Protein AF-A0A5C6ADZ3-F1 (afdb_monomer)

pLDDT: mean 74.42, std 18.69, range [21.95, 97.19]

Structure (mmCIF, N/CA/C/O backbone):
data_AF-A0A5C6ADZ3-F1
#
_entry.id   AF-A0A5C6ADZ3-F1
#
loop_
_atom_site.group_PDB
_atom_site.id
_atom_site.type_symbol
_atom_site.label_atom_id
_atom_site.label_alt_id
_atom_site.label_comp_id
_atom_site.label_asym_id
_atom_site.label_entity_id
_atom_site.label_seq_id
_atom_site.pdbx_PDB_ins_code
_atom_site.Cartn_x
_atom_site.Cartn_y
_atom_site.Cartn_z
_atom_site.occupancy
_atom_site.B_iso_or_equiv
_atom_site.auth_seq_id
_atom_site.auth_comp_id
_atom_site.auth_asym_id
_atom_site.auth_atom_id
_atom_site.pdbx_PDB_model_num
ATOM 1 N N . MET A 1 1 ? -27.143 19.304 -13.115 1.00 26.02 1 MET A N 1
ATOM 2 C CA . MET A 1 1 ? -28.494 19.595 -12.568 1.00 26.02 1 MET A CA 1
ATOM 3 C C . MET A 1 1 ? -28.491 19.378 -11.046 1.00 26.02 1 MET A C 1
ATOM 5 O O . MET A 1 1 ? -28.014 18.338 -10.620 1.00 26.02 1 MET A O 1
ATOM 9 N N . ARG A 1 2 ? -28.936 20.328 -10.199 1.00 23.25 2 ARG A N 1
ATOM 10 C CA . ARG A 1 2 ? -29.073 20.112 -8.733 1.00 23.25 2 ARG A CA 1
ATOM 11 C C . ARG A 1 2 ? -30.531 19.764 -8.409 1.00 23.25 2 ARG A C 1
ATOM 13 O O . ARG A 1 2 ? -31.392 20.617 -8.583 1.00 23.25 2 ARG A O 1
ATOM 20 N N . LEU A 1 3 ? -30.802 18.544 -7.944 1.00 26.84 3 LEU A N 1
ATOM 21 C CA . LEU A 1 3 ? -32.130 18.131 -7.469 1.00 26.84 3 LEU A CA 1
ATOM 22 C C . LEU A 1 3 ? -32.284 18.456 -5.973 1.00 26.84 3 LEU A C 1
ATOM 24 O O . LEU A 1 3 ? -31.449 18.069 -5.156 1.00 26.84 3 LEU A O 1
ATOM 28 N N . PHE A 1 4 ? -33.339 19.206 -5.647 1.00 29.59 4 PHE A N 1
ATOM 29 C CA . PHE A 1 4 ? -33.741 19.623 -4.300 1.00 29.59 4 PHE A CA 1
ATOM 30 C C . PHE A 1 4 ? -34.669 18.593 -3.624 1.00 29.59 4 PHE A C 1
ATOM 32 O O . PHE A 1 4 ? -35.437 17.903 -4.290 1.00 29.59 4 PHE A O 1
ATOM 39 N N . ASP A 1 5 ? -34.609 18.545 -2.287 1.00 25.39 5 ASP A N 1
ATOM 40 C CA . ASP A 1 5 ? -35.474 17.786 -1.369 1.00 25.39 5 ASP A CA 1
ATOM 41 C C . ASP A 1 5 ? -36.800 18.531 -1.107 1.00 25.39 5 ASP A C 1
ATOM 43 O O . ASP A 1 5 ? -36.834 19.743 -0.868 1.00 25.39 5 ASP A O 1
ATOM 47 N N . ALA A 1 6 ? -37.906 17.790 -1.127 1.00 35.28 6 ALA A N 1
ATOM 48 C CA . ALA A 1 6 ? -39.244 18.265 -0.827 1.00 35.28 6 ALA A CA 1
ATOM 49 C C . ALA A 1 6 ? -39.452 18.397 0.694 1.00 35.28 6 ALA A C 1
ATOM 51 O O . ALA A 1 6 ? -39.881 17.448 1.354 1.00 35.28 6 ALA A O 1
ATOM 52 N N . ARG A 1 7 ? -39.190 19.597 1.241 1.00 28.53 7 ARG A N 1
ATOM 53 C CA . ARG A 1 7 ? -39.991 20.263 2.300 1.00 28.53 7 ARG A CA 1
ATOM 54 C C . ARG A 1 7 ? -39.393 21.622 2.711 1.00 28.53 7 ARG A C 1
ATOM 56 O O . ARG A 1 7 ? -38.723 21.744 3.728 1.00 28.53 7 ARG A O 1
ATOM 63 N N . GLY A 1 8 ? -39.716 22.647 1.920 1.00 34.00 8 GLY A N 1
ATOM 64 C CA . GLY A 1 8 ? -39.997 24.018 2.370 1.00 34.00 8 GLY A CA 1
ATOM 65 C C . GLY A 1 8 ? -38.946 24.763 3.200 1.00 34.00 8 GLY A C 1
ATOM 66 O O . GLY A 1 8 ? -39.133 24.932 4.400 1.00 34.00 8 GLY A O 1
ATOM 67 N N . ALA A 1 9 ? -37.936 25.325 2.532 1.00 26.39 9 ALA A N 1
ATOM 68 C CA . ALA A 1 9 ? -37.365 26.641 2.840 1.00 26.39 9 ALA A CA 1
ATOM 69 C C . ALA A 1 9 ? -36.580 27.141 1.609 1.00 26.39 9 ALA A C 1
ATOM 71 O O . ALA A 1 9 ? -35.648 26.471 1.168 1.00 26.39 9 ALA A O 1
ATOM 72 N N . GLU A 1 10 ? -36.970 28.283 1.031 1.00 32.53 10 GLU A N 1
ATOM 73 C CA . GLU A 1 10 ? -36.223 28.948 -0.054 1.00 32.53 10 GLU A CA 1
ATOM 74 C C . GLU A 1 10 ? -34.815 29.372 0.416 1.00 32.53 10 GLU A C 1
ATOM 76 O O . GLU A 1 10 ? -34.637 29.724 1.588 1.00 32.53 10 GLU A O 1
ATOM 81 N N . PRO A 1 11 ? -33.808 29.376 -0.484 1.00 29.00 11 PRO A N 1
ATOM 82 C CA . PRO A 1 11 ? -33.513 30.636 -1.174 1.00 29.00 11 PRO A CA 1
ATOM 83 C C . PRO A 1 11 ? -33.114 30.514 -2.663 1.00 29.00 11 PRO A C 1
ATOM 85 O O . PRO A 1 11 ? -32.256 29.722 -3.043 1.00 29.00 11 PRO A O 1
ATOM 88 N N . ALA A 1 12 ? -33.677 31.445 -3.442 1.00 26.83 12 ALA A N 1
ATOM 89 C CA . ALA A 1 12 ? -33.140 32.095 -4.644 1.00 26.83 12 ALA A CA 1
ATOM 90 C C . ALA A 1 12 ? -32.882 31.256 -5.916 1.00 26.83 12 ALA A C 1
ATOM 92 O O . ALA A 1 12 ? -31.742 30.973 -6.278 1.00 26.83 12 ALA A O 1
ATOM 93 N N . LEU A 1 13 ? -33.940 31.065 -6.710 1.00 24.34 13 LEU A N 1
ATOM 94 C CA . LEU A 1 13 ? -33.872 31.360 -8.144 1.00 24.34 13 LEU A CA 1
ATOM 95 C C . LEU A 1 13 ? -35.008 32.346 -8.444 1.00 24.34 13 LEU A C 1
ATOM 97 O O . LEU A 1 13 ? -36.178 31.974 -8.462 1.00 24.34 13 LEU A O 1
ATOM 101 N N . VAL A 1 14 ? -34.677 33.633 -8.549 1.00 22.42 14 VAL A N 1
ATOM 102 C CA . VAL A 1 14 ? -35.656 34.659 -8.917 1.00 22.42 14 VAL A CA 1
ATOM 103 C C . VAL A 1 14 ? -36.000 34.467 -10.390 1.00 22.42 14 VAL A C 1
ATOM 105 O O . VAL A 1 14 ? -35.127 34.568 -11.248 1.00 22.42 14 VAL A O 1
ATOM 108 N N . LEU A 1 15 ? -37.279 34.184 -10.635 1.00 27.58 15 LEU A N 1
ATOM 109 C CA . LEU A 1 15 ? -37.967 34.365 -11.908 1.00 27.58 15 LEU A CA 1
ATOM 110 C C . LEU A 1 15 ? -37.879 35.843 -12.301 1.00 27.58 15 LEU A C 1
ATOM 112 O O . LEU A 1 15 ? -38.411 36.689 -11.579 1.00 27.58 15 LEU A O 1
ATOM 116 N N . ASP A 1 16 ? -37.262 36.151 -13.439 1.00 26.19 16 ASP A N 1
ATOM 117 C CA . ASP A 1 16 ? -37.560 37.404 -14.128 1.00 26.19 16 ASP A CA 1
ATOM 118 C C . ASP A 1 16 ? -38.703 37.144 -15.113 1.00 26.19 16 ASP A C 1
ATOM 120 O O . ASP A 1 16 ? -38.514 36.685 -16.237 1.00 26.19 16 ASP A O 1
ATOM 124 N N . HIS A 1 17 ? -39.927 37.389 -14.648 1.00 34.12 17 HIS A N 1
ATOM 125 C CA . HIS A 1 17 ? -41.064 37.593 -15.533 1.00 34.12 17 HIS A CA 1
ATOM 126 C C . HIS A 1 17 ? -40.953 38.998 -16.132 1.00 34.12 17 HIS A C 1
ATOM 128 O O . HIS A 1 17 ? -41.407 39.976 -15.535 1.00 34.12 17 HIS A O 1
ATOM 134 N N . GLY A 1 18 ? -40.375 39.072 -17.331 1.00 26.36 18 GLY A N 1
ATOM 135 C CA . GLY A 1 18 ? -40.082 40.328 -18.013 1.00 26.36 18 GLY A CA 1
ATOM 136 C C . GLY A 1 18 ? -40.242 40.288 -19.535 1.00 26.36 18 GLY A C 1
ATOM 137 O O . GLY A 1 18 ? -39.331 40.689 -20.243 1.00 26.36 18 GLY A O 1
ATOM 138 N N . GLY A 1 19 ? -41.415 39.884 -20.036 1.00 28.98 19 GLY A N 1
ATOM 139 C CA . GLY A 1 19 ? -41.914 40.284 -21.363 1.00 28.98 19 GLY A CA 1
ATOM 140 C C . GLY A 1 19 ? -41.803 39.251 -22.491 1.00 28.98 19 GLY A C 1
ATOM 141 O O . GLY A 1 19 ? -40.718 38.802 -22.839 1.00 28.98 19 GLY A O 1
ATOM 142 N N . ASP A 1 20 ? -42.950 38.953 -23.112 1.00 39.91 20 ASP A N 1
ATOM 143 C CA . ASP A 1 20 ? -43.076 38.253 -24.397 1.00 39.91 20 ASP A CA 1
ATOM 144 C C . ASP A 1 20 ? -42.101 38.820 -25.442 1.00 39.91 20 ASP A C 1
ATOM 146 O O . ASP A 1 20 ? -42.323 39.907 -25.984 1.00 39.91 20 ASP A O 1
ATOM 150 N N . GLN A 1 21 ? -41.048 38.072 -25.772 1.00 37.59 21 GLN A N 1
ATOM 151 C CA . GLN A 1 21 ? -40.268 38.277 -26.993 1.00 37.59 21 GLN A CA 1
ATOM 152 C C . GLN A 1 21 ? -39.931 36.929 -27.634 1.00 37.59 21 GLN A C 1
ATOM 154 O O . GLN A 1 21 ? -38.792 36.472 -27.648 1.00 37.59 21 GLN A O 1
ATOM 159 N N . THR A 1 22 ? -40.946 36.291 -28.215 1.00 37.03 22 THR A N 1
ATOM 160 C CA . THR A 1 22 ? -40.732 35.307 -29.282 1.00 37.03 22 THR A CA 1
ATOM 161 C C . THR A 1 22 ? -40.037 35.975 -30.472 1.00 37.03 22 THR A C 1
ATOM 163 O O . THR A 1 22 ? -40.295 37.143 -30.761 1.00 37.03 22 THR A O 1
ATOM 166 N N . PHE A 1 23 ? -39.209 35.217 -31.195 1.00 36.47 23 PHE A N 1
ATOM 167 C CA . PHE A 1 23 ? -38.318 35.618 -32.302 1.00 36.47 23 PHE A CA 1
ATOM 168 C C . PHE A 1 23 ? -38.968 36.295 -33.543 1.00 36.47 23 PHE A C 1
ATOM 170 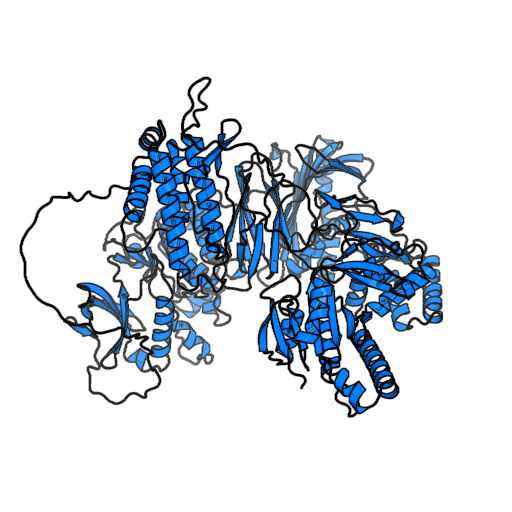O O . PHE A 1 23 ? -38.345 36.347 -34.604 1.00 36.47 23 PHE A O 1
ATOM 177 N N . ALA A 1 24 ? -40.198 36.810 -33.460 1.00 34.12 24 ALA A N 1
ATOM 178 C CA . ALA A 1 24 ? -40.924 37.420 -34.571 1.00 34.12 24 ALA A CA 1
ATOM 179 C C . ALA A 1 24 ? -40.971 38.960 -34.470 1.00 34.12 24 ALA A C 1
ATOM 181 O O . ALA A 1 24 ? -41.747 39.534 -33.712 1.00 34.12 24 ALA A O 1
ATOM 182 N N . ASP A 1 25 ? -40.133 39.594 -35.293 1.00 35.59 25 ASP A N 1
ATOM 183 C CA . ASP A 1 25 ? -40.226 40.944 -35.864 1.00 35.59 25 ASP A CA 1
ATOM 184 C C . ASP A 1 25 ? -40.767 42.108 -35.005 1.00 35.59 25 ASP A C 1
ATOM 186 O O . ASP A 1 25 ? -41.970 42.365 -34.937 1.00 35.59 25 ASP A O 1
ATOM 190 N N . ARG A 1 26 ? -39.854 43.014 -34.610 1.00 27.89 26 ARG A N 1
ATOM 191 C CA . ARG A 1 26 ? -40.042 44.447 -34.902 1.00 27.89 26 ARG A CA 1
ATOM 192 C C . ARG A 1 26 ? -38.730 45.194 -35.141 1.00 27.89 26 ARG A C 1
ATOM 194 O O . ARG A 1 26 ? -37.900 45.386 -34.264 1.00 27.89 26 ARG A O 1
ATOM 201 N N . ALA A 1 27 ? -38.627 45.636 -36.388 1.00 39.19 27 ALA A N 1
ATOM 202 C CA . ALA A 1 27 ? -37.851 46.741 -36.923 1.00 39.19 27 ALA A CA 1
ATOM 203 C C . ALA A 1 27 ? -37.462 47.846 -35.917 1.00 39.19 27 ALA A C 1
ATOM 205 O O . ALA A 1 27 ? -38.328 48.542 -35.389 1.00 39.19 27 ALA A O 1
ATOM 206 N N . GLY A 1 28 ? -36.153 48.095 -35.805 1.00 36.81 28 GLY A N 1
ATOM 207 C CA . GLY A 1 28 ? -35.601 49.393 -35.405 1.00 36.81 28 GLY A CA 1
ATOM 208 C C . GLY A 1 28 ? -34.592 49.352 -34.258 1.00 36.81 28 GLY A C 1
ATOM 209 O O . GLY A 1 28 ? -34.955 49.662 -33.133 1.00 36.81 28 GLY A O 1
ATOM 210 N N . GLY A 1 29 ? -33.319 49.088 -34.576 1.00 39.72 29 GLY A N 1
ATOM 211 C CA . GLY A 1 29 ? -32.173 49.381 -33.700 1.00 39.72 29 GLY A CA 1
ATOM 212 C C . GLY A 1 29 ? -31.452 48.140 -33.170 1.00 39.72 29 GLY A C 1
ATOM 213 O O . GLY A 1 29 ? -31.966 47.472 -32.291 1.00 39.72 29 GLY A O 1
ATOM 214 N N . GLU A 1 30 ? -30.269 47.871 -33.736 1.00 36.50 30 GLU A N 1
ATOM 215 C CA . GLU A 1 30 ? -29.252 46.868 -33.347 1.00 36.50 30 GLU A CA 1
ATOM 216 C C . GLU A 1 30 ? -29.712 45.397 -33.232 1.00 36.50 30 GLU A C 1
ATOM 218 O O . GLU A 1 30 ? -30.116 44.899 -32.188 1.00 36.50 30 GLU A O 1
ATOM 223 N N . LYS A 1 31 ? -29.571 44.654 -34.345 1.00 37.41 31 LYS A N 1
ATOM 224 C CA . LYS A 1 31 ? -29.685 43.187 -34.375 1.00 37.41 31 LYS A CA 1
ATOM 225 C C . LYS A 1 31 ? -28.542 42.565 -33.567 1.00 37.41 31 LYS A C 1
ATOM 227 O O . LYS A 1 31 ? -27.396 42.620 -34.007 1.00 37.41 31 LYS A O 1
ATOM 232 N N . CYS A 1 32 ? -28.856 41.914 -32.452 1.00 39.78 32 CYS A N 1
ATOM 233 C CA . CYS A 1 32 ? -27.933 40.974 -31.827 1.00 39.78 32 CYS A CA 1
ATOM 234 C C . CYS A 1 32 ? -27.940 39.674 -32.649 1.00 39.78 32 CYS A C 1
ATOM 236 O O . CYS A 1 32 ? -28.960 38.987 -32.717 1.00 39.78 32 CYS A O 1
ATOM 238 N N . VAL A 1 33 ? -26.848 39.383 -33.359 1.00 51.00 33 VAL A N 1
ATOM 239 C CA . VAL A 1 33 ? -26.702 38.163 -34.167 1.00 51.00 33 VAL A CA 1
ATOM 240 C C . VAL A 1 33 ? -25.850 37.189 -33.360 1.00 51.00 33 VAL A C 1
ATOM 242 O O . VAL A 1 33 ? -24.634 37.348 -33.315 1.00 51.00 33 VAL A O 1
ATOM 245 N N . ALA A 1 34 ? -26.488 36.219 -32.700 1.00 57.50 34 ALA A N 1
ATOM 246 C CA . ALA A 1 34 ? -25.785 35.122 -32.034 1.00 57.50 34 ALA A CA 1
ATOM 247 C C . ALA A 1 34 ? -24.895 34.380 -33.044 1.00 57.50 34 ALA A C 1
ATOM 249 O O . ALA A 1 34 ? -25.326 34.108 -34.170 1.00 57.50 34 ALA A O 1
ATOM 250 N N . THR A 1 35 ? -23.658 34.070 -32.661 1.00 65.12 35 THR A N 1
ATOM 251 C CA . THR A 1 35 ? -22.718 33.366 -33.539 1.00 65.12 35 THR A CA 1
ATOM 252 C C . THR A 1 35 ? -23.129 31.898 -33.722 1.00 65.12 35 THR A C 1
ATOM 254 O O . THR A 1 35 ? -23.755 31.311 -32.834 1.00 65.12 35 THR A O 1
ATOM 257 N N . PRO A 1 36 ? -22.767 31.255 -34.848 1.00 67.19 36 PRO A N 1
ATOM 258 C CA . PRO A 1 36 ? -23.050 29.837 -35.068 1.00 67.19 36 PRO A CA 1
ATOM 259 C C . PRO A 1 36 ? -22.585 28.917 -33.938 1.00 67.19 36 PRO A C 1
ATOM 261 O O . PRO A 1 36 ? -23.305 28.001 -33.546 1.00 67.19 36 PRO A O 1
ATOM 264 N N . THR A 1 37 ? -21.412 29.201 -33.374 1.00 66.38 37 THR A N 1
ATOM 265 C CA . THR A 1 37 ? -20.821 28.442 -32.269 1.00 66.38 37 THR A CA 1
ATOM 266 C C . THR A 1 37 ? -21.646 28.552 -30.988 1.00 66.38 37 THR A C 1
ATOM 268 O O . THR A 1 37 ? -21.808 27.557 -30.290 1.00 66.38 37 THR A O 1
ATOM 271 N N . GLU A 1 38 ? -22.219 29.722 -30.691 1.00 64.75 38 GLU A N 1
ATOM 272 C CA . GLU A 1 38 ? -23.081 29.921 -29.516 1.00 64.75 38 GLU A CA 1
ATOM 273 C C . GLU A 1 38 ? -24.413 29.176 -29.657 1.00 64.75 38 GLU A C 1
ATOM 275 O O . GLU A 1 38 ? -24.877 28.552 -28.705 1.00 64.75 38 GLU A O 1
ATOM 280 N N . ILE A 1 39 ? -25.005 29.177 -30.857 1.00 69.12 39 ILE A N 1
ATOM 281 C CA . ILE A 1 39 ? -26.244 28.432 -31.132 1.00 69.12 39 ILE A CA 1
ATOM 282 C C . ILE A 1 39 ? -25.999 26.919 -31.018 1.00 69.12 39 ILE A C 1
ATOM 284 O O . ILE A 1 39 ? -26.786 26.211 -30.392 1.00 69.12 39 ILE A O 1
ATOM 288 N N . LEU A 1 40 ? -24.900 26.412 -31.586 1.00 73.69 40 LEU A N 1
ATOM 289 C CA . LEU A 1 40 ? -24.555 24.987 -31.526 1.00 73.69 40 LEU A CA 1
ATOM 290 C C . LEU A 1 40 ? -24.113 24.542 -30.122 1.00 73.69 40 LEU A C 1
ATOM 292 O O . LEU A 1 40 ? -24.428 23.425 -29.716 1.00 73.69 40 LEU A O 1
ATOM 296 N N . GLY A 1 41 ? -23.432 25.412 -29.371 1.00 70.75 41 GLY A N 1
ATOM 297 C CA . GLY A 1 41 ? -23.075 25.180 -27.971 1.00 70.75 41 GLY A CA 1
ATOM 298 C C . GLY A 1 41 ? -24.306 25.056 -27.074 1.00 70.75 41 GLY A C 1
ATOM 299 O O . GLY A 1 41 ? -24.387 24.123 -26.281 1.00 70.75 41 GLY A O 1
ATOM 300 N N . LEU A 1 42 ? -25.313 25.914 -27.271 1.00 72.31 42 LEU A N 1
ATOM 301 C CA . LEU A 1 42 ? -26.584 25.810 -26.551 1.00 72.31 42 LEU A CA 1
ATOM 302 C C . LEU A 1 42 ? -27.304 24.488 -26.859 1.00 72.31 42 LEU A C 1
ATOM 304 O O . LEU A 1 42 ? -27.768 23.811 -25.946 1.00 72.31 42 LEU A O 1
ATOM 308 N N . LEU A 1 43 ? -27.377 24.086 -28.134 1.00 77.31 43 LEU A N 1
ATOM 309 C CA . LEU A 1 43 ? -27.978 22.802 -28.513 1.00 77.31 43 LEU A CA 1
ATOM 310 C C . LEU A 1 43 ? -27.252 21.620 -27.864 1.00 77.31 43 LEU A C 1
ATOM 312 O O . LEU A 1 43 ? -27.896 20.673 -27.423 1.00 77.31 43 LEU A O 1
ATOM 316 N N . LEU A 1 44 ? -25.924 21.677 -27.778 1.00 77.31 44 LEU A N 1
ATOM 317 C CA . LEU A 1 44 ? -25.139 20.644 -27.119 1.00 77.31 44 LEU A CA 1
ATOM 318 C C . LEU A 1 44 ? -25.488 20.514 -25.627 1.00 77.31 44 LEU A C 1
ATOM 320 O O . LEU A 1 44 ? -25.736 19.403 -25.162 1.00 77.31 44 LEU A O 1
ATOM 324 N N . GLU A 1 45 ? -25.554 21.626 -24.893 1.00 73.50 45 GLU A N 1
ATOM 325 C CA . GLU A 1 45 ? -25.919 21.611 -23.468 1.00 73.50 45 GLU A CA 1
ATOM 326 C C . GLU A 1 45 ? -27.314 21.011 -23.241 1.00 73.50 45 GLU A C 1
ATOM 328 O O . GLU A 1 45 ? -27.529 20.238 -22.306 1.00 73.50 45 GLU A O 1
ATOM 333 N N . VAL A 1 46 ? -28.254 21.316 -24.138 1.00 75.12 46 VAL A N 1
ATOM 334 C CA . VAL A 1 46 ? -29.618 20.775 -24.110 1.00 75.12 46 VAL A CA 1
ATOM 335 C C . VAL A 1 46 ? -29.623 19.272 -24.389 1.00 75.12 46 VAL A C 1
ATOM 337 O O . VAL A 1 46 ? -30.300 18.521 -23.686 1.00 75.12 46 VAL A O 1
ATOM 340 N N . ALA A 1 47 ? -28.839 18.814 -25.367 1.00 77.69 47 ALA A N 1
ATOM 341 C CA . ALA A 1 47 ? -28.707 17.394 -25.681 1.00 77.69 47 ALA A CA 1
ATOM 342 C C . ALA A 1 47 ? -28.149 16.598 -24.492 1.00 77.69 47 ALA A C 1
ATOM 344 O O . ALA A 1 47 ? -28.665 15.525 -24.175 1.00 77.69 47 ALA A O 1
ATOM 345 N N . ASP A 1 48 ? -27.123 17.133 -23.824 1.00 70.88 48 ASP A N 1
ATOM 346 C CA . ASP A 1 48 ? -26.490 16.502 -22.665 1.00 70.88 48 ASP A CA 1
ATOM 347 C C . ASP A 1 48 ? -27.445 16.450 -21.464 1.00 70.88 48 ASP A C 1
ATOM 349 O O . ASP A 1 48 ? -27.578 15.400 -20.833 1.00 70.88 48 ASP A O 1
ATOM 353 N N . ALA A 1 49 ? -28.189 17.530 -21.200 1.00 70.25 49 ALA A N 1
ATOM 354 C CA . ALA A 1 49 ? -29.178 17.568 -20.124 1.00 70.25 49 ALA A CA 1
ATOM 355 C C . ALA A 1 49 ? -30.316 16.551 -20.330 1.00 70.25 49 ALA A C 1
ATOM 357 O O . ALA A 1 49 ? -30.715 15.862 -19.388 1.00 70.25 49 ALA A O 1
ATOM 358 N N . VAL A 1 50 ? -30.829 16.414 -21.559 1.00 71.38 50 VAL A N 1
ATOM 359 C CA . VAL A 1 50 ? -31.897 15.446 -21.865 1.00 71.38 50 VAL A CA 1
ATOM 360 C C . VAL A 1 50 ? -31.359 14.010 -21.879 1.00 71.38 50 VAL A C 1
ATOM 362 O O . VAL A 1 50 ? -32.037 13.107 -21.390 1.00 71.38 50 VAL A O 1
ATOM 365 N N . ALA A 1 51 ? -30.129 13.782 -22.361 1.00 71.00 51 ALA A N 1
ATOM 366 C CA . ALA A 1 51 ? -29.474 12.471 -22.295 1.00 71.00 51 ALA A CA 1
ATOM 367 C C . ALA A 1 51 ? -29.303 11.997 -20.845 1.00 71.00 51 ALA A C 1
ATOM 369 O O . ALA A 1 51 ? -29.587 10.839 -20.525 1.00 71.00 51 ALA A O 1
ATOM 370 N N . GLU A 1 52 ? -28.867 12.900 -19.966 1.00 65.69 52 GLU A N 1
ATOM 371 C CA . GLU A 1 52 ? -28.704 12.638 -18.539 1.00 65.69 52 GLU A CA 1
ATOM 372 C C . GLU A 1 52 ? -30.064 12.370 -17.873 1.00 65.69 52 GLU A C 1
ATOM 374 O O . GLU A 1 52 ? -30.218 11.383 -17.155 1.00 65.69 52 GLU A O 1
ATOM 379 N N . ALA A 1 53 ? -31.097 13.156 -18.186 1.00 64.25 53 ALA A N 1
ATOM 380 C CA . ALA A 1 53 ? -32.456 12.910 -17.699 1.00 64.25 53 ALA A CA 1
ATOM 381 C C . ALA A 1 53 ? -33.003 11.536 -18.140 1.00 64.25 53 ALA A C 1
ATOM 383 O O . ALA A 1 53 ? -33.534 10.786 -17.314 1.00 64.25 53 ALA A O 1
ATOM 384 N N . HIS A 1 54 ? -32.793 11.146 -19.405 1.00 70.81 54 HIS A N 1
ATOM 385 C CA . HIS A 1 54 ? -33.180 9.828 -19.927 1.00 70.81 54 HIS A CA 1
ATOM 386 C C . HIS A 1 54 ? -32.486 8.674 -19.193 1.00 70.81 54 HIS A C 1
ATOM 388 O O . HIS A 1 54 ? -33.085 7.597 -19.070 1.00 70.81 54 HIS A O 1
ATOM 394 N N . HIS A 1 55 ? -31.253 8.875 -18.713 1.00 59.00 55 HIS A N 1
ATOM 395 C CA . HIS A 1 55 ? -30.511 7.897 -17.909 1.00 59.00 55 HIS A CA 1
ATOM 396 C C . HIS A 1 55 ? -31.174 7.655 -16.546 1.00 59.00 55 HIS A C 1
ATOM 398 O O . HIS A 1 55 ? -31.242 6.517 -16.087 1.00 59.00 55 HIS A O 1
ATOM 404 N N . PHE A 1 56 ? -31.755 8.699 -15.952 1.00 51.19 56 PHE A N 1
ATOM 405 C CA . PHE A 1 56 ? -32.529 8.619 -14.710 1.00 51.19 56 PHE A CA 1
ATOM 406 C C . PHE A 1 56 ? -34.007 8.244 -14.918 1.00 51.19 56 PHE A C 1
ATOM 408 O O . PHE A 1 56 ? -34.788 8.265 -13.969 1.00 51.19 56 PHE A O 1
ATOM 415 N N . GLY A 1 57 ? -34.402 7.880 -16.144 1.00 53.88 57 GLY A N 1
ATOM 416 C CA . GLY A 1 57 ? -35.778 7.493 -16.470 1.00 53.88 57 GLY A CA 1
ATOM 417 C C . GLY A 1 57 ? -36.766 8.662 -16.544 1.00 53.88 57 GLY A C 1
ATOM 418 O O . GLY A 1 57 ? -37.973 8.431 -16.547 1.00 53.88 57 GLY A O 1
ATOM 419 N N . LEU A 1 58 ? -36.267 9.898 -16.609 1.00 56.03 58 LEU A N 1
ATOM 420 C CA . LEU A 1 58 ? -37.062 11.109 -16.791 1.00 56.03 58 LEU A CA 1
ATOM 421 C C . LEU A 1 58 ? -37.179 11.429 -18.286 1.00 56.03 58 LEU A C 1
ATOM 423 O O . LEU A 1 58 ? -36.222 11.239 -19.037 1.00 56.03 58 LEU A O 1
ATOM 427 N N . THR A 1 59 ? -38.331 11.936 -18.716 1.00 65.94 59 THR A N 1
ATOM 428 C CA . THR A 1 59 ? -38.560 12.413 -20.093 1.00 65.94 59 THR A CA 1
ATOM 429 C C . THR A 1 59 ? -39.185 13.802 -20.057 1.00 65.94 59 THR A C 1
ATOM 431 O O . THR A 1 59 ? -39.925 14.122 -19.125 1.00 65.94 59 THR A O 1
ATOM 434 N N . HIS A 1 60 ? -38.865 14.645 -21.036 1.00 69.00 60 HIS A N 1
ATOM 435 C CA . HIS A 1 60 ? -39.352 16.026 -21.085 1.00 69.00 60 HIS A CA 1
ATOM 436 C C . HIS A 1 60 ? -40.707 16.131 -21.810 1.00 69.00 60 HIS A C 1
ATOM 438 O O . HIS A 1 60 ? -41.611 16.819 -21.352 1.00 69.00 60 HIS A O 1
ATOM 444 N N . GLY A 1 61 ? -40.880 15.421 -22.924 1.00 57.94 61 GLY A N 1
ATOM 445 C CA . GLY A 1 61 ? -42.120 15.277 -23.690 1.00 57.94 61 GLY A CA 1
ATOM 446 C C . GLY A 1 61 ? -42.478 16.438 -24.629 1.00 57.94 61 GLY A C 1
ATOM 447 O O . GLY A 1 61 ? -43.335 16.255 -25.491 1.00 57.94 61 GLY A O 1
ATOM 448 N N . ALA A 1 62 ? -41.858 17.622 -24.506 1.00 58.50 62 ALA A N 1
ATOM 449 C CA . ALA A 1 62 ? -42.193 18.786 -25.346 1.00 58.50 62 ALA A CA 1
ATOM 450 C C . ALA A 1 62 ? -41.064 19.837 -25.485 1.00 58.50 62 ALA A C 1
ATOM 452 O O . ALA A 1 62 ? -41.211 20.979 -25.055 1.00 58.50 62 ALA A O 1
ATOM 453 N N . LEU A 1 63 ? -39.926 19.480 -26.091 1.00 64.62 63 LEU A N 1
ATOM 454 C CA . LEU A 1 63 ? -38.935 20.474 -26.544 1.00 64.62 63 LEU A CA 1
ATOM 455 C C . LEU A 1 63 ? -39.519 21.278 -27.724 1.00 64.62 63 LEU A C 1
ATOM 457 O O . LEU A 1 63 ? -40.008 20.686 -28.679 1.00 64.62 63 LEU A O 1
ATOM 461 N N . ARG A 1 64 ? -39.507 22.614 -27.691 1.00 58.53 64 ARG A N 1
ATOM 462 C CA . ARG A 1 64 ? -40.013 23.439 -28.804 1.00 58.53 64 ARG A CA 1
ATOM 463 C C . ARG A 1 64 ? -39.054 24.574 -29.137 1.00 58.53 64 ARG A C 1
ATOM 465 O O . ARG A 1 64 ? -38.320 25.046 -28.281 1.00 58.53 64 ARG A O 1
ATOM 472 N N . SER A 1 65 ? -39.047 25.021 -30.391 1.00 53.91 65 SER A N 1
ATOM 473 C CA . SER A 1 65 ? -38.162 26.103 -30.850 1.00 53.91 65 SER A CA 1
ATOM 474 C C . SER A 1 65 ? -38.571 27.494 -30.359 1.00 53.91 65 SER A C 1
ATOM 476 O O . SER A 1 65 ? -37.765 28.421 -30.402 1.00 53.91 65 SER A O 1
ATOM 478 N N . ASP A 1 66 ? -39.821 27.665 -29.923 1.00 53.31 66 ASP A N 1
ATOM 479 C CA . ASP A 1 66 ? -40.361 28.925 -29.402 1.00 53.31 66 ASP A CA 1
ATOM 480 C C . ASP A 1 66 ? -39.905 29.242 -27.965 1.00 53.31 66 ASP A C 1
ATOM 482 O O . ASP A 1 66 ? -40.073 30.378 -27.528 1.00 53.31 66 ASP A O 1
ATOM 486 N N . THR A 1 67 ? -39.247 28.303 -27.269 1.00 53.41 67 THR A N 1
ATOM 487 C CA . THR A 1 67 ? -38.653 28.510 -25.933 1.00 53.41 67 THR A CA 1
ATOM 488 C C . THR A 1 67 ? -37.200 29.009 -25.961 1.00 53.41 67 THR A C 1
ATOM 490 O O . THR A 1 67 ? -36.597 29.220 -24.905 1.00 53.41 67 THR A O 1
ATOM 493 N N . ILE A 1 68 ? -36.619 29.233 -27.150 1.00 55.81 68 ILE A N 1
ATOM 494 C CA . ILE A 1 68 ? -35.302 29.874 -27.301 1.00 55.81 68 ILE A CA 1
ATOM 495 C C . ILE A 1 68 ? -35.482 31.393 -27.407 1.00 55.81 68 ILE A C 1
ATOM 497 O O . ILE A 1 68 ? -35.837 31.920 -28.466 1.00 55.81 68 ILE A O 1
ATOM 501 N N . GLY A 1 69 ? -35.184 32.098 -26.316 1.00 54.81 69 GLY A N 1
ATOM 502 C CA . GLY A 1 69 ? -35.113 33.559 -26.253 1.00 54.81 69 GLY A CA 1
ATOM 503 C C . GLY A 1 69 ? -33.687 34.089 -26.431 1.00 54.81 69 GLY A C 1
ATOM 504 O O . GLY A 1 69 ? -32.714 33.335 -26.440 1.00 54.81 69 GLY A O 1
ATOM 505 N N . VAL A 1 70 ? -33.539 35.408 -26.559 1.00 51.94 70 VAL A N 1
ATOM 506 C CA . VAL A 1 70 ? -32.233 36.084 -26.474 1.00 51.94 70 VAL A CA 1
ATOM 507 C C . VAL A 1 70 ? -32.250 36.965 -25.237 1.00 51.94 70 VAL A C 1
ATOM 509 O O . VAL A 1 70 ? -33.053 37.890 -25.152 1.00 51.94 70 VAL A O 1
ATOM 512 N N . VAL A 1 71 ? -31.362 36.683 -24.287 1.00 53.22 71 VAL A N 1
ATOM 513 C CA . VAL A 1 71 ? -31.204 37.474 -23.060 1.00 53.22 71 VAL A CA 1
ATOM 514 C C . VAL A 1 71 ? -29.769 37.980 -23.028 1.00 53.22 71 VAL A C 1
ATOM 516 O O . VAL A 1 71 ? -28.834 37.193 -23.165 1.00 53.22 71 VAL A O 1
ATOM 519 N N . ASP A 1 72 ? -29.594 39.296 -22.909 1.00 51.81 72 ASP A N 1
ATOM 520 C CA . ASP A 1 72 ? -28.286 39.972 -22.924 1.00 51.81 72 ASP A CA 1
ATOM 521 C C . ASP A 1 72 ? -27.416 39.656 -24.158 1.00 51.81 72 ASP A C 1
ATOM 523 O O . ASP A 1 72 ? -26.190 39.617 -24.091 1.00 51.81 72 ASP A O 1
ATOM 527 N N . GLY A 1 73 ? -28.054 39.420 -25.308 1.00 49.56 73 GLY A N 1
ATOM 528 C CA . GLY A 1 73 ? -27.373 39.160 -26.579 1.00 49.56 73 GLY A CA 1
ATOM 529 C C . GLY A 1 73 ? -26.887 37.725 -26.794 1.00 49.56 73 GLY A C 1
ATOM 530 O O . GLY A 1 73 ? -26.392 37.420 -27.876 1.00 49.56 73 GLY A O 1
ATOM 531 N N . ALA A 1 74 ? -27.092 36.831 -25.823 1.00 47.34 74 ALA A N 1
ATOM 532 C CA . ALA A 1 74 ? -26.826 35.403 -25.958 1.00 47.34 74 ALA A CA 1
ATOM 533 C C . ALA A 1 74 ? -28.141 34.616 -26.119 1.00 47.34 74 ALA A C 1
ATOM 535 O O . ALA A 1 74 ? -29.126 34.916 -25.431 1.00 47.34 74 ALA A O 1
ATOM 536 N N . PRO A 1 75 ? -28.190 33.603 -27.003 1.00 54.38 75 PRO A N 1
ATOM 537 C CA . PRO A 1 75 ? -29.342 32.721 -27.089 1.00 54.38 75 PRO A CA 1
ATOM 538 C C . PRO A 1 75 ? -29.442 31.912 -25.788 1.00 54.38 75 PRO A C 1
ATOM 540 O O . PRO A 1 75 ? -28.466 31.307 -25.348 1.00 54.38 75 PRO A O 1
ATOM 543 N N . ARG A 1 76 ? -30.617 31.911 -25.158 1.00 58.09 76 ARG A N 1
ATOM 544 C CA . ARG A 1 76 ? -30.913 31.111 -23.966 1.00 58.09 76 ARG A CA 1
ATOM 545 C C . ARG A 1 76 ? -32.173 30.297 -24.200 1.00 58.09 76 ARG A C 1
ATOM 547 O O . ARG A 1 76 ? -33.161 30.812 -24.713 1.00 58.09 76 ARG A O 1
ATOM 554 N N . LEU A 1 77 ? -32.130 29.033 -23.800 1.00 56.62 77 LEU A N 1
ATOM 555 C CA . LEU A 1 77 ? -33.297 28.163 -23.774 1.00 56.62 77 LEU A CA 1
ATOM 556 C C . LEU A 1 77 ? -33.845 28.130 -22.344 1.00 56.62 77 LEU A C 1
ATOM 558 O O . LEU A 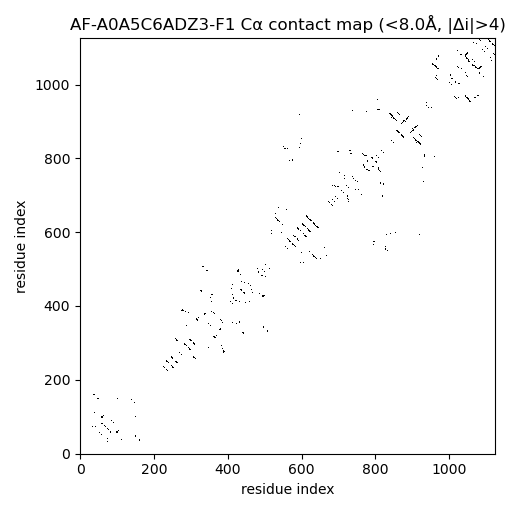1 77 ? -33.115 27.783 -21.414 1.00 56.62 77 LEU A O 1
ATOM 562 N N . GLU A 1 78 ? -35.121 28.467 -22.164 1.00 55.03 78 GLU A N 1
ATOM 563 C CA . GLU A 1 78 ? -35.806 28.212 -20.895 1.00 55.03 78 GLU A CA 1
ATOM 564 C C . GLU A 1 78 ? -36.232 26.741 -20.836 1.00 55.03 78 GLU A C 1
ATOM 566 O O . GLU A 1 78 ? -37.160 26.307 -21.516 1.00 55.03 78 GLU A O 1
ATOM 571 N N . PHE A 1 79 ? -35.519 25.956 -20.029 1.00 55.91 79 PHE A N 1
ATOM 572 C CA . PHE A 1 79 ? -35.757 24.526 -19.869 1.00 55.91 79 PHE A CA 1
ATOM 573 C C . PHE A 1 79 ? -36.577 24.285 -18.591 1.00 55.91 79 PHE A C 1
ATOM 575 O O . PHE A 1 79 ? -36.017 24.217 -17.494 1.00 55.91 79 PHE A O 1
ATOM 582 N N . THR A 1 80 ? -37.909 24.208 -18.700 1.00 52.38 80 THR A N 1
ATOM 583 C CA . THR A 1 80 ? -38.800 24.010 -17.541 1.00 52.38 80 THR A CA 1
ATOM 584 C C . THR A 1 80 ? -39.585 22.699 -17.644 1.00 52.38 80 THR A C 1
ATOM 586 O O . THR A 1 80 ? -40.386 22.516 -18.549 1.00 52.38 80 THR A O 1
ATOM 589 N N . GLY A 1 81 ? -39.381 21.806 -16.665 1.00 54.72 81 GLY A N 1
ATOM 590 C CA . GLY A 1 81 ? -40.228 20.628 -16.420 1.00 54.72 81 GLY A CA 1
ATOM 591 C C . GLY A 1 81 ? -39.738 19.311 -17.036 1.00 54.72 81 GLY A C 1
ATOM 592 O O . GLY A 1 81 ? -39.924 19.058 -18.214 1.00 54.72 81 GLY A O 1
ATOM 593 N N . PHE A 1 82 ? -39.195 18.413 -16.207 1.00 51.88 82 PHE A N 1
ATOM 594 C CA . PHE A 1 82 ? -39.072 16.985 -16.532 1.00 51.88 82 PHE A CA 1
ATOM 595 C C . PHE A 1 82 ? -40.141 16.206 -15.758 1.00 51.88 82 PHE A C 1
ATOM 597 O O . PHE A 1 82 ? -40.325 16.460 -14.565 1.00 51.88 82 PHE A O 1
ATOM 604 N N . ALA A 1 83 ? -40.813 15.252 -16.404 1.00 51.72 83 ALA A N 1
ATOM 605 C CA . ALA A 1 83 ? -41.806 14.393 -15.761 1.00 51.72 83 ALA A CA 1
ATOM 606 C C . ALA A 1 83 ? -41.246 12.983 -15.496 1.00 51.72 83 ALA A C 1
ATOM 608 O O . ALA A 1 83 ? -40.374 12.488 -16.218 1.00 51.72 83 ALA A O 1
ATOM 609 N N . VAL A 1 84 ? -41.757 12.331 -14.445 1.00 45.81 84 VAL A N 1
ATOM 610 C CA . VAL A 1 84 ? -41.497 10.912 -14.156 1.00 45.81 84 VAL A CA 1
ATOM 611 C C . VAL A 1 84 ? -42.559 10.086 -14.877 1.00 45.81 84 VAL A C 1
ATOM 613 O O . VAL A 1 84 ? -43.749 10.319 -14.683 1.00 45.81 84 VAL A O 1
ATOM 616 N N . ALA A 1 85 ? -42.147 9.095 -15.667 1.00 47.88 85 ALA A N 1
ATOM 617 C CA . ALA A 1 85 ? -43.037 8.230 -16.449 1.00 47.88 85 ALA A CA 1
ATOM 618 C C . ALA A 1 85 ? -43.838 7.206 -15.600 1.00 47.88 85 ALA A C 1
ATOM 620 O O . ALA A 1 85 ? -43.929 6.032 -15.956 1.00 47.88 85 ALA A O 1
ATOM 621 N N . THR A 1 86 ? -44.379 7.611 -14.447 1.00 43.12 86 THR A N 1
ATOM 622 C CA . THR A 1 86 ? -45.135 6.741 -13.524 1.00 43.12 86 THR A CA 1
ATOM 623 C C . THR A 1 86 ? -46.489 7.304 -13.089 1.00 43.12 86 THR A C 1
ATOM 625 O O . THR A 1 86 ? -47.215 6.619 -12.363 1.00 43.12 86 THR A O 1
ATOM 628 N N . GLU A 1 87 ? -46.884 8.502 -13.532 1.00 38.81 87 GLU A N 1
ATOM 629 C CA . GLU A 1 87 ? -48.245 8.987 -13.293 1.00 38.81 87 GLU A CA 1
ATOM 630 C C . GLU A 1 87 ? -49.235 8.257 -14.210 1.00 38.81 87 GLU A C 1
ATOM 632 O O . GLU A 1 87 ? -49.119 8.262 -15.433 1.00 38.81 87 GLU A O 1
ATOM 637 N N . ALA A 1 88 ? -50.228 7.607 -13.600 1.00 38.88 88 ALA A N 1
ATOM 638 C CA . ALA A 1 88 ? -51.185 6.694 -14.231 1.00 38.88 88 ALA A CA 1
ATOM 639 C C . ALA A 1 88 ? -52.078 7.303 -15.340 1.00 38.88 88 ALA A C 1
ATOM 641 O O . ALA A 1 88 ? -52.961 6.613 -15.844 1.00 38.88 88 ALA A O 1
ATOM 642 N N . ALA A 1 89 ? -51.875 8.569 -15.714 1.00 38.81 89 ALA A N 1
ATOM 643 C CA . ALA A 1 89 ? -52.588 9.237 -16.800 1.00 38.81 89 ALA A CA 1
ATOM 644 C C . ALA A 1 89 ? -51.889 9.104 -18.170 1.00 38.81 89 ALA A C 1
ATOM 646 O O . ALA A 1 89 ? -52.584 9.140 -19.178 1.00 38.81 89 ALA A O 1
ATOM 647 N N . ASP A 1 90 ? -50.573 8.850 -18.212 1.00 39.62 90 ASP A N 1
ATOM 648 C CA . ASP A 1 90 ? -49.795 8.660 -19.456 1.00 39.62 90 ASP A CA 1
ATOM 649 C C . ASP A 1 90 ? -49.464 7.183 -19.738 1.00 39.62 90 ASP A C 1
ATOM 651 O O . ASP A 1 90 ? -48.589 6.853 -20.535 1.00 39.62 90 ASP A O 1
ATOM 655 N N . ALA A 1 91 ? -50.184 6.256 -19.102 1.00 37.97 91 ALA A N 1
ATOM 656 C CA . ALA A 1 91 ? -49.966 4.814 -19.238 1.00 37.97 91 ALA A CA 1
ATOM 657 C C . ALA A 1 91 ? -50.268 4.246 -20.646 1.00 37.97 91 ALA A C 1
ATOM 659 O O . ALA A 1 91 ? -50.091 3.047 -20.862 1.00 37.97 91 ALA A O 1
ATOM 660 N N . GLU A 1 92 ? -50.721 5.075 -21.592 1.00 40.16 92 GLU A N 1
ATOM 661 C CA . GLU A 1 92 ? -50.908 4.679 -22.994 1.00 40.16 92 GLU A CA 1
ATOM 662 C C . GLU A 1 92 ? -49.659 4.887 -23.869 1.00 40.16 92 GLU A C 1
ATOM 664 O O . GLU A 1 92 ? -49.589 4.265 -24.925 1.00 40.16 92 GLU A O 1
ATOM 669 N N . LEU A 1 93 ? -48.658 5.670 -23.436 1.00 44.66 93 LEU A N 1
ATOM 670 C CA . LEU A 1 93 ? -47.395 5.853 -24.165 1.00 44.66 93 LEU A CA 1
ATOM 671 C C . LEU A 1 93 ? -46.245 5.186 -23.402 1.00 44.66 93 LEU A C 1
ATOM 673 O O . LEU A 1 93 ? -45.933 5.533 -22.262 1.00 44.66 93 LEU A O 1
ATOM 677 N N . GLY A 1 94 ? -45.599 4.193 -24.011 1.00 51.56 94 GLY A N 1
ATOM 678 C CA . GLY A 1 94 ? -44.481 3.488 -23.380 1.00 51.56 94 GLY A CA 1
ATOM 679 C C . GLY A 1 94 ? -43.278 4.411 -23.125 1.00 51.56 94 GLY A C 1
ATOM 680 O O . GLY A 1 94 ? -43.055 5.379 -23.845 1.00 51.56 94 GLY A O 1
ATOM 681 N N . THR A 1 95 ? -42.410 4.072 -22.164 1.00 56.16 95 THR A N 1
ATOM 682 C CA . THR A 1 95 ? -41.138 4.790 -21.894 1.00 56.16 95 THR A CA 1
ATOM 683 C C . THR A 1 95 ? -40.249 4.962 -23.134 1.00 56.16 95 THR A C 1
ATOM 685 O O . THR A 1 95 ? -39.462 5.905 -23.212 1.00 56.16 95 THR A O 1
ATOM 688 N N . HIS A 1 96 ? -40.376 4.067 -24.116 1.00 57.47 96 HIS A N 1
ATOM 689 C CA . HIS A 1 96 ? -39.723 4.182 -25.419 1.00 57.47 96 HIS A CA 1
ATOM 690 C C . HIS A 1 96 ? -40.345 5.259 -26.325 1.00 57.47 96 HIS A C 1
ATOM 692 O O . HIS A 1 96 ? -39.606 5.925 -27.046 1.00 57.47 96 HIS A O 1
ATOM 698 N N . GLU A 1 97 ? -41.661 5.474 -26.272 1.00 58.16 97 GLU A N 1
ATOM 699 C CA . GLU A 1 97 ? -42.361 6.487 -27.075 1.00 58.16 97 GLU A CA 1
ATOM 700 C C . GLU A 1 97 ? -42.098 7.904 -26.550 1.00 58.16 97 GLU A C 1
ATOM 702 O O . GLU A 1 97 ? -41.840 8.801 -27.348 1.00 58.16 97 GLU A O 1
ATOM 707 N N . SER A 1 98 ? -42.023 8.104 -25.229 1.00 65.81 98 SER A N 1
ATOM 708 C CA . SER A 1 98 ? -41.693 9.416 -24.639 1.00 65.81 98 SER A CA 1
ATOM 709 C C . SER A 1 98 ? -40.239 9.838 -24.891 1.00 65.81 98 SER A C 1
ATOM 711 O O . SER A 1 98 ? -39.963 11.007 -25.160 1.00 65.81 98 SER A O 1
ATOM 713 N N . LYS A 1 99 ? -39.291 8.888 -24.886 1.00 68.31 99 LYS A N 1
ATOM 714 C CA . LYS A 1 99 ? -37.894 9.158 -25.279 1.00 68.31 99 LYS A CA 1
ATOM 715 C C . LYS A 1 99 ? -37.758 9.437 -26.775 1.00 68.31 99 LYS A C 1
ATOM 717 O O . LYS A 1 99 ? -36.942 10.271 -27.163 1.00 68.31 99 LYS A O 1
ATOM 722 N N . ALA A 1 100 ? -38.553 8.761 -27.604 1.00 69.38 100 ALA A N 1
ATOM 723 C CA . ALA A 1 100 ? -38.627 9.047 -29.032 1.00 69.38 100 ALA A CA 1
ATOM 724 C C . ALA A 1 100 ? -39.232 10.436 -29.301 1.00 69.38 100 ALA A C 1
ATOM 726 O O . ALA A 1 100 ? -38.729 11.147 -30.164 1.00 69.38 100 ALA A O 1
ATOM 727 N N . ALA A 1 101 ? -40.238 10.863 -28.530 1.00 69.12 101 ALA A N 1
ATOM 728 C CA . ALA A 1 101 ? -40.807 12.207 -28.626 1.00 69.12 101 ALA A CA 1
ATOM 729 C C . ALA A 1 101 ? -39.773 13.301 -28.302 1.00 69.12 101 ALA A C 1
ATOM 731 O O . ALA A 1 101 ? -39.648 14.260 -29.061 1.00 69.12 101 ALA A O 1
ATOM 732 N N . ASP A 1 102 ? -38.972 13.123 -27.243 1.00 73.06 102 ASP A N 1
ATOM 733 C CA . ASP A 1 102 ? -37.865 14.034 -26.907 1.00 73.06 102 ASP A CA 1
ATOM 734 C C . ASP A 1 102 ? -36.810 14.105 -28.009 1.00 73.06 102 ASP A C 1
ATOM 736 O O . ASP A 1 102 ? -36.326 15.184 -28.350 1.00 73.06 102 ASP A O 1
ATOM 740 N N . ALA A 1 103 ? -36.452 12.952 -28.575 1.00 74.81 103 ALA A N 1
ATOM 741 C CA . ALA A 1 103 ? -35.467 12.889 -29.637 1.00 74.81 103 ALA A CA 1
ATOM 742 C C . ALA A 1 103 ? -35.982 13.605 -30.902 1.00 74.81 103 ALA A C 1
ATOM 744 O O . ALA A 1 103 ? -35.253 14.433 -31.445 1.00 74.81 103 ALA A O 1
ATOM 745 N N . CYS A 1 104 ? -37.241 13.365 -31.295 1.00 71.88 104 CYS A N 1
ATOM 746 C CA . CYS A 1 104 ? -37.910 14.008 -32.433 1.00 71.88 104 CYS A CA 1
ATOM 747 C C . CYS A 1 104 ? -37.977 15.530 -32.274 1.00 71.88 104 CYS A C 1
ATOM 749 O O . CYS A 1 104 ? -37.581 16.280 -33.166 1.00 71.88 104 CYS A O 1
ATOM 751 N N . ALA A 1 105 ? -38.406 15.987 -31.100 1.00 73.88 105 ALA A N 1
ATOM 752 C CA . ALA A 1 105 ? -38.494 17.399 -30.770 1.00 73.88 105 ALA A CA 1
ATOM 753 C C . ALA A 1 105 ? -37.113 18.087 -30.764 1.00 73.88 105 ALA A C 1
ATOM 755 O O . ALA A 1 105 ? -36.964 19.230 -31.199 1.00 73.88 105 ALA A O 1
ATOM 756 N N . PHE A 1 106 ? -36.064 17.375 -30.339 1.00 79.88 106 PHE A N 1
ATOM 757 C CA . PHE A 1 106 ? -34.695 17.876 -30.412 1.00 79.88 106 PHE A CA 1
ATOM 758 C C . PHE A 1 106 ? -34.155 17.933 -31.851 1.00 79.88 106 PHE A C 1
ATOM 760 O O . PHE A 1 106 ? -33.468 18.889 -32.211 1.00 79.88 106 PHE A O 1
ATOM 767 N N . ALA A 1 107 ? -34.486 16.966 -32.710 1.00 73.69 107 ALA A N 1
ATOM 768 C CA . ALA A 1 107 ? -34.104 17.020 -34.121 1.00 73.69 107 ALA A CA 1
ATOM 769 C C . ALA A 1 107 ? -34.769 18.189 -34.865 1.00 73.69 107 ALA A C 1
ATOM 771 O O . ALA A 1 107 ? -34.105 18.840 -35.675 1.00 73.69 107 ALA A O 1
ATOM 772 N N . GLU A 1 108 ? -36.030 18.509 -34.556 1.00 73.12 108 GLU A N 1
ATOM 773 C CA . GLU A 1 108 ? -36.705 19.715 -35.059 1.00 73.12 108 GLU A CA 1
ATOM 774 C C . GLU A 1 108 ? -35.986 20.999 -34.610 1.00 73.12 108 GLU A C 1
ATOM 776 O O . GLU A 1 108 ? -35.789 21.915 -35.411 1.00 73.12 108 GLU A O 1
ATOM 781 N N . LEU A 1 109 ? -35.509 21.039 -33.361 1.00 75.56 109 LEU A N 1
ATOM 782 C CA . LEU A 1 109 ? -34.724 22.151 -32.817 1.00 75.56 109 LEU A CA 1
ATOM 783 C C . LEU A 1 109 ? -33.397 22.351 -33.572 1.00 75.56 109 LEU A C 1
ATOM 785 O O . LEU A 1 109 ? -33.016 23.482 -33.884 1.00 75.56 109 LEU A O 1
ATOM 789 N N . ILE A 1 110 ? -32.699 21.257 -33.902 1.00 75.56 110 ILE A N 1
ATOM 790 C CA . ILE A 1 110 ? -31.463 21.311 -34.696 1.00 75.56 110 ILE A CA 1
ATOM 791 C C . ILE A 1 110 ? -31.768 21.743 -36.135 1.00 75.56 110 ILE A C 1
ATOM 793 O O . ILE A 1 110 ? -31.040 22.569 -36.685 1.00 75.56 110 ILE A O 1
ATOM 797 N N . ALA A 1 111 ? -32.835 21.222 -36.749 1.00 72.62 111 ALA A N 1
ATOM 798 C CA . ALA A 1 111 ? -33.239 21.609 -38.101 1.00 72.62 111 ALA A CA 1
ATOM 799 C C . ALA A 1 111 ? -33.526 23.116 -38.186 1.00 72.62 111 ALA A C 1
ATOM 801 O O . ALA A 1 111 ? -32.972 23.803 -39.043 1.00 72.62 111 ALA A O 1
ATOM 802 N N . TRP A 1 112 ? -34.281 23.651 -37.225 1.00 76.62 112 TRP A N 1
ATOM 803 C CA . TRP A 1 112 ? -34.517 25.087 -37.089 1.00 76.62 112 TRP A CA 1
ATOM 804 C C . TRP A 1 112 ? -33.220 25.896 -36.931 1.00 76.62 112 TRP A C 1
ATOM 806 O O . TRP A 1 112 ? -33.079 26.972 -37.514 1.00 76.62 112 TRP A O 1
ATOM 816 N N . ALA A 1 113 ? -32.246 25.394 -36.165 1.00 71.44 113 ALA A N 1
ATOM 817 C CA . ALA A 1 113 ? -30.974 26.085 -35.970 1.00 71.44 113 ALA A CA 1
ATOM 818 C C . ALA A 1 113 ? -30.119 26.107 -37.245 1.00 71.44 113 ALA A C 1
ATOM 820 O O . ALA A 1 113 ? -29.440 27.100 -37.506 1.00 71.44 113 ALA A O 1
ATOM 821 N N . LEU A 1 114 ? -30.175 25.043 -38.052 1.00 68.69 114 LEU A N 1
ATOM 822 C CA . LEU A 1 114 ? -29.459 24.945 -39.325 1.00 68.69 114 LEU A CA 1
ATOM 823 C C . LEU A 1 114 ? -30.002 25.909 -40.389 1.00 68.69 114 LEU A C 1
ATOM 825 O O . LEU A 1 114 ? -29.231 26.357 -41.231 1.00 68.69 114 LEU A O 1
ATOM 829 N N . GLU A 1 115 ? -31.284 26.279 -40.335 1.00 64.25 115 GLU A N 1
ATOM 830 C CA . GLU A 1 115 ? -31.902 27.238 -41.266 1.00 64.25 115 GLU A CA 1
ATOM 831 C C . GLU A 1 115 ? -31.522 28.710 -40.984 1.00 64.25 115 GLU A C 1
ATOM 833 O O . GLU A 1 115 ? -31.909 29.618 -41.727 1.00 64.25 115 GLU A O 1
ATOM 838 N N . ARG A 1 116 ? -30.740 28.985 -39.929 1.00 66.94 116 ARG A N 1
ATOM 839 C CA . ARG A 1 116 ? -30.313 30.343 -39.561 1.00 66.94 116 ARG A CA 1
ATOM 840 C C . ARG A 1 116 ? -29.026 30.766 -40.264 1.00 66.94 116 ARG A C 1
ATOM 842 O O . ARG A 1 116 ? -28.067 30.004 -40.392 1.00 66.94 116 ARG A O 1
ATOM 849 N N . ALA A 1 117 ? -28.996 32.034 -40.680 1.00 50.44 117 ALA A N 1
ATOM 850 C CA . ALA A 1 117 ? -27.880 32.627 -41.412 1.00 50.44 117 ALA A CA 1
ATOM 851 C C . ALA A 1 117 ? -26.541 32.434 -40.670 1.00 50.44 117 ALA A C 1
ATOM 853 O O . ALA A 1 117 ? -26.378 32.908 -39.548 1.00 50.44 117 ALA A O 1
ATOM 854 N N . GLY A 1 118 ? -25.593 31.741 -41.309 1.00 62.28 118 GLY A N 1
ATOM 855 C CA . GLY A 1 118 ? -24.242 31.484 -40.797 1.00 62.28 118 GLY A CA 1
ATOM 856 C C . GLY A 1 118 ? -24.029 30.105 -40.159 1.00 62.28 118 GLY A C 1
ATOM 857 O O . GLY A 1 118 ? -22.902 29.621 -40.179 1.00 62.28 118 GLY A O 1
ATOM 858 N N . VAL A 1 119 ? -25.071 29.428 -39.654 1.00 64.31 119 VAL A N 1
ATOM 859 C CA . VAL A 1 119 ? -24.924 28.095 -39.024 1.00 64.31 119 VAL A CA 1
ATOM 860 C C . VAL A 1 119 ? -24.682 27.014 -40.072 1.00 64.31 119 VAL A C 1
ATOM 862 O O . VAL A 1 119 ? -23.779 26.193 -39.931 1.00 64.31 119 VAL A O 1
ATOM 865 N N . GLU A 1 120 ? -25.440 27.042 -41.168 1.00 62.31 120 GLU A N 1
ATOM 866 C CA . GLU A 1 120 ? -25.289 26.064 -42.248 1.00 62.31 120 GLU A CA 1
ATOM 867 C C . GLU A 1 120 ? -23.923 26.152 -42.952 1.00 62.31 120 GLU A C 1
ATOM 869 O O . GLU A 1 120 ? -23.382 25.137 -43.396 1.00 62.31 120 GLU A O 1
ATOM 874 N N . GLU A 1 121 ? -23.379 27.368 -43.053 1.00 62.59 121 GLU A N 1
ATOM 875 C CA . GLU A 1 121 ? -22.071 27.659 -43.646 1.00 62.59 121 GLU A CA 1
ATOM 876 C C . GLU A 1 121 ? -20.940 27.257 -42.687 1.00 62.59 121 GLU A C 1
ATOM 878 O O . GLU A 1 121 ? -20.039 26.528 -43.091 1.00 62.59 121 GLU A O 1
ATOM 883 N N . PHE A 1 122 ? -21.071 27.562 -41.389 1.00 64.75 122 PHE A N 1
ATOM 884 C CA . PHE A 1 122 ? -20.152 27.084 -40.349 1.00 64.75 122 PHE A CA 1
ATOM 885 C C . PHE A 1 122 ? -20.076 25.549 -40.298 1.00 64.75 122 PHE A C 1
ATOM 887 O O . PHE A 1 122 ? -18.992 24.972 -40.250 1.00 64.75 122 PHE A O 1
ATOM 894 N N . CYS A 1 123 ? -21.215 24.855 -40.390 1.00 60.66 123 CYS A N 1
ATOM 895 C CA . CYS A 1 123 ? -21.236 23.395 -40.469 1.00 60.66 123 CYS A CA 1
ATOM 896 C C . CYS A 1 123 ? -20.689 22.840 -41.798 1.00 60.66 123 CYS A C 1
ATOM 898 O O . CYS A 1 123 ? -20.380 21.654 -41.854 1.00 60.66 123 CYS A O 1
ATOM 900 N N . ARG A 1 124 ? -20.608 23.628 -42.881 1.00 58.91 124 ARG A N 1
ATOM 901 C CA . ARG A 1 124 ? -19.925 23.205 -44.120 1.00 58.91 124 ARG A CA 1
ATOM 902 C C . ARG A 1 124 ? -18.406 23.312 -43.996 1.00 58.91 124 ARG A C 1
ATOM 904 O O . ARG A 1 124 ? -17.720 22.442 -44.527 1.00 58.91 124 ARG A O 1
ATOM 911 N N . ASP A 1 125 ? -17.915 24.336 -43.302 1.00 56.91 125 ASP A N 1
ATOM 912 C CA . ASP A 1 125 ? -16.480 24.557 -43.082 1.00 56.91 125 ASP A CA 1
ATOM 913 C C . ASP A 1 125 ? -15.909 23.647 -41.976 1.00 56.91 125 ASP A C 1
ATOM 915 O O . ASP A 1 125 ? -14.756 23.215 -42.052 1.00 56.91 125 ASP A O 1
ATOM 919 N N . ALA A 1 126 ? -16.722 23.264 -40.986 1.00 56.91 126 ALA A N 1
ATOM 920 C CA . ALA A 1 126 ? -16.396 22.202 -40.036 1.00 56.91 126 ALA A CA 1
ATOM 921 C C . ALA A 1 126 ? -16.450 20.814 -40.714 1.00 56.91 126 ALA A C 1
ATOM 923 O O . ALA A 1 126 ? -17.387 20.518 -41.446 1.00 56.91 126 ALA A O 1
ATOM 924 N N . SER A 1 127 ? -15.453 19.950 -40.456 1.00 55.66 127 SER A N 1
ATOM 925 C CA . SER A 1 127 ? -15.376 18.510 -40.808 1.00 55.66 127 SER A CA 1
ATOM 926 C C . SER A 1 127 ? -16.553 17.962 -41.648 1.00 55.66 127 SER A C 1
ATOM 928 O O . SER A 1 127 ? -17.601 17.553 -41.136 1.00 55.66 127 SER A O 1
ATOM 930 N N . HIS A 1 128 ? -16.349 17.901 -42.971 1.00 55.66 128 HIS A N 1
ATOM 931 C CA . HIS A 1 128 ? -17.357 17.551 -43.988 1.00 55.66 128 HIS A CA 1
ATOM 932 C C . HIS A 1 128 ? -18.115 16.227 -43.720 1.00 55.66 128 HIS A C 1
ATOM 934 O O . HIS A 1 128 ? -19.203 16.007 -44.258 1.00 55.66 128 HIS A O 1
ATOM 940 N N . ARG A 1 129 ? -17.543 15.325 -42.906 1.00 55.41 129 ARG A N 1
ATOM 941 C CA . ARG A 1 129 ? -18.072 13.990 -42.577 1.00 55.41 129 ARG A CA 1
ATOM 942 C C . ARG A 1 129 ? -19.027 14.001 -41.378 1.00 55.41 129 ARG A C 1
ATOM 944 O O . ARG A 1 129 ? -20.017 13.273 -41.393 1.00 55.41 129 ARG A O 1
ATOM 951 N N . GLU A 1 130 ? -18.766 14.821 -40.362 1.00 58.12 130 GLU A N 1
ATOM 952 C CA . GLU A 1 130 ? -19.584 14.904 -39.138 1.00 58.12 130 GLU A CA 1
ATOM 953 C C . GLU A 1 130 ? -20.826 15.768 -39.353 1.00 58.12 130 GLU A C 1
ATOM 955 O O . GLU A 1 130 ? -21.918 15.379 -38.945 1.00 58.12 130 GLU A O 1
ATOM 960 N N . ALA A 1 131 ? -20.702 16.855 -40.119 1.00 60.75 131 ALA A N 1
ATOM 961 C CA . ALA A 1 131 ? -21.851 17.634 -40.570 1.00 60.75 131 ALA A CA 1
ATOM 962 C C . ALA A 1 131 ? -22.788 16.812 -41.479 1.00 60.75 131 ALA A C 1
ATOM 964 O O . ALA A 1 131 ? -24.012 16.900 -41.368 1.00 60.75 131 ALA A O 1
ATOM 965 N N . ALA A 1 132 ? -22.232 15.949 -42.340 1.00 62.81 132 ALA A N 1
ATOM 966 C CA . ALA A 1 132 ? -23.020 15.008 -43.138 1.00 62.81 132 ALA A CA 1
ATOM 967 C C . ALA A 1 132 ? -23.722 13.947 -42.268 1.00 62.81 132 ALA A C 1
ATOM 969 O O . ALA A 1 132 ? -24.871 13.598 -42.539 1.00 62.81 132 ALA A O 1
ATOM 970 N N . ARG A 1 133 ? -23.064 13.470 -41.202 1.00 65.75 133 ARG A N 1
ATOM 971 C CA . ARG A 1 133 ? -23.633 12.517 -40.237 1.00 65.75 133 ARG A CA 1
ATOM 972 C C . ARG A 1 133 ? -24.762 13.141 -39.413 1.00 65.75 133 ARG A C 1
ATOM 974 O O . ARG A 1 133 ? -25.804 12.510 -39.268 1.00 65.75 133 ARG A O 1
ATOM 981 N N . LEU A 1 134 ? -24.600 14.385 -38.955 1.00 67.75 134 LEU A N 1
ATOM 982 C CA . LEU A 1 134 ? -25.648 15.137 -38.260 1.00 67.75 134 LEU A CA 1
ATOM 983 C C . LEU A 1 134 ? -26.878 15.335 -39.164 1.00 67.75 134 LEU A C 1
ATOM 985 O O . LEU A 1 134 ? -27.995 15.040 -38.750 1.00 67.75 134 LEU A O 1
ATOM 989 N N . ARG A 1 135 ? -26.679 15.716 -40.436 1.00 66.25 135 ARG A N 1
ATOM 990 C CA . ARG A 1 135 ? -27.771 15.813 -41.426 1.00 66.25 135 ARG A CA 1
ATOM 991 C C . ARG A 1 135 ? -28.463 14.472 -41.679 1.00 66.25 135 ARG A C 1
ATOM 993 O O . ARG A 1 135 ? -29.683 14.434 -41.797 1.00 66.25 135 ARG A O 1
ATOM 1000 N N . GLN A 1 136 ? -27.711 13.370 -41.741 1.00 66.75 136 GLN A N 1
ATOM 1001 C CA . GLN A 1 136 ? -28.286 12.026 -41.880 1.00 66.75 136 GLN A CA 1
ATOM 1002 C C . GLN A 1 136 ? -29.116 11.609 -40.660 1.00 66.75 136 GLN A C 1
ATOM 1004 O O . GLN A 1 136 ? -30.137 10.951 -40.836 1.00 66.75 136 GLN A O 1
ATOM 1009 N N . LEU A 1 137 ? -28.701 11.976 -39.444 1.00 63.56 137 LEU A N 1
ATOM 1010 C CA . LEU A 1 137 ? -29.458 11.694 -38.220 1.00 63.56 137 LEU A CA 1
ATOM 1011 C C . LEU A 1 137 ? -30.777 12.478 -38.186 1.00 63.56 137 LEU A C 1
ATOM 1013 O O . LEU A 1 137 ? -31.823 11.872 -37.972 1.00 63.56 137 LEU A O 1
ATOM 1017 N N . ILE A 1 138 ? -30.744 13.774 -38.522 1.00 65.19 138 ILE A N 1
ATOM 1018 C CA . ILE A 1 138 ? -31.947 14.619 -38.636 1.00 65.19 138 ILE A CA 1
ATOM 1019 C C . ILE A 1 138 ? -32.907 14.060 -39.701 1.00 65.19 138 ILE A C 1
ATOM 1021 O O . ILE A 1 138 ? -34.097 13.892 -39.446 1.00 65.19 138 ILE A O 1
ATOM 1025 N N . ALA A 1 139 ? -32.390 13.692 -40.880 1.00 63.19 139 ALA A N 1
ATOM 1026 C CA . ALA A 1 139 ? -33.200 13.136 -41.966 1.00 63.19 139 ALA A CA 1
ATOM 1027 C C . ALA A 1 139 ? -33.828 11.771 -41.625 1.00 63.19 139 ALA A C 1
ATOM 1029 O O . ALA A 1 139 ? -34.903 11.450 -42.128 1.00 63.19 139 ALA A O 1
ATOM 1030 N N . ARG A 1 140 ? -33.176 10.963 -40.775 1.00 61.31 140 ARG A N 1
ATOM 1031 C CA . ARG A 1 140 ? -33.717 9.681 -40.295 1.00 61.31 140 ARG A CA 1
ATOM 1032 C C . ARG A 1 140 ? -34.845 9.851 -39.280 1.00 61.31 140 ARG A C 1
ATOM 1034 O O . ARG A 1 140 ? -35.682 8.963 -39.195 1.00 61.31 140 ARG A O 1
ATOM 1041 N N . GLN A 1 141 ? -34.882 10.953 -38.533 1.00 57.25 141 GLN A N 1
ATOM 1042 C CA . GLN A 1 141 ? -35.898 11.165 -37.500 1.00 57.25 141 GLN A CA 1
ATOM 1043 C C . GLN A 1 141 ? -37.203 11.789 -37.982 1.00 57.25 141 GLN A C 1
ATOM 1045 O O . GLN A 1 141 ? -38.243 11.532 -37.386 1.00 57.25 141 GLN A O 1
ATOM 1050 N N . LEU A 1 142 ? -37.177 12.531 -39.088 1.00 52.41 142 LEU A N 1
ATOM 1051 C CA . LEU A 1 142 ? -38.395 13.028 -39.738 1.00 52.41 142 LEU A CA 1
ATOM 1052 C C . LEU A 1 142 ? -39.136 11.925 -40.530 1.00 52.41 142 LEU A C 1
ATOM 1054 O O . LEU A 1 142 ? -40.133 12.202 -41.197 1.00 52.41 142 LEU A O 1
ATOM 1058 N N . ALA A 1 143 ? -38.654 10.673 -40.482 1.00 49.09 143 ALA A N 1
ATOM 1059 C CA . ALA A 1 143 ? -39.278 9.517 -41.120 1.00 49.09 143 ALA A CA 1
ATOM 1060 C C . ALA A 1 143 ? -40.258 8.806 -40.154 1.00 49.09 143 ALA A C 1
ATOM 1062 O O . ALA A 1 143 ? -39.911 8.597 -38.992 1.00 49.09 143 ALA A O 1
ATOM 1063 N N . PRO A 1 144 ? -41.463 8.375 -40.587 1.00 43.03 144 PRO A N 1
ATOM 1064 C CA . PRO A 1 144 ? -42.566 8.124 -39.649 1.00 43.03 144 PRO A CA 1
ATOM 1065 C C . PRO A 1 144 ? -42.511 6.828 -38.821 1.00 43.03 144 PRO A C 1
ATOM 1067 O O . PRO A 1 144 ? -43.390 6.635 -37.988 1.00 43.03 144 PRO A O 1
ATOM 1070 N N . THR A 1 145 ? -41.557 5.910 -39.021 1.00 46.44 145 THR A N 1
ATOM 1071 C CA . THR A 1 145 ? -41.580 4.595 -38.340 1.00 46.44 145 THR A CA 1
ATOM 1072 C C . THR A 1 145 ? -40.193 3.941 -38.225 1.00 46.44 145 THR A C 1
ATOM 1074 O O . THR A 1 145 ? -39.651 3.501 -39.239 1.00 46.44 145 THR A O 1
ATOM 1077 N N . GLY A 1 146 ? -39.684 3.781 -36.992 1.00 49.81 146 GLY A N 1
ATOM 1078 C CA . GLY A 1 146 ? -38.650 2.794 -36.617 1.00 49.81 146 GLY A CA 1
ATOM 1079 C C . GLY A 1 146 ? -37.303 3.341 -36.103 1.00 49.81 146 GLY A C 1
ATOM 1080 O O . GLY A 1 146 ? -36.598 4.020 -36.837 1.00 49.81 146 GLY A O 1
ATOM 1081 N N . ASP A 1 147 ? -36.967 2.968 -34.858 1.00 54.16 147 ASP A N 1
ATOM 1082 C CA . ASP A 1 147 ? -35.709 3.134 -34.092 1.00 54.16 147 ASP A CA 1
ATOM 1083 C C . ASP A 1 147 ? -35.039 4.523 -34.148 1.00 54.16 147 ASP A C 1
ATOM 1085 O O . ASP A 1 147 ? -34.136 4.805 -34.942 1.00 54.16 147 ASP A O 1
ATOM 1089 N N . GLN A 1 148 ? -35.495 5.420 -33.268 1.00 58.75 148 GLN A N 1
ATOM 1090 C CA . GLN A 1 148 ? -34.948 6.769 -33.172 1.00 58.75 148 GLN A CA 1
ATOM 1091 C C . GLN A 1 148 ? -33.554 6.750 -32.518 1.00 58.75 148 GLN A C 1
ATOM 1093 O O . GLN A 1 148 ? -33.385 6.149 -31.455 1.00 58.75 148 GLN A O 1
ATOM 1098 N N . PRO A 1 149 ? -32.543 7.422 -33.101 1.00 65.44 149 PRO A N 1
ATOM 1099 C CA . PRO A 1 149 ? -31.229 7.519 -32.480 1.00 65.44 149 PRO A CA 1
ATOM 1100 C C . PRO A 1 149 ? -31.333 8.232 -31.120 1.00 65.44 149 PRO A C 1
ATOM 1102 O O . PRO A 1 149 ? -32.051 9.231 -31.014 1.00 65.44 149 PRO A O 1
ATOM 1105 N N . PRO A 1 150 ? -30.619 7.752 -30.085 1.00 72.75 150 PRO A N 1
ATOM 1106 C CA . PRO A 1 150 ? -30.670 8.356 -28.761 1.00 72.75 150 PRO A CA 1
ATOM 1107 C C . PRO A 1 150 ? -30.094 9.773 -28.797 1.00 72.75 150 PRO A C 1
ATOM 1109 O O . PRO A 1 150 ? -29.146 10.049 -29.535 1.00 72.75 150 PRO A O 1
ATOM 1112 N N . ILE A 1 151 ? -30.620 10.663 -27.952 1.00 74.94 151 ILE A N 1
ATOM 1113 C CA . ILE A 1 151 ? -30.219 12.079 -27.917 1.00 74.94 151 ILE A CA 1
ATOM 1114 C C . ILE A 1 151 ? -28.711 12.277 -27.651 1.00 74.94 151 ILE A C 1
ATOM 1116 O O . ILE A 1 151 ? -28.095 13.196 -28.189 1.00 74.94 151 ILE A O 1
ATOM 1120 N N . ALA A 1 152 ? -28.080 11.324 -26.954 1.00 71.81 152 ALA A N 1
ATOM 1121 C CA . ALA A 1 152 ? -26.632 11.263 -26.741 1.00 71.81 152 ALA A CA 1
ATOM 1122 C C . ALA A 1 152 ? -25.811 11.241 -28.049 1.00 71.81 152 ALA A C 1
ATOM 1124 O O . ALA A 1 152 ? -24.710 11.784 -28.104 1.00 71.81 152 ALA A O 1
ATOM 1125 N N . LEU A 1 153 ? -26.351 10.655 -29.121 1.00 72.25 153 LEU A N 1
ATOM 1126 C CA . LEU A 1 153 ? -25.676 10.559 -30.419 1.00 72.25 153 LEU A CA 1
ATOM 1127 C C . LEU A 1 153 ? -25.685 11.905 -31.169 1.00 72.25 153 LEU A C 1
ATOM 1129 O O . LEU A 1 153 ? -24.757 12.204 -31.924 1.00 72.25 153 LEU A O 1
ATOM 1133 N N . TYR A 1 154 ? -26.698 12.745 -30.926 1.00 73.62 154 TYR A N 1
ATOM 1134 C CA . TYR A 1 154 ? -26.722 14.131 -31.402 1.00 73.62 154 TYR A CA 1
ATOM 1135 C C . TYR A 1 154 ? -25.728 15.002 -30.631 1.00 73.62 154 TYR A C 1
ATOM 1137 O O . TYR A 1 154 ? -25.011 15.785 -31.253 1.00 73.62 154 TYR A O 1
ATOM 1145 N N . ALA A 1 155 ? -25.628 14.820 -29.309 1.00 75.12 155 ALA A N 1
ATOM 1146 C CA . ALA A 1 155 ? -24.657 15.524 -28.472 1.00 75.12 155 ALA A CA 1
ATOM 1147 C C . ALA A 1 155 ? -23.208 15.252 -28.910 1.00 75.12 155 ALA A C 1
ATOM 1149 O O . ALA A 1 155 ? -22.400 16.174 -29.007 1.00 75.12 155 ALA A O 1
ATOM 1150 N N . GLU A 1 156 ? -22.882 13.999 -29.237 1.00 73.31 156 GLU A N 1
ATOM 1151 C CA . GLU A 1 156 ? -21.561 13.621 -29.750 1.00 73.31 156 GLU A CA 1
ATOM 1152 C C . GLU A 1 156 ? -21.242 14.329 -31.078 1.00 73.31 156 GLU A C 1
ATOM 1154 O O . GLU A 1 156 ? -20.165 14.903 -31.242 1.00 73.31 156 GLU A O 1
ATOM 1159 N N . CYS A 1 157 ? -22.200 14.361 -32.012 1.00 71.12 157 CYS A N 1
ATOM 1160 C CA . CYS A 1 157 ? -22.013 15.039 -33.295 1.00 71.12 157 CYS A CA 1
ATOM 1161 C C . CYS A 1 157 ? -21.860 16.561 -33.132 1.00 71.12 157 CYS A C 1
ATOM 1163 O O . CYS A 1 157 ? -20.992 17.154 -33.771 1.00 71.12 157 CYS A O 1
ATOM 1165 N N . LEU A 1 158 ? -22.669 17.194 -32.272 1.00 74.12 158 LEU A N 1
ATOM 1166 C CA . LEU A 1 158 ? -22.581 18.631 -31.991 1.00 74.12 158 LEU A CA 1
ATOM 1167 C C . LEU A 1 158 ? -21.244 18.992 -31.324 1.00 74.12 158 LEU A C 1
ATOM 1169 O O . LEU A 1 158 ? -20.609 19.962 -31.733 1.00 74.12 158 LEU A O 1
ATOM 1173 N N . ARG A 1 159 ? -20.753 18.171 -30.382 1.00 76.25 159 ARG A N 1
ATOM 1174 C CA . ARG A 1 159 ? -19.426 18.334 -29.755 1.00 76.25 159 ARG A CA 1
ATOM 1175 C C . ARG A 1 159 ? -18.296 18.367 -30.772 1.00 76.25 159 ARG A C 1
ATOM 1177 O O . ARG A 1 159 ? -17.440 19.247 -30.701 1.00 76.25 159 ARG A O 1
ATOM 1184 N N . SER A 1 160 ? -18.303 17.440 -31.725 1.00 66.44 160 SER A N 1
ATOM 1185 C CA . SER A 1 160 ? -17.265 17.387 -32.757 1.00 66.44 160 SER A CA 1
ATOM 1186 C C . SER A 1 160 ? -17.297 18.578 -33.721 1.00 66.44 160 SER A C 1
ATOM 1188 O O . SER A 1 160 ? -16.261 18.925 -34.285 1.00 66.44 160 SER A O 1
ATOM 1190 N N . ILE A 1 161 ? -18.458 19.221 -33.899 1.00 69.44 161 ILE A N 1
ATOM 1191 C CA . ILE A 1 161 ? -18.618 20.415 -34.746 1.00 69.44 161 ILE A CA 1
ATOM 1192 C C . ILE A 1 161 ? -18.192 21.697 -34.005 1.00 69.44 161 ILE A C 1
ATOM 1194 O O . ILE A 1 161 ? -17.653 22.603 -34.632 1.00 69.44 161 ILE A O 1
ATOM 1198 N N . VAL A 1 162 ? -18.402 21.780 -32.685 1.00 67.75 162 VAL A N 1
ATOM 1199 C CA . VAL A 1 162 ? -18.126 22.981 -31.862 1.00 67.75 162 VAL A CA 1
ATOM 1200 C C . VAL A 1 162 ? -16.674 23.047 -31.348 1.00 67.75 162 VAL A C 1
ATOM 1202 O O . VAL A 1 162 ? -16.238 24.085 -30.849 1.00 67.75 162 VAL A O 1
ATOM 1205 N N . ALA A 1 163 ? -15.891 21.970 -31.474 1.00 58.50 163 ALA A N 1
ATOM 1206 C CA . ALA A 1 163 ? -14.514 21.916 -30.976 1.00 58.50 163 ALA A CA 1
ATOM 1207 C C . ALA A 1 163 ? -13.601 23.003 -31.612 1.00 58.50 163 ALA A C 1
ATOM 1209 O O . ALA A 1 163 ? -13.560 23.121 -32.837 1.00 58.50 163 ALA A O 1
ATOM 1210 N N . PRO A 1 164 ? -12.838 23.781 -30.814 1.00 47.22 164 PRO A N 1
ATOM 1211 C CA . PRO A 1 164 ? -12.037 24.902 -31.314 1.00 47.22 164 PRO A CA 1
ATOM 1212 C C . PRO A 1 164 ? -10.860 24.453 -32.201 1.00 47.22 164 PRO A C 1
ATOM 1214 O O . PRO A 1 164 ? -10.270 23.395 -31.981 1.00 47.22 164 PRO A O 1
ATOM 1217 N N . GLU A 1 165 ? -10.498 25.299 -33.175 1.00 42.22 165 GLU A N 1
ATOM 1218 C CA . GLU A 1 165 ? -9.571 25.104 -34.317 1.00 42.22 165 GLU A CA 1
ATOM 1219 C C . GLU A 1 165 ? -8.103 24.700 -34.002 1.00 42.22 165 GLU A C 1
ATOM 1221 O O . GLU A 1 165 ? -7.225 24.810 -34.852 1.00 42.22 165 GLU A O 1
ATOM 1226 N N . GLY A 1 166 ? -7.793 24.183 -32.814 1.00 37.31 166 GLY A N 1
ATOM 1227 C CA . GLY A 1 166 ? -6.453 23.703 -32.444 1.00 37.31 166 GLY A CA 1
ATOM 1228 C C . GLY A 1 166 ? -6.151 22.240 -32.802 1.00 37.31 166 GLY A C 1
ATOM 1229 O O . GLY A 1 166 ? -5.090 21.739 -32.442 1.00 37.31 166 GLY A O 1
ATOM 1230 N N . VAL A 1 167 ? -7.067 21.526 -33.469 1.00 36.44 167 VAL A N 1
ATOM 1231 C CA . VAL A 1 167 ? -6.987 20.061 -33.697 1.00 36.44 167 VAL A CA 1
ATOM 1232 C C . VAL A 1 167 ? -6.731 19.707 -35.173 1.00 36.44 167 VAL A C 1
ATOM 1234 O O . VAL A 1 167 ? -7.069 18.625 -35.652 1.00 36.44 167 VAL A O 1
ATOM 1237 N N . THR A 1 168 ? -6.122 20.609 -35.940 1.00 33.34 168 THR A N 1
ATOM 1238 C CA . THR A 1 168 ? -5.839 20.383 -37.368 1.00 33.34 168 THR A CA 1
ATOM 1239 C C . THR A 1 168 ? -4.617 19.485 -37.600 1.00 33.34 168 THR A C 1
ATOM 1241 O O . THR A 1 168 ? -4.620 18.704 -38.548 1.00 33.34 168 THR A O 1
ATOM 1244 N N . GLU A 1 169 ? -3.624 19.467 -36.701 1.00 31.36 169 GLU A N 1
ATOM 1245 C CA . GLU A 1 169 ? -2.438 18.598 -36.858 1.00 31.36 169 GLU A CA 1
ATOM 1246 C C . GLU A 1 169 ? -2.702 17.130 -36.466 1.00 31.36 169 GLU A C 1
ATOM 1248 O O . GLU A 1 169 ? -2.157 16.214 -37.081 1.00 31.36 169 GLU A O 1
ATOM 1253 N N . ALA A 1 170 ? -3.609 16.876 -35.514 1.00 31.14 170 ALA A N 1
ATOM 1254 C CA . ALA A 1 170 ? -4.003 15.513 -35.136 1.00 31.14 170 ALA A CA 1
ATOM 1255 C C . ALA A 1 170 ? -4.951 14.860 -36.162 1.00 31.14 170 ALA A C 1
ATOM 1257 O O . ALA A 1 170 ? -4.942 13.639 -36.327 1.00 31.14 170 ALA A O 1
ATOM 1258 N N . ARG A 1 171 ? -5.742 15.661 -36.893 1.00 33.28 171 ARG A N 1
ATOM 1259 C CA . ARG A 1 171 ? -6.646 15.166 -37.947 1.00 33.28 171 ARG A CA 1
ATOM 1260 C C . ARG A 1 171 ? -5.896 14.695 -39.193 1.00 33.28 171 ARG A C 1
ATOM 1262 O O . ARG A 1 171 ? -6.242 13.653 -39.746 1.00 33.28 171 ARG A O 1
ATOM 1269 N N . GLN A 1 172 ? -4.813 15.373 -39.568 1.00 31.53 172 GLN A N 1
ATOM 1270 C CA . GLN A 1 172 ? -4.033 15.022 -40.760 1.00 31.53 172 GLN A CA 1
ATOM 1271 C C . GLN A 1 172 ? -3.229 13.717 -40.597 1.00 31.53 172 GLN A C 1
ATOM 1273 O O . GLN A 1 172 ? -2.938 13.033 -41.578 1.00 31.53 172 GLN A O 1
ATOM 1278 N N . ALA A 1 173 ? -2.937 13.318 -39.354 1.00 29.95 173 ALA A N 1
ATOM 1279 C CA . ALA A 1 173 ? -2.341 12.019 -39.044 1.00 29.95 173 ALA A CA 1
ATOM 1280 C C . ALA A 1 173 ? -3.350 10.853 -39.115 1.00 29.95 173 ALA A C 1
ATOM 1282 O O . ALA A 1 173 ? -2.946 9.722 -39.378 1.00 29.95 173 ALA A O 1
ATOM 1283 N N . ALA A 1 174 ? -4.649 11.114 -38.921 1.00 31.61 174 ALA A N 1
ATOM 1284 C CA . ALA A 1 174 ? -5.707 10.100 -38.983 1.00 31.61 174 ALA A CA 1
ATOM 1285 C C . ALA A 1 174 ? -6.286 9.905 -40.400 1.00 31.61 174 ALA A C 1
ATOM 1287 O O . ALA A 1 174 ? -6.824 8.841 -40.707 1.00 31.61 174 ALA A O 1
ATOM 1288 N N . GLU A 1 175 ? -6.158 10.902 -41.282 1.00 34.94 175 GLU A N 1
ATOM 1289 C CA . GLU A 1 175 ? -6.646 10.832 -42.670 1.00 34.94 175 GLU A CA 1
ATOM 1290 C C . GLU A 1 175 ? -5.764 9.981 -43.601 1.00 34.94 175 GLU A C 1
ATOM 1292 O O . GLU A 1 175 ? -6.251 9.491 -44.617 1.00 34.94 175 GLU A O 1
ATOM 1297 N N . ASN A 1 176 ? -4.509 9.699 -43.232 1.00 30.72 176 ASN A N 1
ATOM 1298 C CA . ASN A 1 176 ? -3.609 8.855 -44.032 1.00 30.72 176 ASN A CA 1
ATOM 1299 C C . ASN A 1 176 ? -3.788 7.338 -43.819 1.00 30.72 176 ASN A C 1
ATOM 1301 O O . ASN A 1 176 ? -3.032 6.554 -44.394 1.00 30.72 176 ASN A O 1
ATOM 1305 N N . THR A 1 177 ? -4.775 6.899 -43.030 1.00 30.70 177 THR A N 1
ATOM 1306 C CA . THR A 1 177 ? -4.919 5.478 -42.652 1.00 30.70 177 THR A CA 1
ATOM 1307 C C . THR A 1 177 ? -6.282 4.848 -42.944 1.00 30.70 177 THR A C 1
ATOM 1309 O O . THR A 1 177 ? -6.512 3.714 -42.528 1.00 30.70 177 THR A O 1
ATOM 1312 N N . ALA A 1 178 ? -7.184 5.501 -43.687 1.00 28.42 178 ALA A N 1
ATOM 1313 C CA . ALA A 1 178 ? -8.486 4.904 -44.007 1.00 28.42 178 ALA A CA 1
ATOM 1314 C C . ALA A 1 178 ? -9.024 5.270 -45.404 1.00 28.42 178 ALA A C 1
ATOM 1316 O O . ALA A 1 178 ? -9.944 6.077 -45.540 1.00 28.42 178 ALA A O 1
ATOM 1317 N N . GLU A 1 179 ? -8.520 4.603 -46.444 1.00 24.97 179 GLU A N 1
ATOM 1318 C CA . GLU A 1 179 ? -9.286 4.411 -47.681 1.00 24.97 179 GLU A CA 1
ATOM 1319 C C . GLU A 1 179 ? -10.311 3.282 -47.478 1.00 24.97 179 GLU A C 1
ATOM 1321 O O . GLU A 1 179 ? -9.955 2.131 -47.234 1.00 24.97 179 GLU A O 1
ATOM 1326 N N . ILE A 1 180 ? -11.600 3.610 -47.601 1.00 26.53 180 ILE A N 1
ATOM 1327 C CA . ILE A 1 180 ? -12.697 2.647 -47.781 1.00 26.53 180 ILE A CA 1
ATOM 1328 C C . ILE A 1 180 ? -13.277 2.897 -49.186 1.00 26.53 180 ILE A C 1
ATOM 1330 O O . ILE A 1 180 ? -13.519 4.062 -49.522 1.00 26.53 180 ILE A O 1
ATOM 1334 N N . PRO A 1 181 ? -13.517 1.868 -50.026 1.00 26.22 181 PRO A N 1
ATOM 1335 C CA . PRO A 1 181 ? -13.971 2.071 -51.399 1.00 26.22 181 PRO A CA 1
ATOM 1336 C C . PRO A 1 181 ? -15.412 2.598 -51.454 1.00 26.22 181 PRO A C 1
ATOM 1338 O O . PRO A 1 181 ? -16.288 2.137 -50.723 1.00 26.22 181 PRO A O 1
ATOM 1341 N N . ARG A 1 182 ? -15.671 3.538 -52.372 1.00 25.42 182 ARG A N 1
ATOM 1342 C CA . ARG A 1 182 ? -17.018 4.015 -52.726 1.00 25.42 182 ARG A CA 1
ATOM 1343 C C . ARG A 1 182 ? -17.690 3.027 -53.685 1.00 25.42 182 ARG A C 1
ATOM 1345 O O . ARG A 1 182 ? -17.133 2.739 -54.740 1.00 25.42 182 ARG A O 1
ATOM 1352 N N . VAL A 1 183 ? -18.902 2.577 -53.361 1.00 23.05 183 VAL A N 1
ATOM 1353 C CA . VAL A 1 183 ? -19.810 1.906 -54.311 1.00 23.05 183 VAL A CA 1
ATOM 1354 C C . VAL A 1 183 ? -20.758 2.964 -54.896 1.00 23.05 183 VAL A C 1
ATOM 1356 O O . VAL A 1 183 ? -21.283 3.771 -54.125 1.00 23.05 183 VAL A O 1
ATOM 1359 N N . PRO A 1 184 ? -20.964 3.023 -56.225 1.00 24.91 184 PRO A N 1
ATOM 1360 C CA . PRO A 1 184 ? -21.849 4.002 -56.843 1.00 24.91 184 PRO A CA 1
ATOM 1361 C C . PRO A 1 184 ? -23.322 3.587 -56.722 1.00 24.91 184 PRO A C 1
ATOM 1363 O O . PRO A 1 184 ? -23.662 2.409 -56.808 1.00 24.91 184 PRO A O 1
ATOM 1366 N N . VAL A 1 185 ? -24.183 4.586 -56.530 1.00 28.25 185 VAL A N 1
ATOM 1367 C CA . VAL A 1 185 ? -25.644 4.472 -56.572 1.00 28.25 185 VAL A CA 1
ATOM 1368 C C . VAL A 1 185 ? -26.091 4.791 -57.994 1.00 28.25 185 VAL A C 1
ATOM 1370 O O . VAL A 1 185 ? -25.831 5.897 -58.459 1.00 28.25 185 VAL A O 1
ATOM 1373 N N . ASP A 1 186 ? -26.785 3.856 -58.642 1.00 24.97 186 ASP A N 1
ATOM 1374 C CA . ASP A 1 186 ? -27.622 4.128 -59.813 1.00 24.97 186 ASP A CA 1
ATOM 1375 C C . ASP A 1 186 ? -29.023 3.532 -59.615 1.00 24.97 186 ASP A C 1
ATOM 1377 O O . ASP A 1 186 ? -29.215 2.514 -58.947 1.00 24.97 186 ASP A O 1
ATOM 1381 N N . VAL A 1 187 ? -29.994 4.257 -60.165 1.00 27.36 187 VAL A N 1
ATOM 1382 C CA . VAL A 1 187 ? -31.441 4.201 -59.932 1.00 27.36 187 VAL A CA 1
ATOM 1383 C C . VAL A 1 187 ? -32.144 3.445 -61.074 1.00 27.36 187 VAL A C 1
ATOM 1385 O O . VAL A 1 187 ? -31.701 3.540 -62.215 1.00 27.36 187 VAL A O 1
ATOM 1388 N N . LEU A 1 188 ? -33.291 2.825 -60.751 1.00 24.42 188 LEU A N 1
ATOM 1389 C CA . LEU A 1 188 ? -34.535 2.648 -61.542 1.00 24.42 188 LEU A CA 1
ATOM 1390 C C . LEU A 1 188 ? -35.026 1.199 -61.735 1.00 24.42 188 LEU A C 1
ATOM 1392 O O . LEU A 1 188 ? -34.471 0.423 -62.502 1.00 24.42 188 LEU A O 1
ATOM 1396 N N . ASP A 1 189 ? -36.143 0.942 -61.046 1.00 22.97 189 ASP A N 1
ATOM 1397 C CA . ASP A 1 189 ? -37.425 0.391 -61.510 1.00 22.97 189 ASP A CA 1
ATOM 1398 C C . ASP A 1 189 ? -37.539 -0.930 -62.295 1.00 22.97 189 ASP A C 1
ATOM 1400 O O . ASP A 1 189 ? -37.008 -1.114 -63.387 1.00 22.97 189 ASP A O 1
ATOM 1404 N N . SER A 1 190 ? -38.487 -1.728 -61.780 1.00 24.67 190 SER A N 1
ATOM 1405 C CA . SER A 1 190 ? -39.647 -2.352 -62.451 1.00 24.67 190 SER A CA 1
ATOM 1406 C C . SER A 1 190 ? -39.795 -3.881 -62.347 1.00 24.67 190 SER A C 1
ATOM 1408 O O . SER A 1 190 ? -38.906 -4.660 -62.669 1.00 24.67 190 SER A O 1
ATOM 1410 N N . ASP A 1 191 ? -41.020 -4.233 -61.933 1.00 23.23 191 ASP A N 1
ATOM 1411 C CA . ASP A 1 191 ? -41.806 -5.446 -62.196 1.00 23.23 191 ASP A CA 1
ATOM 1412 C C . ASP A 1 191 ? -41.744 -6.676 -61.257 1.00 23.23 191 ASP A C 1
ATOM 1414 O O . ASP A 1 191 ? -40.955 -7.599 -61.406 1.00 23.23 191 ASP A O 1
ATOM 1418 N N . THR A 1 192 ? -42.702 -6.663 -60.310 1.00 24.58 192 THR A N 1
ATOM 1419 C CA . THR A 1 192 ? -43.810 -7.632 -60.062 1.00 24.58 192 THR A CA 1
ATOM 1420 C C . THR A 1 192 ? -43.539 -9.144 -60.279 1.00 24.58 192 THR A C 1
ATOM 1422 O O . THR A 1 192 ? -43.124 -9.572 -61.345 1.00 24.58 192 THR A O 1
ATOM 1425 N N . THR A 1 193 ? -43.818 -10.079 -59.356 1.00 22.69 193 THR A N 1
ATOM 1426 C CA . THR A 1 193 ? -45.126 -10.477 -58.775 1.00 22.69 193 THR A CA 1
ATOM 1427 C C . THR A 1 193 ? -44.943 -11.637 -57.760 1.00 22.69 193 THR A C 1
ATOM 1429 O O . THR A 1 193 ? -44.064 -12.459 -57.980 1.00 22.69 193 THR A O 1
ATOM 1432 N N . SER A 1 194 ? -45.835 -11.715 -56.745 1.00 24.00 194 SER A N 1
ATOM 1433 C CA . SER A 1 194 ? -46.328 -12.890 -55.956 1.00 24.00 194 SER A CA 1
ATOM 1434 C C . SER A 1 194 ? -45.317 -13.865 -55.304 1.00 24.00 194 SER A C 1
ATOM 1436 O O . SER A 1 194 ? -44.367 -14.292 -55.932 1.00 24.00 194 SER A O 1
ATOM 1438 N N . GLU A 1 195 ? -45.452 -14.396 -54.081 1.00 21.95 195 GLU A N 1
ATOM 1439 C CA . GLU A 1 195 ? -46.570 -14.583 -53.140 1.00 21.95 195 GLU A CA 1
ATOM 1440 C C . GLU A 1 195 ? -45.962 -15.152 -51.816 1.00 21.95 195 GLU A C 1
ATOM 1442 O O . GLU A 1 195 ? -45.043 -15.968 -51.867 1.00 21.95 195 GLU A O 1
ATOM 1447 N N . MET A 1 196 ? -46.432 -14.733 -50.631 1.00 23.20 196 MET A N 1
ATOM 1448 C CA . MET A 1 196 ? -46.134 -15.339 -49.299 1.00 23.20 196 MET A CA 1
ATOM 1449 C C . MET A 1 196 ? -47.105 -16.518 -48.997 1.00 23.20 196 MET A C 1
ATOM 1451 O O . MET A 1 196 ? -48.071 -16.605 -49.756 1.00 23.20 196 MET A O 1
ATOM 1455 N N . PRO A 1 197 ? -47.020 -17.367 -47.917 1.00 33.31 197 PRO A N 1
ATOM 1456 C CA . PRO A 1 197 ? -46.308 -17.281 -46.602 1.00 33.31 197 PRO A CA 1
ATOM 1457 C C . PRO A 1 197 ? -45.777 -18.684 -46.093 1.00 33.31 197 PRO A C 1
ATOM 1459 O O . PRO A 1 197 ? -45.609 -19.557 -46.943 1.00 33.31 197 PRO A O 1
ATOM 1462 N N . PRO A 1 198 ? -45.600 -19.041 -44.781 1.00 31.98 198 PRO A N 1
ATOM 1463 C CA . PRO A 1 198 ? -45.424 -18.302 -43.513 1.00 31.98 198 PRO A CA 1
ATOM 1464 C C . PRO A 1 198 ? -44.190 -18.722 -42.650 1.00 31.98 198 PRO A C 1
ATOM 1466 O O . PRO A 1 198 ? -43.478 -19.687 -42.908 1.00 31.98 198 PRO A O 1
ATOM 1469 N N . SER A 1 199 ? -44.020 -17.966 -41.563 1.00 26.39 199 SER A N 1
ATOM 1470 C CA . SER A 1 199 ? -43.142 -18.079 -40.385 1.00 26.39 199 SER A CA 1
ATOM 1471 C C . SER A 1 199 ? -42.989 -19.439 -39.674 1.00 26.39 199 SER A C 1
ATOM 1473 O O . SER A 1 199 ? -43.979 -20.137 -39.470 1.00 26.39 199 SER A O 1
ATOM 1475 N N . LEU A 1 200 ? -41.808 -19.652 -39.074 1.00 26.36 200 LEU A N 1
ATOM 1476 C CA . LEU A 1 200 ? -41.574 -20.301 -37.765 1.00 26.36 200 LEU A CA 1
ATOM 1477 C C . LEU A 1 200 ? -40.422 -19.518 -37.096 1.00 26.36 200 LEU A C 1
ATOM 1479 O O . LEU A 1 200 ? -39.320 -19.479 -37.626 1.00 26.36 200 LEU A O 1
ATOM 1483 N N . ALA A 1 201 ? -40.705 -18.613 -36.159 1.00 24.38 201 ALA A N 1
ATOM 1484 C CA . ALA A 1 201 ? -40.833 -18.875 -34.724 1.00 24.38 201 ALA A CA 1
ATOM 1485 C C . ALA A 1 201 ? -39.517 -19.354 -34.080 1.00 24.38 201 ALA A C 1
ATOM 1487 O O . ALA A 1 201 ? -39.008 -20.434 -34.363 1.00 24.38 201 ALA A O 1
ATOM 1488 N N . SER A 1 202 ? -39.016 -18.493 -33.198 1.00 29.89 202 SER A N 1
ATOM 1489 C CA . SER A 1 202 ? -37.938 -18.667 -32.227 1.00 29.89 202 SER A CA 1
ATOM 1490 C C . SER A 1 202 ? -37.889 -20.046 -31.563 1.00 29.89 202 SER A C 1
ATOM 1492 O O . SER A 1 202 ? -38.880 -20.491 -30.982 1.00 29.89 202 SER A O 1
ATOM 1494 N N . SER A 1 203 ? -36.698 -20.639 -31.516 1.00 25.89 203 SER A N 1
ATOM 1495 C CA . SER A 1 203 ? -36.331 -21.595 -30.473 1.00 25.89 203 SER A CA 1
ATOM 1496 C C . SER A 1 203 ? -34.970 -21.217 -29.899 1.00 25.89 203 SER A C 1
ATOM 1498 O O . SER A 1 203 ? -33.944 -21.385 -30.561 1.00 25.89 203 SER A O 1
ATOM 1500 N N . ASP A 1 204 ? -34.990 -20.717 -28.665 1.00 29.98 204 ASP A N 1
ATOM 1501 C CA . ASP A 1 204 ? -33.863 -20.784 -27.743 1.00 29.98 204 ASP A CA 1
ATOM 1502 C C . ASP A 1 204 ? -33.324 -22.218 -27.714 1.00 29.98 204 ASP A C 1
ATOM 1504 O O . ASP A 1 204 ? -34.056 -23.173 -27.446 1.00 29.98 204 ASP A O 1
ATOM 1508 N N . GLY A 1 205 ? -32.039 -22.364 -28.022 1.00 24.72 205 GLY A N 1
ATOM 1509 C CA . GLY A 1 205 ? -31.339 -23.640 -28.068 1.00 24.72 205 GLY A CA 1
ATOM 1510 C C . GLY A 1 205 ? -29.986 -23.535 -27.383 1.00 24.72 205 GLY A C 1
ATOM 1511 O O . GLY A 1 205 ? -28.949 -23.633 -28.032 1.00 24.72 205 GLY A O 1
ATOM 1512 N N . THR A 1 206 ? -29.974 -23.345 -26.064 1.00 26.23 206 THR A N 1
ATOM 1513 C CA . THR A 1 206 ? -28.816 -23.725 -25.249 1.00 26.23 206 THR A CA 1
ATOM 1514 C C . THR A 1 206 ? -28.698 -25.246 -25.293 1.00 26.23 206 THR A C 1
ATOM 1516 O O . THR A 1 206 ? -29.433 -25.956 -24.608 1.00 26.23 206 THR A O 1
ATOM 1519 N N . HIS A 1 207 ? -27.804 -25.764 -26.132 1.00 29.28 207 HIS A N 1
ATOM 1520 C CA . HIS A 1 207 ? -27.467 -27.184 -26.135 1.00 29.28 207 HIS A CA 1
ATOM 1521 C C . HIS A 1 207 ? -26.595 -27.510 -24.916 1.00 29.28 207 HIS A C 1
ATOM 1523 O O . HIS A 1 207 ? -25.379 -27.328 -24.918 1.00 29.28 207 HIS A O 1
ATOM 1529 N N . GLU A 1 208 ? -27.240 -27.984 -23.854 1.00 26.16 208 GLU A N 1
ATOM 1530 C CA . GLU A 1 208 ? -26.585 -28.584 -22.695 1.00 26.16 208 GLU A CA 1
ATOM 1531 C C . GLU A 1 208 ? -26.081 -29.990 -23.078 1.00 26.16 208 GLU A C 1
ATOM 1533 O O . GLU A 1 208 ? -26.860 -30.869 -23.449 1.00 26.16 208 GLU A O 1
ATOM 1538 N N . VAL A 1 209 ? -24.761 -30.205 -23.042 1.00 31.95 209 VAL A N 1
ATOM 1539 C CA . VAL A 1 209 ? -24.144 -31.515 -23.316 1.00 31.95 209 VAL A CA 1
ATOM 1540 C C . VAL A 1 209 ? -24.189 -32.369 -22.045 1.00 31.95 209 VAL A C 1
ATOM 1542 O O . VAL A 1 209 ? -23.453 -32.111 -21.089 1.00 31.95 209 VAL A O 1
ATOM 1545 N N . ASP A 1 210 ? -25.034 -33.401 -22.044 1.00 32.75 210 ASP A N 1
ATOM 1546 C CA . ASP A 1 210 ? -25.126 -34.412 -20.984 1.00 32.75 210 ASP A CA 1
ATOM 1547 C C . ASP A 1 210 ? -23.958 -35.418 -21.068 1.00 32.75 210 ASP A C 1
ATOM 1549 O O . ASP A 1 210 ? -23.912 -36.288 -21.936 1.00 32.75 210 ASP A O 1
ATOM 1553 N N . LEU A 1 211 ? -23.003 -35.299 -20.137 1.00 36.16 211 LEU A N 1
ATOM 1554 C CA . LEU A 1 211 ? -21.793 -36.132 -20.031 1.00 36.16 211 LEU A CA 1
ATOM 1555 C C . LEU A 1 211 ? -21.981 -37.393 -19.156 1.00 36.16 211 LEU A C 1
ATOM 1557 O O . LEU A 1 211 ? -20.992 -38.006 -18.747 1.00 36.16 211 LEU A O 1
ATOM 1561 N N . SER A 1 212 ? -23.216 -37.767 -18.798 1.00 30.33 212 SER A N 1
ATOM 1562 C CA . SER A 1 212 ? -23.480 -38.804 -17.783 1.00 30.33 212 SER A CA 1
ATOM 1563 C C . SER A 1 212 ? -23.836 -40.201 -18.319 1.00 30.33 212 SER A C 1
ATOM 1565 O O . SER A 1 212 ? -24.035 -41.128 -17.528 1.00 30.33 212 SER A O 1
ATOM 1567 N N . ARG A 1 213 ? -23.873 -40.421 -19.641 1.00 30.14 213 ARG A N 1
ATOM 1568 C CA . ARG A 1 213 ? -24.234 -41.733 -20.213 1.00 30.14 213 ARG A CA 1
ATOM 1569 C C . ARG A 1 213 ? -23.053 -42.719 -20.278 1.00 30.14 213 ARG A C 1
ATOM 1571 O O . ARG A 1 213 ? -22.014 -42.386 -20.842 1.00 30.14 213 ARG A O 1
ATOM 1578 N N . PRO A 1 214 ? -23.203 -43.967 -19.788 1.00 29.69 214 PRO A N 1
ATOM 1579 C CA . PRO A 1 214 ? -22.229 -45.025 -20.040 1.00 29.69 214 PRO A CA 1
ATOM 1580 C C . PRO A 1 214 ? -22.259 -45.444 -21.519 1.00 29.69 214 PRO A C 1
ATOM 1582 O O . PRO A 1 214 ? -23.330 -45.631 -22.100 1.00 29.69 214 PRO A O 1
ATOM 1585 N N . ALA A 1 215 ? -21.069 -45.591 -22.111 1.00 32.69 215 ALA A N 1
ATOM 1586 C CA . ALA A 1 215 ? -20.855 -45.944 -23.513 1.00 32.69 215 ALA A CA 1
ATOM 1587 C C . ALA A 1 215 ? -21.639 -47.208 -23.906 1.00 32.69 215 ALA A C 1
ATOM 1589 O O . ALA A 1 215 ? -21.351 -48.312 -23.439 1.00 32.69 215 ALA A O 1
ATOM 1590 N N . SER A 1 216 ? -22.632 -47.046 -24.779 1.00 30.86 216 SER A N 1
ATOM 1591 C CA . SER A 1 216 ? -23.281 -48.170 -25.449 1.00 30.86 216 SER A CA 1
ATOM 1592 C C . SER A 1 216 ? -22.458 -48.543 -26.682 1.00 30.86 216 SER A C 1
ATOM 1594 O O . SER A 1 216 ? -22.054 -47.683 -27.460 1.00 30.86 216 SER A O 1
ATOM 1596 N N . LEU A 1 217 ? -22.157 -49.837 -26.814 1.00 35.50 217 LEU A N 1
ATOM 1597 C CA . LEU A 1 217 ? -21.421 -50.434 -27.927 1.00 35.50 217 LEU A CA 1
ATOM 1598 C C . LEU A 1 217 ? -22.106 -50.108 -29.265 1.00 35.50 217 LEU A C 1
ATOM 1600 O O . LEU A 1 217 ? -23.081 -50.758 -29.637 1.00 35.50 217 LEU A O 1
ATOM 1604 N N . ILE A 1 218 ? -21.566 -49.134 -29.998 1.00 36.47 218 ILE A N 1
ATOM 1605 C CA . ILE A 1 218 ? -21.880 -48.884 -31.406 1.00 36.47 218 ILE A CA 1
ATOM 1606 C C . ILE A 1 218 ? -20.627 -49.204 -32.220 1.00 36.47 218 ILE A C 1
ATOM 1608 O O . ILE A 1 218 ? -19.548 -48.665 -31.986 1.00 36.47 218 ILE A O 1
ATOM 1612 N N . VAL A 1 219 ? -20.776 -50.119 -33.176 1.00 40.00 219 VAL A N 1
ATOM 1613 C CA . VAL A 1 219 ? -19.760 -50.469 -34.174 1.00 40.00 219 VAL A CA 1
ATOM 1614 C C . VAL A 1 219 ? -19.711 -49.335 -35.211 1.00 40.00 219 VAL A C 1
ATOM 1616 O O . VAL A 1 219 ? -20.375 -49.402 -36.239 1.00 40.00 219 VAL A O 1
ATOM 1619 N N . GLY A 1 220 ? -18.970 -48.269 -34.898 1.00 38.28 220 GLY A N 1
ATOM 1620 C CA . GLY A 1 220 ? -18.605 -47.145 -35.778 1.00 38.28 220 GLY A CA 1
ATOM 1621 C C . GLY A 1 220 ? -17.078 -46.996 -35.827 1.00 38.28 220 GLY A C 1
ATOM 1622 O O . GLY A 1 220 ? -16.389 -47.622 -35.023 1.00 38.28 220 GLY A O 1
ATOM 1623 N N . ARG A 1 221 ? -16.509 -46.290 -36.811 1.00 47.84 221 ARG A N 1
ATOM 1624 C CA . ARG A 1 221 ? -15.084 -46.400 -37.188 1.00 47.84 221 ARG A CA 1
ATOM 1625 C C . ARG A 1 221 ? -14.118 -46.067 -36.041 1.00 47.84 221 ARG A C 1
ATOM 1627 O O . ARG A 1 221 ? -13.728 -44.930 -35.830 1.00 47.84 221 ARG A O 1
ATOM 1634 N N . ASN A 1 222 ? -13.587 -47.106 -35.404 1.00 53.75 222 ASN A N 1
ATOM 1635 C CA . ASN A 1 222 ? -12.546 -46.999 -34.384 1.00 53.75 222 ASN A CA 1
ATOM 1636 C C . ASN A 1 222 ? -11.149 -46.823 -35.027 1.00 53.75 222 ASN A C 1
ATOM 1638 O O . ASN A 1 222 ? -10.227 -47.594 -34.752 1.00 53.75 222 ASN A O 1
ATOM 1642 N N . ARG A 1 223 ? -10.988 -45.858 -35.938 1.00 67.56 223 ARG A N 1
ATOM 1643 C CA . ARG A 1 223 ? -9.706 -45.551 -36.592 1.00 67.56 223 ARG A CA 1
ATOM 1644 C C . ARG A 1 223 ? -9.487 -44.045 -36.659 1.00 67.56 223 ARG A C 1
ATOM 1646 O O . ARG A 1 223 ? -10.447 -43.291 -36.759 1.00 67.56 223 ARG A O 1
ATOM 1653 N N . GLU A 1 224 ? -8.224 -43.633 -36.625 1.00 71.44 224 GLU A N 1
ATOM 1654 C CA . GLU A 1 224 ? -7.830 -42.241 -36.849 1.00 71.44 224 GLU A CA 1
ATOM 1655 C C . GLU A 1 224 ? -8.413 -41.725 -38.188 1.00 71.44 224 GLU A C 1
ATOM 1657 O O . GLU A 1 224 ? -8.414 -42.483 -39.168 1.00 71.44 224 GLU A O 1
ATOM 1662 N N . PRO A 1 225 ? -8.919 -40.478 -38.251 1.00 79.88 225 PRO A N 1
ATOM 1663 C CA . PRO A 1 225 ? -9.478 -39.916 -39.479 1.00 79.88 225 PRO A CA 1
ATOM 1664 C C . PRO A 1 225 ? -8.448 -39.879 -40.611 1.00 79.88 225 PRO A C 1
ATOM 1666 O O . PRO A 1 225 ? -7.298 -39.486 -40.403 1.00 79.88 225 PRO A O 1
ATOM 1669 N N . VAL A 1 226 ? -8.860 -40.247 -41.827 1.00 83.62 226 VAL A N 1
ATOM 1670 C CA . VAL A 1 226 ? -8.022 -40.114 -43.031 1.00 83.62 226 VAL A CA 1
ATOM 1671 C C . VAL A 1 226 ? -8.512 -38.988 -43.936 1.00 83.62 226 VAL A C 1
ATOM 1673 O O . VAL A 1 226 ? -9.640 -38.519 -43.824 1.00 83.62 226 VAL A O 1
ATOM 1676 N N . VAL A 1 227 ? -7.654 -38.544 -44.856 1.00 85.38 227 VAL A N 1
ATOM 1677 C CA . VAL A 1 227 ? -8.015 -37.535 -45.863 1.00 85.38 227 VAL A CA 1
ATOM 1678 C C . VAL A 1 227 ? -9.275 -37.960 -46.618 1.00 85.38 227 VAL A C 1
ATOM 1680 O O . VAL A 1 227 ? -9.352 -39.079 -47.125 1.00 85.38 227 VAL A O 1
ATOM 1683 N N . GLY A 1 228 ? -10.251 -37.057 -46.688 1.00 81.69 228 GLY A N 1
ATOM 1684 C CA . GLY A 1 228 ? -11.563 -37.286 -47.285 1.00 81.69 228 GLY A CA 1
ATOM 1685 C C . GLY A 1 228 ? -12.626 -37.816 -46.319 1.00 81.69 228 GLY A C 1
ATOM 1686 O O . GLY A 1 228 ? -13.803 -37.777 -46.678 1.00 81.69 228 GLY A O 1
ATOM 1687 N N . ASP A 1 229 ? -12.259 -38.266 -45.112 1.00 86.50 229 ASP A N 1
ATOM 1688 C CA . ASP A 1 229 ? -13.240 -38.579 -44.069 1.00 86.50 229 ASP A CA 1
ATOM 1689 C C . ASP A 1 229 ? -13.946 -37.296 -43.592 1.00 86.50 229 ASP A C 1
ATOM 1691 O O . ASP A 1 229 ? -13.413 -36.184 -43.669 1.00 86.50 229 ASP A O 1
ATOM 1695 N N . ARG A 1 230 ? -15.170 -37.466 -43.091 1.00 88.00 230 ARG A N 1
ATOM 1696 C CA . ARG A 1 230 ? -16.000 -36.395 -42.544 1.00 88.00 230 ARG A CA 1
ATOM 1697 C C . ARG A 1 230 ? -16.180 -36.621 -41.045 1.00 88.00 230 ARG A C 1
ATOM 1699 O O . ARG A 1 230 ? -16.576 -37.711 -40.648 1.00 88.00 230 ARG A O 1
ATOM 1706 N N . LEU A 1 231 ? -15.886 -35.596 -40.251 1.00 86.50 231 LEU A N 1
ATOM 1707 C CA . LEU A 1 231 ? -16.200 -35.512 -38.825 1.00 86.50 231 LEU A CA 1
ATOM 1708 C C . LEU A 1 231 ? -17.190 -34.362 -38.645 1.00 86.50 231 LEU A C 1
ATOM 1710 O O . LEU A 1 231 ? -16.825 -33.193 -38.761 1.00 86.50 231 LEU A O 1
ATOM 1714 N N . GLY A 1 232 ? -18.461 -34.672 -38.448 1.00 86.44 232 GLY A N 1
ATOM 1715 C CA . GLY A 1 232 ? -19.537 -33.699 -38.314 1.00 86.44 232 GLY A CA 1
ATOM 1716 C C . GLY A 1 232 ? -19.728 -32.927 -39.600 1.00 86.44 232 GLY A C 1
ATOM 1717 O O . GLY A 1 232 ? -20.022 -33.482 -40.660 1.00 86.44 232 GLY A O 1
ATOM 1718 N N . ARG A 1 233 ? -19.541 -31.613 -39.532 1.00 90.38 233 ARG A N 1
ATOM 1719 C CA . ARG A 1 233 ? -19.527 -30.738 -40.710 1.00 90.38 233 ARG A CA 1
ATOM 1720 C C . ARG A 1 233 ? -18.132 -30.515 -41.294 1.00 90.38 233 ARG A C 1
ATOM 1722 O O . ARG A 1 233 ? -18.015 -29.805 -42.283 1.00 90.38 233 ARG A O 1
ATOM 1729 N N . PHE A 1 234 ? -17.095 -31.126 -40.728 1.00 93.31 234 PHE A N 1
ATOM 1730 C CA . PHE A 1 234 ? -15.707 -30.888 -41.109 1.00 93.31 234 PHE A CA 1
ATOM 1731 C C . PHE A 1 234 ? -15.186 -32.000 -42.021 1.00 93.31 234 PHE A C 1
ATOM 1733 O O . PHE A 1 234 ? -15.167 -33.175 -41.651 1.00 93.31 234 PHE A O 1
ATOM 1740 N N . GLN A 1 235 ? -14.747 -31.635 -43.224 1.00 94.06 235 GLN A N 1
ATOM 1741 C CA . GLN A 1 235 ? -14.140 -32.564 -44.176 1.00 94.06 235 GLN A CA 1
ATOM 1742 C C . GLN A 1 235 ? 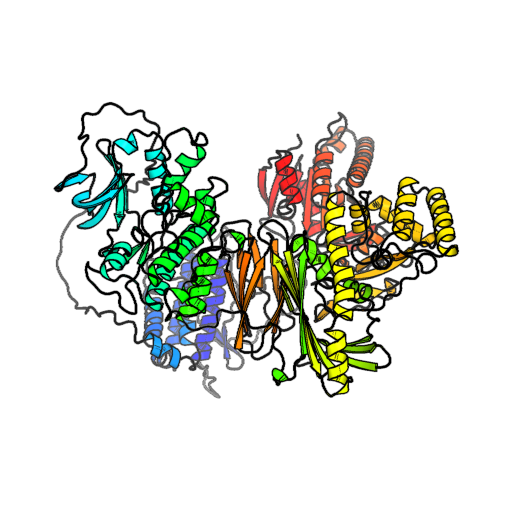-12.615 -32.530 -44.057 1.00 94.06 235 GLN A C 1
ATOM 1744 O O . GLN A 1 235 ? -12.002 -31.500 -44.323 1.00 94.06 235 GLN A O 1
ATOM 1749 N N . ILE A 1 236 ? -11.993 -33.650 -43.679 1.00 93.88 236 ILE A N 1
ATOM 1750 C CA . ILE A 1 236 ? -10.546 -33.739 -43.441 1.00 93.88 236 ILE A CA 1
ATOM 1751 C C . ILE A 1 236 ? -9.765 -33.608 -44.757 1.00 93.88 236 ILE A C 1
ATOM 1753 O O . ILE A 1 236 ? -9.936 -34.415 -45.670 1.00 93.88 236 ILE A O 1
ATOM 1757 N N . GLU A 1 237 ? -8.846 -32.643 -44.838 1.00 93.06 237 GLU A N 1
ATOM 1758 C CA . GLU A 1 237 ? -7.973 -32.436 -46.003 1.00 93.06 237 GLU A CA 1
ATOM 1759 C C . GLU A 1 237 ? -6.589 -33.059 -45.825 1.00 93.06 237 GLU A C 1
ATOM 1761 O O . GLU A 1 237 ? -6.076 -33.720 -46.725 1.00 93.06 237 GLU A O 1
ATOM 1766 N N . ARG A 1 238 ? -5.933 -32.808 -44.686 1.00 92.00 238 ARG A N 1
ATOM 1767 C CA . ARG A 1 238 ? -4.580 -33.313 -44.400 1.00 92.00 238 ARG A CA 1
ATOM 1768 C C . ARG A 1 238 ? -4.267 -33.265 -42.914 1.00 92.00 238 ARG A C 1
ATOM 1770 O O . ARG A 1 238 ? -4.764 -32.404 -42.196 1.00 92.00 238 ARG A O 1
ATOM 1777 N N . LYS A 1 239 ? -3.368 -34.134 -42.460 1.00 90.56 239 LYS A N 1
ATOM 1778 C CA . LYS A 1 239 ? -2.820 -34.086 -41.100 1.00 90.56 239 LYS A CA 1
ATOM 1779 C C . LYS A 1 239 ? -1.809 -32.938 -40.978 1.00 90.56 239 LYS A C 1
ATOM 1781 O O . LYS A 1 239 ? -0.961 -32.766 -41.854 1.00 90.56 239 LYS A O 1
ATOM 1786 N N . LEU A 1 240 ? -1.934 -32.140 -39.920 1.00 84.12 240 LEU A N 1
ATOM 1787 C CA . LEU A 1 240 ? -1.035 -31.030 -39.578 1.00 84.12 240 LEU A CA 1
ATOM 1788 C C . LEU A 1 240 ? 0.042 -31.468 -38.583 1.00 84.12 240 LEU A C 1
ATOM 1790 O O . LEU A 1 240 ? 1.188 -31.050 -38.712 1.00 84.12 240 LEU A O 1
ATOM 1794 N N . GLY A 1 241 ? -0.309 -32.337 -37.631 1.00 79.19 241 GLY A N 1
ATOM 1795 C CA . GLY A 1 241 ? 0.618 -32.844 -36.624 1.00 79.19 241 GLY A CA 1
ATOM 1796 C C . GLY A 1 241 ? -0.001 -33.922 -35.734 1.00 79.19 241 GLY A C 1
ATOM 1797 O O . GLY A 1 241 ? -1.199 -34.194 -35.802 1.00 79.19 241 GLY A O 1
ATOM 1798 N N . GLU A 1 242 ? 0.827 -34.547 -34.901 1.00 78.31 242 GLU A N 1
ATOM 1799 C CA . GLU A 1 242 ? 0.431 -35.569 -33.926 1.00 78.31 242 GLU A CA 1
ATOM 1800 C C . GLU A 1 242 ? 1.188 -35.358 -32.614 1.00 78.31 242 GLU A C 1
ATOM 1802 O O . GLU A 1 242 ? 2.382 -35.061 -32.626 1.00 78.31 242 GLU A O 1
ATOM 1807 N N . GLY A 1 243 ? 0.500 -35.513 -31.482 1.00 67.62 243 GLY A N 1
ATOM 1808 C CA . GLY A 1 243 ? 1.082 -35.393 -30.150 1.00 67.62 243 GLY A CA 1
ATOM 1809 C C . GLY A 1 243 ? 0.439 -36.345 -29.140 1.00 67.62 243 GLY A C 1
ATOM 1810 O O . GLY A 1 243 ? -0.467 -37.111 -29.453 1.00 67.62 243 GLY A O 1
ATOM 1811 N N . GLY A 1 244 ? 0.887 -36.281 -27.881 1.00 61.62 244 GLY A N 1
ATOM 1812 C CA . GLY A 1 244 ? 0.502 -37.249 -26.841 1.00 61.62 244 GLY A CA 1
ATOM 1813 C C . GLY A 1 244 ? -0.992 -37.304 -26.482 1.00 61.62 244 GLY A C 1
ATOM 1814 O O . GLY A 1 244 ? -1.432 -38.288 -25.892 1.00 61.62 244 GLY A O 1
ATOM 1815 N N . MET A 1 245 ? -1.776 -36.277 -26.829 1.00 64.50 245 MET A N 1
ATOM 1816 C CA . MET A 1 245 ? -3.226 -36.227 -26.583 1.00 64.50 245 MET A CA 1
ATOM 1817 C C . MET A 1 245 ? -4.066 -36.535 -27.833 1.00 64.50 245 MET A C 1
ATOM 1819 O O . MET A 1 245 ? -5.253 -36.814 -27.694 1.00 64.50 245 MET A O 1
ATOM 1823 N N . GLY A 1 246 ? -3.484 -36.529 -29.037 1.00 74.81 246 GLY A N 1
ATOM 1824 C CA . GLY A 1 246 ? -4.252 -36.663 -30.274 1.00 74.81 246 GLY A CA 1
ATOM 1825 C C . GLY A 1 246 ? -3.542 -36.150 -31.526 1.00 74.81 246 GLY A C 1
ATOM 1826 O O . GLY A 1 246 ? -2.398 -35.696 -31.468 1.00 74.81 246 GLY A O 1
ATOM 1827 N N . ALA A 1 247 ? -4.247 -36.203 -32.655 1.00 83.56 247 ALA A N 1
ATOM 1828 C CA . ALA A 1 247 ? -3.789 -35.702 -33.949 1.00 83.56 247 ALA A CA 1
ATOM 1829 C C . ALA A 1 247 ? -4.567 -34.444 -34.357 1.00 83.56 247 ALA A C 1
ATOM 1831 O O . ALA A 1 247 ? -5.755 -34.320 -34.063 1.00 83.56 247 ALA A O 1
ATOM 1832 N N . VAL A 1 248 ? -3.894 -33.510 -35.030 1.00 88.19 248 VAL A N 1
ATOM 1833 C CA . VAL A 1 248 ? -4.493 -32.269 -35.540 1.00 88.19 248 VAL A CA 1
ATOM 1834 C C . VAL A 1 248 ? -4.545 -32.336 -37.058 1.00 88.19 248 VAL A C 1
ATOM 1836 O O . VAL A 1 248 ? -3.540 -32.630 -37.710 1.00 88.19 248 VAL A O 1
ATOM 1839 N N . PHE A 1 249 ? -5.704 -32.035 -37.628 1.00 90.06 249 PHE A N 1
ATOM 1840 C CA . PHE A 1 249 ? -5.972 -32.067 -39.059 1.00 90.06 249 PHE A CA 1
ATOM 1841 C C . PHE A 1 249 ? -6.402 -30.693 -39.558 1.00 90.06 249 PHE A C 1
ATOM 1843 O O . PHE A 1 249 ? -7.097 -29.966 -38.860 1.00 90.06 249 PHE A O 1
ATOM 1850 N N . LYS A 1 250 ? -6.036 -30.353 -40.793 1.00 93.06 250 LYS A N 1
ATOM 1851 C CA . LYS A 1 250 ? -6.706 -29.297 -41.547 1.00 93.06 250 LYS A CA 1
ATOM 1852 C C . LYS A 1 250 ? -7.966 -29.901 -42.150 1.00 93.06 250 LYS A C 1
ATOM 1854 O O . LYS A 1 250 ? -7.888 -30.966 -42.769 1.00 93.06 250 LYS A O 1
ATOM 1859 N N . ALA A 1 251 ? -9.087 -29.223 -41.986 1.00 94.00 251 ALA A N 1
ATOM 1860 C CA . ALA A 1 251 ? -10.364 -29.598 -42.565 1.00 94.00 251 ALA A CA 1
ATOM 1861 C C . ALA A 1 251 ? -11.041 -28.380 -43.203 1.00 94.00 251 ALA A C 1
ATOM 1863 O O . ALA A 1 251 ? -10.652 -27.248 -42.928 1.00 94.00 251 ALA A O 1
ATOM 1864 N N . ILE A 1 252 ? -12.048 -28.612 -44.037 1.00 94.94 252 ILE A N 1
ATOM 1865 C CA . ILE A 1 252 ? -12.968 -27.572 -44.510 1.00 94.94 252 ILE A CA 1
ATOM 1866 C C . ILE A 1 252 ? -14.258 -27.678 -43.704 1.00 94.94 252 ILE A C 1
ATOM 1868 O O . ILE A 1 252 ? -14.840 -28.763 -43.622 1.00 94.94 252 ILE A O 1
ATOM 1872 N N . ASP A 1 253 ? -14.703 -26.574 -43.106 1.00 94.06 253 ASP A N 1
ATOM 1873 C CA . ASP A 1 253 ? -16.047 -26.482 -42.540 1.00 94.06 253 ASP A CA 1
ATOM 1874 C C . ASP A 1 253 ? -17.050 -26.368 -43.691 1.00 94.06 253 ASP A C 1
ATOM 1876 O O . ASP A 1 253 ? -17.110 -25.358 -44.385 1.00 94.06 253 ASP A O 1
ATOM 1880 N N . LEU A 1 254 ? -17.842 -27.415 -43.915 1.00 90.69 254 LEU A N 1
ATOM 1881 C CA . LEU A 1 254 ? -18.813 -27.459 -45.009 1.00 90.69 254 LEU A CA 1
ATOM 1882 C C . LEU A 1 254 ? -19.961 -26.453 -44.832 1.00 90.69 254 LEU A C 1
ATOM 1884 O O . LEU A 1 254 ? -20.687 -26.205 -45.792 1.00 90.69 254 LEU A O 1
ATOM 1888 N N . GLY A 1 255 ? -20.149 -25.897 -43.630 1.00 88.75 255 GLY A N 1
ATOM 1889 C CA . GLY A 1 255 ? -21.142 -24.856 -43.376 1.00 88.75 255 GLY A CA 1
ATOM 1890 C C . GLY A 1 255 ? -20.698 -23.473 -43.853 1.00 88.75 255 GLY A C 1
ATOM 1891 O O . GLY A 1 255 ? -21.501 -22.745 -44.431 1.00 88.75 255 GLY A O 1
ATOM 1892 N N . SER A 1 256 ? -19.431 -23.113 -43.628 1.00 88.69 256 SER A N 1
ATOM 1893 C CA . SER A 1 256 ? -18.882 -21.788 -43.967 1.00 88.69 256 SER A CA 1
ATOM 1894 C C . SER A 1 256 ? -18.024 -21.777 -45.236 1.00 88.69 256 SER A C 1
ATOM 1896 O O . SER A 1 256 ? -17.846 -20.724 -45.839 1.00 88.69 256 SER A O 1
ATOM 1898 N N . GLY A 1 257 ? -17.494 -22.929 -45.651 1.00 88.94 257 GLY A N 1
ATOM 1899 C CA . GLY A 1 257 ? -16.502 -23.058 -46.721 1.00 88.94 257 GLY A CA 1
ATOM 1900 C C . GLY A 1 257 ? -15.067 -22.725 -46.293 1.00 88.94 257 GLY A C 1
ATOM 1901 O O . GLY A 1 257 ? -14.153 -22.836 -47.109 1.00 88.94 257 GLY A O 1
ATOM 1902 N N . GLU A 1 258 ? -14.851 -22.344 -45.034 1.00 92.19 258 GLU A N 1
ATOM 1903 C CA . GLU A 1 258 ? -13.556 -21.888 -44.524 1.00 92.19 258 GLU A CA 1
ATOM 1904 C C . GLU A 1 258 ? -12.690 -23.051 -43.997 1.00 92.19 258 GLU A C 1
ATOM 1906 O O . GLU A 1 258 ? -13.214 -24.066 -43.517 1.00 92.19 258 GLU A O 1
ATOM 1911 N N . PRO A 1 259 ? -11.348 -22.931 -44.051 1.00 92.88 259 PRO A N 1
ATOM 1912 C CA . PRO A 1 259 ? -10.457 -23.913 -43.455 1.00 92.88 259 PRO A CA 1
ATOM 1913 C C . PRO A 1 259 ? -10.472 -23.831 -41.922 1.00 92.88 259 PRO A C 1
ATOM 1915 O O . PRO A 1 259 ? -10.436 -22.754 -41.328 1.00 92.88 259 PRO A O 1
ATOM 1918 N N . VAL A 1 260 ? -10.437 -24.993 -41.275 1.00 93.38 260 VAL A N 1
ATOM 1919 C CA . VAL A 1 260 ? -10.413 -25.147 -39.814 1.00 93.38 260 VAL A CA 1
ATOM 1920 C C . VAL A 1 260 ? -9.349 -26.158 -39.380 1.00 93.38 260 VAL A C 1
ATOM 1922 O O . VAL A 1 260 ? -8.936 -27.026 -40.156 1.00 93.38 260 VAL A O 1
ATOM 1925 N N . ALA A 1 261 ? -8.887 -26.051 -38.136 1.00 91.56 261 ALA A N 1
ATOM 1926 C CA . ALA A 1 261 ? -7.992 -27.019 -37.512 1.00 91.56 261 ALA A CA 1
ATOM 1927 C C . ALA A 1 261 ? -8.790 -27.927 -36.564 1.00 91.56 261 ALA A C 1
ATOM 1929 O O . ALA A 1 261 ? -9.336 -27.466 -35.569 1.00 91.56 261 ALA A O 1
ATOM 1930 N N . VAL A 1 262 ? -8.860 -29.226 -36.855 1.00 89.38 262 VAL A N 1
ATOM 1931 C CA . VAL A 1 262 ? -9.610 -30.213 -36.066 1.00 89.38 262 VAL A CA 1
ATOM 1932 C C . VAL A 1 262 ? -8.639 -31.079 -35.274 1.00 89.38 262 VAL A C 1
ATOM 1934 O O . VAL A 1 262 ? -7.894 -31.877 -35.846 1.00 89.38 262 VAL A O 1
ATOM 1937 N N . LYS A 1 263 ? -8.642 -30.929 -33.950 1.00 87.75 263 LYS A N 1
ATOM 1938 C CA . LYS A 1 263 ? -7.861 -31.744 -33.013 1.00 87.75 263 LYS A CA 1
ATOM 1939 C C . LYS A 1 263 ? -8.713 -32.909 -32.533 1.00 87.75 263 LYS A C 1
ATOM 1941 O O . LYS A 1 263 ? -9.744 -32.693 -31.906 1.00 87.75 263 LYS A O 1
ATOM 1946 N N . VAL A 1 264 ? -8.280 -34.133 -32.814 1.00 86.88 264 VAL A N 1
ATOM 1947 C CA . VAL A 1 264 ? -9.001 -35.375 -32.505 1.00 86.88 264 VAL A CA 1
ATOM 1948 C C . VAL A 1 264 ? -8.242 -36.141 -31.430 1.00 86.88 264 VAL A C 1
ATOM 1950 O O . VAL A 1 264 ? -7.045 -36.397 -31.584 1.00 86.88 264 VAL A O 1
ATOM 1953 N N . LEU A 1 265 ? -8.920 -36.509 -30.339 1.00 79.38 265 LEU A N 1
ATOM 1954 C CA . LEU A 1 265 ? -8.309 -37.280 -29.254 1.00 79.38 265 LEU A CA 1
ATOM 1955 C C . LEU A 1 265 ? -7.915 -38.689 -29.718 1.00 79.38 265 LEU A C 1
ATOM 1957 O O . LEU A 1 265 ? -8.674 -39.370 -30.405 1.00 79.38 265 LEU A O 1
ATOM 1961 N N . SER A 1 266 ? -6.736 -39.160 -29.300 1.00 70.69 266 SER A N 1
ATOM 1962 C CA . SER A 1 266 ? -6.302 -40.530 -29.604 1.00 70.69 266 SER A CA 1
ATOM 1963 C C . SER A 1 266 ? -7.047 -41.565 -28.753 1.00 70.69 266 SER A C 1
ATOM 1965 O O . SER A 1 266 ? -7.361 -41.328 -27.585 1.00 70.69 266 SER A O 1
ATOM 1967 N N . GLN A 1 267 ? -7.261 -42.769 -29.292 1.00 65.75 267 GLN A N 1
ATOM 1968 C CA . GLN A 1 267 ? -7.902 -43.875 -28.560 1.00 65.75 267 GLN A CA 1
ATOM 1969 C C . GLN A 1 267 ? -7.174 -44.232 -27.257 1.00 65.75 267 GLN A C 1
ATOM 1971 O O . GLN A 1 267 ? -7.801 -44.485 -26.230 1.00 65.75 267 GLN A O 1
ATOM 1976 N N . SER A 1 268 ? -5.838 -44.197 -27.268 1.00 60.66 268 SER A N 1
ATOM 1977 C CA . SER A 1 268 ? -5.011 -44.412 -26.077 1.00 60.66 268 SER A CA 1
ATOM 1978 C C . SER A 1 268 ? -5.221 -43.350 -24.994 1.00 60.66 268 SER A C 1
ATOM 1980 O O . SER A 1 268 ? -5.052 -43.650 -23.812 1.00 60.66 268 SER A O 1
ATOM 1982 N N . ALA A 1 269 ? -5.580 -42.121 -25.380 1.00 59.81 269 ALA A N 1
ATOM 1983 C CA . ALA A 1 269 ? -5.935 -41.061 -24.446 1.00 59.81 269 ALA A CA 1
ATOM 1984 C C . ALA A 1 269 ? -7.368 -41.247 -23.925 1.00 59.81 269 ALA A C 1
ATOM 1986 O O . ALA A 1 269 ? -7.577 -41.145 -22.721 1.00 59.81 269 ALA A O 1
ATOM 1987 N N . MET A 1 270 ? -8.326 -41.608 -24.787 1.00 59.41 270 MET A N 1
ATOM 1988 C CA . MET A 1 270 ? -9.729 -41.837 -24.405 1.00 59.41 270 MET A CA 1
ATOM 1989 C C . MET A 1 270 ? -9.915 -42.962 -23.373 1.00 59.41 270 MET A C 1
ATOM 1991 O O . MET A 1 270 ? -10.768 -42.854 -22.497 1.00 59.41 270 MET A O 1
ATOM 1995 N N . LEU A 1 271 ? -9.084 -44.010 -23.424 1.00 55.50 271 LEU A N 1
ATOM 1996 C CA . LEU A 1 271 ? -9.094 -45.110 -22.448 1.00 55.50 271 LEU A CA 1
ATOM 1997 C C . LEU A 1 271 ? -8.645 -44.686 -21.034 1.00 55.50 271 LEU A C 1
ATOM 1999 O O . LEU A 1 271 ? -8.894 -45.404 -20.066 1.00 55.50 271 LEU A O 1
ATOM 2003 N N . ARG A 1 272 ? -8.001 -43.521 -20.886 1.00 59.03 272 ARG A N 1
ATOM 2004 C CA . ARG A 1 272 ? -7.689 -42.917 -19.585 1.00 59.03 272 ARG A CA 1
ATOM 2005 C C . ARG A 1 272 ? -8.870 -42.023 -19.203 1.00 59.03 272 ARG A C 1
ATOM 2007 O O . ARG A 1 272 ? -8.972 -40.911 -19.708 1.00 59.03 272 ARG A O 1
ATOM 2014 N N . GLY A 1 273 ? -9.753 -42.487 -18.312 1.00 52.31 273 GLY A N 1
ATOM 2015 C CA . GLY A 1 273 ? -11.068 -41.877 -18.011 1.00 52.31 273 GLY A CA 1
ATOM 2016 C C . GLY A 1 273 ? -11.109 -40.372 -17.671 1.00 52.31 273 GLY A C 1
ATOM 2017 O O . GLY A 1 273 ? -12.178 -39.767 -17.696 1.00 52.31 273 GLY A O 1
ATOM 2018 N N . ASN A 1 274 ? -9.964 -39.732 -17.424 1.00 58.38 274 ASN A N 1
ATOM 2019 C CA . ASN A 1 274 ? -9.850 -38.291 -17.194 1.00 58.38 274 ASN A CA 1
ATOM 2020 C C . ASN A 1 274 ? -9.570 -37.452 -18.459 1.00 58.38 274 ASN A C 1
ATOM 2022 O O . ASN A 1 274 ? -9.709 -36.230 -18.402 1.00 58.38 274 ASN A O 1
ATOM 2026 N N . ALA A 1 275 ? -9.184 -38.050 -19.594 1.00 60.72 275 ALA A N 1
ATOM 2027 C CA . ALA A 1 275 ? -8.796 -37.328 -20.815 1.00 60.72 275 ALA A CA 1
ATOM 2028 C C . ALA A 1 275 ? -9.956 -36.553 -21.460 1.00 60.72 275 ALA A C 1
ATOM 2030 O O . ALA A 1 275 ? -9.794 -35.389 -21.818 1.00 60.72 275 ALA A O 1
ATOM 2031 N N . VAL A 1 276 ? -11.144 -37.157 -21.526 1.00 65.56 276 VAL A N 1
ATOM 2032 C CA . VAL A 1 276 ? -12.353 -36.522 -22.079 1.00 65.56 276 VAL A CA 1
ATOM 2033 C C . VAL A 1 276 ? -12.789 -35.321 -21.232 1.00 65.56 276 VAL A C 1
ATOM 2035 O O . VAL A 1 276 ? -13.047 -34.241 -21.760 1.00 65.56 276 VAL A O 1
ATOM 2038 N N . ARG A 1 277 ? -12.781 -35.457 -19.896 1.00 64.62 277 ARG A N 1
ATOM 2039 C CA . ARG A 1 277 ? -13.102 -34.352 -18.972 1.00 64.62 277 ARG A CA 1
ATOM 2040 C C . ARG A 1 277 ? -12.127 -33.178 -19.108 1.00 64.62 277 ARG A C 1
ATOM 2042 O O . ARG A 1 277 ? -12.543 -32.025 -19.021 1.00 64.62 277 ARG A O 1
ATOM 2049 N N . ARG A 1 278 ? -10.838 -33.460 -19.329 1.00 65.81 278 ARG A N 1
ATOM 2050 C CA . ARG A 1 278 ? -9.797 -32.442 -19.566 1.00 65.81 278 ARG A CA 1
ATOM 2051 C C . ARG A 1 278 ? -10.030 -31.687 -20.864 1.00 65.81 278 ARG A C 1
ATOM 2053 O O . ARG A 1 278 ? -10.008 -30.464 -20.857 1.00 65.81 278 ARG A O 1
ATOM 2060 N N . PHE A 1 279 ? -10.297 -32.426 -21.932 1.00 68.56 279 PHE A N 1
ATOM 2061 C CA . PHE A 1 279 ? -10.546 -31.890 -23.262 1.00 68.56 279 PHE A CA 1
ATOM 2062 C C . PHE A 1 279 ? -11.788 -30.989 -23.290 1.00 68.56 279 PHE A C 1
ATOM 2064 O O . PHE A 1 279 ? -11.734 -29.866 -23.782 1.00 68.56 279 PHE A O 1
ATOM 2071 N N . ALA A 1 280 ? -12.873 -31.411 -22.631 1.00 67.69 280 ALA A N 1
ATOM 2072 C CA . ALA A 1 280 ? -14.067 -30.584 -22.458 1.00 67.69 280 ALA A CA 1
ATOM 2073 C C . ALA A 1 280 ? -13.800 -29.316 -21.621 1.00 67.69 280 ALA A C 1
ATOM 2075 O O . ALA A 1 280 ? -14.357 -28.255 -21.900 1.00 67.69 280 ALA A O 1
ATOM 2076 N N . LYS A 1 281 ? -12.944 -29.399 -20.591 1.00 68.06 281 LYS A N 1
ATOM 2077 C CA . LYS A 1 281 ? -12.569 -28.238 -19.767 1.00 68.06 281 LYS A CA 1
ATOM 2078 C C . LYS A 1 281 ? -11.711 -27.233 -20.541 1.00 68.06 281 LYS A C 1
ATOM 2080 O O . LYS A 1 281 ? -11.944 -26.035 -20.417 1.00 68.06 281 LYS A O 1
ATOM 2085 N N . GLU A 1 282 ? -10.751 -27.711 -21.328 1.00 70.31 282 GLU A N 1
ATOM 2086 C CA . GLU A 1 282 ? -9.905 -26.890 -22.206 1.00 70.31 282 GLU A CA 1
ATOM 2087 C C . GLU A 1 282 ? -10.752 -26.117 -23.216 1.00 70.31 282 GLU A C 1
ATOM 2089 O O . GLU A 1 282 ? -10.637 -24.897 -23.318 1.00 70.31 282 GLU A O 1
ATOM 2094 N N . ALA A 1 283 ? -11.701 -26.800 -23.851 1.00 72.50 283 ALA A N 1
ATOM 2095 C CA . ALA A 1 283 ? -12.631 -26.161 -24.759 1.00 72.50 283 ALA A CA 1
ATOM 2096 C C . ALA A 1 283 ? -13.519 -25.097 -24.094 1.00 72.50 283 ALA A C 1
ATOM 2098 O O . ALA A 1 283 ? -13.664 -24.007 -24.634 1.00 72.50 283 ALA A O 1
ATOM 2099 N N . ARG A 1 284 ? -14.089 -25.363 -22.909 1.00 73.38 284 ARG A N 1
ATOM 2100 C CA . ARG A 1 284 ? -14.908 -24.365 -22.188 1.00 73.38 284 ARG A CA 1
ATOM 2101 C C . ARG A 1 284 ? -14.119 -23.103 -21.838 1.00 73.38 284 ARG A C 1
ATOM 2103 O O . ARG A 1 284 ? -14.672 -22.009 -21.871 1.00 73.38 284 ARG A O 1
ATOM 2110 N N . LEU A 1 285 ? -12.840 -23.254 -21.497 1.00 71.69 285 LEU A N 1
ATOM 2111 C CA . LEU A 1 285 ? -11.971 -22.126 -21.170 1.00 71.69 285 LEU A CA 1
ATOM 2112 C C . LEU A 1 285 ? -11.624 -21.320 -22.425 1.00 71.69 285 LEU A C 1
ATOM 2114 O O . LEU A 1 285 ? -11.773 -20.100 -22.399 1.00 71.69 285 LEU A O 1
ATOM 2118 N N . LEU A 1 286 ? -11.294 -21.989 -23.535 1.00 76.56 286 LEU A N 1
ATOM 2119 C CA . LEU A 1 286 ? -11.119 -21.343 -24.842 1.00 76.56 286 LEU A CA 1
ATOM 2120 C C . LEU A 1 286 ? -12.385 -20.612 -25.304 1.00 76.56 286 LEU A C 1
ATOM 2122 O O . LEU A 1 286 ? -12.289 -19.479 -25.754 1.00 76.56 286 LEU A O 1
ATOM 2126 N N . ALA A 1 287 ? -13.567 -21.209 -25.123 1.00 78.12 287 ALA A N 1
ATOM 2127 C CA . ALA A 1 287 ? -14.853 -20.600 -25.479 1.00 78.12 287 ALA A CA 1
ATOM 2128 C C . ALA A 1 287 ? -15.123 -19.282 -24.737 1.00 78.12 287 ALA A C 1
ATOM 2130 O O . ALA A 1 287 ? -15.852 -18.426 -25.229 1.00 78.12 287 ALA A O 1
ATOM 2131 N N . SER A 1 288 ? -14.569 -19.132 -23.532 1.00 76.12 288 SER A N 1
ATOM 2132 C CA . SER A 1 288 ? -14.737 -17.915 -22.742 1.00 76.12 288 SER A CA 1
ATOM 2133 C C . SER A 1 288 ? -13.828 -16.772 -23.206 1.00 76.12 288 SER A C 1
ATOM 2135 O O . SER A 1 288 ? -14.119 -15.619 -22.889 1.00 76.12 288 SER A O 1
ATOM 2137 N N . LEU A 1 289 ? -12.750 -17.066 -23.940 1.00 79.31 289 LEU A N 1
ATOM 2138 C CA . LEU A 1 289 ? -11.731 -16.102 -24.353 1.00 79.31 289 LEU A CA 1
ATOM 2139 C C . LEU A 1 289 ? -12.064 -15.542 -25.740 1.00 79.31 289 LEU A C 1
ATOM 2141 O O . LEU A 1 289 ? -12.356 -16.292 -26.665 1.00 79.31 289 LEU A O 1
ATOM 2145 N N . ASN A 1 290 ? -12.003 -14.220 -25.891 1.00 78.19 290 ASN A N 1
ATOM 2146 C CA . ASN A 1 290 ? -12.213 -13.548 -27.174 1.00 78.19 290 ASN A CA 1
ATOM 2147 C C . ASN A 1 290 ? -11.063 -12.566 -27.400 1.00 78.19 290 ASN A C 1
ATOM 2149 O O . ASN A 1 290 ? -11.134 -11.403 -27.001 1.00 78.19 290 ASN A O 1
ATOM 2153 N N . ASN A 1 291 ? -9.971 -13.067 -27.979 1.00 85.12 291 ASN A N 1
ATOM 2154 C CA . ASN A 1 291 ? -8.717 -12.335 -28.114 1.00 85.12 291 ASN A CA 1
ATOM 2155 C C . ASN A 1 291 ? -8.079 -12.617 -29.486 1.00 85.12 291 ASN A C 1
ATOM 2157 O O . ASN A 1 291 ? -7.886 -13.784 -29.830 1.00 85.12 291 ASN A O 1
ATOM 2161 N N . PRO A 1 292 ? -7.688 -11.588 -30.263 1.00 88.50 292 PRO A N 1
ATOM 2162 C CA . PRO A 1 292 ? -7.090 -11.772 -31.587 1.00 88.50 292 PRO A CA 1
ATOM 2163 C C . PRO A 1 292 ? -5.734 -12.497 -31.576 1.00 88.50 292 PRO A C 1
ATOM 2165 O O . PRO A 1 292 ? -5.288 -12.941 -32.635 1.00 88.50 292 PRO A O 1
ATOM 2168 N N . HIS A 1 293 ? -5.088 -12.623 -30.416 1.00 91.75 293 HIS A N 1
ATOM 2169 C CA . HIS A 1 293 ? -3.828 -13.338 -30.215 1.00 91.75 293 HIS A CA 1
ATOM 2170 C C . HIS A 1 293 ? -4.024 -14.763 -29.673 1.00 91.75 293 HIS A C 1
ATOM 2172 O O . HIS A 1 293 ? -3.038 -15.430 -29.374 1.00 91.75 293 HIS A O 1
ATOM 2178 N N . ILE A 1 294 ? -5.261 -15.257 -29.558 1.00 90.81 294 ILE A N 1
ATOM 2179 C CA . ILE A 1 294 ? -5.583 -16.646 -29.195 1.00 90.81 294 ILE A CA 1
ATOM 2180 C C . ILE A 1 294 ? -6.270 -17.323 -30.382 1.00 90.81 294 ILE A C 1
ATOM 2182 O O . ILE A 1 294 ? -7.003 -16.677 -31.128 1.00 90.81 294 ILE A O 1
ATOM 2186 N N . THR A 1 295 ? -6.036 -18.623 -30.574 1.00 88.75 295 THR A N 1
ATOM 2187 C CA . THR A 1 295 ? -6.797 -19.405 -31.556 1.00 88.75 295 THR A CA 1
ATOM 2188 C C . THR A 1 295 ? -8.258 -19.573 -31.133 1.00 88.75 295 THR A C 1
ATOM 2190 O O . THR A 1 295 ? -8.533 -20.185 -30.098 1.00 88.75 295 THR A O 1
ATOM 2193 N N . ASN A 1 296 ? -9.187 -19.086 -31.951 1.00 85.94 296 ASN A N 1
ATOM 2194 C CA . ASN A 1 296 ? -10.624 -19.147 -31.688 1.00 85.94 296 ASN A CA 1
ATOM 2195 C C . ASN A 1 296 ? -11.177 -20.578 -31.726 1.00 85.94 296 ASN A C 1
ATOM 2197 O O . ASN A 1 296 ? -10.868 -21.359 -32.631 1.00 85.94 296 ASN A O 1
ATOM 2201 N N . LEU A 1 297 ? -12.060 -20.884 -30.773 1.00 86.94 297 LEU A N 1
ATOM 2202 C CA . LEU A 1 297 ? -12.859 -22.104 -30.770 1.00 86.94 297 LEU A CA 1
ATOM 2203 C C . LEU A 1 297 ? -14.042 -21.968 -31.733 1.00 86.94 297 LEU A C 1
ATOM 2205 O O . LEU A 1 297 ? -14.808 -21.013 -31.639 1.00 86.94 297 LEU A O 1
ATOM 2209 N N . ILE A 1 298 ? -14.213 -22.950 -32.617 1.00 86.50 298 ILE A N 1
ATOM 2210 C CA . ILE A 1 298 ? -15.357 -23.038 -33.532 1.00 86.50 298 ILE A CA 1
ATOM 2211 C C . ILE A 1 298 ? -16.404 -23.998 -32.971 1.00 86.50 298 ILE A C 1
ATOM 2213 O O . ILE A 1 298 ? -17.576 -23.647 -32.869 1.00 86.50 298 ILE A O 1
ATOM 2217 N N . GLU A 1 299 ? -15.993 -25.218 -32.618 1.00 85.00 299 GLU A N 1
ATOM 2218 C CA . GLU A 1 299 ? -16.907 -26.266 -32.158 1.00 85.00 299 GLU A CA 1
ATOM 2219 C C . GLU A 1 299 ? -16.183 -27.299 -31.286 1.00 85.00 299 GLU A C 1
ATOM 2221 O O . GLU A 1 299 ? -14.984 -27.544 -31.432 1.00 85.00 299 GLU A O 1
ATOM 2226 N N . VAL A 1 300 ? -16.937 -27.940 -30.398 1.00 84.44 300 VAL A N 1
ATOM 2227 C CA . VAL A 1 300 ? -16.531 -29.127 -29.642 1.00 84.44 300 VAL A CA 1
ATOM 2228 C C . VAL A 1 300 ? -17.614 -30.162 -29.845 1.00 84.44 300 VAL A C 1
ATOM 2230 O O . VAL A 1 300 ? -18.783 -29.858 -29.609 1.00 84.44 300 VAL A O 1
ATOM 2233 N N . SER A 1 301 ? -17.249 -31.369 -30.259 1.00 84.25 301 SER A N 1
ATOM 2234 C CA . SER A 1 301 ? -18.245 -32.401 -30.528 1.00 84.25 301 SER A CA 1
ATOM 2235 C C . SER A 1 301 ? -17.674 -33.808 -30.359 1.00 84.25 301 SER A C 1
ATOM 2237 O O . SER A 1 301 ? -16.467 -34.011 -30.179 1.00 84.25 301 SER A O 1
ATOM 2239 N N . GLU A 1 302 ? -18.576 -34.780 -30.379 1.00 84.25 302 GLU A N 1
ATOM 2240 C CA . GLU A 1 302 ? -18.284 -36.205 -30.369 1.00 84.25 302 GLU A CA 1
ATOM 2241 C C . GLU A 1 302 ? -19.066 -36.866 -31.502 1.00 84.25 302 GLU A C 1
ATOM 2243 O O . GLU A 1 302 ? -20.288 -36.740 -31.580 1.00 84.25 302 GLU A O 1
ATOM 2248 N N . GLU A 1 303 ? -18.371 -37.612 -32.360 1.00 79.75 303 GLU A N 1
ATOM 2249 C CA . GLU A 1 303 ? -19.014 -38.378 -33.424 1.00 79.75 303 GLU A CA 1
ATOM 2250 C C . GLU A 1 303 ? -18.331 -39.724 -33.631 1.00 79.75 303 GLU A C 1
ATOM 2252 O O . GLU A 1 303 ? -17.107 -39.824 -33.610 1.00 79.75 303 GLU A O 1
ATOM 2257 N N . GLU A 1 304 ? -19.135 -40.778 -33.790 1.00 74.88 304 GLU A N 1
ATOM 2258 C CA . GLU A 1 304 ? -18.665 -42.167 -33.914 1.00 74.88 304 GLU A CA 1
ATOM 2259 C C . GLU A 1 304 ? -17.679 -42.596 -32.802 1.00 74.88 304 GLU A C 1
ATOM 2261 O O . GLU A 1 304 ? -16.825 -43.457 -33.006 1.00 74.88 304 GLU A O 1
ATOM 2266 N N . GLY A 1 305 ? -17.800 -42.008 -31.605 1.00 73.31 305 GLY A N 1
ATOM 2267 C CA . GLY A 1 305 ? -16.908 -42.268 -30.474 1.00 73.31 305 GLY A CA 1
ATOM 2268 C C . GLY A 1 305 ? -15.554 -41.555 -30.557 1.00 73.31 305 GLY A C 1
ATOM 2269 O O . GLY A 1 305 ? -14.666 -41.860 -29.766 1.00 73.31 305 GLY A O 1
ATOM 2270 N N . LEU A 1 306 ? -15.372 -40.606 -31.479 1.00 79.19 306 LEU A N 1
ATOM 2271 C CA . LEU A 1 306 ? -14.209 -39.722 -31.553 1.00 79.19 306 LEU A CA 1
ATOM 2272 C C . LEU A 1 306 ? -14.577 -38.340 -31.015 1.00 79.19 306 LEU A C 1
ATOM 2274 O O . LEU A 1 306 ? -15.459 -37.666 -31.538 1.00 79.19 306 LEU A O 1
ATOM 2278 N N . HIS A 1 307 ? -13.864 -37.900 -29.981 1.00 83.06 307 HIS A N 1
ATOM 2279 C CA . HIS A 1 307 ? -13.995 -36.547 -29.447 1.00 83.06 307 HIS A CA 1
ATOM 2280 C C . HIS A 1 307 ? -13.054 -35.605 -30.194 1.00 83.06 307 HIS A C 1
ATOM 2282 O O . HIS A 1 307 ? -11.857 -35.898 -30.323 1.00 83.06 307 HIS A O 1
ATOM 2288 N N . PHE A 1 308 ? -13.571 -34.462 -30.641 1.00 86.50 308 PHE A N 1
ATOM 2289 C CA . PHE A 1 308 ? -12.776 -33.476 -31.362 1.00 86.50 308 PHE A CA 1
ATOM 2290 C C . PHE A 1 308 ? -13.113 -32.028 -30.988 1.00 86.50 308 PHE A C 1
ATOM 2292 O O . PHE A 1 308 ? -14.212 -31.708 -30.536 1.00 86.50 308 PHE A O 1
ATOM 2299 N N . ILE A 1 309 ? -12.125 -31.152 -31.174 1.00 86.50 309 ILE A N 1
ATOM 2300 C CA . ILE A 1 309 ? -12.242 -29.697 -31.060 1.00 86.50 309 ILE A CA 1
ATOM 2301 C C . ILE A 1 309 ? -11.878 -29.109 -32.420 1.00 86.50 309 ILE A C 1
ATOM 2303 O O . ILE A 1 309 ? -10.789 -29.373 -32.935 1.00 86.50 309 ILE A O 1
ATOM 2307 N N . ALA A 1 310 ? -12.779 -28.315 -32.990 1.00 88.31 310 ALA A N 1
ATOM 2308 C CA . ALA A 1 310 ? -12.527 -27.508 -34.172 1.00 88.31 310 ALA A CA 1
ATOM 2309 C C . ALA A 1 310 ? -12.123 -26.090 -33.744 1.00 88.31 310 ALA A C 1
ATOM 2311 O O . ALA A 1 310 ? -12.855 -25.412 -33.021 1.00 88.31 310 ALA A O 1
ATOM 2312 N N . LEU A 1 311 ? -10.954 -25.652 -34.196 1.00 90.06 311 LEU A N 1
ATOM 2313 C CA . LEU A 1 311 ? -10.377 -24.327 -33.984 1.00 90.06 311 LEU A CA 1
ATOM 2314 C C . LEU A 1 311 ? -10.237 -23.603 -35.324 1.00 90.06 311 LEU A C 1
ATOM 2316 O O . LEU A 1 311 ? -10.229 -24.233 -36.387 1.00 90.06 311 LEU A O 1
ATOM 2320 N N . GLU A 1 312 ? -10.056 -22.285 -35.282 1.00 90.12 312 GLU A N 1
ATOM 2321 C CA . GLU A 1 312 ? -9.634 -21.543 -36.471 1.00 90.12 312 GLU A CA 1
ATOM 2322 C C . GLU A 1 312 ? -8.329 -22.118 -37.049 1.00 90.12 312 GLU A C 1
ATOM 2324 O O . GLU A 1 312 ? -7.395 -22.468 -36.320 1.00 90.12 312 GLU A O 1
ATOM 2329 N N . TYR A 1 313 ? -8.250 -22.215 -38.376 1.00 91.81 313 TYR A N 1
ATOM 2330 C CA . TYR A 1 313 ? -6.997 -22.541 -39.044 1.00 91.81 313 TYR A CA 1
ATOM 2331 C C . TYR A 1 313 ? -6.169 -21.267 -39.223 1.00 91.81 313 TYR A C 1
ATOM 2333 O O . TYR A 1 313 ? -6.539 -20.373 -39.983 1.00 91.81 313 TYR A O 1
ATOM 2341 N N . VAL A 1 314 ? -5.021 -21.195 -38.552 1.00 91.25 314 VAL A N 1
ATOM 2342 C CA . VAL A 1 314 ? -4.054 -20.115 -38.772 1.00 91.25 314 VAL A CA 1
ATOM 2343 C C . VAL A 1 314 ? -3.183 -20.475 -39.971 1.00 91.25 314 VAL A C 1
ATOM 2345 O O . VAL A 1 314 ? -2.372 -21.398 -39.898 1.00 91.25 314 VAL A O 1
ATOM 2348 N N . ASP A 1 315 ? -3.340 -19.745 -41.076 1.00 88.19 315 ASP A N 1
ATOM 2349 C CA . ASP A 1 315 ? -2.467 -19.901 -42.241 1.00 88.19 315 ASP A CA 1
ATOM 2350 C C . ASP A 1 315 ? -1.081 -19.318 -41.930 1.00 88.19 315 ASP A C 1
ATOM 2352 O O . ASP A 1 315 ? -0.883 -18.104 -41.968 1.00 88.19 315 ASP A O 1
ATOM 2356 N N . GLY A 1 316 ? -0.146 -20.177 -41.521 1.00 88.00 316 GLY A N 1
ATOM 2357 C CA . GLY A 1 316 ? 1.132 -19.766 -40.950 1.00 88.00 316 GLY A CA 1
ATOM 2358 C C . GLY A 1 316 ? 2.061 -20.929 -40.593 1.00 88.00 316 GLY A C 1
ATOM 2359 O O . GLY A 1 316 ? 1.750 -22.097 -40.841 1.00 88.00 316 GLY A O 1
ATOM 2360 N N . ILE A 1 317 ? 3.194 -20.606 -39.966 1.00 88.81 317 ILE A N 1
ATOM 2361 C CA . ILE A 1 317 ? 4.138 -21.570 -39.371 1.00 88.81 317 ILE A CA 1
ATOM 2362 C C . ILE A 1 317 ? 4.302 -21.314 -37.870 1.00 88.81 317 ILE A C 1
ATOM 2364 O O . ILE A 1 317 ? 4.108 -20.188 -37.410 1.00 88.81 317 ILE A O 1
ATOM 2368 N N . ASP A 1 318 ? 4.685 -22.342 -37.109 1.00 91.69 318 ASP A N 1
ATOM 2369 C CA . ASP A 1 318 ? 5.054 -22.171 -35.702 1.00 91.69 318 ASP A CA 1
ATOM 2370 C C . ASP A 1 318 ? 6.459 -21.569 -35.542 1.00 91.69 318 ASP A C 1
ATOM 2372 O O . ASP A 1 318 ? 7.349 -21.753 -36.382 1.00 91.69 318 ASP A O 1
ATOM 2376 N N . VAL A 1 319 ? 6.681 -20.854 -34.440 1.00 90.94 319 VAL A N 1
ATOM 2377 C CA . VAL A 1 319 ? 7.971 -20.212 -34.150 1.00 90.94 319 VAL A CA 1
ATOM 2378 C C . VAL A 1 319 ? 9.091 -21.248 -33.959 1.00 90.94 319 VAL A C 1
ATOM 2380 O O . VAL A 1 319 ? 10.249 -20.970 -34.273 1.00 90.94 319 VAL A O 1
ATOM 2383 N N . GLY A 1 320 ? 8.775 -22.478 -33.547 1.00 89.75 320 GLY A N 1
ATOM 2384 C CA . GLY A 1 320 ? 9.743 -23.577 -33.498 1.00 89.75 320 GLY A CA 1
ATOM 2385 C C . GLY A 1 320 ? 10.327 -23.924 -34.876 1.00 89.75 320 GLY A C 1
ATOM 2386 O O . GLY A 1 320 ? 11.536 -24.137 -35.008 1.00 89.75 320 GLY A O 1
ATOM 2387 N N . GLN A 1 321 ? 9.506 -23.937 -35.932 1.00 88.50 321 GLN A N 1
ATOM 2388 C CA . GLN A 1 321 ? 9.971 -24.093 -37.318 1.00 88.50 321 GLN A CA 1
ATOM 2389 C C . GLN A 1 321 ? 10.862 -22.932 -37.757 1.00 88.50 321 GLN A C 1
ATOM 2391 O O . GLN A 1 321 ? 11.872 -23.154 -38.428 1.00 88.50 321 GLN A O 1
ATOM 2396 N N . VAL A 1 322 ? 10.520 -21.705 -37.359 1.00 88.69 322 VAL A N 1
ATOM 2397 C CA . VAL A 1 322 ? 11.335 -20.517 -37.644 1.00 88.69 322 VAL A CA 1
ATOM 2398 C C . VAL A 1 322 ? 12.732 -20.663 -37.045 1.00 88.69 322 VAL A C 1
ATOM 2400 O O . VAL A 1 322 ? 13.718 -20.483 -37.763 1.00 88.69 322 VAL A O 1
ATOM 2403 N N . LEU A 1 323 ? 12.829 -21.053 -35.771 1.00 89.25 323 LEU A N 1
ATOM 2404 C CA . LEU A 1 323 ? 14.111 -21.255 -35.092 1.00 89.25 323 LEU A CA 1
ATOM 2405 C C . LEU A 1 323 ? 14.946 -22.359 -35.743 1.00 89.25 323 LEU A C 1
ATOM 2407 O O . LEU A 1 323 ? 16.138 -22.168 -35.966 1.00 89.25 323 LEU A O 1
ATOM 2411 N N . ARG A 1 324 ? 14.333 -23.481 -36.147 1.00 88.94 324 ARG A N 1
ATOM 2412 C CA . ARG A 1 324 ? 15.052 -24.547 -36.873 1.00 88.94 324 ARG A CA 1
ATOM 2413 C C . ARG A 1 324 ? 15.661 -24.064 -38.192 1.00 88.94 324 ARG A C 1
ATOM 2415 O O . ARG A 1 324 ? 16.720 -24.547 -38.581 1.00 88.94 324 ARG A O 1
ATOM 2422 N N . ASN A 1 325 ? 15.009 -23.118 -38.867 1.00 85.50 325 ASN A N 1
ATOM 2423 C CA . ASN A 1 325 ? 15.448 -22.612 -40.168 1.00 85.50 325 ASN A CA 1
ATOM 2424 C C . ASN A 1 325 ? 16.438 -21.437 -40.069 1.00 85.50 325 ASN A C 1
ATOM 2426 O O . ASN A 1 325 ? 17.308 -21.302 -40.928 1.00 85.50 325 ASN A O 1
ATOM 2430 N N . GLN A 1 326 ? 16.297 -20.563 -39.066 1.00 85.44 326 GLN A N 1
ATOM 2431 C CA . GLN A 1 326 ? 17.056 -19.303 -38.949 1.00 85.44 326 GLN A CA 1
ATOM 2432 C C . GLN A 1 326 ? 18.008 -19.246 -37.746 1.00 85.44 326 GLN A C 1
ATOM 2434 O O . GLN A 1 326 ? 18.835 -18.338 -37.667 1.00 85.44 326 GLN A O 1
ATOM 2439 N N . GLY A 1 327 ? 17.924 -20.199 -36.819 1.00 88.62 327 GLY A N 1
ATOM 2440 C CA . GLY A 1 327 ? 18.670 -20.206 -35.564 1.00 88.62 327 GLY A CA 1
ATOM 2441 C C . GLY A 1 327 ? 18.030 -19.290 -34.526 1.00 88.62 327 GLY A C 1
ATOM 2442 O O . GLY A 1 327 ? 17.281 -19.757 -33.678 1.00 88.62 327 GLY A O 1
ATOM 2443 N N . ARG A 1 328 ? 18.310 -17.983 -34.606 1.00 91.31 328 ARG A N 1
ATOM 2444 C CA . ARG A 1 328 ? 17.834 -16.964 -33.652 1.00 91.31 328 ARG A CA 1
ATOM 2445 C C . ARG A 1 328 ? 17.134 -15.802 -34.351 1.00 91.31 328 ARG A C 1
ATOM 2447 O O . ARG A 1 328 ? 17.400 -15.520 -35.520 1.00 91.31 328 ARG A O 1
ATOM 2454 N N . LEU A 1 329 ? 16.294 -15.085 -33.616 1.00 92.12 329 LEU A N 1
ATOM 2455 C CA . LEU A 1 329 ? 15.625 -13.868 -34.066 1.00 92.12 329 LEU A CA 1
ATOM 2456 C C . LEU A 1 329 ? 16.383 -12.612 -33.627 1.00 92.12 329 LEU A C 1
ATOM 2458 O O . LEU A 1 329 ? 17.134 -12.611 -32.653 1.00 92.12 329 LEU A O 1
ATOM 2462 N N . LYS A 1 330 ? 16.169 -11.511 -34.355 1.00 92.44 330 LYS A N 1
ATOM 2463 C CA . LYS A 1 330 ? 16.624 -10.187 -33.914 1.00 92.44 330 LYS A CA 1
ATOM 2464 C C . LYS A 1 330 ? 15.836 -9.753 -32.682 1.00 92.44 330 LYS A C 1
ATOM 2466 O O . LYS A 1 330 ? 14.645 -10.040 -32.589 1.00 92.44 330 LYS A O 1
ATOM 2471 N N . GLU A 1 331 ? 16.485 -8.983 -31.811 1.00 92.75 331 GLU A N 1
ATOM 2472 C CA . GLU A 1 331 ? 15.923 -8.491 -30.548 1.00 92.75 331 GLU A CA 1
ATOM 2473 C C . GLU A 1 331 ? 14.506 -7.925 -30.701 1.00 92.75 331 GLU A C 1
ATOM 2475 O O . GLU A 1 331 ? 13.572 -8.413 -30.070 1.00 92.75 331 GLU A O 1
ATOM 2480 N N . ARG A 1 332 ? 14.324 -6.963 -31.610 1.00 91.81 332 ARG A N 1
ATOM 2481 C CA . ARG A 1 332 ? 13.027 -6.320 -31.851 1.00 91.81 332 ARG A CA 1
ATOM 2482 C C . ARG A 1 332 ? 11.940 -7.303 -32.300 1.00 91.81 332 ARG A C 1
ATOM 2484 O O . ARG A 1 332 ? 10.828 -7.238 -31.794 1.00 91.81 332 ARG A O 1
ATOM 2491 N N . ALA A 1 333 ? 12.266 -8.245 -33.188 1.00 92.38 333 ALA A N 1
ATOM 2492 C CA . ALA A 1 333 ? 11.310 -9.246 -33.662 1.00 92.38 333 ALA A CA 1
ATOM 2493 C C . ALA A 1 333 ? 10.919 -10.242 -32.556 1.00 92.38 333 ALA A C 1
ATOM 2495 O O . ALA A 1 333 ? 9.744 -10.577 -32.417 1.00 92.38 333 ALA A O 1
ATOM 2496 N N . ALA A 1 334 ? 11.886 -10.684 -31.744 1.00 94.62 334 ALA A N 1
ATOM 2497 C CA . ALA A 1 334 ? 11.632 -11.564 -30.604 1.00 94.62 334 ALA A CA 1
ATOM 2498 C C . ALA A 1 334 ? 10.749 -10.885 -29.544 1.00 94.62 334 ALA A C 1
ATOM 2500 O O . ALA A 1 334 ? 9.805 -11.498 -29.049 1.00 94.62 334 ALA A O 1
ATOM 2501 N N . LEU A 1 335 ? 11.019 -9.608 -29.245 1.00 94.88 335 LEU A N 1
ATOM 2502 C CA . LEU A 1 335 ? 10.208 -8.794 -28.340 1.00 94.88 335 LEU A CA 1
ATOM 2503 C C . LEU A 1 335 ? 8.778 -8.615 -28.863 1.00 94.88 335 LEU A C 1
ATOM 2505 O O . LEU A 1 335 ? 7.840 -8.839 -28.110 1.00 94.88 335 LEU A O 1
ATOM 2509 N N . SER A 1 336 ? 8.583 -8.294 -30.145 1.00 94.44 336 SER A N 1
ATOM 2510 C CA . SER A 1 336 ? 7.238 -8.159 -30.725 1.00 94.44 336 SER A CA 1
ATOM 2511 C C . SER A 1 336 ? 6.431 -9.463 -30.687 1.00 94.44 336 SER A C 1
ATOM 2513 O O . SER A 1 336 ? 5.257 -9.435 -30.336 1.00 94.44 336 SER A O 1
ATOM 2515 N N . ILE A 1 337 ? 7.050 -10.618 -30.967 1.00 94.88 337 ILE A N 1
ATOM 2516 C CA . ILE A 1 337 ? 6.371 -11.921 -30.832 1.00 94.88 337 ILE A CA 1
ATOM 2517 C C . ILE A 1 337 ? 6.007 -12.191 -29.365 1.00 94.88 337 ILE A C 1
ATOM 2519 O O . ILE A 1 337 ? 4.901 -12.642 -29.074 1.00 94.88 337 ILE A O 1
ATOM 2523 N N . ALA A 1 338 ? 6.913 -11.903 -28.428 1.00 95.94 338 ALA A N 1
ATOM 2524 C CA . ALA A 1 338 ? 6.637 -12.061 -27.003 1.00 95.94 338 ALA A CA 1
ATOM 2525 C C . ALA A 1 338 ? 5.546 -11.096 -26.500 1.00 95.94 338 ALA A C 1
ATOM 2527 O O . ALA A 1 338 ? 4.778 -11.484 -25.622 1.00 95.94 338 ALA A O 1
ATOM 2528 N N . ALA A 1 339 ? 5.434 -9.890 -27.070 1.00 95.50 339 ALA A N 1
ATOM 2529 C CA . ALA A 1 339 ? 4.349 -8.949 -26.787 1.00 95.50 339 ALA A CA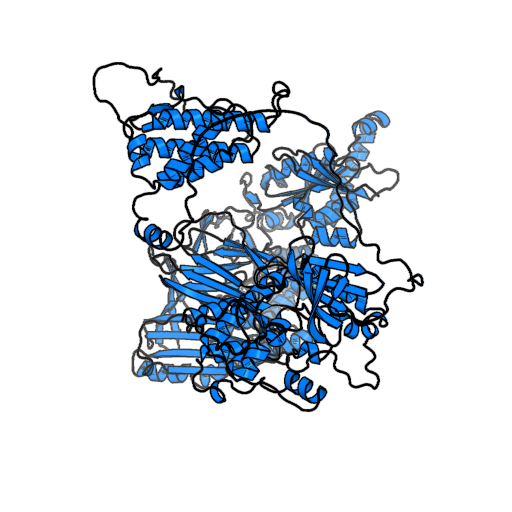 1
ATOM 2530 C C . ALA A 1 339 ? 2.987 -9.514 -27.217 1.00 95.50 339 ALA A C 1
ATOM 2532 O O . ALA A 1 339 ? 2.058 -9.531 -26.416 1.00 95.50 339 ALA A O 1
ATOM 2533 N N . ASP A 1 340 ? 2.883 -10.064 -28.431 1.00 95.06 340 ASP A N 1
ATOM 2534 C CA . ASP A 1 340 ? 1.656 -10.713 -28.916 1.00 95.06 340 ASP A CA 1
ATOM 2535 C C . ASP A 1 340 ? 1.247 -11.908 -28.033 1.00 95.06 340 ASP A C 1
ATOM 2537 O O . ASP A 1 340 ? 0.073 -12.087 -27.704 1.00 95.06 340 ASP A O 1
ATOM 2541 N N . VAL A 1 341 ? 2.217 -12.712 -27.583 1.00 95.62 341 VAL A N 1
ATOM 2542 C CA . VAL A 1 341 ? 1.956 -13.813 -26.639 1.00 95.62 341 VAL A CA 1
ATOM 2543 C C . VAL A 1 341 ? 1.524 -13.278 -25.272 1.00 95.62 341 VAL A C 1
ATOM 2545 O O . VAL A 1 341 ? 0.599 -13.816 -24.665 1.00 95.62 341 VAL A O 1
ATOM 2548 N N . ALA A 1 342 ? 2.142 -12.205 -24.779 1.00 95.38 342 ALA A N 1
ATOM 2549 C CA . ALA A 1 342 ? 1.733 -11.576 -23.530 1.00 95.38 342 ALA A CA 1
ATOM 2550 C C . ALA A 1 342 ? 0.306 -11.002 -23.628 1.00 95.38 342 ALA A C 1
ATOM 2552 O O . ALA A 1 342 ? -0.483 -11.214 -22.711 1.00 95.38 342 ALA A O 1
ATOM 2553 N N . LEU A 1 343 ? -0.074 -10.387 -24.756 1.00 93.19 343 LEU A N 1
ATOM 2554 C CA . LEU A 1 343 ? -1.441 -9.922 -25.036 1.00 93.19 343 LEU A CA 1
ATOM 2555 C C . LEU A 1 343 ? -2.476 -11.055 -24.971 1.00 93.19 343 LEU A C 1
ATOM 2557 O O . LEU A 1 343 ? -3.565 -10.856 -24.428 1.00 93.19 343 LEU A O 1
ATOM 2561 N N . ALA A 1 344 ? -2.140 -12.248 -25.470 1.00 91.31 344 ALA A N 1
ATOM 2562 C CA . ALA A 1 344 ? -2.978 -13.438 -25.316 1.00 91.31 344 ALA A CA 1
ATOM 2563 C C . ALA A 1 344 ? -3.149 -13.821 -23.832 1.00 91.31 344 ALA A C 1
ATOM 2565 O O . ALA A 1 344 ? -4.259 -14.043 -23.347 1.00 91.31 344 ALA A O 1
ATOM 2566 N N . LEU A 1 345 ? -2.043 -13.853 -23.087 1.00 91.75 345 LEU A N 1
ATOM 2567 C CA . LEU A 1 345 ? -2.025 -14.267 -21.683 1.00 91.75 345 LEU A CA 1
ATOM 2568 C C . LEU A 1 345 ? -2.682 -13.251 -20.739 1.00 91.75 345 LEU A C 1
ATOM 2570 O O . LEU A 1 345 ? -3.187 -13.650 -19.696 1.00 91.75 345 LEU A O 1
ATOM 2574 N N . VAL A 1 346 ? -2.714 -11.957 -21.076 1.00 90.06 346 VAL A N 1
ATOM 2575 C CA . VAL A 1 346 ? -3.393 -10.930 -20.264 1.00 90.06 346 VAL A CA 1
ATOM 2576 C C . VAL A 1 346 ? -4.886 -11.234 -20.109 1.00 90.06 346 VAL A C 1
ATOM 2578 O O . VAL A 1 346 ? -5.391 -11.201 -18.986 1.00 90.06 346 VAL A O 1
ATOM 2581 N N . ASP A 1 347 ? -5.591 -11.560 -21.199 1.00 84.19 347 ASP A N 1
ATOM 2582 C CA . ASP A 1 347 ? -7.025 -11.905 -21.141 1.00 84.19 347 ASP A CA 1
ATOM 2583 C C . ASP A 1 347 ? -7.251 -13.195 -20.335 1.00 84.19 347 ASP A C 1
ATOM 2585 O O . ASP A 1 347 ? -8.119 -13.249 -19.461 1.00 84.19 347 ASP A O 1
ATOM 2589 N N . ALA A 1 348 ? -6.392 -14.201 -20.534 1.00 85.50 348 ALA A N 1
ATOM 2590 C CA . ALA A 1 348 ? -6.434 -15.443 -19.766 1.00 85.50 348 ALA A CA 1
ATOM 2591 C C . ALA A 1 348 ? -6.225 -15.206 -18.258 1.00 85.50 348 ALA A C 1
ATOM 2593 O O . ALA A 1 348 ? -7.050 -15.617 -17.439 1.00 85.50 348 ALA A O 1
ATOM 2594 N N . HIS A 1 349 ? -5.169 -14.484 -17.876 1.00 87.62 349 HIS A N 1
ATOM 2595 C CA . HIS A 1 349 ? -4.820 -14.233 -16.478 1.00 87.62 349 HIS A CA 1
ATOM 2596 C C . HIS A 1 349 ? -5.867 -13.400 -15.732 1.00 87.62 349 HIS A C 1
ATOM 2598 O O . HIS A 1 349 ? -6.101 -13.656 -14.548 1.00 87.62 349 HIS A O 1
ATOM 2604 N N . ARG A 1 350 ? -6.530 -12.442 -16.400 1.00 81.25 350 ARG A N 1
ATOM 2605 C CA . ARG A 1 350 ? -7.639 -11.661 -15.813 1.00 81.25 350 ARG A CA 1
ATOM 2606 C C . ARG A 1 350 ? -8.835 -12.532 -15.433 1.00 81.25 350 ARG A C 1
ATOM 2608 O O . ARG A 1 350 ? -9.552 -12.201 -14.497 1.00 81.25 350 ARG A O 1
ATOM 2615 N N . ARG A 1 351 ? -9.011 -13.664 -16.114 1.00 78.12 351 ARG A N 1
ATOM 2616 C CA . ARG A 1 351 ? -10.041 -14.678 -15.835 1.00 78.12 351 ARG A CA 1
ATOM 2617 C C . ARG A 1 351 ? -9.518 -15.836 -14.982 1.00 78.12 351 ARG A C 1
ATOM 2619 O O . ARG A 1 351 ? -10.170 -16.870 -14.899 1.00 78.12 351 ARG A O 1
ATOM 2626 N N . GLU A 1 352 ? -8.334 -15.677 -14.383 1.00 78.56 352 GLU A N 1
ATOM 2627 C CA . GLU A 1 352 ? -7.663 -16.689 -13.554 1.00 78.56 352 GLU A CA 1
ATOM 2628 C C . GLU A 1 352 ? -7.304 -17.980 -14.311 1.00 78.56 352 GLU A C 1
ATOM 2630 O O . GLU A 1 352 ? -7.130 -19.051 -13.726 1.00 78.56 352 GLU A O 1
ATOM 2635 N N . ILE A 1 353 ? -7.149 -17.881 -15.631 1.00 81.56 353 ILE A N 1
ATOM 2636 C CA . ILE A 1 353 ? -6.744 -18.984 -16.499 1.00 81.56 353 ILE A CA 1
ATOM 2637 C C . ILE A 1 353 ? -5.233 -18.899 -16.714 1.00 81.56 353 ILE A C 1
ATOM 2639 O O . ILE A 1 353 ? -4.725 -17.881 -17.171 1.00 81.56 353 ILE A O 1
ATOM 2643 N N . VAL A 1 354 ? -4.519 -19.986 -16.412 1.00 84.56 354 VAL A N 1
ATOM 2644 C CA . VAL A 1 354 ? -3.073 -20.134 -16.662 1.00 84.56 354 VAL A CA 1
ATOM 2645 C C . VAL A 1 354 ? -2.871 -21.156 -17.786 1.00 84.56 354 VAL A C 1
ATOM 2647 O O . VAL A 1 354 ? -3.445 -22.248 -17.736 1.00 84.56 354 VAL A O 1
ATOM 2650 N N . HIS A 1 355 ? -2.060 -20.816 -18.785 1.00 86.94 355 HIS A N 1
ATOM 2651 C CA . HIS A 1 355 ? -1.810 -21.583 -20.006 1.00 86.94 355 HIS A CA 1
ATOM 2652 C C . HIS A 1 355 ? -0.974 -22.850 -19.768 1.00 86.94 355 HIS A C 1
ATOM 2654 O O . HIS A 1 355 ? -1.337 -23.932 -20.231 1.00 86.94 355 HIS A O 1
ATOM 2660 N N . ARG A 1 356 ? 0.130 -22.741 -19.015 1.00 81.56 356 ARG A N 1
ATOM 2661 C CA . ARG A 1 356 ? 0.989 -23.835 -18.504 1.00 81.56 356 ARG A CA 1
ATOM 2662 C C . ARG A 1 356 ? 1.847 -24.606 -19.517 1.00 81.56 356 ARG A C 1
ATOM 2664 O O . ARG A 1 356 ? 2.632 -25.453 -19.088 1.00 81.56 356 ARG A O 1
ATOM 2671 N N . ASP A 1 357 ? 1.710 -24.354 -20.819 1.00 84.75 357 ASP A N 1
ATOM 2672 C CA . ASP A 1 357 ? 2.536 -24.965 -21.885 1.00 84.75 357 ASP A CA 1
ATOM 2673 C C . ASP A 1 357 ? 2.984 -23.946 -22.950 1.00 84.75 357 ASP A C 1
ATOM 2675 O O . ASP A 1 357 ? 2.772 -24.145 -24.144 1.00 84.75 357 ASP A O 1
ATOM 2679 N N . ILE A 1 358 ? 3.546 -22.810 -22.530 1.00 91.94 358 ILE A N 1
ATOM 2680 C CA . ILE A 1 358 ? 4.081 -21.809 -23.471 1.00 91.94 358 ILE A CA 1
ATOM 2681 C C . ILE A 1 358 ? 5.429 -22.295 -24.008 1.00 91.94 358 ILE A C 1
ATOM 2683 O O . ILE A 1 358 ? 6.343 -22.574 -23.233 1.00 91.94 358 ILE A O 1
ATOM 2687 N N . LYS A 1 359 ? 5.536 -22.392 -25.336 1.00 91.38 359 LYS A N 1
ATOM 2688 C CA . LYS A 1 359 ? 6.730 -22.835 -26.068 1.00 91.38 359 LYS A CA 1
ATOM 2689 C C . LYS A 1 359 ? 6.659 -22.392 -27.537 1.00 91.38 359 LYS A C 1
ATOM 2691 O O . LYS A 1 359 ? 5.549 -22.138 -28.018 1.00 91.38 359 LYS A O 1
ATOM 2696 N N . PRO A 1 360 ? 7.784 -22.358 -28.276 1.00 92.56 360 PRO A N 1
ATOM 2697 C CA . PRO A 1 360 ? 7.805 -21.952 -29.683 1.00 92.56 360 PRO A CA 1
ATOM 2698 C C . PRO A 1 360 ? 6.822 -22.705 -30.594 1.00 92.56 360 PRO A C 1
ATOM 2700 O O . PRO A 1 360 ? 6.281 -22.108 -31.519 1.00 92.56 360 PRO A O 1
ATOM 2703 N N . GLU A 1 361 ? 6.555 -23.991 -30.345 1.00 89.62 361 GLU A N 1
ATOM 2704 C CA . GLU A 1 361 ? 5.646 -24.801 -31.173 1.00 89.62 361 GLU A CA 1
ATOM 2705 C C . GLU A 1 361 ? 4.163 -24.428 -31.017 1.00 89.62 361 GLU A C 1
ATOM 2707 O O . GLU A 1 361 ? 3.362 -24.747 -31.889 1.00 89.62 361 GLU A O 1
ATOM 2712 N N . ASN A 1 362 ? 3.798 -23.747 -29.926 1.00 91.31 362 ASN A N 1
ATOM 2713 C CA . ASN A 1 362 ? 2.424 -23.308 -29.661 1.00 91.31 362 ASN A CA 1
ATOM 2714 C C . ASN A 1 362 ? 2.179 -21.852 -30.098 1.00 91.31 362 ASN A C 1
ATOM 2716 O O . ASN A 1 362 ? 1.091 -21.321 -29.887 1.00 91.31 362 ASN A O 1
ATOM 2720 N N . ILE A 1 363 ? 3.177 -21.191 -30.691 1.00 94.25 363 ILE A N 1
ATOM 2721 C CA . ILE A 1 363 ? 3.090 -19.802 -31.153 1.00 94.25 363 ILE A CA 1
ATOM 2722 C C . ILE A 1 363 ? 3.085 -19.814 -32.682 1.00 94.25 363 ILE A C 1
ATOM 2724 O O . ILE A 1 363 ? 4.084 -20.169 -33.304 1.00 94.25 363 ILE A O 1
ATOM 2728 N N . LEU A 1 364 ? 1.962 -19.430 -33.286 1.00 93.62 364 LEU A N 1
ATOM 2729 C CA . LEU A 1 364 ? 1.727 -19.450 -34.730 1.00 93.62 364 LEU A CA 1
ATOM 2730 C C . LEU A 1 364 ? 1.883 -18.046 -35.320 1.00 93.62 364 LEU A C 1
ATOM 2732 O O . LEU A 1 364 ? 1.276 -17.099 -34.825 1.00 93.62 364 LEU A O 1
ATOM 2736 N N . LEU A 1 365 ? 2.656 -17.906 -36.396 1.00 92.25 365 LEU A N 1
ATOM 2737 C CA . LEU A 1 365 ? 2.859 -16.634 -37.095 1.00 92.25 365 LEU A CA 1
ATOM 2738 C C . LEU A 1 365 ? 1.928 -16.520 -38.304 1.00 92.25 365 LEU A C 1
ATOM 2740 O O . LEU A 1 365 ? 2.062 -17.272 -39.270 1.00 92.25 365 LEU A O 1
ATOM 2744 N N . VAL A 1 366 ? 1.001 -15.562 -38.260 1.00 90.50 366 VAL A N 1
ATOM 2745 C CA . VAL A 1 366 ? -0.038 -15.377 -39.283 1.00 90.50 366 VAL A CA 1
ATOM 2746 C C . VAL A 1 366 ? 0.579 -14.903 -40.603 1.00 90.50 366 VAL A C 1
ATOM 2748 O O . VAL A 1 366 ? 1.265 -13.884 -40.644 1.00 90.50 366 VAL A O 1
ATOM 2751 N N . GLY A 1 367 ? 0.295 -15.610 -41.696 1.00 84.56 367 GLY A N 1
ATOM 2752 C CA . GLY A 1 367 ? 0.702 -15.251 -43.056 1.00 84.56 367 GLY A CA 1
ATOM 2753 C C . GLY A 1 367 ? 2.144 -15.612 -43.429 1.00 84.56 367 GLY A C 1
ATOM 2754 O O . GLY A 1 367 ? 2.558 -15.316 -44.550 1.00 84.56 367 GLY A O 1
ATOM 2755 N N . CYS A 1 368 ? 2.908 -16.255 -42.539 1.00 81.69 368 CYS A N 1
ATOM 2756 C CA . CYS A 1 368 ? 4.281 -16.688 -42.820 1.00 81.69 368 CYS A CA 1
ATOM 2757 C C . CYS A 1 368 ? 4.353 -18.116 -43.366 1.00 81.69 368 CYS A C 1
ATOM 2759 O O . CYS A 1 368 ? 3.719 -19.029 -42.841 1.00 81.69 368 CYS A O 1
ATOM 2761 N N . LYS A 1 369 ? 5.184 -18.334 -44.389 1.00 79.25 369 LYS A N 1
ATOM 2762 C CA . LYS A 1 369 ? 5.397 -19.640 -45.024 1.00 79.25 369 LYS A CA 1
ATOM 2763 C C . LYS A 1 369 ? 6.730 -20.259 -44.611 1.00 79.25 369 LYS A C 1
ATOM 2765 O O . LYS A 1 369 ? 7.680 -19.585 -44.214 1.00 79.25 369 LYS A O 1
ATOM 2770 N N . GLY A 1 370 ? 6.811 -21.585 -44.724 1.00 69.44 370 GLY A N 1
ATOM 2771 C CA . GLY A 1 370 ? 8.028 -22.341 -44.429 1.00 69.44 370 GLY A CA 1
ATOM 2772 C C . GLY A 1 370 ? 9.205 -21.876 -45.292 1.00 69.44 370 GLY A C 1
ATOM 2773 O O . GLY A 1 370 ? 9.173 -22.025 -46.510 1.00 69.44 370 GLY A O 1
ATOM 2774 N N . GLY A 1 371 ? 10.239 -21.330 -44.646 1.00 65.00 371 GLY A N 1
ATOM 2775 C CA . GLY A 1 371 ? 11.437 -20.783 -45.296 1.00 65.00 371 GLY A CA 1
ATOM 2776 C C . GLY A 1 371 ? 11.519 -19.251 -45.308 1.00 65.00 371 GLY A C 1
ATOM 2777 O O . GLY A 1 371 ? 12.597 -18.719 -45.582 1.00 65.00 371 GLY A O 1
ATOM 2778 N N . ASP A 1 372 ? 10.440 -18.544 -44.960 1.00 72.75 372 ASP A N 1
ATOM 2779 C CA . ASP A 1 372 ? 10.445 -17.082 -44.861 1.00 72.75 372 ASP A CA 1
ATOM 2780 C C . ASP A 1 372 ? 11.347 -16.615 -43.717 1.00 72.75 372 ASP A C 1
ATOM 2782 O O . ASP A 1 372 ? 11.271 -17.130 -42.599 1.00 72.75 372 ASP A O 1
ATOM 2786 N N . LYS A 1 373 ? 12.191 -15.610 -43.980 1.00 73.62 373 LYS A N 1
ATOM 2787 C CA . LYS A 1 373 ? 12.942 -14.917 -42.926 1.00 73.62 373 LYS A CA 1
ATOM 2788 C C . LYS A 1 373 ? 12.024 -13.963 -42.177 1.00 73.62 373 LYS A C 1
ATOM 2790 O O . LYS A 1 373 ? 11.314 -13.189 -42.812 1.00 73.62 373 LYS A O 1
ATOM 2795 N N . ILE A 1 374 ? 12.073 -13.979 -40.845 1.00 80.25 374 ILE A N 1
ATOM 2796 C CA . ILE A 1 374 ? 11.276 -13.040 -40.051 1.00 80.25 374 ILE A CA 1
ATOM 2797 C C . ILE A 1 374 ? 11.912 -11.652 -40.150 1.00 80.25 374 ILE A C 1
ATOM 2799 O O . ILE A 1 374 ? 13.065 -11.447 -39.760 1.00 80.25 374 ILE A O 1
ATOM 2803 N N . GLY A 1 375 ? 11.164 -10.727 -40.753 1.00 67.81 375 GLY A N 1
ATOM 2804 C CA . GLY A 1 375 ? 11.539 -9.327 -40.925 1.00 67.81 375 GLY A CA 1
ATOM 2805 C C . GLY A 1 375 ? 11.255 -8.466 -39.692 1.00 67.81 375 GLY A C 1
ATOM 2806 O O . GLY A 1 375 ? 10.931 -8.966 -38.617 1.00 67.81 375 GLY A O 1
ATOM 2807 N N . ASP A 1 376 ? 11.394 -7.155 -39.871 1.00 66.69 376 ASP A N 1
ATOM 2808 C CA . ASP A 1 376 ? 11.036 -6.128 -38.891 1.00 66.69 376 ASP A CA 1
ATOM 2809 C C . ASP A 1 376 ? 10.130 -5.100 -39.600 1.00 66.69 376 ASP A C 1
ATOM 2811 O O . ASP A 1 376 ? 10.608 -4.448 -40.536 1.00 66.69 376 ASP A O 1
ATOM 2815 N N . PRO A 1 377 ? 8.834 -4.996 -39.242 1.00 70.81 377 PRO A N 1
ATOM 2816 C CA . PRO A 1 377 ? 8.165 -5.710 -38.147 1.00 70.81 377 PRO A CA 1
ATOM 2817 C C . PRO A 1 377 ? 7.888 -7.198 -38.464 1.00 70.81 377 PRO A C 1
ATOM 2819 O O . PRO A 1 377 ? 7.730 -7.557 -39.636 1.00 70.81 377 PRO A O 1
ATOM 2822 N N . PRO A 1 378 ? 7.827 -8.081 -37.446 1.00 81.50 378 PRO A N 1
ATOM 2823 C CA . PRO A 1 378 ? 7.442 -9.477 -37.639 1.00 81.50 378 PRO A CA 1
ATOM 2824 C C . PRO A 1 378 ? 5.934 -9.617 -37.929 1.00 81.50 378 PRO A C 1
ATOM 2826 O O . PRO A 1 378 ? 5.156 -8.709 -37.625 1.00 81.50 378 PRO A O 1
ATOM 2829 N N . PRO A 1 379 ? 5.495 -10.756 -38.496 1.00 85.94 379 PRO A N 1
ATOM 2830 C CA . PRO A 1 379 ? 4.074 -11.096 -38.583 1.00 85.94 379 PRO A CA 1
ATOM 2831 C C . PRO A 1 379 ? 3.445 -11.210 -37.187 1.00 85.94 379 PRO A C 1
ATOM 2833 O O . PRO A 1 379 ? 4.120 -11.559 -36.217 1.00 85.94 379 PRO A O 1
ATOM 2836 N N . ARG A 1 380 ? 2.129 -10.992 -37.110 1.00 91.31 380 ARG A N 1
ATOM 2837 C CA . ARG A 1 380 ? 1.357 -11.163 -35.872 1.00 91.31 380 ARG A CA 1
ATOM 2838 C C . ARG A 1 380 ? 1.425 -12.611 -35.383 1.00 91.31 380 ARG A C 1
ATOM 2840 O O . ARG A 1 380 ? 1.206 -13.535 -36.173 1.00 91.31 380 ARG A O 1
ATOM 2847 N N . ALA A 1 381 ? 1.648 -12.802 -34.088 1.00 94.06 381 ALA A N 1
ATOM 2848 C CA . ALA A 1 381 ? 1.626 -14.104 -33.440 1.00 94.06 381 ALA A CA 1
ATOM 2849 C C . ALA A 1 381 ? 0.260 -14.411 -32.797 1.00 94.06 381 ALA A C 1
ATOM 2851 O O . ALA A 1 381 ? -0.414 -13.528 -32.260 1.00 94.06 381 ALA A O 1
ATOM 2852 N N . LYS A 1 382 ? -0.135 -15.687 -32.845 1.00 94.00 382 LYS A N 1
ATOM 2853 C CA . LYS A 1 382 ? -1.275 -16.260 -32.122 1.00 94.00 382 LYS A CA 1
ATOM 2854 C C . LYS A 1 382 ? -0.813 -17.425 -31.248 1.00 94.00 382 LYS A C 1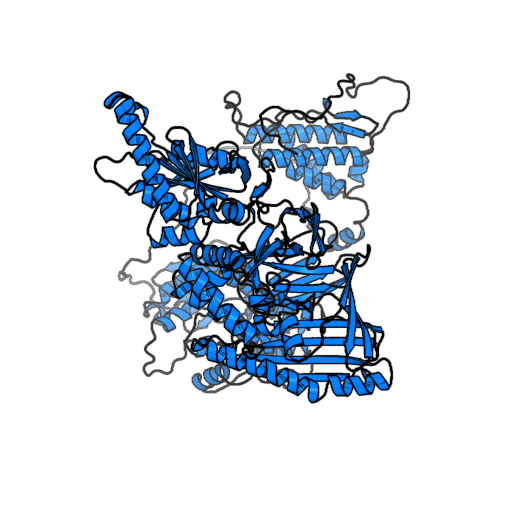
ATOM 2856 O O . LYS A 1 382 ? -0.059 -18.279 -31.708 1.00 94.00 382 LYS A O 1
ATOM 2861 N N . LEU A 1 383 ? -1.288 -17.475 -30.011 1.00 92.69 383 LEU A N 1
ATOM 2862 C CA . LEU A 1 383 ? -1.063 -18.564 -29.070 1.00 92.69 383 LEU A CA 1
ATOM 2863 C C . LEU A 1 383 ? -2.143 -19.643 -29.243 1.00 92.69 383 LEU A C 1
ATOM 2865 O O . LEU A 1 383 ? -3.340 -19.345 -29.230 1.00 92.69 383 LEU A O 1
ATOM 2869 N N . ALA A 1 384 ? -1.707 -20.889 -29.398 1.00 87.62 384 ALA A N 1
ATOM 2870 C CA . ALA A 1 384 ? -2.548 -22.074 -29.534 1.00 87.62 384 ALA A CA 1
ATOM 2871 C C . ALA A 1 384 ? -2.349 -23.044 -28.352 1.00 87.62 384 ALA A C 1
ATOM 2873 O O . ALA A 1 384 ? -1.355 -22.958 -27.634 1.00 87.62 384 ALA A O 1
ATOM 2874 N N . ASP A 1 385 ? -3.262 -24.013 -28.205 1.00 76.75 385 ASP A N 1
ATOM 2875 C CA . ASP A 1 385 ? -3.158 -25.152 -27.273 1.00 76.75 385 ASP A CA 1
ATOM 2876 C C . ASP A 1 385 ? -3.018 -24.783 -25.775 1.00 76.75 385 ASP A C 1
ATOM 2878 O O . ASP A 1 385 ? -1.981 -25.012 -25.143 1.00 76.75 385 ASP A O 1
ATOM 2882 N N . PHE A 1 386 ? -4.111 -24.307 -25.160 1.00 71.44 386 PHE A N 1
ATOM 2883 C CA . PHE A 1 386 ? -4.176 -24.059 -23.713 1.00 71.44 386 PHE A CA 1
ATOM 2884 C C . PHE A 1 386 ? -4.016 -25.365 -22.913 1.00 71.44 386 PHE A C 1
ATOM 2886 O O . PHE A 1 386 ? -4.952 -26.142 -22.756 1.00 71.44 386 PHE A O 1
ATOM 2893 N N . GLY A 1 387 ? -2.835 -25.589 -22.331 1.00 58.06 387 GLY A N 1
ATOM 2894 C CA . GLY A 1 387 ? -2.386 -26.842 -21.698 1.00 58.06 387 GLY A CA 1
ATOM 2895 C C . GLY A 1 387 ? -3.094 -27.297 -20.404 1.00 58.06 387 GLY A C 1
ATOM 2896 O O . GLY A 1 387 ? -2.490 -27.986 -19.574 1.00 58.06 387 GLY A O 1
ATOM 2897 N N . ILE A 1 388 ? -4.372 -26.961 -20.207 1.00 51.88 388 ILE A N 1
ATOM 2898 C CA . ILE A 1 388 ? -5.185 -27.229 -19.005 1.00 51.88 388 ILE A CA 1
ATOM 2899 C C . ILE A 1 388 ? -5.308 -28.733 -18.705 1.00 51.88 388 ILE A C 1
ATOM 2901 O O . ILE A 1 388 ? -5.419 -29.136 -17.541 1.00 51.88 388 ILE A O 1
ATOM 2905 N N . ALA A 1 389 ? -5.207 -29.583 -19.729 1.00 46.38 389 ALA A N 1
ATOM 2906 C CA . ALA A 1 389 ? -5.263 -31.033 -19.602 1.00 46.38 389 ALA A CA 1
ATOM 2907 C C . ALA A 1 389 ? -4.138 -31.660 -18.744 1.00 46.38 389 ALA A C 1
ATOM 2909 O O . ALA A 1 389 ? -4.244 -32.825 -18.357 1.00 46.38 389 ALA A O 1
ATOM 2910 N N . ARG A 1 390 ? -3.080 -30.917 -18.384 1.00 49.19 390 ARG A N 1
ATOM 2911 C CA . ARG A 1 390 ? -1.937 -31.458 -17.619 1.00 49.19 390 ARG A CA 1
ATOM 2912 C C . ARG A 1 390 ? -2.119 -31.513 -16.092 1.00 49.19 390 ARG A C 1
ATOM 2914 O O . ARG A 1 390 ? -1.425 -32.281 -15.438 1.00 49.19 390 ARG A O 1
ATOM 2921 N N . HIS A 1 391 ? -3.057 -30.766 -15.501 1.00 40.94 391 HIS A N 1
ATOM 2922 C CA . HIS A 1 391 ? -3.142 -30.633 -14.030 1.00 40.94 391 HIS A CA 1
ATOM 2923 C C . HIS A 1 391 ? -3.855 -31.793 -13.313 1.00 40.94 391 HIS A C 1
ATOM 2925 O O . HIS A 1 391 ? -3.582 -32.062 -12.145 1.00 40.94 391 HIS A O 1
ATOM 2931 N N . ILE A 1 392 ? -4.767 -32.498 -13.989 1.00 40.62 392 ILE A N 1
ATOM 2932 C CA . ILE A 1 392 ? -5.536 -33.581 -13.350 1.00 40.62 392 ILE A CA 1
ATOM 2933 C C . ILE A 1 392 ? -4.662 -34.834 -13.152 1.00 40.62 392 ILE A C 1
ATOM 2935 O O . ILE A 1 392 ? -4.869 -35.561 -12.189 1.00 40.62 392 ILE A O 1
ATOM 2939 N N . ASP A 1 393 ? -3.627 -35.051 -13.977 1.00 39.09 393 ASP A N 1
ATOM 2940 C CA . ASP A 1 393 ? -2.651 -36.122 -13.707 1.00 39.09 393 ASP A CA 1
ATOM 2941 C C . ASP A 1 393 ? -1.834 -35.829 -12.445 1.00 39.09 393 ASP A C 1
ATOM 2943 O O . ASP A 1 393 ? -1.506 -36.757 -11.724 1.00 39.09 393 ASP A O 1
ATOM 2947 N N . GLN A 1 394 ? -1.544 -34.566 -12.121 1.00 39.25 394 GLN A N 1
ATOM 2948 C CA . GLN A 1 394 ? -0.717 -34.224 -10.956 1.00 39.25 394 GLN A CA 1
ATOM 2949 C C . GLN A 1 394 ? -1.477 -34.291 -9.624 1.00 39.25 394 GLN A C 1
ATOM 2951 O O . GLN A 1 394 ? -0.878 -34.616 -8.604 1.00 39.25 394 GLN A O 1
ATOM 2956 N N . SER A 1 395 ? -2.788 -34.025 -9.624 1.00 37.19 395 SER A N 1
ATOM 2957 C CA . SER A 1 395 ? -3.606 -34.073 -8.398 1.00 37.19 395 SER A CA 1
ATOM 2958 C C . SER A 1 395 ? -4.043 -35.499 -8.035 1.00 37.19 395 SER A C 1
ATOM 2960 O O . SER A 1 395 ? -4.162 -35.806 -6.853 1.00 37.19 395 SER A O 1
ATOM 2962 N N . GLU A 1 396 ? -4.202 -36.393 -9.020 1.00 37.03 396 GLU A N 1
ATOM 2963 C CA . GLU A 1 396 ? -4.458 -37.823 -8.776 1.00 37.03 396 GLU A CA 1
ATOM 2964 C C . GLU A 1 396 ? -3.174 -38.682 -8.720 1.00 37.03 396 GLU A C 1
ATOM 2966 O O . GLU A 1 396 ? -3.201 -39.774 -8.157 1.00 37.03 396 GLU A O 1
ATOM 2971 N N . SER A 1 397 ? -2.022 -38.187 -9.200 1.00 33.09 397 SER A N 1
ATOM 2972 C CA . SER A 1 397 ? -0.723 -38.892 -9.134 1.00 33.09 397 SER A CA 1
ATOM 2973 C C . SER A 1 397 ? 0.175 -38.420 -7.984 1.00 33.09 397 SER A C 1
ATOM 2975 O O . SER A 1 397 ? 1.387 -38.282 -8.143 1.00 33.09 397 SER A O 1
ATOM 2977 N N . LEU A 1 398 ? -0.388 -38.278 -6.778 1.00 33.41 398 LEU A N 1
ATOM 2978 C CA . LEU A 1 398 ? 0.400 -38.291 -5.531 1.00 33.41 398 LEU A CA 1
ATOM 2979 C C . LEU A 1 398 ? 1.087 -39.654 -5.275 1.00 33.41 398 LEU A C 1
ATOM 2981 O O . LEU A 1 398 ? 1.860 -39.792 -4.329 1.00 33.41 398 LEU A O 1
ATOM 2985 N N . ALA A 1 399 ? 0.872 -40.645 -6.146 1.00 29.75 399 ALA A N 1
ATOM 2986 C CA . ALA A 1 399 ? 1.663 -41.864 -6.235 1.00 29.75 399 ALA A CA 1
ATOM 2987 C C . ALA A 1 399 ? 2.657 -41.791 -7.409 1.00 29.75 399 ALA A C 1
ATOM 2989 O O . ALA A 1 399 ? 2.453 -42.397 -8.461 1.00 29.75 399 ALA A O 1
ATOM 2990 N N . VAL A 1 400 ? 3.787 -41.103 -7.213 1.00 37.47 400 VAL A N 1
ATOM 2991 C CA . VAL A 1 400 ? 5.000 -41.385 -7.995 1.00 37.47 400 VAL A CA 1
ATOM 2992 C C . VAL A 1 400 ? 5.407 -42.825 -7.680 1.00 37.47 400 VAL A C 1
ATOM 2994 O O . VAL A 1 400 ? 6.044 -43.098 -6.666 1.00 37.47 400 VAL A O 1
ATOM 2997 N N . THR A 1 401 ? 5.011 -43.766 -8.536 1.00 33.56 401 THR A N 1
ATOM 2998 C CA . THR A 1 401 ? 5.513 -45.141 -8.503 1.00 33.56 401 THR A CA 1
ATOM 2999 C C . THR A 1 401 ? 6.036 -45.548 -9.885 1.00 33.56 401 THR A C 1
ATOM 3001 O O . THR A 1 401 ? 5.317 -45.638 -10.871 1.00 33.56 401 THR A O 1
ATOM 3004 N N . GLN A 1 402 ? 7.356 -45.752 -9.923 1.00 32.16 402 GLN A N 1
ATOM 3005 C CA . GLN A 1 402 ? 8.123 -46.644 -10.804 1.00 32.16 402 GLN A CA 1
ATOM 3006 C C . GLN A 1 402 ? 8.249 -46.413 -12.325 1.00 32.16 402 GLN A C 1
ATOM 3008 O O . GLN A 1 402 ? 8.969 -47.194 -12.940 1.00 32.16 402 GLN A O 1
ATOM 3013 N N . ALA A 1 403 ? 7.707 -45.354 -12.943 1.00 35.94 403 ALA A N 1
ATOM 3014 C CA . ALA A 1 403 ? 7.845 -45.184 -14.408 1.00 35.94 403 ALA A CA 1
ATOM 3015 C C . ALA A 1 403 ? 8.583 -43.927 -14.925 1.00 35.94 403 ALA A C 1
ATOM 3017 O O . ALA A 1 403 ? 8.753 -43.806 -16.133 1.00 35.94 403 ALA A O 1
ATOM 3018 N N . GLY A 1 404 ? 9.038 -42.996 -14.075 1.00 37.25 404 GLY A N 1
ATOM 3019 C CA . GLY A 1 404 ? 9.922 -41.889 -14.501 1.00 37.25 404 GLY A CA 1
ATOM 3020 C C . GLY A 1 404 ? 9.378 -40.930 -15.579 1.00 37.25 404 GLY A C 1
ATOM 3021 O O . GLY A 1 404 ? 10.137 -40.129 -16.116 1.00 37.25 404 GLY A O 1
ATOM 3022 N N . ALA A 1 405 ? 8.086 -40.977 -15.913 1.00 39.97 405 ALA A N 1
ATOM 3023 C CA . ALA A 1 405 ? 7.511 -40.151 -16.970 1.00 39.97 405 ALA A CA 1
ATOM 3024 C C . ALA A 1 405 ? 7.102 -38.768 -16.433 1.00 39.97 405 ALA A C 1
ATOM 3026 O O . ALA A 1 405 ? 6.018 -38.604 -15.873 1.00 39.97 405 ALA A O 1
ATOM 3027 N N . LEU A 1 406 ? 7.963 -37.762 -16.621 1.00 43.72 406 LEU A N 1
ATOM 3028 C CA . LEU A 1 406 ? 7.574 -36.352 -16.520 1.00 43.72 406 LEU A CA 1
ATOM 3029 C C . LEU A 1 406 ? 6.519 -36.061 -17.608 1.00 43.72 406 LEU A C 1
ATOM 3031 O O . LEU A 1 406 ? 6.794 -36.200 -18.799 1.00 43.72 406 LEU A O 1
ATOM 3035 N N . LEU A 1 407 ? 5.304 -35.669 -17.222 1.00 44.09 407 LEU A N 1
ATOM 3036 C CA . LEU A 1 407 ? 4.230 -35.324 -18.161 1.00 44.09 407 LEU A CA 1
ATOM 3037 C C . LEU A 1 407 ? 4.326 -33.843 -18.582 1.00 44.09 407 LEU A C 1
ATOM 3039 O O . LEU A 1 407 ? 3.854 -32.951 -17.883 1.00 44.09 407 LEU A O 1
ATOM 3043 N N . GLY A 1 408 ? 4.934 -33.597 -19.748 1.00 52.78 408 GLY A N 1
ATOM 3044 C CA . GLY A 1 408 ? 5.011 -32.315 -20.471 1.00 52.78 408 GLY A CA 1
ATOM 3045 C C . GLY A 1 408 ? 6.332 -32.174 -21.240 1.00 52.78 408 GLY A C 1
ATOM 3046 O O . GLY A 1 408 ? 7.120 -33.111 -21.232 1.00 52.78 408 GLY A O 1
ATOM 3047 N N . THR A 1 409 ? 6.590 -31.039 -21.906 1.00 63.41 409 THR A N 1
ATOM 3048 C CA . THR A 1 409 ? 7.923 -30.746 -22.475 1.00 63.41 409 THR A CA 1
ATOM 3049 C C . THR A 1 409 ? 8.786 -30.138 -21.361 1.00 63.41 409 THR A C 1
ATOM 3051 O O . THR A 1 409 ? 8.630 -28.949 -21.083 1.00 63.41 409 THR A O 1
ATOM 3054 N N . PRO A 1 410 ? 9.688 -30.890 -20.695 1.00 75.25 410 PRO A N 1
ATOM 3055 C CA . PRO A 1 410 ? 10.352 -30.422 -19.469 1.00 75.25 410 PRO A CA 1
ATOM 3056 C C . PRO A 1 410 ? 11.205 -29.165 -19.682 1.00 75.25 410 PRO A C 1
ATOM 3058 O O . PRO A 1 410 ? 11.463 -28.430 -18.740 1.00 75.25 410 PRO A O 1
ATOM 3061 N N . LYS A 1 411 ? 11.584 -28.905 -20.938 1.00 85.94 411 LYS A N 1
ATOM 3062 C CA . LYS A 1 411 ? 12.405 -27.784 -21.412 1.00 85.94 411 LYS A CA 1
ATOM 3063 C C . LYS A 1 411 ? 11.844 -26.387 -21.114 1.00 85.94 411 LYS A C 1
ATOM 3065 O O . LYS A 1 411 ? 12.627 -25.447 -21.065 1.00 85.94 411 LYS A O 1
ATOM 3070 N N . TYR A 1 412 ? 10.528 -26.240 -20.931 1.00 90.44 412 TYR A N 1
ATOM 3071 C CA . TYR A 1 412 ? 9.882 -24.936 -20.689 1.00 90.44 412 TYR A CA 1
ATOM 3072 C C . TYR A 1 412 ? 9.154 -24.853 -19.345 1.00 90.44 412 TYR A C 1
ATOM 3074 O O . TYR A 1 412 ? 8.567 -23.821 -19.038 1.00 90.44 412 TYR A O 1
ATOM 3082 N N . MET A 1 413 ? 9.181 -25.920 -18.541 1.00 88.56 413 MET A N 1
ATOM 3083 C CA . MET A 1 413 ? 8.442 -25.964 -17.280 1.00 88.56 413 MET A CA 1
ATOM 3084 C C . MET A 1 413 ? 9.001 -24.979 -16.259 1.00 88.56 413 MET A C 1
ATOM 3086 O O . MET A 1 413 ? 10.216 -24.819 -16.111 1.00 88.56 413 MET A O 1
ATOM 3090 N N . SER A 1 414 ? 8.102 -24.366 -15.493 1.00 90.44 414 SER A N 1
ATOM 3091 C CA . SER A 1 414 ? 8.500 -23.528 -14.374 1.00 90.44 414 SER A CA 1
ATOM 3092 C C . SER A 1 414 ? 9.027 -24.352 -13.186 1.00 90.44 414 SER A C 1
ATOM 3094 O O . SER A 1 414 ? 8.662 -25.520 -13.011 1.00 90.44 414 SER A O 1
ATOM 3096 N N . PRO A 1 415 ? 9.878 -23.766 -12.322 1.00 89.69 415 PRO A N 1
ATOM 3097 C CA . PRO A 1 415 ? 10.406 -24.424 -11.127 1.00 89.69 415 PRO A CA 1
ATOM 3098 C C . PRO A 1 415 ? 9.325 -25.045 -10.232 1.00 89.69 415 PRO A C 1
ATOM 3100 O O . PRO A 1 415 ? 9.523 -26.122 -9.676 1.00 89.69 415 PRO A O 1
ATOM 3103 N N . GLU A 1 416 ? 8.189 -24.371 -10.075 1.00 85.69 416 GLU A N 1
ATOM 3104 C CA . GLU A 1 416 ? 7.039 -24.841 -9.303 1.00 85.69 416 GLU A CA 1
ATOM 3105 C C . GLU A 1 416 ? 6.295 -26.002 -9.984 1.00 85.69 416 GLU A C 1
ATOM 3107 O O . GLU A 1 416 ? 5.923 -26.958 -9.301 1.00 85.69 416 GLU A O 1
ATOM 3112 N N . GLN A 1 417 ? 6.186 -26.007 -11.320 1.00 81.94 417 GLN A N 1
ATOM 3113 C CA . GLN A 1 417 ? 5.656 -27.153 -12.070 1.00 81.94 417 GLN A CA 1
ATOM 3114 C C . GLN A 1 417 ? 6.564 -28.386 -11.933 1.00 81.94 417 GLN A C 1
ATOM 3116 O O . GLN A 1 417 ? 6.066 -29.495 -11.744 1.00 81.94 417 GLN A O 1
ATOM 3121 N N . CYS A 1 418 ? 7.887 -28.199 -11.960 1.00 82.44 418 CYS A N 1
ATOM 3122 C CA . CYS A 1 418 ? 8.868 -29.275 -11.781 1.00 82.44 418 CYS A CA 1
ATOM 3123 C C . CYS A 1 418 ? 8.834 -29.901 -10.376 1.00 82.44 418 CYS A C 1
ATOM 3125 O O . CYS A 1 418 ? 9.099 -31.092 -10.226 1.00 82.44 418 CYS A O 1
ATOM 3127 N N . ARG A 1 419 ? 8.511 -29.119 -9.335 1.00 77.75 419 ARG A N 1
ATOM 3128 C CA . ARG A 1 419 ? 8.468 -29.592 -7.936 1.00 77.75 419 ARG A CA 1
ATOM 3129 C C . ARG A 1 419 ? 7.175 -30.325 -7.571 1.00 77.75 419 ARG A C 1
ATOM 3131 O O . ARG A 1 419 ? 7.132 -30.953 -6.514 1.00 77.75 419 ARG A O 1
ATOM 3138 N N . GLY A 1 420 ? 6.123 -30.222 -8.388 1.00 63.47 420 GLY A N 1
ATOM 3139 C CA . GLY A 1 420 ? 4.819 -30.842 -8.118 1.00 63.47 420 GLY A CA 1
ATOM 3140 C C . GLY A 1 420 ? 4.136 -30.345 -6.834 1.00 63.47 420 GLY A C 1
ATOM 3141 O O . GLY A 1 420 ? 3.273 -31.033 -6.293 1.00 63.47 420 GLY A O 1
ATOM 3142 N N . ARG A 1 421 ? 4.543 -29.180 -6.310 1.00 48.44 421 ARG A N 1
ATOM 3143 C CA . ARG A 1 421 ? 4.000 -28.551 -5.097 1.00 48.44 421 ARG A CA 1
ATOM 3144 C C . ARG A 1 421 ? 3.709 -27.077 -5.373 1.00 48.44 421 ARG A C 1
ATOM 3146 O O . ARG A 1 421 ? 4.635 -26.336 -5.694 1.00 48.44 421 ARG A O 1
ATOM 3153 N N . GLY A 1 422 ? 2.456 -26.671 -5.172 1.00 51.41 422 GLY A N 1
ATOM 3154 C CA . GLY A 1 422 ? 2.003 -25.278 -5.234 1.00 51.41 422 GLY A CA 1
ATOM 3155 C C . GLY A 1 422 ? 0.895 -25.045 -6.261 1.00 51.41 422 GLY A C 1
ATOM 3156 O O . GLY A 1 422 ? 0.807 -25.752 -7.265 1.00 51.41 422 GLY A O 1
ATOM 3157 N N . ASP A 1 423 ? 0.056 -24.045 -6.000 1.00 60.66 423 ASP A N 1
ATOM 3158 C CA . ASP A 1 423 ? -0.946 -23.575 -6.951 1.00 60.66 423 ASP A CA 1
ATOM 3159 C C . ASP A 1 423 ? -0.240 -22.885 -8.127 1.00 60.66 423 ASP A C 1
ATOM 3161 O O . ASP A 1 423 ? 0.440 -21.872 -7.965 1.00 60.66 423 ASP A O 1
ATOM 3165 N N . VAL A 1 424 ? -0.362 -23.461 -9.326 1.00 70.44 424 VAL A N 1
ATOM 3166 C CA . VAL A 1 424 ? 0.212 -22.896 -10.555 1.00 70.44 424 VAL A CA 1
ATOM 3167 C C . VAL A 1 424 ? -0.518 -21.595 -10.892 1.00 70.44 424 VAL A C 1
ATOM 3169 O O . VAL A 1 424 ? -1.697 -21.629 -11.256 1.00 70.44 424 VAL A O 1
ATOM 3172 N N . ALA A 1 425 ? 0.203 -20.481 -10.787 1.00 83.06 425 ALA A N 1
ATOM 3173 C CA . ALA A 1 425 ? -0.283 -19.109 -10.914 1.00 83.06 425 ALA A CA 1
ATOM 3174 C C . ALA A 1 425 ? 0.255 -18.435 -12.203 1.00 83.06 425 ALA A C 1
ATOM 3176 O O . ALA A 1 425 ? 1.111 -19.015 -12.877 1.00 83.06 425 ALA A O 1
ATOM 3177 N N . PRO A 1 426 ? -0.202 -17.220 -12.574 1.00 88.62 426 PRO A N 1
ATOM 3178 C CA . PRO A 1 426 ? 0.266 -16.500 -13.772 1.00 88.62 426 PRO A CA 1
ATOM 3179 C C . PRO A 1 426 ? 1.793 -16.376 -13.914 1.00 88.62 426 PRO A C 1
ATOM 3181 O O . PRO A 1 426 ? 2.325 -16.350 -15.022 1.00 88.62 426 PRO A O 1
ATOM 3184 N N . GLN A 1 427 ? 2.528 -16.372 -12.802 1.00 90.56 427 GLN A N 1
ATOM 3185 C CA . GLN A 1 427 ? 3.992 -16.330 -12.781 1.00 90.56 427 GLN A CA 1
ATOM 3186 C C . GLN A 1 427 ? 4.656 -17.573 -13.406 1.00 90.56 427 GLN A C 1
ATOM 3188 O O . GLN A 1 427 ? 5.828 -17.517 -13.794 1.00 90.56 427 GLN A O 1
ATOM 3193 N N . SER A 1 428 ? 3.944 -18.700 -13.515 1.00 91.06 428 SER A N 1
ATOM 3194 C CA . SER A 1 428 ? 4.423 -19.893 -14.228 1.00 91.06 428 SER A CA 1
ATOM 3195 C C . SER A 1 428 ? 4.439 -19.681 -15.742 1.00 91.06 428 SER A C 1
ATOM 3197 O O . SER A 1 428 ? 5.381 -20.100 -16.421 1.00 91.06 428 SER A O 1
ATOM 3199 N N . ASP A 1 429 ? 3.441 -18.968 -16.263 1.00 92.69 429 ASP A N 1
ATOM 3200 C CA . ASP A 1 429 ? 3.391 -18.578 -17.669 1.00 92.69 429 ASP A CA 1
ATOM 3201 C C . ASP A 1 429 ? 4.447 -17.518 -17.987 1.00 92.69 429 ASP A C 1
ATOM 3203 O O . ASP A 1 429 ? 5.136 -17.628 -18.998 1.00 92.69 429 ASP A O 1
ATOM 3207 N N . VAL A 1 430 ? 4.667 -16.560 -17.076 1.00 95.38 430 VAL A N 1
ATOM 3208 C CA . VAL A 1 430 ? 5.774 -15.587 -17.163 1.00 95.38 430 VAL A CA 1
ATOM 3209 C C . VAL A 1 430 ? 7.126 -16.295 -17.289 1.00 95.38 430 VAL A C 1
ATOM 3211 O O . VAL A 1 430 ? 7.939 -15.928 -18.137 1.00 95.38 430 VAL A O 1
ATOM 3214 N N . TYR A 1 431 ? 7.367 -17.336 -16.488 1.00 95.69 431 TYR A N 1
ATOM 3215 C CA . TYR A 1 431 ? 8.606 -18.109 -16.575 1.00 95.69 431 TYR A CA 1
ATOM 3216 C C . TYR A 1 431 ? 8.744 -18.819 -17.923 1.00 95.69 431 TYR A C 1
ATOM 3218 O O . TYR A 1 431 ? 9.783 -18.716 -18.573 1.00 95.69 431 TYR A O 1
ATOM 3226 N N . SER A 1 432 ? 7.689 -19.506 -18.364 1.00 95.00 432 SER A N 1
ATOM 3227 C CA . SER A 1 432 ? 7.676 -20.255 -19.628 1.00 95.00 432 SER A CA 1
ATOM 3228 C C . SER A 1 432 ? 7.861 -19.328 -20.842 1.00 95.00 432 SER A C 1
ATOM 3230 O O . SER A 1 432 ? 8.600 -19.648 -21.778 1.00 95.00 432 SER A O 1
ATOM 3232 N N . LEU A 1 433 ? 7.265 -18.130 -20.796 1.00 96.88 433 LEU A N 1
ATOM 3233 C CA . LEU A 1 433 ? 7.495 -17.058 -21.764 1.00 96.88 433 LEU A CA 1
ATOM 3234 C C . LEU A 1 433 ? 8.943 -16.552 -21.712 1.00 96.88 433 LEU A C 1
ATOM 3236 O O . LEU A 1 433 ? 9.542 -16.342 -22.761 1.00 96.88 433 LEU A O 1
ATOM 3240 N N . GLY A 1 434 ? 9.540 -16.428 -20.523 1.00 97.19 434 GLY A N 1
ATOM 3241 C CA . GLY A 1 434 ? 10.957 -16.095 -20.352 1.00 97.19 434 GLY A CA 1
ATOM 3242 C C . GLY A 1 434 ? 11.903 -17.127 -20.972 1.00 97.19 434 GLY A C 1
ATOM 3243 O O . GLY A 1 434 ? 12.861 -16.750 -21.645 1.00 97.19 434 GLY A O 1
ATOM 3244 N N . VAL A 1 435 ? 11.619 -18.425 -20.804 1.00 97.06 435 VAL A N 1
ATOM 3245 C CA . VAL A 1 435 ? 12.378 -19.514 -21.452 1.00 97.06 435 VAL A CA 1
ATOM 3246 C C . VAL A 1 435 ? 12.228 -19.431 -22.970 1.00 97.06 435 VAL A C 1
ATOM 3248 O O . VAL A 1 435 ? 13.220 -19.524 -23.692 1.00 97.06 435 VAL A O 1
ATOM 3251 N N . THR A 1 436 ? 11.001 -19.212 -23.447 1.00 96.44 436 THR A N 1
ATOM 3252 C CA . THR A 1 436 ? 10.704 -19.050 -24.874 1.00 96.44 436 THR A CA 1
ATOM 3253 C C . THR A 1 436 ? 11.468 -17.861 -25.452 1.00 96.44 436 THR A C 1
ATOM 3255 O O . THR A 1 436 ? 12.197 -18.028 -26.422 1.00 96.44 436 THR A O 1
ATOM 3258 N N . LEU A 1 437 ? 11.388 -16.682 -24.829 1.00 96.81 437 LEU A N 1
ATOM 3259 C CA . LEU A 1 437 ? 12.081 -15.470 -25.270 1.00 96.81 437 LEU A CA 1
ATOM 3260 C C . LEU A 1 437 ? 13.608 -15.631 -25.241 1.00 96.81 437 LEU A C 1
ATOM 3262 O O . LEU A 1 437 ? 14.280 -15.185 -26.168 1.00 96.81 437 LEU A O 1
ATOM 3266 N N . PHE A 1 438 ? 14.158 -16.309 -24.227 1.00 97.00 438 PHE A N 1
ATOM 3267 C CA . PHE A 1 438 ? 15.579 -16.662 -24.198 1.00 97.00 438 PHE A CA 1
ATOM 3268 C C . PHE A 1 438 ? 15.963 -17.468 -25.442 1.00 97.00 438 PHE A C 1
ATOM 3270 O O . PHE A 1 438 ? 16.936 -17.131 -26.110 1.00 97.00 438 PHE A O 1
ATOM 3277 N N . GLU A 1 439 ? 15.184 -18.494 -25.784 1.00 95.88 439 GLU A N 1
ATOM 3278 C CA . GLU A 1 439 ? 15.442 -19.322 -26.960 1.00 95.88 439 GLU A CA 1
ATOM 3279 C C . GLU A 1 439 ? 15.262 -18.555 -28.274 1.00 95.88 439 GLU A C 1
ATOM 3281 O O . GLU A 1 439 ? 16.064 -18.737 -29.186 1.00 95.88 439 GLU A O 1
ATOM 3286 N N . LEU A 1 440 ? 14.295 -17.635 -28.367 1.00 95.25 440 LEU A N 1
ATOM 3287 C CA . LEU A 1 440 ? 14.164 -16.761 -29.539 1.00 95.25 440 LEU A CA 1
ATOM 3288 C C . LEU A 1 440 ? 15.423 -15.924 -29.777 1.00 95.25 440 LEU A C 1
ATOM 3290 O O . LEU A 1 440 ? 15.809 -15.708 -30.925 1.00 95.25 440 LEU A O 1
ATOM 3294 N N . LEU A 1 441 ? 16.058 -15.455 -28.702 1.00 95.69 441 LEU A N 1
ATOM 3295 C CA . LEU A 1 441 ? 17.224 -14.574 -28.758 1.00 95.69 441 LEU A CA 1
ATOM 3296 C C . LEU A 1 441 ? 18.542 -15.344 -28.908 1.00 95.69 441 LEU A C 1
ATOM 3298 O O . LEU A 1 441 ? 19.415 -14.919 -29.663 1.00 95.69 441 LEU A O 1
ATOM 3302 N N . ALA A 1 442 ? 18.705 -16.462 -28.201 1.00 94.81 442 ALA A N 1
ATOM 3303 C CA . ALA A 1 442 ? 19.932 -17.260 -28.202 1.00 94.81 442 ALA A CA 1
ATOM 3304 C C . ALA A 1 442 ? 19.956 -18.338 -29.299 1.00 94.81 442 ALA A C 1
ATOM 3306 O O . ALA A 1 442 ? 21.035 -18.759 -29.710 1.00 94.81 442 ALA A O 1
ATOM 3307 N N . GLY A 1 443 ? 18.789 -18.772 -29.782 1.00 92.75 443 GLY A N 1
ATOM 3308 C CA . GLY A 1 443 ? 18.613 -19.923 -30.675 1.00 92.75 443 GLY A CA 1
ATOM 3309 C C . GLY A 1 443 ? 18.564 -21.278 -29.957 1.00 92.75 443 GLY A C 1
ATOM 3310 O O . GLY A 1 443 ? 18.267 -22.293 -30.580 1.00 92.75 443 GLY A O 1
ATOM 3311 N N . GLU A 1 444 ? 18.829 -21.305 -28.650 1.00 91.50 444 GLU A N 1
ATOM 3312 C CA . GLU A 1 444 ? 18.732 -22.483 -27.787 1.00 91.50 444 GLU A CA 1
ATOM 3313 C C . GLU A 1 444 ? 18.139 -22.108 -26.421 1.00 91.50 444 GLU A C 1
ATOM 3315 O O . GLU A 1 444 ? 18.259 -20.969 -25.967 1.00 91.50 444 GLU A O 1
ATOM 3320 N N . ALA A 1 445 ? 17.478 -23.056 -25.755 1.00 92.25 445 ALA A N 1
ATOM 3321 C CA . ALA A 1 445 ? 16.905 -22.832 -24.428 1.00 92.25 445 ALA A CA 1
ATOM 3322 C C . ALA A 1 445 ? 17.984 -22.686 -23.336 1.00 92.25 445 ALA A C 1
ATOM 3324 O O . ALA A 1 445 ? 19.062 -23.269 -23.453 1.00 92.25 445 ALA A O 1
ATOM 3325 N N . PRO A 1 446 ? 17.685 -21.984 -22.224 1.00 93.62 446 PRO A N 1
ATOM 3326 C CA . PRO A 1 446 ? 18.649 -21.717 -21.152 1.00 93.62 446 PRO A CA 1
ATOM 3327 C C . PRO A 1 446 ? 19.180 -22.981 -20.464 1.00 93.62 446 PRO A C 1
ATOM 3329 O O . PRO A 1 446 ? 20.273 -22.956 -19.897 1.00 93.62 446 PRO A O 1
ATOM 3332 N N . PHE A 1 447 ? 18.421 -24.081 -20.497 1.00 94.12 447 PHE A N 1
ATOM 3333 C CA . PHE A 1 447 ? 18.812 -25.353 -19.903 1.00 94.12 447 PHE A CA 1
ATOM 3334 C C . PHE A 1 447 ? 18.612 -26.497 -20.895 1.00 94.12 447 PHE A C 1
ATOM 3336 O O . PHE A 1 447 ? 17.564 -26.630 -21.524 1.00 94.12 447 PHE A O 1
ATOM 3343 N N . VAL A 1 448 ? 19.626 -27.357 -20.985 1.00 87.88 448 VAL A N 1
ATOM 3344 C CA . VAL A 1 448 ? 19.619 -28.584 -21.787 1.00 87.88 448 VAL A CA 1
ATOM 3345 C C . VAL A 1 448 ? 20.161 -29.723 -20.924 1.00 87.88 448 VAL A C 1
ATOM 3347 O O . VAL A 1 448 ? 21.152 -29.545 -20.205 1.00 87.88 448 VAL A O 1
ATOM 3350 N N . ALA A 1 449 ? 19.500 -30.878 -20.949 1.00 86.56 449 ALA A N 1
ATOM 3351 C CA . ALA A 1 449 ? 19.969 -32.121 -20.341 1.00 86.56 449 ALA A CA 1
ATOM 3352 C C . ALA A 1 449 ? 19.336 -33.324 -21.059 1.00 86.56 449 ALA A C 1
ATOM 3354 O O . ALA A 1 449 ? 18.208 -33.218 -21.539 1.00 86.56 449 ALA A O 1
ATOM 3355 N N . ASP A 1 450 ? 20.051 -34.450 -21.098 1.00 78.12 450 ASP A N 1
ATOM 3356 C CA . ASP A 1 450 ? 19.587 -35.683 -21.757 1.00 78.12 450 ASP A CA 1
ATOM 3357 C C . ASP A 1 450 ? 18.500 -36.412 -20.950 1.00 78.12 450 ASP A C 1
ATOM 3359 O O . ASP A 1 450 ? 17.687 -37.147 -21.506 1.00 78.12 450 ASP A O 1
ATOM 3363 N N . ASP A 1 451 ? 18.479 -36.194 -19.633 1.00 82.81 451 ASP A N 1
ATOM 3364 C CA . ASP A 1 451 ? 17.510 -36.778 -18.712 1.00 82.81 451 ASP A CA 1
ATOM 3365 C C . ASP A 1 451 ? 16.454 -35.733 -18.276 1.00 82.81 451 ASP A C 1
ATOM 3367 O O . ASP A 1 451 ? 16.821 -34.651 -17.796 1.00 82.81 451 ASP A O 1
ATOM 3371 N N . PRO A 1 452 ? 15.142 -36.030 -18.395 1.00 77.00 452 PRO A N 1
ATOM 3372 C CA . PRO A 1 452 ? 14.062 -35.132 -17.979 1.00 77.00 452 PRO A CA 1
ATOM 3373 C C . PRO A 1 452 ? 14.120 -34.696 -16.512 1.00 77.00 452 PRO A C 1
ATOM 3375 O O . PRO A 1 452 ? 13.768 -33.557 -16.203 1.00 77.00 452 PRO A O 1
ATOM 3378 N N . MET A 1 453 ? 14.566 -35.575 -15.606 1.00 78.75 453 MET A N 1
ATOM 3379 C CA . MET A 1 453 ? 14.684 -35.254 -14.182 1.00 78.75 453 MET A CA 1
ATOM 3380 C C . MET A 1 453 ? 15.853 -34.294 -13.942 1.00 78.75 453 MET A C 1
ATOM 3382 O O . MET A 1 453 ? 15.722 -33.331 -13.186 1.00 78.75 453 MET A O 1
ATOM 3386 N N . ALA A 1 454 ? 16.979 -34.507 -14.627 1.00 82.44 454 ALA A N 1
ATOM 3387 C CA . ALA A 1 454 ? 18.113 -33.592 -14.609 1.00 82.44 454 ALA A CA 1
ATOM 3388 C C . ALA A 1 454 ? 17.730 -32.208 -15.156 1.00 82.44 454 ALA A C 1
ATOM 3390 O O . ALA A 1 454 ? 18.097 -31.195 -14.561 1.00 82.44 454 ALA A O 1
ATOM 3391 N N . LEU A 1 455 ? 16.947 -32.148 -16.239 1.00 87.06 455 LEU A N 1
ATOM 3392 C CA . LEU A 1 455 ? 16.445 -30.887 -16.794 1.00 87.06 455 LEU A CA 1
ATOM 3393 C C . LEU A 1 455 ? 15.515 -30.160 -15.812 1.00 87.06 455 LEU A C 1
ATOM 3395 O O . LEU A 1 455 ? 15.689 -28.965 -15.571 1.00 87.06 455 LEU A O 1
ATOM 3399 N N . ALA A 1 456 ? 14.588 -30.887 -15.181 1.00 84.69 456 ALA A N 1
ATOM 3400 C CA . ALA A 1 456 ? 13.736 -30.348 -14.124 1.00 84.69 456 ALA A CA 1
ATOM 3401 C C . ALA A 1 456 ? 14.566 -29.803 -12.945 1.00 84.69 456 ALA A C 1
ATOM 3403 O O . ALA A 1 456 ? 14.300 -28.704 -12.455 1.00 84.69 456 ALA A O 1
ATOM 3404 N N . GLY A 1 457 ? 15.629 -30.515 -12.550 1.00 86.00 457 GLY A N 1
ATOM 3405 C CA . GLY A 1 457 ? 16.597 -30.060 -11.551 1.00 86.00 457 GLY A CA 1
ATOM 3406 C C . GLY A 1 457 ? 17.248 -28.722 -11.917 1.00 86.00 457 GLY A C 1
ATOM 3407 O O . GLY A 1 457 ? 17.276 -27.812 -11.086 1.00 86.00 457 GLY A O 1
ATOM 3408 N N . LYS A 1 458 ? 17.682 -28.546 -13.172 1.00 90.44 458 LYS A N 1
ATOM 3409 C CA . LYS A 1 458 ? 18.242 -27.268 -13.652 1.00 90.44 458 LYS A CA 1
ATOM 3410 C C . LYS A 1 458 ? 17.227 -26.128 -13.586 1.00 90.44 458 LYS A C 1
ATOM 3412 O O . LYS A 1 458 ? 17.545 -25.038 -13.106 1.00 90.44 458 LYS A O 1
ATOM 3417 N N . HIS A 1 459 ? 15.980 -26.377 -13.990 1.00 91.06 459 HIS A N 1
ATOM 3418 C CA . HIS A 1 459 ? 14.915 -25.387 -13.831 1.00 91.06 459 HIS A CA 1
ATOM 3419 C C . HIS A 1 459 ? 14.727 -25.001 -12.360 1.00 91.06 459 HIS A C 1
ATOM 3421 O O . HIS A 1 459 ? 14.637 -23.810 -12.062 1.00 91.06 459 HIS A O 1
ATOM 3427 N N . CYS A 1 460 ? 14.765 -25.956 -11.430 1.00 87.88 460 CYS A N 1
ATOM 3428 C CA . CYS A 1 460 ? 14.595 -25.690 -10.003 1.00 87.88 460 CYS A CA 1
ATOM 3429 C C . CYS A 1 460 ? 15.771 -24.960 -9.335 1.00 87.88 460 CYS A C 1
ATOM 3431 O O . CYS A 1 460 ? 15.513 -24.157 -8.436 1.00 87.88 460 CYS A O 1
ATOM 3433 N N . PHE A 1 461 ? 17.020 -25.235 -9.724 1.00 86.62 461 PHE A N 1
ATOM 3434 C CA . PHE A 1 461 ? 18.191 -24.865 -8.913 1.00 86.62 461 PHE A CA 1
ATOM 3435 C C . PHE A 1 461 ? 19.286 -24.088 -9.662 1.00 86.62 461 PHE A C 1
ATOM 3437 O O . PHE A 1 461 ? 19.917 -23.222 -9.060 1.00 86.62 461 PHE A O 1
ATOM 3444 N N . ASP A 1 462 ? 19.491 -24.320 -10.960 1.00 90.44 462 ASP A N 1
ATOM 3445 C CA . ASP A 1 462 ? 20.614 -23.721 -11.695 1.00 90.44 462 ASP A CA 1
ATOM 3446 C C . ASP A 1 462 ? 20.281 -22.302 -12.167 1.00 90.44 462 ASP A C 1
ATOM 3448 O O . ASP A 1 462 ? 19.220 -22.062 -12.741 1.00 90.44 462 ASP A O 1
ATOM 3452 N N . ALA A 1 463 ? 21.192 -21.343 -11.998 1.00 88.75 463 ALA A N 1
ATOM 3453 C CA . ALA A 1 463 ? 21.019 -20.009 -12.576 1.00 88.75 463 ALA A CA 1
ATOM 3454 C C . ALA A 1 463 ? 21.047 -20.070 -14.120 1.00 88.75 463 ALA A C 1
ATOM 3456 O O . ALA A 1 463 ? 21.889 -20.782 -14.677 1.00 88.75 463 ALA A O 1
ATOM 3457 N N . PRO A 1 464 ? 20.164 -19.338 -14.832 1.00 89.88 464 PRO A N 1
ATOM 3458 C CA . PRO A 1 464 ? 20.202 -19.304 -16.290 1.00 89.88 464 PRO A CA 1
ATOM 3459 C C . PRO A 1 464 ? 21.522 -18.683 -16.785 1.00 89.88 464 PRO A C 1
ATOM 3461 O O . PRO A 1 464 ? 22.060 -17.780 -16.131 1.00 89.88 464 PRO A O 1
ATOM 3464 N N . PRO A 1 465 ? 22.057 -19.121 -17.940 1.00 89.81 465 PRO A N 1
ATOM 3465 C CA . PRO A 1 465 ? 23.226 -18.493 -18.540 1.00 89.81 465 PRO A CA 1
ATOM 3466 C C . PRO A 1 465 ? 22.990 -16.998 -18.783 1.00 89.81 465 PRO A C 1
ATOM 3468 O O . PRO A 1 465 ? 21.905 -16.579 -19.180 1.00 89.81 465 PRO A O 1
ATOM 3471 N N . ALA A 1 466 ? 24.019 -16.174 -18.577 1.00 89.06 466 ALA A N 1
ATOM 3472 C CA . ALA A 1 466 ? 23.914 -14.742 -18.842 1.00 89.06 466 ALA A CA 1
ATOM 3473 C C . ALA A 1 466 ? 23.753 -14.497 -20.352 1.00 89.06 466 ALA A C 1
ATOM 3475 O O . ALA A 1 466 ? 24.706 -14.679 -21.111 1.00 89.06 466 ALA A O 1
ATOM 3476 N N . LEU A 1 467 ? 22.568 -14.055 -20.777 1.00 90.25 467 LEU A N 1
ATOM 3477 C CA . LEU A 1 467 ? 22.182 -13.988 -22.190 1.00 90.25 467 LEU A CA 1
ATOM 3478 C C . LEU A 1 467 ? 23.134 -13.129 -23.043 1.00 90.25 467 LEU A C 1
ATOM 3480 O O . LEU A 1 467 ? 23.516 -13.537 -24.135 1.00 90.25 467 LEU A O 1
ATOM 3484 N N . ARG A 1 468 ? 23.640 -12.008 -22.508 1.00 92.12 468 ARG A N 1
ATOM 3485 C CA . ARG A 1 468 ? 24.635 -11.152 -23.193 1.00 92.12 468 ARG A CA 1
ATOM 3486 C C . ARG A 1 468 ? 25.994 -11.818 -23.428 1.00 92.12 468 ARG A C 1
ATOM 3488 O O . ARG A 1 468 ? 26.762 -11.348 -24.261 1.00 92.12 468 ARG A O 1
ATOM 3495 N N . LYS A 1 469 ? 26.319 -12.898 -22.704 1.00 89.56 469 LYS A N 1
ATOM 3496 C CA . LYS A 1 469 ? 27.522 -13.702 -22.986 1.00 89.56 469 LYS A CA 1
ATOM 3497 C C . LYS A 1 469 ? 27.336 -14.598 -24.213 1.00 89.56 469 LYS A C 1
ATOM 3499 O O . LYS A 1 469 ? 28.330 -14.951 -24.835 1.00 89.56 469 LYS A O 1
ATOM 3504 N N . LEU A 1 470 ? 26.093 -14.957 -24.542 1.00 88.94 470 LEU A N 1
ATOM 3505 C CA . LEU A 1 470 ? 25.735 -15.759 -25.718 1.00 88.94 470 LEU A CA 1
ATOM 3506 C C . LEU A 1 470 ? 25.421 -14.871 -26.934 1.00 88.94 470 LEU A C 1
ATOM 3508 O O . LEU A 1 470 ? 25.744 -15.217 -28.066 1.00 88.94 470 LEU A O 1
ATOM 3512 N N . VAL A 1 471 ? 24.818 -13.706 -26.692 1.00 91.06 471 VAL A N 1
ATOM 3513 C CA . VAL A 1 471 ? 24.351 -12.747 -27.701 1.00 91.06 471 VAL A CA 1
ATOM 3514 C C . VAL A 1 471 ? 24.943 -11.374 -27.371 1.00 91.06 471 VAL A C 1
ATOM 3516 O O . VAL A 1 471 ? 24.361 -10.595 -26.620 1.00 91.06 471 VAL A O 1
ATOM 3519 N N . SER A 1 472 ? 26.135 -11.080 -27.896 1.00 85.88 472 SER A N 1
ATOM 3520 C CA . SER A 1 472 ? 26.873 -9.851 -27.557 1.00 85.88 472 SER A CA 1
ATOM 3521 C C . SER A 1 472 ? 26.216 -8.563 -28.064 1.00 85.88 472 SER A C 1
ATOM 3523 O O . SER A 1 472 ? 26.499 -7.489 -27.542 1.00 85.88 472 SER A O 1
ATOM 3525 N N . ASP A 1 473 ? 25.375 -8.668 -29.094 1.00 87.31 473 ASP A N 1
ATOM 3526 C CA . ASP A 1 473 ? 24.642 -7.568 -29.724 1.00 87.31 473 ASP A CA 1
ATOM 3527 C C . ASP A 1 473 ? 23.295 -7.248 -29.049 1.00 87.31 473 ASP A C 1
ATOM 3529 O O . ASP A 1 473 ? 22.610 -6.331 -29.489 1.00 87.31 473 ASP A O 1
ATOM 3533 N N . LEU A 1 474 ? 22.930 -7.964 -27.976 1.00 91.44 474 LEU A N 1
ATOM 3534 C CA . LEU A 1 474 ? 21.692 -7.735 -27.228 1.00 91.44 474 LEU A CA 1
ATOM 3535 C C . LEU A 1 474 ? 21.797 -6.519 -26.302 1.00 91.44 474 LEU A C 1
ATOM 3537 O O . LEU A 1 474 ? 22.794 -6.360 -25.580 1.00 91.44 474 LEU A O 1
ATOM 3541 N N . SER A 1 475 ? 20.734 -5.713 -26.249 1.00 89.38 475 SER A N 1
ATOM 3542 C CA . SER A 1 475 ? 20.634 -4.641 -25.262 1.00 89.38 475 SER A CA 1
ATOM 3543 C C . SER A 1 475 ? 20.619 -5.182 -23.822 1.00 89.38 475 SER A C 1
ATOM 3545 O O . SER A 1 475 ? 20.138 -6.279 -23.523 1.00 89.38 475 SER A O 1
ATOM 3547 N N . GLU A 1 476 ? 21.184 -4.401 -22.902 1.00 84.62 476 GLU A N 1
ATOM 3548 C CA . GLU A 1 476 ? 21.165 -4.708 -21.469 1.00 84.62 476 GLU A CA 1
ATOM 3549 C C . GLU A 1 476 ? 19.748 -4.782 -20.887 1.00 84.62 476 GLU A C 1
ATOM 3551 O O . GLU A 1 476 ? 19.441 -5.801 -20.263 1.00 84.62 476 GLU A O 1
ATOM 3556 N N . PRO A 1 477 ? 18.849 -3.829 -21.196 1.00 85.94 477 PRO A N 1
ATOM 3557 C CA . PRO A 1 477 ? 17.455 -3.894 -20.769 1.00 85.94 477 PRO A CA 1
ATOM 3558 C C . PRO A 1 477 ? 16.717 -5.185 -21.163 1.00 85.94 477 PRO A C 1
ATOM 3560 O O . PRO A 1 477 ? 15.988 -5.759 -20.353 1.00 85.94 477 PRO A O 1
ATOM 3563 N N . THR A 1 478 ? 16.926 -5.699 -22.380 1.00 92.25 478 THR A N 1
ATOM 3564 C CA . THR A 1 478 ? 16.285 -6.953 -22.813 1.00 92.25 478 THR A CA 1
ATOM 3565 C C . THR A 1 478 ? 16.829 -8.164 -22.059 1.00 92.25 478 THR A C 1
ATOM 3567 O O . THR A 1 478 ? 16.072 -9.062 -21.685 1.00 92.25 478 THR A O 1
ATOM 3570 N N . ALA A 1 479 ? 18.136 -8.195 -21.787 1.00 90.62 479 ALA A N 1
ATOM 3571 C CA . ALA A 1 479 ? 18.736 -9.270 -21.003 1.00 90.62 479 ALA A CA 1
ATOM 3572 C C . ALA A 1 479 ? 18.199 -9.307 -19.562 1.00 90.62 479 ALA A C 1
ATOM 3574 O O . ALA A 1 479 ? 17.974 -10.389 -19.018 1.00 90.62 479 ALA A O 1
ATOM 3575 N N . GLU A 1 480 ? 17.961 -8.142 -18.961 1.00 89.00 480 GLU A N 1
ATOM 3576 C CA . GLU A 1 480 ? 17.371 -8.019 -17.626 1.00 89.00 480 GLU A CA 1
ATOM 3577 C C . GLU A 1 480 ? 15.907 -8.452 -17.586 1.00 89.00 480 GLU A C 1
ATOM 3579 O O . GLU A 1 480 ? 15.514 -9.170 -16.665 1.00 89.00 480 GLU A O 1
ATOM 3584 N N . LEU A 1 481 ? 15.114 -8.089 -18.602 1.00 92.69 481 LEU A N 1
ATOM 3585 C CA . LEU A 1 481 ? 13.730 -8.548 -18.734 1.00 92.69 481 LEU A CA 1
ATOM 3586 C C . LEU A 1 481 ? 13.660 -10.080 -18.736 1.00 92.69 481 LEU A C 1
ATOM 3588 O O . LEU A 1 481 ? 12.882 -10.670 -17.981 1.00 92.69 481 LEU A O 1
ATOM 3592 N N . VAL A 1 482 ? 14.507 -10.732 -19.541 1.00 95.69 482 VAL A N 1
ATOM 3593 C CA . VAL A 1 482 ? 14.582 -12.201 -19.605 1.00 95.69 482 VAL A CA 1
ATOM 3594 C C . VAL A 1 482 ? 15.045 -12.784 -18.269 1.00 95.69 482 VAL A C 1
ATOM 3596 O O . VAL A 1 482 ? 14.447 -13.742 -17.778 1.00 95.69 482 VAL A O 1
ATOM 3599 N N . ALA A 1 483 ? 16.067 -12.197 -17.641 1.00 92.62 483 ALA A N 1
ATOM 3600 C CA . ALA A 1 483 ? 16.562 -12.650 -16.343 1.00 92.62 483 ALA A CA 1
ATOM 3601 C C . ALA A 1 483 ? 15.482 -12.577 -15.251 1.00 92.62 483 ALA A C 1
ATOM 3603 O O . ALA A 1 483 ? 15.337 -13.526 -14.479 1.00 92.62 483 ALA A O 1
ATOM 3604 N N . LYS A 1 484 ? 14.685 -11.500 -15.227 1.00 91.00 484 LYS A N 1
ATOM 3605 C CA . LYS A 1 484 ? 13.569 -11.328 -14.288 1.00 91.00 484 LYS A CA 1
ATOM 3606 C C . LYS A 1 484 ? 12.458 -12.352 -14.521 1.00 91.00 484 LYS A C 1
ATOM 3608 O O . LYS A 1 484 ? 11.960 -12.932 -13.561 1.00 91.00 484 LYS A O 1
ATOM 3613 N N . CYS A 1 485 ? 12.113 -12.660 -15.774 1.00 95.81 485 CYS A N 1
ATOM 3614 C CA . CYS A 1 485 ? 11.158 -13.737 -16.075 1.00 95.81 485 CYS A CA 1
ATOM 3615 C C . CYS A 1 485 ? 11.657 -15.112 -15.590 1.00 95.81 485 CYS A C 1
ATOM 3617 O O . CYS A 1 485 ? 10.866 -15.931 -15.125 1.00 95.81 485 CYS A O 1
ATOM 3619 N N . LEU A 1 486 ? 12.970 -15.360 -15.665 1.00 96.12 486 LEU A N 1
ATOM 3620 C CA . LEU A 1 486 ? 13.611 -16.629 -15.299 1.00 96.12 486 LEU A CA 1
ATOM 3621 C C . LEU A 1 486 ? 14.002 -16.746 -13.813 1.00 96.12 486 LEU A C 1
ATOM 3623 O O . LEU A 1 486 ? 14.662 -17.725 -13.433 1.00 96.12 486 LEU A O 1
ATOM 3627 N N . ALA A 1 487 ? 13.598 -15.794 -12.963 1.00 93.50 487 ALA A N 1
ATOM 3628 C CA . ALA A 1 487 ? 13.829 -15.873 -11.524 1.00 93.50 487 ALA A CA 1
ATOM 3629 C C . ALA A 1 487 ? 13.206 -17.154 -10.938 1.00 93.50 487 ALA A C 1
ATOM 3631 O O . ALA A 1 487 ? 12.155 -17.626 -11.373 1.00 93.50 487 ALA A O 1
ATOM 3632 N N . LYS A 1 488 ? 13.871 -17.785 -9.966 1.00 90.81 488 LYS A N 1
ATOM 3633 C CA . LYS A 1 488 ? 13.451 -19.115 -9.487 1.00 90.81 488 LYS A CA 1
ATOM 3634 C C . LYS A 1 488 ? 12.213 -19.064 -8.608 1.00 90.81 488 LYS A C 1
ATOM 3636 O O . LYS A 1 488 ? 11.380 -19.967 -8.694 1.00 90.81 488 LYS A O 1
ATOM 3641 N N . ARG A 1 489 ? 12.088 -18.011 -7.809 1.00 83.81 489 ARG A N 1
ATOM 3642 C CA . ARG A 1 489 ? 10.927 -17.741 -6.967 1.00 83.81 489 ARG A CA 1
ATOM 3643 C C . ARG A 1 489 ? 9.873 -16.974 -7.768 1.00 83.81 489 ARG A C 1
ATOM 3645 O O . ARG A 1 489 ? 10.243 -16.003 -8.426 1.00 83.81 489 ARG A O 1
ATOM 3652 N N . PRO A 1 490 ? 8.598 -17.396 -7.759 1.00 85.25 490 PRO A N 1
ATOM 3653 C CA . PRO A 1 490 ? 7.523 -16.682 -8.449 1.00 85.25 490 PRO A CA 1
ATOM 3654 C C . PRO A 1 490 ? 7.409 -15.200 -8.063 1.00 85.25 490 PRO A C 1
ATOM 3656 O O . PRO A 1 490 ? 7.156 -14.370 -8.927 1.00 85.25 490 PRO A O 1
ATOM 3659 N N . GLU A 1 491 ? 7.638 -14.860 -6.795 1.00 77.81 491 GLU A N 1
ATOM 3660 C CA . GLU A 1 491 ? 7.578 -13.495 -6.254 1.00 77.81 491 GLU A CA 1
ATOM 3661 C C . GLU A 1 491 ? 8.697 -12.562 -6.750 1.00 77.81 491 GLU A C 1
ATOM 3663 O O . GLU A 1 491 ? 8.528 -11.346 -6.714 1.00 77.81 491 GLU A O 1
ATOM 3668 N N . ASP A 1 492 ? 9.799 -13.122 -7.258 1.00 80.31 492 ASP A N 1
ATOM 3669 C CA . ASP A 1 492 ? 10.909 -12.363 -7.849 1.00 80.31 492 ASP A CA 1
ATOM 3670 C C . ASP A 1 492 ? 10.705 -12.127 -9.366 1.00 80.31 492 ASP A C 1
ATOM 3672 O O . ASP A 1 492 ? 11.505 -11.444 -10.011 1.00 80.31 492 ASP A O 1
ATOM 3676 N N . ARG A 1 493 ? 9.645 -12.704 -9.959 1.00 89.38 493 ARG A N 1
ATOM 3677 C CA . ARG A 1 493 ? 9.267 -12.522 -11.372 1.00 89.38 493 ARG A CA 1
ATOM 3678 C C . ARG A 1 493 ? 8.299 -11.348 -11.533 1.00 89.38 493 ARG A C 1
ATOM 3680 O O . ARG A 1 493 ? 7.820 -10.756 -10.570 1.00 89.38 493 ARG A O 1
ATOM 3687 N N . PHE A 1 494 ? 7.962 -11.033 -12.782 1.00 87.94 494 PHE A N 1
ATOM 3688 C CA . PHE A 1 494 ? 6.784 -10.213 -13.066 1.00 87.94 494 PHE A CA 1
ATOM 3689 C C . PHE A 1 494 ? 5.515 -10.890 -12.525 1.00 87.94 494 PHE A C 1
ATOM 3691 O O . PHE A 1 494 ? 5.379 -12.113 -12.605 1.00 87.94 494 PHE A O 1
ATOM 3698 N N . ALA A 1 495 ? 4.590 -10.090 -11.987 1.00 85.50 495 ALA A N 1
ATOM 3699 C CA . ALA A 1 495 ? 3.379 -10.591 -11.336 1.00 85.50 495 ALA A CA 1
ATOM 3700 C C . ALA A 1 495 ? 2.474 -11.397 -12.288 1.00 85.50 495 ALA A C 1
ATOM 3702 O O . ALA A 1 495 ? 1.872 -12.391 -11.881 1.00 85.50 495 ALA A O 1
ATOM 3703 N N . ASP A 1 496 ? 2.389 -10.978 -13.552 1.00 88.50 496 ASP A N 1
ATOM 3704 C CA . ASP A 1 496 ? 1.607 -11.609 -14.612 1.00 88.50 496 ASP A CA 1
ATOM 3705 C C . ASP A 1 496 ? 2.096 -11.154 -16.006 1.00 88.50 496 ASP A C 1
ATOM 3707 O O . ASP A 1 496 ? 3.092 -10.440 -16.145 1.00 88.50 496 ASP A O 1
ATOM 3711 N N . ALA A 1 497 ? 1.386 -11.583 -17.051 1.00 91.88 497 ALA A N 1
ATOM 3712 C CA . ALA A 1 497 ? 1.673 -11.201 -18.433 1.00 91.88 497 ALA A CA 1
ATOM 3713 C C . ALA A 1 497 ? 1.436 -9.711 -18.750 1.00 91.88 497 ALA A C 1
ATOM 3715 O O . ALA A 1 497 ? 2.065 -9.212 -19.677 1.00 91.88 497 ALA A O 1
ATOM 3716 N N . ASP A 1 498 ? 0.587 -8.996 -18.000 1.00 89.38 498 ASP A N 1
ATOM 3717 C CA . ASP A 1 498 ? 0.342 -7.553 -18.204 1.00 89.38 498 ASP A CA 1
ATOM 3718 C C . ASP A 1 498 ? 1.616 -6.775 -17.846 1.00 89.38 498 ASP A C 1
ATOM 3720 O O . ASP A 1 498 ? 2.101 -5.939 -18.609 1.00 89.38 498 ASP A O 1
ATOM 3724 N N . ALA A 1 499 ? 2.251 -7.156 -16.733 1.00 86.12 499 ALA A N 1
ATOM 3725 C CA . ALA A 1 499 ? 3.535 -6.601 -16.318 1.00 86.12 499 ALA A CA 1
ATOM 3726 C C . ALA A 1 499 ? 4.669 -6.884 -17.329 1.00 86.12 499 ALA A C 1
ATOM 3728 O O . ALA A 1 499 ? 5.474 -5.995 -17.615 1.00 86.12 499 ALA A O 1
ATOM 3729 N N . VAL A 1 500 ? 4.721 -8.093 -17.907 1.00 92.38 500 VAL A N 1
ATOM 3730 C CA . VAL A 1 500 ? 5.704 -8.437 -18.955 1.00 92.38 500 VAL A CA 1
ATOM 3731 C C . VAL A 1 500 ? 5.458 -7.631 -20.232 1.00 92.38 500 VAL A C 1
ATOM 3733 O O . VAL A 1 500 ? 6.402 -7.071 -20.785 1.00 92.38 500 VAL A O 1
ATOM 3736 N N . LEU A 1 501 ? 4.202 -7.537 -20.681 1.00 92.94 501 LEU A N 1
ATOM 3737 C CA . LEU A 1 501 ? 3.818 -6.786 -21.877 1.00 92.94 501 LEU A CA 1
ATOM 3738 C C . LEU A 1 501 ? 4.259 -5.323 -21.781 1.00 92.94 501 LEU A C 1
ATOM 3740 O O . LEU A 1 501 ? 4.936 -4.825 -22.677 1.00 92.94 501 LEU A O 1
ATOM 3744 N N . LYS A 1 502 ? 3.967 -4.658 -20.656 1.00 84.62 502 LYS A N 1
ATOM 3745 C CA . LYS A 1 502 ? 4.379 -3.263 -20.436 1.00 84.62 502 LYS A CA 1
ATOM 3746 C C . LYS A 1 502 ? 5.894 -3.094 -20.474 1.00 84.62 502 LYS A C 1
ATOM 3748 O O . LYS A 1 502 ? 6.379 -2.119 -21.044 1.00 84.62 502 LYS A O 1
ATOM 3753 N N . ALA A 1 503 ? 6.648 -4.033 -19.899 1.00 86.88 503 ALA A N 1
ATOM 3754 C CA . ALA A 1 503 ? 8.106 -4.001 -19.958 1.00 86.88 503 ALA A CA 1
ATOM 3755 C C . ALA A 1 503 ? 8.619 -4.137 -21.405 1.00 86.88 503 ALA A C 1
ATOM 3757 O O . ALA A 1 503 ? 9.515 -3.394 -21.808 1.00 86.88 503 ALA A O 1
ATOM 3758 N N . ILE A 1 504 ? 8.018 -5.021 -22.209 1.00 92.38 504 ILE A N 1
ATOM 3759 C CA . ILE A 1 504 ? 8.353 -5.189 -23.631 1.00 92.38 504 ILE A CA 1
ATOM 3760 C C . ILE A 1 504 ? 8.005 -3.932 -24.443 1.00 92.38 504 ILE A C 1
ATOM 3762 O O . ILE A 1 504 ? 8.841 -3.452 -25.211 1.00 92.38 504 ILE A O 1
ATOM 3766 N N . ASP A 1 505 ? 6.818 -3.354 -24.253 1.00 88.94 505 ASP A N 1
ATOM 3767 C CA . ASP A 1 505 ? 6.377 -2.156 -24.978 1.00 88.94 505 ASP A CA 1
ATOM 3768 C C . ASP A 1 505 ? 7.305 -0.958 -24.752 1.00 88.94 505 ASP A C 1
ATOM 3770 O O . ASP A 1 505 ? 7.475 -0.123 -25.643 1.00 88.94 505 ASP A O 1
ATOM 3774 N N . ARG A 1 506 ? 7.929 -0.862 -23.574 1.00 81.56 506 ARG A N 1
ATOM 3775 C CA . ARG A 1 506 ? 8.942 0.163 -23.285 1.00 81.56 506 ARG A CA 1
ATOM 3776 C C . ARG A 1 506 ? 10.227 -0.058 -24.055 1.00 81.56 506 ARG A C 1
ATOM 3778 O O . ARG A 1 506 ? 10.738 0.882 -24.659 1.00 81.56 506 ARG A O 1
ATOM 3785 N N . LEU A 1 507 ? 10.719 -1.295 -24.072 1.00 87.81 507 LEU A N 1
ATOM 3786 C CA . LEU A 1 507 ? 11.903 -1.668 -24.845 1.00 87.81 507 LEU A CA 1
ATOM 3787 C C . LEU A 1 507 ? 11.701 -1.373 -26.333 1.00 87.81 507 LEU A C 1
ATOM 3789 O O . LEU A 1 507 ? 12.572 -0.789 -26.975 1.00 87.81 507 LEU A O 1
ATOM 3793 N N . LEU A 1 508 ? 10.523 -1.706 -26.868 1.00 87.50 508 LEU A N 1
ATOM 3794 C CA . LEU A 1 508 ? 10.169 -1.448 -28.264 1.00 87.50 508 LEU A CA 1
ATOM 3795 C C . LEU A 1 508 ? 10.058 0.052 -28.597 1.00 87.50 508 LEU A C 1
ATOM 3797 O O . LEU A 1 508 ? 10.293 0.422 -29.754 1.00 87.50 508 LEU A O 1
ATOM 3801 N N . ARG A 1 509 ? 9.735 0.894 -27.603 1.00 82.69 509 ARG A N 1
ATOM 3802 C CA . ARG A 1 509 ? 9.692 2.366 -27.687 1.00 82.69 509 ARG A CA 1
ATOM 3803 C C . ARG A 1 509 ? 11.016 3.062 -27.345 1.00 82.69 509 ARG A C 1
ATOM 3805 O O . ARG A 1 509 ? 11.127 4.265 -27.556 1.00 82.69 509 ARG A O 1
ATOM 3812 N N . GLY A 1 510 ? 12.018 2.333 -26.849 1.00 75.25 510 GLY A N 1
ATOM 3813 C CA . GLY A 1 510 ? 13.297 2.900 -26.405 1.00 75.25 510 GLY A CA 1
ATOM 3814 C C . GLY A 1 510 ? 13.212 3.691 -25.093 1.00 75.25 510 GLY A C 1
ATOM 3815 O O . GLY A 1 510 ? 14.065 4.539 -24.834 1.00 75.25 510 GLY A O 1
ATOM 3816 N N . GLU A 1 511 ? 12.188 3.443 -24.274 1.00 68.75 511 GLU A N 1
ATOM 3817 C CA . GLU A 1 511 ? 12.021 4.087 -22.969 1.00 68.75 511 GLU A CA 1
ATOM 3818 C C . GLU A 1 511 ? 12.980 3.469 -21.923 1.00 68.75 511 GLU A C 1
ATOM 3820 O O . GLU A 1 511 ? 13.264 2.267 -21.982 1.00 68.75 511 GLU A O 1
ATOM 3825 N N . PRO A 1 512 ? 13.485 4.242 -20.939 1.00 55.16 512 PRO A N 1
ATOM 3826 C CA . PRO A 1 512 ? 14.335 3.708 -19.875 1.00 55.16 512 PRO A CA 1
ATOM 3827 C C . PRO A 1 512 ? 13.617 2.624 -19.055 1.00 55.16 512 PRO A C 1
ATOM 3829 O O . PRO A 1 512 ? 12.500 2.828 -18.585 1.00 55.16 512 PRO A O 1
ATOM 3832 N N . THR A 1 513 ? 14.273 1.483 -18.831 1.00 50.50 513 THR A N 1
ATOM 3833 C CA . THR A 1 513 ? 13.733 0.354 -18.044 1.00 50.50 513 THR A CA 1
ATOM 3834 C C . THR A 1 513 ? 14.082 0.394 -16.561 1.00 50.50 513 THR A C 1
ATOM 3836 O O . THR A 1 513 ? 13.471 -0.322 -15.771 1.00 50.50 513 THR A O 1
ATOM 3839 N N . HIS A 1 514 ? 15.038 1.229 -16.156 1.00 49.78 514 HIS A N 1
ATOM 3840 C CA . HIS A 1 514 ? 15.386 1.399 -14.750 1.00 49.78 514 HIS A CA 1
ATOM 3841 C C . HIS A 1 514 ? 14.621 2.569 -14.146 1.00 49.78 514 HIS A C 1
ATOM 3843 O O . HIS A 1 514 ? 14.671 3.687 -14.662 1.00 49.78 514 HIS A O 1
ATOM 3849 N N . ALA A 1 515 ? 13.993 2.333 -12.993 1.00 51.16 515 ALA A N 1
ATOM 3850 C CA . ALA A 1 515 ? 13.608 3.413 -12.101 1.00 51.16 515 ALA A CA 1
ATOM 3851 C C . ALA A 1 515 ? 14.870 4.237 -11.794 1.00 51.16 515 ALA A C 1
ATOM 3853 O O . ALA A 1 515 ? 15.820 3.730 -11.195 1.00 51.16 515 ALA A O 1
ATOM 3854 N N . ALA A 1 516 ? 14.911 5.485 -12.265 1.00 51.09 516 ALA A N 1
ATOM 3855 C CA . ALA A 1 516 ? 16.010 6.402 -11.987 1.00 51.09 516 ALA A CA 1
ATOM 3856 C C . ALA A 1 516 ? 16.308 6.439 -10.476 1.00 51.09 516 ALA A C 1
ATOM 3858 O O . ALA A 1 516 ? 15.399 6.266 -9.659 1.00 51.09 516 ALA A O 1
ATOM 3859 N N . GLN A 1 517 ? 17.570 6.672 -10.090 1.00 56.56 517 GLN A N 1
ATOM 3860 C CA . GLN A 1 517 ? 17.916 6.896 -8.684 1.00 56.56 517 GLN A CA 1
ATOM 3861 C C . GLN A 1 517 ? 17.034 8.017 -8.127 1.00 56.56 517 GLN A C 1
ATOM 3863 O O . GLN A 1 517 ? 17.122 9.168 -8.547 1.00 56.56 517 GLN A O 1
ATOM 3868 N N . ARG A 1 518 ? 16.154 7.639 -7.201 1.00 68.50 518 ARG A N 1
ATOM 3869 C CA . ARG A 1 518 ? 15.228 8.533 -6.512 1.00 68.50 518 ARG A CA 1
ATOM 3870 C C . ARG A 1 518 ? 15.748 8.851 -5.114 1.00 68.50 518 ARG A C 1
ATOM 3872 O O . ARG A 1 518 ? 16.300 7.951 -4.467 1.00 68.50 518 ARG A O 1
ATOM 3879 N N . PRO A 1 519 ? 15.493 10.057 -4.593 1.00 71.44 519 PRO A N 1
ATOM 3880 C CA . PRO A 1 519 ? 15.039 11.249 -5.308 1.00 71.44 519 PRO A CA 1
ATOM 3881 C C . PRO A 1 519 ? 16.033 11.752 -6.361 1.00 71.44 519 PRO A C 1
ATOM 3883 O O . PRO A 1 519 ? 17.236 11.522 -6.232 1.00 71.44 519 PRO A O 1
ATOM 3886 N N . LEU A 1 520 ? 15.534 12.506 -7.348 1.00 74.25 520 LEU A N 1
ATOM 3887 C CA . LEU A 1 520 ? 16.392 13.291 -8.235 1.00 74.25 520 LEU A CA 1
ATOM 3888 C C . LEU A 1 520 ? 17.193 14.309 -7.412 1.00 74.25 520 LEU A C 1
ATOM 3890 O O . LEU A 1 520 ? 16.650 15.018 -6.562 1.00 74.25 520 LEU A O 1
ATOM 3894 N N . LEU A 1 521 ? 18.501 14.358 -7.656 1.00 81.19 521 LEU A N 1
ATOM 3895 C CA . LEU A 1 521 ? 19.417 15.277 -6.987 1.00 81.19 521 LEU A CA 1
ATOM 3896 C C . LEU A 1 521 ? 19.651 16.517 -7.864 1.00 81.19 521 LEU A C 1
ATOM 3898 O O . LEU A 1 521 ? 19.707 16.386 -9.089 1.00 81.19 521 LEU A O 1
ATOM 3902 N N . PRO A 1 522 ? 19.878 17.704 -7.269 1.00 80.00 522 PRO A N 1
ATOM 3903 C CA . PRO A 1 522 ? 20.331 18.876 -8.013 1.00 80.00 522 PRO A CA 1
ATOM 3904 C C . PRO A 1 522 ? 21.599 18.571 -8.818 1.00 80.00 522 PRO A C 1
ATOM 3906 O O . PRO A 1 522 ? 22.418 17.751 -8.394 1.00 80.00 522 PRO A O 1
ATOM 3909 N N . SER A 1 523 ? 21.799 19.253 -9.950 1.00 79.88 523 SER A N 1
ATOM 3910 C CA . SER A 1 523 ? 23.000 19.076 -10.777 1.00 79.88 523 SER A CA 1
ATOM 3911 C C . SER A 1 523 ? 24.277 19.284 -9.957 1.00 79.88 523 SER A C 1
ATOM 3913 O O . SER A 1 523 ? 24.440 20.292 -9.265 1.00 79.88 523 SER A O 1
ATOM 3915 N N . HIS A 1 524 ? 25.181 18.308 -10.007 1.00 81.81 524 HIS A N 1
ATOM 3916 C CA . HIS A 1 524 ? 26.415 18.307 -9.232 1.00 81.81 524 HIS A CA 1
ATOM 3917 C C . HIS A 1 524 ? 27.517 17.505 -9.927 1.00 81.81 524 HIS A C 1
ATOM 3919 O O . HIS A 1 524 ? 27.272 16.659 -10.783 1.00 81.81 524 HIS A O 1
ATOM 3925 N N . ASP A 1 525 ? 28.757 17.749 -9.509 1.00 82.88 525 ASP A N 1
ATOM 3926 C CA . ASP A 1 525 ? 29.906 16.942 -9.909 1.00 82.88 525 ASP A CA 1
ATOM 3927 C C . ASP A 1 525 ? 29.954 15.657 -9.069 1.00 82.88 525 ASP A C 1
ATOM 3929 O O . ASP A 1 525 ? 30.291 15.687 -7.879 1.00 82.88 525 ASP A O 1
ATOM 3933 N N . ALA A 1 526 ? 29.619 14.527 -9.698 1.00 82.81 526 ALA A N 1
ATOM 3934 C CA . ALA A 1 526 ? 29.580 13.210 -9.066 1.00 82.81 526 ALA A CA 1
ATOM 3935 C C . ALA A 1 526 ? 30.920 12.812 -8.416 1.00 82.81 526 ALA A C 1
ATOM 3937 O O . ALA A 1 526 ? 30.927 12.107 -7.409 1.00 82.81 526 ALA A O 1
ATOM 3938 N N . SER A 1 527 ? 32.060 13.312 -8.915 1.00 84.75 527 SER A N 1
ATOM 3939 C CA . SER A 1 527 ? 33.387 12.997 -8.360 1.00 84.75 527 SER A CA 1
ATOM 3940 C C . SER A 1 527 ? 33.632 13.600 -6.971 1.00 84.75 527 SER A C 1
ATOM 3942 O O . SER A 1 527 ? 34.519 13.163 -6.232 1.00 84.75 527 SER A O 1
ATOM 3944 N N . ARG A 1 528 ? 32.842 14.613 -6.593 1.00 88.50 528 ARG A N 1
ATOM 3945 C CA . ARG A 1 528 ? 32.928 15.290 -5.293 1.00 88.50 528 ARG A CA 1
ATOM 3946 C C . ARG A 1 528 ? 32.031 14.670 -4.229 1.00 88.50 528 ARG A C 1
ATOM 3948 O O . ARG A 1 528 ? 32.160 15.044 -3.060 1.00 88.50 528 ARG A O 1
ATOM 3955 N N . VAL A 1 529 ? 31.137 13.765 -4.617 1.00 90.88 529 VAL A N 1
ATOM 3956 C CA . VAL A 1 529 ? 30.220 13.087 -3.703 1.00 90.88 529 VAL A CA 1
ATOM 3957 C C . VAL A 1 529 ? 30.994 12.061 -2.885 1.00 90.88 529 VAL A C 1
ATOM 3959 O O . VAL A 1 529 ? 31.762 11.261 -3.413 1.00 90.88 529 VAL A O 1
ATOM 3962 N N . ILE A 1 530 ? 30.804 12.096 -1.568 1.00 91.06 530 ILE A N 1
ATOM 3963 C CA . ILE A 1 530 ? 31.349 11.095 -0.653 1.00 91.06 530 ILE A CA 1
ATOM 3964 C C . ILE A 1 530 ? 30.189 10.206 -0.227 1.00 91.06 530 ILE A C 1
ATOM 3966 O O . ILE A 1 530 ? 29.261 10.677 0.432 1.00 91.06 530 ILE A O 1
ATOM 3970 N N . GLY A 1 531 ? 30.252 8.941 -0.632 1.00 89.88 531 GLY A N 1
ATOM 3971 C CA . GLY A 1 531 ? 29.198 7.959 -0.426 1.00 89.88 531 GLY A CA 1
ATOM 3972 C C . GLY A 1 531 ? 29.691 6.678 0.231 1.00 89.88 531 GLY A C 1
ATOM 3973 O O . GLY A 1 531 ? 30.854 6.302 0.083 1.00 89.88 531 GLY A O 1
ATOM 3974 N N . SER A 1 532 ? 28.798 6.005 0.949 1.00 89.94 532 SER A N 1
ATOM 3975 C CA . SER A 1 532 ? 29.010 4.651 1.461 1.00 89.94 532 SER A CA 1
ATOM 3976 C C . SER A 1 532 ? 27.682 3.901 1.489 1.00 89.94 532 SER A C 1
ATOM 3978 O O . SER A 1 532 ? 26.669 4.453 1.925 1.00 89.94 532 SER A O 1
ATOM 3980 N N . THR A 1 533 ? 27.697 2.648 1.036 1.00 91.50 533 THR A N 1
ATOM 3981 C CA . THR A 1 533 ? 26.578 1.711 1.166 1.00 91.50 533 THR A CA 1
ATOM 3982 C C . THR A 1 533 ? 26.951 0.651 2.186 1.00 91.50 533 THR A C 1
ATOM 3984 O O . THR A 1 533 ? 27.957 -0.049 2.048 1.00 91.50 533 THR A O 1
ATOM 3987 N N . MET A 1 534 ? 26.136 0.541 3.227 1.00 92.81 534 MET A N 1
ATOM 3988 C CA . MET A 1 534 ? 26.245 -0.496 4.239 1.00 92.81 534 MET A CA 1
ATOM 3989 C C . MET A 1 534 ? 25.149 -1.534 4.022 1.00 92.81 534 MET A C 1
ATOM 3991 O O . MET A 1 534 ? 24.004 -1.172 3.767 1.00 92.81 534 MET A O 1
ATOM 3995 N N . THR A 1 535 ? 25.500 -2.811 4.161 1.00 93.19 535 THR A N 1
ATOM 3996 C CA . THR A 1 535 ? 24.583 -3.931 3.935 1.00 93.19 535 THR A CA 1
ATOM 3997 C C . THR A 1 535 ? 24.563 -4.855 5.146 1.00 93.19 535 THR A C 1
ATOM 3999 O O . THR A 1 535 ? 25.622 -5.181 5.694 1.00 93.19 535 THR A O 1
ATOM 4002 N N . TRP A 1 536 ? 23.367 -5.293 5.530 1.00 94.12 536 TRP A N 1
ATOM 4003 C CA . TRP A 1 536 ? 23.117 -6.279 6.577 1.00 94.12 536 TRP A CA 1
ATOM 4004 C C . TRP A 1 536 ? 22.201 -7.374 6.041 1.00 94.12 536 TRP A C 1
ATOM 4006 O O . TRP A 1 536 ? 21.240 -7.084 5.333 1.00 94.12 536 TRP A O 1
ATOM 4016 N N . ARG A 1 537 ? 22.490 -8.624 6.399 1.00 93.12 537 ARG A N 1
ATOM 4017 C CA . ARG A 1 537 ? 21.565 -9.740 6.195 1.00 93.12 537 ARG A CA 1
ATOM 4018 C C . ARG A 1 537 ? 20.760 -9.927 7.469 1.00 93.12 537 ARG A C 1
ATOM 4020 O O . ARG A 1 537 ? 21.369 -10.074 8.526 1.00 93.12 537 ARG A O 1
ATOM 4027 N N . MET A 1 538 ? 19.444 -9.891 7.333 1.00 92.19 538 MET A N 1
ATOM 4028 C CA . MET A 1 538 ? 18.488 -9.997 8.425 1.00 92.19 538 MET A CA 1
ATOM 4029 C C . MET A 1 538 ? 17.743 -11.326 8.341 1.00 92.19 538 MET A C 1
ATOM 4031 O O . MET A 1 538 ? 17.404 -11.782 7.246 1.00 92.19 538 MET A O 1
ATOM 4035 N N . GLU A 1 539 ? 17.458 -11.925 9.493 1.00 89.88 539 GLU A N 1
ATOM 4036 C CA . GLU A 1 539 ? 16.608 -13.117 9.592 1.00 89.88 539 GLU A CA 1
ATOM 4037 C C . GLU A 1 539 ? 15.125 -12.772 9.398 1.00 89.88 539 GLU A C 1
ATOM 4039 O O . GLU A 1 539 ? 14.332 -13.603 8.947 1.00 89.88 539 GLU A O 1
ATOM 4044 N N . SER A 1 540 ? 14.739 -11.541 9.735 1.00 89.31 540 SER A N 1
ATOM 4045 C CA . SER A 1 540 ? 13.375 -11.041 9.595 1.00 89.31 540 SER A CA 1
ATOM 4046 C C . SER A 1 540 ? 13.036 -10.649 8.154 1.00 89.31 540 SER A C 1
ATOM 4048 O O . SER A 1 540 ? 13.876 -10.161 7.398 1.00 89.31 540 SER A O 1
ATOM 4050 N N . SER A 1 541 ? 11.762 -10.818 7.789 1.00 89.31 541 SER A N 1
ATOM 4051 C CA . SER A 1 541 ? 11.234 -10.400 6.485 1.00 89.31 541 SER A CA 1
ATOM 4052 C C . SER A 1 541 ? 11.195 -8.873 6.342 1.00 89.31 541 SER A C 1
ATOM 4054 O O . SER A 1 541 ? 11.131 -8.145 7.340 1.00 89.31 541 SER A O 1
ATOM 4056 N N . ALA A 1 542 ? 11.169 -8.385 5.098 1.00 88.56 542 ALA A N 1
ATOM 4057 C CA . ALA A 1 542 ? 11.065 -6.958 4.798 1.00 88.56 542 ALA A CA 1
ATOM 4058 C C . ALA A 1 542 ? 9.820 -6.313 5.443 1.00 88.56 542 ALA A C 1
ATOM 4060 O O . ALA A 1 542 ? 9.933 -5.267 6.081 1.00 88.56 542 ALA A O 1
ATOM 4061 N N . ASP A 1 543 ? 8.664 -6.981 5.377 1.00 85.50 543 ASP A N 1
ATOM 4062 C CA . ASP A 1 543 ? 7.401 -6.490 5.945 1.00 85.50 543 ASP A CA 1
ATOM 4063 C C . ASP A 1 543 ? 7.446 -6.383 7.474 1.00 85.50 543 ASP A C 1
ATOM 4065 O O . ASP A 1 543 ? 6.910 -5.442 8.054 1.00 85.50 543 ASP A O 1
ATOM 4069 N N . SER A 1 544 ? 8.121 -7.323 8.146 1.00 87.19 544 SER A N 1
ATOM 4070 C CA . SER A 1 544 ? 8.290 -7.286 9.607 1.00 87.19 544 SER A CA 1
ATOM 4071 C C . SER A 1 544 ? 9.288 -6.213 10.050 1.00 87.19 544 SER A C 1
ATOM 4073 O O . SER A 1 544 ? 9.116 -5.610 11.107 1.00 87.19 544 SER A O 1
ATOM 4075 N N . LEU A 1 545 ? 10.328 -5.961 9.249 1.00 90.56 545 LEU A N 1
ATOM 4076 C CA . LEU A 1 545 ? 11.335 -4.933 9.524 1.00 90.56 545 LEU A CA 1
ATOM 4077 C C . LEU A 1 545 ? 10.819 -3.524 9.244 1.00 90.56 545 LEU A C 1
ATOM 4079 O O . LEU A 1 545 ? 11.195 -2.590 9.959 1.00 90.56 545 LEU A O 1
ATOM 4083 N N . TRP A 1 546 ? 9.979 -3.363 8.218 1.00 90.38 546 TRP A N 1
ATOM 4084 C CA . TRP A 1 546 ? 9.546 -2.064 7.711 1.00 90.38 546 TRP A CA 1
ATOM 4085 C C . TRP A 1 546 ? 9.049 -1.103 8.801 1.00 90.38 546 TRP A C 1
ATOM 4087 O O . TRP A 1 546 ? 9.613 -0.011 8.879 1.00 90.38 546 TRP A O 1
ATOM 4097 N N . PRO A 1 547 ? 8.119 -1.478 9.709 1.00 87.38 547 PRO A N 1
ATOM 4098 C CA . PRO A 1 547 ? 7.621 -0.580 10.757 1.00 87.38 547 PRO A CA 1
ATOM 4099 C C . PRO A 1 547 ? 8.708 -0.011 11.680 1.00 87.38 547 PRO A C 1
ATOM 4101 O O . PRO A 1 547 ? 8.512 1.035 12.302 1.00 87.38 547 PRO A O 1
ATOM 4104 N N . TYR A 1 548 ? 9.845 -0.701 11.786 1.00 89.06 548 TYR A N 1
ATOM 4105 C CA . TYR A 1 548 ? 10.975 -0.298 12.613 1.00 89.06 548 TYR A CA 1
ATOM 4106 C C . TYR A 1 548 ? 11.971 0.538 11.808 1.00 89.06 548 TYR A C 1
ATOM 4108 O O . TYR A 1 548 ? 12.345 1.634 12.224 1.00 89.06 548 TYR A O 1
ATOM 4116 N N . VAL A 1 549 ? 12.375 0.072 10.625 1.00 90.88 549 VAL A N 1
ATOM 4117 C CA . VAL A 1 549 ? 13.362 0.794 9.805 1.00 90.88 549 VAL A CA 1
ATOM 4118 C C . VAL A 1 549 ? 12.798 2.088 9.212 1.00 90.88 549 VAL A C 1
ATOM 4120 O O . VAL A 1 549 ? 13.545 3.043 9.002 1.00 90.88 549 VAL A O 1
ATOM 4123 N N . SER A 1 550 ? 11.480 2.160 8.995 1.00 90.38 550 SER A N 1
ATOM 4124 C CA . SER A 1 550 ? 10.781 3.364 8.536 1.00 90.38 550 SER A CA 1
ATOM 4125 C C . SER A 1 550 ? 10.540 4.384 9.656 1.00 90.38 550 SER A C 1
ATOM 4127 O O . SER A 1 550 ? 10.155 5.527 9.388 1.00 90.38 550 SER A O 1
ATOM 4129 N N . ASN A 1 551 ? 10.768 4.001 10.917 1.00 88.81 551 ASN A N 1
ATOM 4130 C CA . ASN A 1 551 ? 10.638 4.878 12.071 1.00 88.81 551 ASN A CA 1
ATOM 4131 C C . ASN A 1 551 ? 11.936 5.659 12.305 1.00 88.81 551 ASN A C 1
ATOM 4133 O O . ASN A 1 551 ? 12.708 5.409 13.234 1.00 88.81 551 ASN A O 1
ATOM 4137 N N . THR A 1 552 ? 12.166 6.632 11.426 1.00 88.31 552 THR A N 1
ATOM 4138 C CA . THR A 1 552 ? 13.340 7.512 11.443 1.00 88.31 552 THR A CA 1
ATOM 4139 C C . THR A 1 552 ? 13.475 8.298 12.743 1.00 88.31 552 THR A C 1
ATOM 4141 O O . THR A 1 552 ? 14.595 8.536 13.179 1.00 88.31 552 THR A O 1
ATOM 4144 N N . GLU A 1 553 ? 12.365 8.656 13.391 1.00 84.25 553 GLU A N 1
ATOM 4145 C CA . GLU A 1 553 ? 12.349 9.307 14.706 1.00 84.25 553 GLU A CA 1
ATOM 4146 C C . GLU A 1 553 ? 13.085 8.454 15.750 1.00 84.25 553 GLU A C 1
ATOM 4148 O O . GLU A 1 553 ? 14.050 8.893 16.382 1.00 84.25 553 GLU A O 1
ATOM 4153 N N . ARG A 1 554 ? 12.667 7.190 15.889 1.00 83.56 554 ARG A N 1
ATOM 4154 C CA . ARG A 1 554 ? 13.251 6.241 16.845 1.00 83.56 554 ARG A CA 1
ATOM 4155 C C . ARG A 1 554 ? 14.658 5.826 16.464 1.00 83.56 554 ARG A C 1
ATOM 4157 O O . ARG A 1 554 ? 15.524 5.752 17.333 1.00 83.56 554 ARG A O 1
ATOM 4164 N N . LEU A 1 555 ? 14.892 5.585 15.177 1.00 88.88 555 LEU A N 1
ATOM 4165 C CA . LEU A 1 555 ? 16.205 5.212 14.669 1.00 88.88 555 LEU A CA 1
ATOM 4166 C C . LEU A 1 555 ? 17.232 6.314 14.968 1.00 88.88 555 LEU A C 1
ATOM 4168 O O . LEU A 1 555 ? 18.276 6.021 15.547 1.00 88.88 555 LEU A O 1
ATOM 4172 N N . ASN A 1 556 ? 16.910 7.577 14.656 1.00 88.25 556 ASN A N 1
ATOM 4173 C CA . ASN A 1 556 ? 17.783 8.733 14.886 1.00 88.25 556 ASN A CA 1
ATOM 4174 C C . ASN A 1 556 ? 18.105 8.926 16.375 1.00 88.25 556 ASN A C 1
ATOM 4176 O O . ASN A 1 556 ? 19.264 9.162 16.732 1.00 88.25 556 ASN A O 1
ATOM 4180 N N . ARG A 1 557 ? 17.105 8.775 17.250 1.00 85.56 557 ARG A N 1
ATOM 4181 C CA . ARG A 1 557 ? 17.306 8.819 18.702 1.00 85.56 557 ARG A CA 1
ATOM 4182 C C . ARG A 1 557 ? 18.214 7.679 19.179 1.00 85.56 557 ARG A C 1
ATOM 4184 O O . ARG A 1 557 ? 19.193 7.931 19.882 1.00 85.56 557 ARG A O 1
ATOM 4191 N N . ALA A 1 558 ? 17.952 6.446 18.743 1.00 85.44 558 ALA A N 1
ATOM 4192 C CA . ALA A 1 558 ? 18.686 5.254 19.171 1.00 85.44 558 ALA A CA 1
ATOM 4193 C C . ALA A 1 558 ? 20.161 5.249 18.725 1.00 85.44 558 ALA A C 1
ATOM 4195 O O . ALA A 1 558 ? 21.025 4.746 19.449 1.00 85.44 558 ALA A O 1
ATOM 4196 N N . ILE A 1 559 ? 20.479 5.848 17.570 1.00 87.44 559 ILE A N 1
ATOM 4197 C CA . ILE A 1 559 ? 21.871 6.029 17.117 1.00 87.44 559 ILE A CA 1
ATOM 4198 C C . ILE A 1 559 ? 22.584 7.215 17.793 1.00 87.44 559 ILE A C 1
ATOM 4200 O O . ILE A 1 559 ? 23.791 7.389 17.594 1.00 87.44 559 ILE A O 1
ATOM 4204 N N . GLY A 1 560 ? 21.873 7.997 18.616 1.00 84.69 560 GLY A N 1
ATOM 4205 C CA . GLY A 1 560 ? 22.423 9.067 19.450 1.00 84.69 560 GLY A CA 1
ATOM 4206 C C . GLY A 1 560 ? 22.493 10.445 18.787 1.00 84.69 560 GLY A C 1
ATOM 4207 O O . GLY A 1 560 ? 23.344 11.250 19.175 1.00 84.69 560 GLY A O 1
ATOM 4208 N N . LEU A 1 561 ? 21.650 10.728 17.787 1.00 85.38 561 LEU A N 1
ATOM 4209 C CA . LEU A 1 561 ? 21.520 12.086 17.244 1.00 85.38 561 LEU A CA 1
ATOM 4210 C C . LEU A 1 561 ? 20.795 13.001 18.247 1.00 85.38 561 LEU A C 1
ATOM 4212 O O . LEU A 1 561 ? 19.989 12.506 19.029 1.00 85.38 561 LEU A O 1
ATOM 4216 N N . PRO A 1 562 ? 21.072 14.319 18.268 1.00 86.31 562 PRO A N 1
ATOM 4217 C CA . PRO A 1 562 ? 20.301 15.266 19.069 1.00 86.31 562 PRO A CA 1
ATOM 4218 C C . PRO A 1 562 ? 18.955 15.607 18.400 1.00 86.31 562 PRO A C 1
ATOM 4220 O O . PRO A 1 562 ? 18.802 15.381 17.197 1.00 86.31 562 PRO A O 1
ATOM 4223 N N . PRO A 1 563 ? 17.986 16.159 19.153 1.00 86.38 563 PRO A N 1
ATOM 4224 C CA . PRO A 1 563 ? 16.739 16.647 18.576 1.00 86.38 563 PRO A CA 1
ATOM 4225 C C . PRO A 1 563 ? 16.979 17.864 17.669 1.00 86.38 563 PRO A C 1
ATOM 4227 O O . PRO A 1 563 ? 17.958 18.601 17.826 1.00 86.38 563 PRO A O 1
ATOM 4230 N N . VAL A 1 564 ? 16.071 18.058 16.720 1.00 88.00 564 VAL A N 1
ATOM 4231 C CA . VAL A 1 564 ? 16.099 19.058 15.654 1.00 88.00 564 VAL A CA 1
ATOM 4232 C C . VAL A 1 564 ? 15.014 20.103 15.902 1.00 88.00 564 VAL A C 1
ATOM 4234 O O . VAL A 1 564 ? 13.884 19.773 16.257 1.00 88.00 564 VAL A O 1
ATOM 4237 N N . GLU A 1 565 ? 15.345 21.372 15.676 1.00 87.69 565 GLU A N 1
ATOM 4238 C CA . GLU A 1 565 ? 14.370 22.462 15.674 1.00 87.69 565 GLU A CA 1
ATOM 4239 C C . GLU A 1 565 ? 13.833 22.655 14.253 1.00 87.69 565 GLU A C 1
ATOM 4241 O O . GLU A 1 565 ? 14.595 22.992 13.344 1.00 87.69 565 GLU A O 1
ATOM 4246 N N . TYR A 1 566 ? 12.531 22.440 14.057 1.00 84.62 566 TYR A N 1
ATOM 4247 C CA . TYR A 1 566 ? 11.860 22.587 12.764 1.00 84.62 566 TYR A CA 1
ATOM 4248 C C . TYR A 1 566 ? 11.075 23.900 12.671 1.00 84.62 566 TYR A C 1
ATOM 4250 O O . TYR A 1 566 ? 10.511 24.384 13.651 1.00 84.62 566 TYR A O 1
ATOM 4258 N N . ARG A 1 567 ? 11.019 24.461 11.463 1.00 85.88 567 ARG A N 1
ATOM 4259 C CA . ARG A 1 567 ? 10.183 25.601 11.087 1.00 85.88 567 ARG A CA 1
ATOM 4260 C C . ARG A 1 567 ? 9.524 25.328 9.738 1.00 85.88 567 ARG A C 1
ATOM 4262 O O . ARG A 1 567 ? 10.218 25.115 8.746 1.00 85.88 567 ARG A O 1
ATOM 4269 N N . THR A 1 568 ? 8.204 25.425 9.695 1.00 81.75 568 THR A N 1
ATOM 4270 C CA . THR A 1 568 ? 7.401 25.250 8.479 1.00 81.75 568 THR A CA 1
ATOM 4271 C C . THR A 1 568 ? 7.062 26.608 7.855 1.00 81.75 568 THR A C 1
ATOM 4273 O O . THR A 1 568 ? 6.822 27.586 8.568 1.00 81.75 568 THR A O 1
ATOM 4276 N N . VAL A 1 569 ? 7.086 26.696 6.524 1.00 82.12 569 VAL A N 1
ATOM 4277 C CA . VAL A 1 569 ? 6.703 27.881 5.743 1.00 82.12 569 VAL A CA 1
ATOM 4278 C C . VAL A 1 569 ? 5.798 27.440 4.594 1.00 82.12 569 VAL A C 1
ATOM 4280 O O . VAL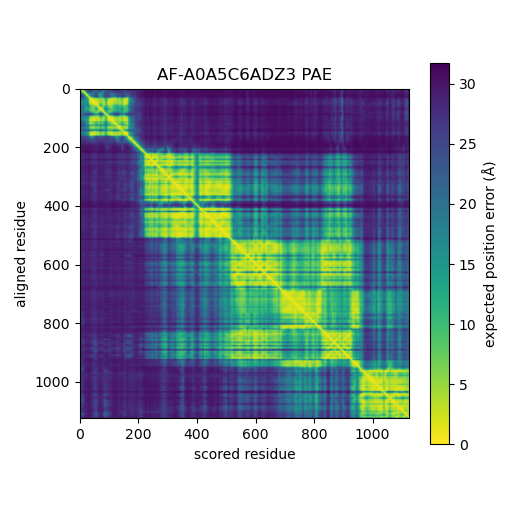 A 1 569 ? 6.184 26.565 3.825 1.00 82.12 569 VAL A O 1
ATOM 4283 N N . ASN A 1 570 ? 4.631 28.072 4.452 1.00 72.19 570 ASN A N 1
ATOM 4284 C CA . ASN A 1 570 ? 3.734 27.844 3.317 1.00 72.19 570 ASN A CA 1
ATOM 4285 C C . ASN A 1 570 ? 4.143 28.756 2.158 1.00 72.19 570 ASN A C 1
ATOM 4287 O O . ASN A 1 570 ? 4.029 29.979 2.247 1.00 72.19 570 ASN A O 1
ATOM 4291 N N . ASP A 1 571 ? 4.656 28.155 1.090 1.00 72.19 571 ASP A N 1
ATOM 4292 C CA . ASP A 1 571 ? 5.060 28.826 -0.140 1.00 72.19 571 ASP A CA 1
ATOM 4293 C C . ASP A 1 571 ? 3.920 28.732 -1.176 1.00 72.19 571 ASP A C 1
ATOM 4295 O O . ASP A 1 571 ? 3.468 27.627 -1.478 1.00 72.19 571 ASP A O 1
ATOM 4299 N N . PRO A 1 572 ? 3.434 29.847 -1.751 1.00 63.38 572 PRO A N 1
ATOM 4300 C CA . PRO A 1 572 ? 2.342 29.816 -2.728 1.00 63.38 572 PRO A CA 1
ATOM 4301 C C . PRO A 1 572 ? 2.642 28.998 -3.993 1.00 63.38 572 PRO A C 1
ATOM 4303 O O . PRO A 1 572 ? 1.715 28.516 -4.638 1.00 63.38 572 PRO A O 1
ATOM 4306 N N . GLN A 1 573 ? 3.919 28.855 -4.368 1.00 61.81 573 GLN A N 1
ATOM 4307 C CA . GLN A 1 573 ? 4.349 28.105 -5.553 1.00 61.81 573 GLN A CA 1
ATOM 4308 C C . GLN A 1 573 ? 4.886 26.719 -5.193 1.00 61.81 573 GLN A C 1
ATOM 4310 O O . GLN A 1 573 ? 4.658 25.762 -5.929 1.00 61.81 573 GLN A O 1
ATOM 4315 N N . LEU A 1 574 ? 5.609 26.609 -4.074 1.00 63.50 574 LEU A N 1
ATOM 4316 C CA . LEU A 1 574 ? 6.317 25.397 -3.651 1.00 63.50 574 LEU A CA 1
ATOM 4317 C C . LEU A 1 574 ? 5.661 24.658 -2.473 1.00 63.50 574 LEU A C 1
ATOM 4319 O O . LEU A 1 574 ? 6.122 23.569 -2.131 1.00 63.50 574 LEU A O 1
ATOM 4323 N N . GLY A 1 575 ? 4.494 25.107 -1.998 1.00 67.81 575 GLY A N 1
ATOM 4324 C CA . GLY A 1 575 ? 3.682 24.433 -0.977 1.00 67.81 575 GLY A CA 1
ATOM 4325 C C . GLY A 1 575 ? 4.341 24.486 0.397 1.00 67.81 575 GLY A C 1
ATOM 4326 O O . GLY A 1 575 ? 5.145 25.379 0.670 1.00 67.81 575 GLY A O 1
ATOM 4327 N N . VAL A 1 576 ? 4.031 23.528 1.271 1.00 75.56 576 VAL A N 1
ATOM 4328 C CA . VAL A 1 576 ? 4.729 23.407 2.558 1.00 75.56 576 VAL A CA 1
ATOM 4329 C C . VAL A 1 576 ? 6.220 23.118 2.361 1.00 75.56 576 VAL A C 1
ATOM 4331 O O . VAL A 1 576 ? 6.625 22.047 1.904 1.00 75.56 576 VAL A O 1
ATOM 4334 N N . ARG A 1 577 ? 7.054 24.063 2.797 1.00 83.56 577 ARG A N 1
ATOM 4335 C CA . ARG A 1 577 ? 8.511 23.931 2.895 1.00 83.56 577 ARG A CA 1
ATOM 4336 C C . ARG A 1 577 ? 8.922 23.837 4.354 1.00 83.56 577 ARG A C 1
ATOM 4338 O O . ARG A 1 577 ? 8.413 24.565 5.208 1.00 83.56 577 ARG A O 1
ATOM 4345 N N . ARG A 1 578 ? 9.865 22.945 4.656 1.00 86.75 578 ARG A N 1
ATOM 4346 C CA . ARG A 1 578 ? 10.328 22.699 6.026 1.00 86.75 578 ARG A CA 1
ATOM 4347 C C . ARG A 1 578 ? 11.799 23.026 6.145 1.00 86.75 578 ARG A C 1
ATOM 4349 O O . ARG A 1 578 ? 12.621 22.508 5.402 1.00 86.75 578 ARG A O 1
ATOM 4356 N N . PHE A 1 579 ? 12.128 23.847 7.126 1.00 90.00 579 PHE A N 1
ATOM 4357 C CA . PHE A 1 579 ? 13.493 24.208 7.465 1.00 90.00 579 PHE A CA 1
ATOM 4358 C C . PHE A 1 579 ? 13.837 23.640 8.828 1.00 90.00 579 PHE A C 1
ATOM 4360 O O . PHE A 1 579 ? 12.997 23.586 9.723 1.00 90.00 579 PHE A O 1
ATOM 4367 N N . ALA A 1 580 ? 15.078 23.221 8.991 1.00 90.62 580 ALA A N 1
ATOM 4368 C CA . ALA A 1 580 ? 15.541 22.564 10.194 1.00 90.62 580 ALA A CA 1
ATOM 4369 C C . ALA A 1 580 ? 16.873 23.148 10.640 1.00 90.62 580 ALA A C 1
ATOM 4371 O O . ALA A 1 580 ? 17.714 23.502 9.812 1.00 90.62 580 ALA A O 1
ATOM 4372 N N . THR A 1 581 ? 17.064 23.247 11.954 1.00 91.00 581 THR A N 1
ATOM 4373 C CA . THR A 1 581 ? 18.323 23.664 12.571 1.00 91.00 581 THR A CA 1
ATOM 4374 C C . THR A 1 581 ? 18.732 22.669 13.647 1.00 91.00 581 THR A C 1
ATOM 4376 O O . THR A 1 581 ? 17.915 22.201 14.437 1.00 91.00 581 THR A O 1
ATOM 4379 N N . ILE A 1 582 ? 20.022 22.340 13.688 1.00 89.88 582 ILE A N 1
ATOM 4380 C CA . ILE A 1 582 ? 20.587 21.441 14.695 1.00 89.88 582 ILE A CA 1
ATOM 4381 C C . ILE A 1 582 ? 21.986 21.896 15.103 1.00 89.88 582 ILE A C 1
ATOM 4383 O O . ILE A 1 582 ? 22.720 22.500 14.314 1.00 89.88 582 ILE A O 1
ATOM 4387 N N . ARG A 1 583 ? 22.391 21.559 16.331 1.00 85.00 583 ARG A N 1
ATOM 4388 C CA . ARG A 1 583 ? 23.784 21.665 16.779 1.00 85.00 583 ARG A CA 1
ATOM 4389 C C . ARG A 1 583 ? 24.363 20.281 17.038 1.00 85.00 583 ARG A C 1
ATOM 4391 O O . ARG A 1 583 ? 23.950 19.603 17.972 1.00 85.00 583 ARG A O 1
ATOM 4398 N N . ILE A 1 584 ? 25.359 19.886 16.247 1.00 79.12 584 ILE A N 1
ATOM 4399 C CA . ILE A 1 584 ? 26.088 18.622 16.426 1.00 79.12 584 ILE A CA 1
ATOM 4400 C C . ILE A 1 584 ? 27.568 18.935 16.611 1.00 79.12 584 ILE A C 1
ATOM 4402 O O . ILE A 1 584 ? 28.164 19.635 15.796 1.00 79.12 584 ILE A O 1
ATOM 4406 N N . ALA A 1 585 ? 28.167 18.416 17.688 1.00 71.31 585 ALA A N 1
ATOM 4407 C CA . ALA A 1 585 ? 29.601 18.547 17.973 1.00 71.31 585 ALA A CA 1
ATOM 4408 C C . ALA A 1 585 ? 30.139 19.997 17.880 1.00 71.31 585 ALA A C 1
ATOM 4410 O O . ALA A 1 585 ? 31.265 20.222 17.445 1.00 71.31 585 ALA A O 1
ATOM 4411 N N . GLY A 1 586 ? 29.324 20.986 18.273 1.00 74.38 586 GLY A N 1
ATOM 4412 C CA . GLY A 1 586 ? 29.675 22.412 18.246 1.00 74.38 586 GLY A CA 1
ATOM 4413 C C . GLY A 1 586 ? 29.389 23.142 16.926 1.00 74.38 586 GLY A C 1
ATOM 4414 O O . GLY A 1 586 ? 29.496 24.365 16.890 1.00 74.38 586 GLY A O 1
ATOM 4415 N N . PHE A 1 587 ? 28.971 22.443 15.867 1.00 79.62 587 PHE A N 1
ATOM 4416 C CA . PHE A 1 587 ? 28.589 23.053 14.592 1.00 79.62 587 PHE A CA 1
ATOM 4417 C C . PHE A 1 587 ? 27.080 23.258 14.516 1.00 79.62 587 PHE A C 1
ATOM 4419 O O . PHE A 1 587 ? 26.312 22.319 14.720 1.00 79.62 587 PHE A O 1
ATOM 4426 N N . ALA A 1 588 ? 26.662 24.481 14.189 1.00 85.56 588 ALA A N 1
ATOM 4427 C CA . ALA A 1 588 ? 25.290 24.756 13.792 1.00 85.56 588 ALA A CA 1
ATOM 4428 C C . ALA A 1 588 ? 25.112 24.386 12.315 1.00 85.56 588 ALA A C 1
ATOM 4430 O O . ALA A 1 588 ? 25.901 24.808 11.466 1.00 85.56 588 ALA A O 1
ATOM 4431 N N . MET A 1 589 ? 24.085 23.600 12.019 1.00 90.38 589 MET A N 1
ATOM 4432 C CA . MET A 1 589 ? 23.692 23.259 10.658 1.00 90.38 589 MET A CA 1
ATOM 4433 C C . MET A 1 589 ? 22.243 23.657 10.452 1.00 90.38 589 MET A C 1
ATOM 4435 O O . MET A 1 589 ? 21.424 23.479 11.354 1.00 90.38 589 MET A O 1
ATOM 4439 N N . SER A 1 590 ? 21.949 24.176 9.266 1.00 93.06 590 SER A N 1
ATOM 4440 C CA . SER A 1 590 ? 20.597 24.505 8.840 1.00 93.06 590 SER A CA 1
ATOM 4441 C C . SER A 1 590 ? 20.353 24.001 7.426 1.00 93.06 590 SER A C 1
ATOM 4443 O O . SER A 1 590 ? 21.234 24.097 6.566 1.00 93.06 590 SER A O 1
ATOM 4445 N N . TRP A 1 591 ? 19.176 23.432 7.196 1.00 94.06 591 TRP A N 1
ATOM 4446 C CA . TRP A 1 591 ? 18.801 22.859 5.908 1.00 94.06 591 TRP A CA 1
ATOM 4447 C C . TRP A 1 591 ? 17.313 23.015 5.626 1.00 94.06 591 TRP A C 1
ATOM 4449 O O . TRP A 1 591 ? 16.515 23.236 6.536 1.00 94.06 591 TRP A O 1
ATOM 4459 N N . GLU A 1 592 ? 16.965 22.884 4.354 1.00 92.38 592 GLU A N 1
ATOM 4460 C CA . GLU A 1 592 ? 15.621 22.582 3.892 1.00 92.38 592 GLU A CA 1
ATOM 4461 C C . GLU A 1 592 ? 15.441 21.059 3.835 1.00 92.38 592 GLU A C 1
ATOM 4463 O O . GLU A 1 592 ? 16.259 20.328 3.266 1.00 92.38 592 GLU A O 1
ATOM 4468 N N . GLU A 1 593 ? 14.396 20.570 4.494 1.00 89.44 593 GLU A N 1
ATOM 4469 C CA . GLU A 1 593 ? 13.989 19.171 4.505 1.00 89.44 593 GLU A CA 1
ATOM 4470 C C . GLU A 1 593 ? 12.955 18.965 3.398 1.00 89.44 593 GLU A C 1
ATOM 4472 O O . GLU A 1 593 ? 11.817 19.434 3.492 1.00 89.44 593 GLU A O 1
ATOM 4477 N N . HIS A 1 594 ? 13.352 18.256 2.344 1.00 88.00 594 HIS A N 1
ATOM 4478 C CA . HIS A 1 594 ? 12.438 17.931 1.260 1.00 88.00 594 HIS A CA 1
ATOM 4479 C C . HIS A 1 594 ? 11.463 16.815 1.669 1.00 88.00 594 HIS A C 1
ATOM 4481 O O . HIS A 1 594 ? 11.786 16.014 2.553 1.00 88.00 594 HIS A O 1
ATOM 4487 N N . PRO A 1 595 ? 10.288 16.702 1.017 1.00 87.00 595 PRO A N 1
ATOM 4488 C CA . PRO A 1 595 ? 9.391 15.571 1.227 1.00 87.00 595 PRO A CA 1
ATOM 4489 C C . PRO A 1 595 ? 10.127 14.243 1.042 1.00 87.00 595 PRO A C 1
ATOM 4491 O O . PRO A 1 595 ? 10.840 14.049 0.057 1.00 87.00 595 PRO A O 1
ATOM 4494 N N . PHE A 1 596 ? 9.960 13.337 2.004 1.00 89.69 596 PHE A N 1
ATOM 4495 C CA . PHE A 1 596 ? 10.590 12.022 1.945 1.00 89.69 596 PHE A CA 1
ATOM 4496 C C . PHE A 1 596 ? 9.954 11.228 0.807 1.00 89.69 596 PHE A C 1
ATOM 4498 O O . PHE A 1 596 ? 8.769 11.386 0.522 1.00 89.69 596 PHE A O 1
ATOM 4505 N N . GLU A 1 597 ? 10.720 10.353 0.175 1.00 90.56 597 GLU A N 1
ATOM 4506 C CA . GLU A 1 597 ? 10.183 9.452 -0.843 1.00 90.56 597 GLU A CA 1
ATOM 4507 C C . GLU A 1 597 ? 10.253 8.031 -0.321 1.00 90.56 597 GLU A C 1
ATOM 4509 O O . GLU A 1 597 ? 11.306 7.599 0.152 1.00 90.56 597 GLU A O 1
ATOM 4514 N N . TRP A 1 598 ? 9.146 7.298 -0.385 1.00 93.00 598 TRP A N 1
ATOM 4515 C CA . TRP A 1 598 ? 9.122 5.913 0.064 1.00 93.00 598 TRP A CA 1
ATOM 4516 C C . TRP A 1 598 ? 8.125 5.057 -0.695 1.00 93.00 598 TRP A C 1
ATOM 4518 O O . TRP A 1 598 ? 7.141 5.541 -1.254 1.00 93.00 598 TRP A O 1
ATOM 4528 N N . VAL A 1 599 ? 8.403 3.761 -0.643 1.00 91.69 599 VAL A N 1
ATOM 4529 C CA . VAL A 1 599 ? 7.520 2.670 -1.026 1.00 91.69 599 VAL A CA 1
ATOM 4530 C C . VAL A 1 599 ? 7.550 1.677 0.126 1.00 91.69 599 VAL A C 1
ATOM 4532 O O . VAL A 1 599 ? 8.623 1.180 0.486 1.00 91.69 599 VAL A O 1
ATOM 4535 N N . GLU A 1 600 ? 6.390 1.436 0.727 1.00 90.69 600 GLU A N 1
ATOM 4536 C CA . GLU A 1 600 ? 6.240 0.564 1.886 1.00 90.69 600 GLU A CA 1
ATOM 4537 C C . GLU A 1 600 ? 6.847 -0.823 1.645 1.00 90.69 600 GLU A C 1
ATOM 4539 O O . GLU A 1 600 ? 6.763 -1.370 0.545 1.00 90.69 600 GLU A O 1
ATOM 4544 N N . GLY A 1 601 ? 7.524 -1.364 2.659 1.00 87.94 601 GLY A N 1
ATOM 4545 C CA . GLY A 1 601 ? 8.189 -2.667 2.592 1.00 87.94 601 GLY A CA 1
ATOM 4546 C C . GLY A 1 601 ? 9.437 -2.715 1.704 1.00 87.94 601 GLY A C 1
ATOM 4547 O O . GLY A 1 601 ? 10.124 -3.732 1.700 1.00 87.94 601 GLY A O 1
ATOM 4548 N N . ARG A 1 602 ? 9.772 -1.643 0.967 1.00 87.56 602 ARG A N 1
ATOM 4549 C CA . ARG A 1 602 ? 10.837 -1.673 -0.051 1.00 87.56 602 ARG A CA 1
ATOM 4550 C C . ARG A 1 602 ? 11.908 -0.619 0.122 1.00 87.56 602 ARG A C 1
ATOM 4552 O O . ARG A 1 602 ? 13.083 -0.965 0.175 1.00 87.56 602 ARG A O 1
ATOM 4559 N N . ARG A 1 603 ? 11.556 0.668 0.166 1.00 91.25 603 ARG A N 1
ATOM 4560 C CA . ARG A 1 603 ? 12.569 1.737 0.192 1.00 91.25 603 ARG A CA 1
ATOM 4561 C C . ARG A 1 603 ? 12.081 3.029 0.808 1.00 91.25 603 ARG A C 1
ATOM 4563 O O . ARG A 1 603 ? 10.918 3.386 0.673 1.00 91.25 603 ARG A O 1
ATOM 4570 N N . MET A 1 604 ? 13.002 3.778 1.397 1.00 93.31 604 MET A N 1
ATOM 4571 C CA . MET A 1 604 ? 12.779 5.136 1.881 1.00 93.31 604 MET A CA 1
ATOM 4572 C C . MET A 1 604 ? 14.033 5.981 1.669 1.00 93.31 604 MET A C 1
ATOM 4574 O O . MET A 1 604 ? 15.140 5.543 1.977 1.00 93.31 604 MET A O 1
ATOM 4578 N N . SER A 1 605 ? 13.851 7.218 1.219 1.00 91.88 605 SER A N 1
ATOM 4579 C CA . SER A 1 605 ? 14.921 8.189 1.023 1.00 91.88 605 SER A CA 1
ATOM 4580 C C . SER A 1 605 ? 14.613 9.511 1.717 1.00 91.88 605 SER A C 1
ATOM 4582 O O . SER A 1 605 ? 13.505 10.040 1.634 1.00 91.88 605 SER A O 1
ATOM 4584 N N . VAL A 1 606 ? 15.639 10.061 2.363 1.00 91.75 606 VAL A N 1
ATOM 4585 C CA . VAL A 1 606 ? 15.628 11.353 3.052 1.00 91.75 606 VAL A CA 1
ATOM 4586 C C . VAL A 1 606 ? 16.633 12.266 2.374 1.00 91.75 606 VAL A C 1
ATOM 4588 O O . VAL A 1 606 ? 17.818 11.930 2.336 1.00 91.75 606 VAL A O 1
ATOM 4591 N N . PHE A 1 607 ? 16.178 13.406 1.854 1.00 91.88 607 PHE A N 1
ATOM 4592 C CA . PHE A 1 607 ? 17.018 14.377 1.154 1.00 91.88 607 PHE A CA 1
ATOM 4593 C C . PHE A 1 607 ? 16.976 15.748 1.829 1.00 91.88 607 PHE A C 1
ATOM 4595 O O . PHE A 1 607 ? 15.908 16.279 2.133 1.00 91.88 607 PHE A O 1
ATOM 4602 N N . ARG A 1 608 ? 18.164 16.315 2.056 1.00 92.75 608 ARG A N 1
ATOM 4603 C CA . ARG A 1 608 ? 18.368 17.580 2.767 1.00 92.75 608 ARG A CA 1
ATOM 4604 C C . ARG A 1 608 ? 19.287 18.490 1.977 1.00 92.75 608 ARG A C 1
ATOM 4606 O O . ARG A 1 608 ? 20.417 18.096 1.676 1.00 92.75 608 ARG A O 1
ATOM 4613 N N . GLU A 1 609 ? 18.846 19.717 1.729 1.00 93.12 609 GLU A N 1
ATOM 4614 C CA . GLU A 1 609 ? 19.655 20.762 1.102 1.00 93.12 609 GLU A CA 1
ATOM 4615 C C . GLU A 1 609 ? 20.073 21.803 2.149 1.00 93.12 609 GLU A C 1
ATOM 4617 O O . GLU A 1 609 ? 19.250 22.476 2.765 1.00 93.12 609 GLU A O 1
ATOM 4622 N N . PHE A 1 610 ? 21.374 21.914 2.414 1.00 92.75 610 PHE A N 1
ATOM 4623 C CA . PHE A 1 610 ? 21.892 22.730 3.510 1.00 92.75 610 PHE A CA 1
ATOM 4624 C C . PHE A 1 610 ? 22.027 24.193 3.092 1.00 92.75 610 PHE A C 1
ATOM 4626 O O . PHE A 1 610 ? 22.857 24.542 2.247 1.00 92.75 610 PHE A O 1
ATOM 4633 N N . SER A 1 611 ? 21.307 25.073 3.784 1.00 91.56 611 SER A N 1
ATOM 4634 C CA . SER A 1 611 ? 21.519 26.520 3.734 1.00 91.56 611 SER A CA 1
ATOM 4635 C C . SER A 1 611 ? 22.751 26.951 4.538 1.00 91.56 611 SER A C 1
ATOM 4637 O O . SER A 1 611 ? 23.395 27.944 4.204 1.00 91.56 611 SER A O 1
ATOM 4639 N N . GLY A 1 612 ? 23.107 26.201 5.588 1.00 87.75 612 GLY A N 1
ATOM 4640 C CA . GLY A 1 612 ? 24.216 26.518 6.487 1.00 87.75 612 GLY A CA 1
ATOM 4641 C C . GLY A 1 612 ? 24.893 25.272 7.056 1.00 87.75 612 GLY A C 1
ATOM 4642 O O . GLY A 1 612 ? 24.244 24.279 7.378 1.00 87.75 612 GLY A O 1
ATOM 4643 N N . GLY A 1 613 ? 26.220 25.326 7.193 1.00 89.00 613 GLY A N 1
ATOM 4644 C CA . GLY A 1 613 ? 27.033 24.222 7.705 1.00 89.00 613 GLY A CA 1
ATOM 4645 C C . GLY A 1 613 ? 28.017 23.641 6.676 1.00 89.00 613 GLY A C 1
ATOM 4646 O O . GLY A 1 613 ? 28.286 24.256 5.639 1.00 89.00 613 GLY A O 1
ATOM 4647 N N . PRO A 1 614 ? 28.605 22.466 6.968 1.00 90.12 614 PRO A N 1
ATOM 4648 C CA . PRO A 1 614 ? 29.717 21.903 6.197 1.00 90.12 614 PRO A CA 1
ATOM 4649 C C . PRO A 1 614 ? 29.310 21.228 4.873 1.00 90.12 614 PRO A C 1
ATOM 4651 O O . PRO A 1 614 ? 30.178 20.893 4.059 1.00 90.12 614 PRO A O 1
ATOM 4654 N N . PHE A 1 615 ? 28.015 21.009 4.645 1.00 92.38 615 PHE A N 1
ATOM 4655 C CA . PHE A 1 615 ? 27.485 20.277 3.492 1.00 92.38 615 PHE A CA 1
ATOM 4656 C C . PHE A 1 615 ? 26.733 21.207 2.531 1.00 92.38 615 PHE A C 1
ATOM 4658 O O . PHE A 1 615 ? 26.342 22.319 2.898 1.00 92.38 615 PHE A O 1
ATOM 4665 N N . GLN A 1 616 ? 26.598 20.773 1.279 1.00 92.88 616 GLN A N 1
ATOM 4666 C CA . GLN A 1 616 ? 25.673 21.352 0.301 1.00 92.88 616 GLN A CA 1
ATOM 4667 C C . GLN A 1 616 ? 24.371 20.561 0.306 1.00 92.88 616 GLN A C 1
ATOM 4669 O O . GLN A 1 616 ? 23.317 21.137 0.529 1.00 92.88 616 GLN A O 1
ATOM 4674 N N . TRP A 1 617 ? 24.458 19.237 0.186 1.00 94.12 617 TRP A N 1
ATOM 4675 C CA . TRP A 1 617 ? 23.320 18.349 0.370 1.00 94.12 617 TRP A CA 1
ATOM 4676 C C . TRP A 1 617 ? 23.731 17.018 1.001 1.00 94.12 617 TRP A C 1
ATOM 4678 O O . TRP A 1 617 ? 24.907 16.637 1.000 1.00 94.12 617 TRP A O 1
ATOM 4688 N N . PHE A 1 618 ? 22.737 16.325 1.547 1.00 92.56 618 PHE A N 1
ATOM 4689 C CA . PHE A 1 618 ? 22.826 14.991 2.134 1.00 92.56 618 PHE A CA 1
ATOM 4690 C C . PHE A 1 618 ? 21.639 14.159 1.657 1.00 92.56 618 PHE A C 1
ATOM 4692 O O . PHE A 1 618 ? 20.507 14.642 1.656 1.00 92.56 618 PHE A O 1
ATOM 4699 N N . ILE A 1 619 ? 21.890 12.898 1.322 1.00 92.56 619 ILE A N 1
ATOM 4700 C CA . ILE A 1 619 ? 20.846 11.910 1.072 1.00 92.56 619 ILE A CA 1
ATOM 4701 C C . ILE A 1 619 ? 21.151 10.619 1.827 1.00 92.56 619 ILE A C 1
ATOM 4703 O O . ILE A 1 619 ? 22.270 10.107 1.794 1.00 92.56 619 ILE A O 1
ATOM 4707 N N . SER A 1 620 ? 20.128 10.088 2.487 1.00 92.19 620 SER A N 1
ATOM 4708 C CA . SER A 1 620 ? 20.141 8.777 3.128 1.00 92.19 620 SER A CA 1
ATOM 4709 C C . SER A 1 620 ? 19.031 7.930 2.525 1.00 92.19 620 SER A C 1
ATOM 4711 O O . SER A 1 620 ? 17.870 8.320 2.604 1.00 92.19 620 SER A O 1
ATOM 4713 N N . THR A 1 621 ? 19.376 6.776 1.965 1.00 93.19 621 THR A N 1
ATOM 4714 C CA . THR A 1 621 ? 18.430 5.825 1.372 1.00 93.19 621 THR A CA 1
ATOM 4715 C C . THR A 1 621 ? 18.541 4.479 2.071 1.00 93.19 621 THR A C 1
ATOM 4717 O O . THR A 1 621 ? 19.640 3.947 2.209 1.00 93.19 621 THR A O 1
ATOM 4720 N N . VAL A 1 622 ? 17.408 3.945 2.515 1.00 93.44 622 VAL A N 1
ATOM 4721 C CA . VAL A 1 622 ? 17.269 2.597 3.073 1.00 93.44 622 VAL A CA 1
ATOM 4722 C C . VAL A 1 622 ? 16.460 1.763 2.088 1.00 93.44 622 VAL A C 1
ATOM 4724 O O . VAL A 1 622 ? 15.397 2.202 1.655 1.00 93.44 622 VAL A O 1
ATOM 4727 N N . GLU A 1 623 ? 16.953 0.578 1.748 1.00 92.12 623 GLU A N 1
ATOM 4728 C CA . GLU A 1 623 ? 16.297 -0.390 0.869 1.00 92.12 623 GLU A CA 1
ATOM 4729 C C . GLU A 1 623 ? 16.233 -1.749 1.569 1.00 92.12 623 GLU A C 1
ATOM 4731 O O . GLU A 1 623 ? 17.201 -2.180 2.200 1.00 92.12 623 GLU A O 1
ATOM 4736 N N . LEU A 1 624 ? 15.088 -2.410 1.456 1.00 91.31 624 LEU A N 1
ATOM 4737 C CA . LEU A 1 624 ? 14.838 -3.767 1.915 1.00 91.31 624 LEU A CA 1
ATOM 4738 C C . LEU A 1 624 ? 14.652 -4.648 0.683 1.00 91.31 624 LEU A C 1
ATOM 4740 O O . LEU A 1 624 ? 13.729 -4.446 -0.105 1.00 91.31 624 LEU A O 1
ATOM 4744 N N . VAL A 1 625 ? 15.551 -5.610 0.510 1.00 86.19 625 VAL A N 1
ATOM 4745 C CA . VAL A 1 625 ? 15.514 -6.580 -0.584 1.00 86.19 625 VAL A CA 1
ATOM 4746 C C . VAL A 1 625 ? 15.190 -7.948 0.021 1.00 86.19 625 VAL A C 1
ATOM 4748 O O . VAL A 1 625 ? 16.030 -8.485 0.744 1.00 86.19 625 VAL A O 1
ATOM 4751 N N . PRO A 1 626 ? 13.996 -8.517 -0.218 1.00 80.06 626 PRO A N 1
ATOM 4752 C CA . PRO A 1 626 ? 13.640 -9.843 0.289 1.00 80.06 626 PRO A CA 1
ATOM 4753 C C . PRO A 1 626 ? 14.653 -10.911 -0.152 1.00 80.06 626 PRO A C 1
ATOM 4755 O O . PRO A 1 626 ? 15.052 -10.938 -1.314 1.00 80.06 626 PRO A O 1
ATOM 4758 N N . ASP A 1 627 ? 15.060 -11.796 0.760 1.00 75.38 627 ASP A N 1
ATOM 4759 C CA . ASP A 1 627 ? 15.972 -12.910 0.466 1.00 75.38 627 ASP A CA 1
ATOM 4760 C C . ASP A 1 627 ? 15.191 -14.174 0.056 1.00 75.38 627 ASP A C 1
ATOM 4762 O O . ASP A 1 627 ? 13.993 -14.294 0.326 1.00 75.38 627 ASP A O 1
ATOM 4766 N N . ALA A 1 628 ? 15.865 -15.122 -0.599 1.00 52.50 628 ALA A N 1
ATOM 4767 C CA . ALA A 1 628 ? 15.266 -16.296 -1.233 1.00 52.50 628 ALA A CA 1
ATOM 4768 C C . ALA A 1 628 ? 14.664 -17.329 -0.263 1.00 52.50 628 ALA A C 1
ATOM 4770 O O . ALA A 1 628 ? 13.759 -18.068 -0.649 1.00 52.50 628 ALA A O 1
ATOM 4771 N N . GLU A 1 629 ? 15.169 -17.407 0.972 1.00 58.06 629 GLU A N 1
ATOM 4772 C CA . GLU A 1 629 ? 14.848 -18.502 1.902 1.00 58.06 629 GLU A CA 1
ATOM 4773 C C . GLU A 1 629 ? 13.888 -18.107 3.039 1.00 58.06 629 GLU A C 1
ATOM 4775 O O . GLU A 1 629 ? 13.133 -18.972 3.478 1.00 58.06 629 GLU A O 1
ATOM 4780 N N . SER A 1 630 ? 13.871 -16.832 3.472 1.00 67.69 630 SER A N 1
ATOM 4781 C CA . SER A 1 630 ? 12.882 -16.234 4.412 1.00 67.69 630 SER A CA 1
ATOM 4782 C C . SER A 1 630 ? 13.291 -14.863 4.990 1.00 67.69 630 SER A C 1
ATOM 4784 O O . SER A 1 630 ? 12.491 -14.240 5.691 1.00 67.69 630 SER A O 1
ATOM 4786 N N . GLY A 1 631 ? 14.538 -14.425 4.779 1.00 82.25 631 GLY A N 1
ATOM 4787 C CA . GLY A 1 631 ? 15.103 -13.201 5.362 1.00 82.25 631 GLY A CA 1
ATOM 4788 C C . GLY A 1 631 ? 14.993 -11.960 4.471 1.00 82.25 631 GLY A C 1
ATOM 4789 O O . GLY A 1 631 ? 14.217 -11.909 3.515 1.00 82.25 631 GLY A O 1
ATOM 4790 N N . CYS A 1 632 ? 15.798 -10.947 4.776 1.00 89.19 632 CYS A N 1
ATOM 4791 C CA . CYS A 1 632 ? 15.883 -9.712 4.000 1.00 89.19 632 CYS A CA 1
ATOM 4792 C C . CYS A 1 632 ? 17.311 -9.157 4.020 1.00 89.19 632 CYS A C 1
ATOM 4794 O O . CYS A 1 632 ? 17.972 -9.127 5.057 1.00 89.19 632 CYS A O 1
ATOM 4796 N N . GLU A 1 633 ? 17.784 -8.641 2.891 1.00 92.81 633 GLU A N 1
ATOM 4797 C CA . GLU A 1 633 ? 18.974 -7.803 2.836 1.00 92.81 633 GLU A CA 1
ATOM 4798 C C . GLU A 1 633 ? 18.576 -6.332 3.033 1.00 92.81 633 GLU A C 1
ATOM 4800 O O . GLU A 1 633 ? 17.824 -5.768 2.241 1.00 92.81 633 GLU A O 1
ATOM 4805 N N . LEU A 1 634 ? 19.080 -5.701 4.095 1.00 94.38 634 LEU A N 1
ATOM 4806 C CA . LEU A 1 634 ? 18.923 -4.269 4.345 1.00 94.38 634 LEU A CA 1
ATOM 4807 C C . LEU A 1 634 ? 20.142 -3.534 3.793 1.00 94.38 634 LEU A C 1
ATOM 4809 O O . LEU A 1 634 ? 21.270 -3.783 4.227 1.00 94.38 634 LEU A O 1
ATOM 4813 N N . ARG A 1 635 ? 19.919 -2.587 2.882 1.00 94.06 635 ARG A N 1
ATOM 4814 C CA . ARG A 1 635 ? 20.945 -1.675 2.364 1.00 94.06 635 ARG A CA 1
ATOM 4815 C C . ARG A 1 635 ? 20.677 -0.267 2.864 1.00 94.06 635 ARG A C 1
ATOM 4817 O O . ARG A 1 635 ? 19.590 0.263 2.681 1.00 94.06 635 ARG A O 1
ATOM 4824 N N . HIS A 1 636 ? 21.675 0.365 3.469 1.00 94.25 636 HIS A N 1
ATOM 4825 C CA . HIS A 1 636 ? 21.619 1.767 3.878 1.00 94.25 636 HIS A CA 1
ATOM 4826 C C . HIS A 1 636 ? 22.738 2.534 3.183 1.00 94.25 636 HIS A C 1
ATOM 4828 O O . HIS A 1 636 ? 23.916 2.366 3.499 1.00 94.25 636 HIS A O 1
ATOM 4834 N N . THR A 1 637 ? 22.359 3.374 2.229 1.00 92.19 637 THR A N 1
ATOM 4835 C CA . THR A 1 637 ? 23.263 4.220 1.452 1.00 92.19 637 THR A CA 1
ATOM 4836 C C . THR A 1 637 ? 23.205 5.655 1.951 1.00 92.19 637 THR A C 1
ATOM 4838 O O . THR A 1 637 ? 22.129 6.243 2.034 1.00 92.19 637 THR A O 1
ATOM 4841 N N . ILE A 1 638 ? 24.364 6.237 2.250 1.00 92.19 638 ILE A N 1
ATOM 4842 C CA . ILE A 1 638 ? 24.501 7.649 2.616 1.00 92.19 638 ILE A CA 1
ATOM 4843 C C . ILE A 1 638 ? 25.423 8.315 1.603 1.00 92.19 638 ILE A C 1
ATOM 4845 O O . ILE A 1 638 ? 26.579 7.913 1.491 1.00 92.19 638 ILE A O 1
ATOM 4849 N N . ASN A 1 639 ? 24.937 9.353 0.919 1.00 92.38 639 ASN A N 1
ATOM 4850 C CA . ASN A 1 639 ? 25.737 10.192 0.026 1.00 92.38 639 ASN A CA 1
ATOM 4851 C C . ASN A 1 639 ? 25.709 11.648 0.497 1.00 92.38 639 ASN A C 1
ATOM 4853 O O . ASN A 1 639 ? 24.665 12.183 0.874 1.00 92.38 639 ASN A O 1
ATOM 4857 N N . ILE A 1 640 ? 26.869 12.301 0.467 1.00 92.94 640 ILE A N 1
ATOM 4858 C CA . ILE A 1 640 ? 27.047 13.670 0.956 1.00 92.94 640 ILE A CA 1
ATOM 4859 C C . ILE A 1 640 ? 27.850 14.467 -0.065 1.00 92.94 640 ILE A C 1
ATOM 4861 O O . ILE A 1 640 ? 28.947 14.050 -0.451 1.00 92.94 640 ILE A O 1
ATOM 4865 N N . LEU A 1 641 ? 27.361 15.654 -0.433 1.00 94.44 641 LEU A N 1
ATOM 4866 C CA . LEU A 1 641 ? 28.157 16.640 -1.160 1.00 94.44 641 LEU A CA 1
ATOM 4867 C C . LEU A 1 641 ? 28.735 17.673 -0.181 1.00 94.44 641 LEU A C 1
ATOM 4869 O O . LEU A 1 641 ? 28.005 18.519 0.345 1.00 94.44 641 LEU A O 1
ATOM 4873 N N . PRO A 1 642 ? 30.052 17.649 0.084 1.00 92.94 642 PRO A N 1
ATOM 4874 C CA . PRO A 1 642 ? 30.685 18.595 0.989 1.00 92.94 642 PRO A CA 1
ATOM 4875 C C . PRO A 1 642 ? 30.844 19.979 0.348 1.00 92.94 642 PRO A C 1
ATOM 4877 O O . PRO A 1 642 ? 31.210 20.116 -0.825 1.00 92.94 642 PRO A O 1
ATOM 4880 N N . ARG A 1 643 ? 30.654 21.029 1.155 1.00 92.00 643 ARG A N 1
ATOM 4881 C CA . ARG A 1 643 ? 30.809 22.425 0.716 1.00 92.00 643 ARG A CA 1
ATOM 4882 C C . ARG A 1 643 ? 32.275 22.833 0.578 1.00 92.00 643 ARG A C 1
ATOM 4884 O O . ARG A 1 643 ? 32.624 23.602 -0.310 1.00 92.00 643 ARG A O 1
ATOM 4891 N N . ASN A 1 644 ? 33.136 22.321 1.452 1.00 88.75 644 ASN A N 1
ATOM 4892 C CA . ASN A 1 644 ? 34.533 22.736 1.594 1.00 88.75 644 ASN A CA 1
ATOM 4893 C C . ASN A 1 644 ? 35.381 21.631 2.262 1.00 88.75 644 ASN A C 1
ATOM 4895 O O . ASN A 1 644 ? 34.898 20.532 2.536 1.00 88.75 644 ASN A O 1
ATOM 4899 N N . ALA A 1 645 ? 36.682 21.875 2.467 1.00 88.50 645 ALA A N 1
ATOM 4900 C CA . ALA A 1 645 ? 37.628 20.866 2.968 1.00 88.50 645 ALA A CA 1
ATOM 4901 C C . ALA A 1 645 ? 37.249 20.299 4.351 1.00 88.50 645 ALA A C 1
ATOM 4903 O O . ALA A 1 645 ? 37.350 19.092 4.560 1.00 88.50 645 ALA A O 1
ATOM 4904 N N . ILE A 1 646 ? 36.739 21.146 5.254 1.00 87.06 646 ILE A N 1
ATOM 4905 C CA . ILE A 1 646 ? 36.196 20.718 6.555 1.00 87.06 646 ILE A CA 1
ATOM 4906 C C . ILE A 1 646 ? 35.016 19.762 6.342 1.00 87.06 646 ILE A C 1
ATOM 4908 O O . ILE A 1 646 ? 34.977 18.689 6.937 1.00 87.06 646 ILE A O 1
ATOM 4912 N N . GLY A 1 647 ? 34.102 20.096 5.426 1.00 86.56 647 GLY A N 1
ATOM 4913 C CA . GLY A 1 647 ? 32.988 19.221 5.068 1.00 86.56 647 GLY A CA 1
ATOM 4914 C C . GLY A 1 647 ? 33.424 17.879 4.493 1.00 86.56 647 GLY A C 1
ATOM 4915 O O . GLY A 1 647 ? 32.828 16.866 4.834 1.00 86.56 647 GLY A O 1
ATOM 4916 N N . ARG A 1 648 ? 34.506 17.831 3.701 1.00 88.69 648 ARG A N 1
ATOM 4917 C CA . ARG A 1 648 ? 35.082 16.559 3.224 1.00 88.69 648 ARG A CA 1
ATOM 4918 C C . ARG A 1 648 ? 35.567 15.676 4.373 1.00 88.69 648 ARG A C 1
ATOM 4920 O O . ARG A 1 648 ? 35.371 14.465 4.324 1.00 88.69 648 ARG A O 1
ATOM 4927 N N . LEU A 1 649 ? 36.190 16.263 5.397 1.00 86.25 649 LEU A N 1
ATOM 4928 C CA . LEU A 1 649 ? 36.641 15.520 6.575 1.00 86.25 649 LEU A CA 1
ATOM 4929 C C . LEU A 1 649 ? 35.452 14.970 7.372 1.00 86.25 649 LEU A C 1
ATOM 4931 O O . LEU A 1 649 ? 35.430 13.781 7.678 1.00 86.25 649 LEU A O 1
ATOM 4935 N N . ILE A 1 650 ? 34.456 15.814 7.658 1.00 85.25 650 ILE A N 1
ATOM 4936 C CA . ILE A 1 650 ? 33.259 15.412 8.412 1.00 85.25 650 ILE A CA 1
ATOM 4937 C C . ILE A 1 650 ? 32.475 14.344 7.637 1.00 85.25 650 ILE A C 1
ATOM 4939 O O . ILE A 1 650 ? 32.129 13.317 8.211 1.00 85.25 650 ILE A O 1
ATOM 4943 N N . ALA A 1 651 ? 32.283 14.512 6.325 1.00 86.06 651 ALA A N 1
ATOM 4944 C CA . ALA A 1 651 ? 31.580 13.541 5.488 1.00 86.06 651 ALA A CA 1
ATOM 4945 C C . ALA A 1 651 ? 32.236 12.150 5.522 1.00 86.06 651 ALA A C 1
ATOM 4947 O O . ALA A 1 651 ? 31.528 11.152 5.590 1.00 86.06 651 ALA A O 1
ATOM 4948 N N . ARG A 1 652 ? 33.576 12.058 5.550 1.00 85.25 652 ARG A N 1
ATOM 4949 C CA . ARG A 1 652 ? 34.291 10.772 5.704 1.00 85.25 652 ARG A CA 1
ATOM 4950 C C . ARG A 1 652 ? 34.072 10.114 7.066 1.00 85.25 652 ARG A C 1
ATOM 4952 O O . ARG A 1 652 ? 34.123 8.893 7.164 1.00 85.25 652 ARG A O 1
ATOM 4959 N N . VAL A 1 653 ? 33.868 10.904 8.120 1.00 82.25 653 VAL A N 1
ATOM 4960 C CA . VAL A 1 653 ? 33.565 10.381 9.460 1.00 82.25 653 VAL A CA 1
ATOM 4961 C C . VAL A 1 653 ? 32.114 9.903 9.533 1.00 82.25 653 VAL A C 1
ATOM 4963 O O . VAL A 1 653 ? 31.873 8.799 10.021 1.00 82.25 653 VAL A O 1
ATOM 4966 N N . GLU A 1 654 ? 31.176 10.693 9.004 1.00 78.25 654 GLU A N 1
ATOM 4967 C CA . GLU A 1 654 ? 29.736 10.386 8.962 1.00 78.25 654 GLU A CA 1
ATOM 4968 C C . GLU A 1 654 ? 29.410 9.186 8.061 1.00 78.25 654 GLU A C 1
ATOM 4970 O O . GLU A 1 654 ? 28.565 8.369 8.402 1.00 78.25 654 GLU A O 1
ATOM 4975 N N . THR A 1 655 ? 30.123 9.011 6.947 1.00 80.94 655 THR A N 1
ATOM 4976 C CA . THR A 1 655 ? 30.000 7.821 6.072 1.00 80.94 655 THR A CA 1
ATOM 4977 C C . THR A 1 655 ? 30.905 6.658 6.506 1.00 80.94 655 THR A C 1
ATOM 4979 O O . THR A 1 655 ? 30.888 5.581 5.909 1.00 80.94 655 THR A O 1
ATOM 4982 N N . GLY A 1 656 ? 31.714 6.869 7.549 1.00 77.81 656 GLY A N 1
ATOM 4983 C CA . GLY A 1 656 ? 32.742 5.945 8.014 1.00 77.81 656 GLY A CA 1
ATOM 4984 C C . GLY A 1 656 ? 32.300 5.013 9.146 1.00 77.81 656 GLY A C 1
ATOM 4985 O O . GLY A 1 656 ? 31.129 4.883 9.507 1.00 77.81 656 GLY A O 1
ATOM 4986 N N . SER A 1 657 ? 33.282 4.354 9.765 1.00 76.19 657 SER A N 1
ATOM 4987 C CA . SER A 1 657 ? 33.060 3.257 10.718 1.00 76.19 657 SER A CA 1
ATOM 4988 C C . SER A 1 657 ? 32.249 3.627 11.965 1.00 76.19 657 SER A C 1
ATOM 4990 O O . SER A 1 657 ? 31.663 2.739 12.574 1.00 76.19 657 SER A O 1
ATOM 4992 N N . LYS A 1 658 ? 32.214 4.901 12.381 1.00 79.75 658 LYS A N 1
ATOM 4993 C CA . LYS A 1 658 ? 31.450 5.325 13.568 1.00 79.75 658 LYS A CA 1
ATOM 4994 C C . LYS A 1 658 ? 29.944 5.206 13.325 1.00 79.75 658 LYS A C 1
ATOM 4996 O O . LYS A 1 658 ? 29.272 4.536 14.102 1.00 79.75 658 LYS A O 1
ATOM 5001 N N . CYS A 1 659 ? 29.448 5.800 12.240 1.00 81.75 659 CYS A N 1
ATOM 5002 C CA . CYS A 1 659 ? 28.042 5.721 11.846 1.00 81.75 659 CYS A CA 1
ATOM 5003 C C . CYS A 1 659 ? 27.619 4.266 11.613 1.00 81.75 659 CYS A C 1
ATOM 5005 O O . CYS A 1 659 ? 26.641 3.802 12.198 1.00 81.75 659 CYS A O 1
ATOM 5007 N N . ARG A 1 660 ? 28.447 3.500 10.885 1.00 87.38 660 ARG A N 1
ATOM 5008 C CA . ARG A 1 660 ? 28.217 2.067 10.659 1.00 87.38 660 ARG A CA 1
ATOM 5009 C C . ARG A 1 660 ? 28.054 1.275 11.959 1.00 87.38 660 ARG A C 1
ATOM 5011 O O . ARG A 1 660 ? 27.166 0.439 12.022 1.00 87.38 660 ARG A O 1
ATOM 5018 N N . ARG A 1 661 ? 28.872 1.524 12.992 1.00 88.50 661 ARG A N 1
ATOM 5019 C CA . ARG A 1 661 ? 28.753 0.835 14.296 1.00 88.50 661 ARG A CA 1
ATOM 5020 C C . ARG A 1 661 ? 27.461 1.187 15.032 1.00 88.50 661 ARG A C 1
ATOM 5022 O O . ARG A 1 661 ? 26.864 0.304 15.636 1.00 88.50 661 ARG A O 1
ATOM 5029 N N . SER A 1 662 ? 27.050 2.456 15.012 1.00 88.56 662 SER A N 1
ATOM 5030 C CA . SER A 1 662 ? 25.796 2.873 15.649 1.00 88.56 662 SER A CA 1
ATOM 5031 C C . SER A 1 662 ? 24.586 2.239 14.961 1.00 88.56 662 SER A C 1
ATOM 5033 O O . SER A 1 662 ? 23.732 1.687 15.647 1.00 88.56 662 SER A O 1
ATOM 5035 N N . LEU A 1 663 ? 24.546 2.257 13.624 1.00 91.31 663 LEU A N 1
ATOM 5036 C CA . LEU A 1 663 ? 23.482 1.621 12.840 1.00 91.31 663 LEU A CA 1
ATOM 5037 C C . LEU A 1 663 ? 23.473 0.099 13.014 1.00 91.31 663 LEU A C 1
ATOM 5039 O O . LEU A 1 663 ? 22.421 -0.467 13.278 1.00 91.31 663 LEU A O 1
ATOM 5043 N N . ASP A 1 664 ? 24.637 -0.554 12.949 1.00 92.69 664 ASP A N 1
ATOM 5044 C CA . ASP A 1 664 ? 24.766 -2.005 13.145 1.00 92.69 664 ASP A CA 1
ATOM 5045 C C . ASP A 1 664 ? 24.213 -2.446 14.504 1.00 92.69 664 ASP A C 1
ATOM 5047 O O . ASP A 1 664 ? 23.452 -3.407 14.575 1.00 92.69 664 ASP A O 1
ATOM 5051 N N . LYS A 1 665 ? 24.508 -1.692 15.571 1.00 90.88 665 LYS A N 1
ATOM 5052 C CA . LYS A 1 665 ? 23.969 -1.964 16.907 1.00 90.88 665 LYS A CA 1
ATOM 5053 C C . LYS A 1 665 ? 22.439 -1.910 16.942 1.00 90.88 665 LYS A C 1
ATOM 5055 O O . LYS A 1 665 ? 21.829 -2.751 17.595 1.00 90.88 665 LYS A O 1
ATOM 5060 N N . VAL A 1 666 ? 21.827 -0.910 16.305 1.00 91.81 666 VAL A N 1
ATOM 5061 C CA . VAL A 1 666 ? 20.367 -0.727 16.347 1.00 91.81 666 VAL A CA 1
ATOM 5062 C C . VAL A 1 666 ? 19.666 -1.720 15.422 1.00 91.81 666 VAL A C 1
ATOM 5064 O O . VAL A 1 666 ? 18.733 -2.382 15.858 1.00 91.81 666 VAL A O 1
ATOM 5067 N N . TYR A 1 667 ? 20.139 -1.899 14.187 1.00 93.88 667 TYR A N 1
ATOM 5068 C CA . TYR A 1 667 ? 19.520 -2.824 13.238 1.00 93.88 667 TYR A CA 1
ATOM 5069 C C . TYR A 1 667 ? 19.598 -4.286 13.683 1.00 93.88 667 TYR A C 1
ATOM 5071 O O . TYR A 1 667 ? 18.590 -4.981 13.606 1.00 93.88 667 TYR A O 1
ATOM 5079 N N . ARG A 1 668 ? 20.741 -4.747 14.217 1.00 91.88 668 ARG A N 1
ATOM 5080 C CA . ARG A 1 668 ? 20.834 -6.110 14.773 1.00 91.88 668 ARG A CA 1
ATOM 5081 C C . ARG A 1 668 ? 19.884 -6.311 15.937 1.00 91.88 668 ARG A C 1
ATOM 5083 O O . ARG A 1 668 ? 19.232 -7.338 16.021 1.00 91.88 668 ARG A O 1
ATOM 5090 N N . ARG A 1 669 ? 19.763 -5.308 16.807 1.00 90.19 669 ARG A N 1
ATOM 5091 C CA . ARG A 1 669 ? 18.830 -5.371 17.927 1.00 90.19 669 ARG A CA 1
ATOM 5092 C C . ARG A 1 669 ? 17.377 -5.467 17.460 1.00 90.19 669 ARG A C 1
ATOM 5094 O O . ARG A 1 669 ? 16.608 -6.211 18.066 1.00 90.19 669 ARG A O 1
ATOM 5101 N N . ILE A 1 670 ? 17.002 -4.719 16.420 1.00 90.50 670 ILE A N 1
ATOM 5102 C CA . ILE A 1 670 ? 15.667 -4.810 15.815 1.00 90.50 670 ILE A CA 1
ATOM 5103 C C . ILE A 1 670 ? 15.424 -6.240 15.323 1.00 90.50 670 ILE A C 1
ATOM 5105 O O . ILE A 1 670 ? 14.412 -6.834 15.689 1.00 90.50 670 ILE A O 1
ATOM 5109 N N . ASP A 1 671 ? 16.365 -6.804 14.563 1.00 90.94 671 ASP A N 1
ATOM 5110 C CA . ASP A 1 671 ? 16.245 -8.154 14.001 1.00 90.94 671 ASP A CA 1
ATOM 5111 C C . ASP A 1 671 ? 16.181 -9.239 15.094 1.00 90.94 671 ASP A C 1
ATOM 5113 O O . ASP A 1 671 ? 15.262 -10.054 15.110 1.00 90.94 671 ASP A O 1
ATOM 5117 N N . GLU A 1 672 ? 17.071 -9.175 16.092 1.00 88.25 672 GLU A N 1
ATOM 5118 C CA . GLU A 1 672 ? 17.072 -10.059 17.270 1.00 88.25 672 GLU A CA 1
ATOM 5119 C C . GLU A 1 672 ? 15.751 -9.975 18.051 1.00 88.25 672 GLU A C 1
ATOM 5121 O O . GLU A 1 672 ? 15.222 -10.989 18.509 1.00 88.25 672 GLU A O 1
ATOM 5126 N N . THR A 1 673 ? 15.196 -8.768 18.198 1.00 84.50 673 THR A N 1
ATOM 5127 C CA . THR A 1 673 ? 13.925 -8.556 18.904 1.00 84.50 673 THR A CA 1
ATOM 5128 C C . THR A 1 673 ? 12.757 -9.144 18.123 1.00 84.50 673 THR A C 1
ATOM 5130 O O . THR A 1 673 ? 11.895 -9.780 18.721 1.00 84.50 673 THR A O 1
ATOM 5133 N N . LEU A 1 674 ? 12.723 -8.977 16.800 1.00 84.50 674 LEU A N 1
ATOM 5134 C CA . LEU A 1 674 ? 11.679 -9.559 15.953 1.00 84.50 674 LEU A CA 1
ATOM 5135 C C . LEU A 1 674 ? 11.756 -11.087 15.927 1.00 84.50 674 LEU A C 1
ATOM 5137 O O . LEU A 1 674 ? 10.725 -11.760 16.007 1.00 84.50 674 LEU A O 1
ATOM 5141 N N . ALA A 1 675 ? 12.967 -11.642 15.909 1.00 78.75 675 ALA A N 1
ATOM 5142 C CA . ALA A 1 675 ? 13.185 -13.072 16.071 1.00 78.75 675 ALA A CA 1
ATOM 5143 C C . ALA A 1 675 ? 12.700 -13.568 17.449 1.00 78.75 675 ALA A C 1
ATOM 5145 O O . ALA A 1 675 ? 12.022 -14.591 17.527 1.00 78.75 675 ALA A O 1
ATOM 5146 N N . ALA A 1 676 ? 12.967 -12.824 18.529 1.00 74.44 676 ALA A N 1
ATOM 5147 C CA . ALA A 1 676 ? 12.544 -13.171 19.889 1.00 74.44 676 ALA A CA 1
ATOM 5148 C C . ALA A 1 676 ? 11.044 -12.949 20.161 1.00 74.44 676 ALA A C 1
ATOM 5150 O O . ALA A 1 676 ? 10.454 -13.668 20.968 1.00 74.44 676 ALA A O 1
ATOM 5151 N N . GLN A 1 677 ? 10.395 -11.993 19.490 1.00 65.69 677 GLN A N 1
ATOM 5152 C CA . GLN A 1 677 ? 8.951 -11.759 19.605 1.00 65.69 677 GLN A CA 1
ATOM 5153 C C . GLN A 1 677 ? 8.133 -12.931 19.056 1.00 65.69 677 GLN A C 1
ATOM 5155 O O . GLN A 1 677 ? 7.071 -13.224 19.604 1.00 65.69 677 GLN A O 1
ATOM 5160 N N . LYS A 1 678 ? 8.662 -13.696 18.086 1.00 59.19 678 LYS A N 1
ATOM 5161 C CA . LYS A 1 678 ? 8.090 -15.004 17.704 1.00 59.19 678 LYS A CA 1
ATOM 5162 C C . LYS A 1 678 ? 8.007 -15.978 18.893 1.00 59.19 678 LYS A C 1
ATOM 5164 O O . LYS A 1 678 ? 7.166 -16.870 18.889 1.00 59.19 678 LYS A O 1
ATOM 5169 N N . CYS A 1 679 ? 8.836 -15.782 19.922 1.00 47.56 679 CYS A N 1
ATOM 5170 C CA . CYS A 1 679 ? 8.873 -16.560 21.162 1.00 47.56 679 CYS A CA 1
ATOM 5171 C C . CYS A 1 679 ? 8.151 -15.881 22.349 1.00 47.56 679 CYS A C 1
ATOM 5173 O O . CYS A 1 679 ? 8.264 -16.364 23.475 1.00 47.56 679 CYS A O 1
ATOM 5175 N N . GLY A 1 680 ? 7.419 -14.777 22.132 1.00 47.00 680 GLY A N 1
ATOM 5176 C CA . GLY A 1 680 ? 6.542 -14.156 23.139 1.00 47.00 680 GLY A CA 1
ATOM 5177 C C . GLY A 1 680 ? 7.203 -13.190 24.135 1.00 47.00 680 GLY A C 1
ATOM 5178 O O . GLY A 1 680 ? 6.590 -12.853 25.147 1.00 47.00 680 GLY A O 1
ATOM 5179 N N . VAL A 1 681 ? 8.435 -12.728 23.886 1.00 47.44 681 VAL A N 1
ATOM 5180 C CA . VAL A 1 681 ? 9.126 -11.762 24.764 1.00 47.44 681 VAL A CA 1
ATOM 5181 C C . VAL A 1 681 ? 8.830 -10.322 24.326 1.00 47.44 681 VAL A C 1
ATOM 5183 O O . VAL A 1 681 ? 9.189 -9.911 23.225 1.00 47.44 681 VAL A O 1
ATOM 5186 N N . LEU A 1 682 ? 8.209 -9.527 25.205 1.00 52.19 682 LEU A N 1
ATOM 5187 C CA . LEU A 1 682 ? 7.992 -8.092 24.994 1.00 52.19 682 LEU A CA 1
ATOM 5188 C C . LEU A 1 682 ? 9.263 -7.310 25.360 1.00 52.19 682 LEU A C 1
ATOM 5190 O O . LEU A 1 682 ? 9.496 -6.989 26.524 1.00 52.19 682 LEU A O 1
ATOM 5194 N N . SER A 1 683 ? 10.095 -7.002 24.367 1.00 66.56 683 SER A N 1
ATOM 5195 C CA . SER A 1 683 ? 11.223 -6.075 24.509 1.00 66.56 683 SER A CA 1
ATOM 5196 C C . SER A 1 683 ? 11.193 -5.004 23.430 1.00 66.56 683 SER A C 1
ATOM 5198 O O . SER A 1 683 ? 10.755 -5.252 22.308 1.00 66.56 683 SER A O 1
ATOM 5200 N N . ASP A 1 684 ? 11.695 -3.816 23.757 1.00 75.69 684 ASP A N 1
ATOM 5201 C CA . ASP A 1 684 ? 11.789 -2.740 22.784 1.00 75.69 684 ASP A CA 1
ATOM 5202 C C . ASP A 1 684 ? 12.930 -2.962 21.777 1.00 75.69 684 ASP A C 1
ATOM 5204 O O . ASP A 1 684 ? 14.082 -3.234 22.149 1.00 75.69 684 ASP A O 1
ATOM 5208 N N . ALA A 1 685 ? 12.588 -2.812 20.497 1.00 81.56 685 ALA A N 1
ATOM 5209 C CA . ALA A 1 685 ? 13.467 -3.088 19.366 1.00 81.56 685 ALA A CA 1
ATOM 5210 C C . ALA A 1 685 ? 14.570 -2.031 19.169 1.00 81.56 685 ALA A C 1
ATOM 5212 O O . ALA A 1 685 ? 15.574 -2.317 18.522 1.00 81.56 685 ALA A O 1
ATOM 5213 N N . PHE A 1 686 ? 14.431 -0.828 19.741 1.00 80.75 686 PHE A N 1
ATOM 5214 C CA . PHE A 1 686 ? 15.384 0.272 19.545 1.00 80.75 686 PHE A CA 1
ATOM 5215 C C . PHE A 1 686 ? 16.243 0.532 20.788 1.00 80.75 686 PHE A C 1
ATOM 5217 O O . PHE A 1 686 ? 17.470 0.623 20.704 1.00 80.75 686 PHE A O 1
ATOM 5224 N N . GLU A 1 687 ? 15.615 0.649 21.958 1.00 75.69 687 GLU A N 1
ATOM 5225 C CA . GLU A 1 687 ? 16.214 1.150 23.195 1.00 75.69 687 GLU A CA 1
ATOM 5226 C C . GLU A 1 687 ? 16.095 0.140 24.340 1.00 75.69 687 GLU A C 1
ATOM 5228 O O . GLU A 1 687 ? 15.208 -0.703 24.386 1.00 75.69 687 GLU A O 1
ATOM 5233 N N . ALA A 1 688 ? 17.043 0.154 25.280 1.00 69.50 688 ALA A N 1
ATOM 5234 C CA . ALA A 1 688 ? 16.966 -0.709 26.464 1.00 69.50 688 ALA A CA 1
ATOM 5235 C C . ALA A 1 688 ? 15.877 -0.219 27.424 1.00 69.50 688 ALA A C 1
ATOM 5237 O O . ALA A 1 688 ? 15.589 0.976 27.454 1.00 69.50 688 ALA A O 1
ATOM 5238 N N . THR A 1 689 ? 15.335 -1.124 28.246 1.00 71.50 689 THR A N 1
ATOM 5239 C CA . THR A 1 689 ? 14.361 -0.773 29.286 1.00 71.50 689 THR A CA 1
ATOM 5240 C C . THR A 1 689 ? 14.887 0.392 30.140 1.00 71.50 689 THR A C 1
ATOM 5242 O O . THR A 1 689 ? 15.993 0.293 30.694 1.00 71.50 689 THR A O 1
ATOM 5245 N N . PRO A 1 690 ? 14.135 1.500 30.251 1.00 72.75 690 PRO A N 1
ATOM 5246 C CA . PRO A 1 690 ? 14.569 2.680 30.989 1.00 72.75 690 PRO A CA 1
ATOM 5247 C C . PRO A 1 690 ? 14.817 2.380 32.471 1.00 72.75 690 PRO A C 1
ATOM 5249 O O . PRO A 1 690 ? 14.050 1.679 33.129 1.00 72.75 690 PRO A O 1
ATOM 5252 N N . ARG A 1 691 ? 15.893 2.942 33.038 1.00 79.06 691 ARG A N 1
ATOM 5253 C CA . ARG A 1 691 ? 16.175 2.842 34.480 1.00 79.06 691 ARG A CA 1
ATOM 5254 C C . ARG A 1 691 ? 15.564 4.027 35.220 1.00 79.06 691 ARG A C 1
ATOM 5256 O O . ARG A 1 691 ? 16.083 5.138 35.141 1.00 79.06 691 ARG A O 1
ATOM 5263 N N . LEU A 1 692 ? 14.494 3.779 35.971 1.00 85.00 692 LEU A N 1
ATOM 5264 C CA . LEU A 1 692 ? 13.838 4.806 36.783 1.00 85.00 692 LEU A CA 1
ATOM 5265 C C . LEU A 1 692 ? 14.653 5.186 38.024 1.00 85.00 692 LEU A C 1
ATOM 5267 O O . LEU A 1 692 ? 15.270 4.337 38.670 1.00 85.00 692 LEU A O 1
ATOM 5271 N N . LYS A 1 693 ? 14.604 6.470 38.395 1.00 90.19 693 LYS A N 1
ATOM 5272 C CA . LYS A 1 693 ? 15.151 6.971 39.664 1.00 90.19 693 LYS A CA 1
ATOM 5273 C C . LYS A 1 693 ? 14.321 6.430 40.834 1.00 90.19 693 LYS A C 1
ATOM 5275 O O . LYS A 1 693 ? 13.120 6.210 40.699 1.00 90.19 693 LYS A O 1
ATOM 5280 N N . ARG A 1 694 ? 14.924 6.318 42.022 1.00 89.94 694 ARG A N 1
ATOM 5281 C CA . ARG A 1 694 ? 14.241 5.832 43.239 1.00 89.94 694 ARG A CA 1
ATOM 5282 C C . ARG A 1 694 ? 12.913 6.555 43.528 1.00 89.94 694 ARG A C 1
ATOM 5284 O O . ARG A 1 694 ? 11.910 5.895 43.756 1.00 89.94 694 ARG A O 1
ATOM 5291 N N . ARG A 1 695 ? 12.878 7.891 43.414 1.00 90.81 695 ARG A N 1
ATOM 5292 C CA . ARG A 1 695 ? 11.650 8.696 43.597 1.00 90.81 695 ARG A CA 1
ATOM 5293 C C . ARG A 1 695 ? 10.535 8.324 42.607 1.00 90.81 695 ARG A C 1
ATOM 5295 O O . ARG A 1 695 ? 9.374 8.287 42.992 1.00 90.81 695 ARG A O 1
ATOM 5302 N N . GLN A 1 696 ? 10.880 8.033 41.351 1.00 91.81 696 GLN A N 1
ATOM 5303 C CA . GLN A 1 696 ? 9.912 7.621 40.323 1.00 91.81 696 GLN A CA 1
ATOM 5304 C C . GLN A 1 696 ? 9.346 6.227 40.631 1.00 91.81 696 GLN A C 1
ATOM 5306 O O . GLN A 1 696 ? 8.148 5.999 40.494 1.00 91.81 696 GLN A O 1
ATOM 5311 N N . GLN A 1 697 ? 10.192 5.307 41.110 1.00 91.00 697 GLN A N 1
ATOM 5312 C CA . GLN A 1 697 ? 9.757 3.976 41.547 1.00 91.00 697 GLN A CA 1
ATOM 5313 C C . GLN A 1 697 ? 8.818 4.052 42.758 1.00 91.00 697 GLN A C 1
ATOM 5315 O O . GLN A 1 697 ? 7.773 3.409 42.759 1.00 91.00 697 GLN A O 1
ATOM 5320 N N . GLU A 1 698 ? 9.156 4.868 43.759 1.00 92.12 698 GLU A N 1
ATOM 5321 C CA . GLU A 1 698 ? 8.307 5.101 44.935 1.00 92.12 698 GLU A CA 1
ATOM 5322 C C . GLU A 1 698 ? 6.951 5.710 44.533 1.00 92.12 698 GLU A C 1
ATOM 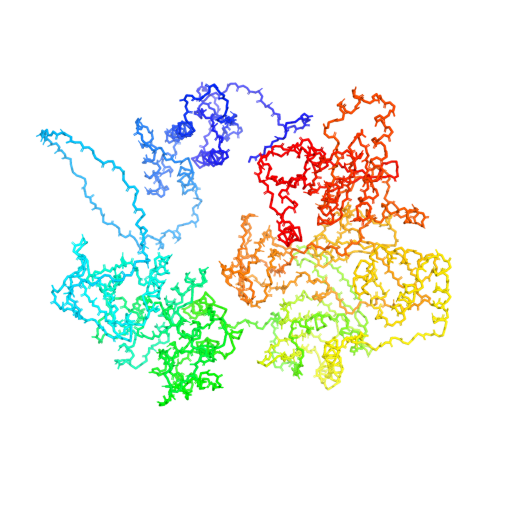5324 O O . GLU A 1 698 ? 5.911 5.263 45.014 1.00 92.12 698 GLU A O 1
ATOM 5329 N N . ARG A 1 699 ? 6.937 6.665 43.590 1.00 92.81 699 ARG A N 1
ATOM 5330 C CA . ARG A 1 699 ? 5.702 7.267 43.063 1.00 92.81 699 ARG A CA 1
ATOM 5331 C C . ARG A 1 699 ? 4.790 6.242 42.383 1.00 92.81 699 ARG A C 1
ATOM 5333 O O . ARG A 1 699 ? 3.586 6.274 42.618 1.00 92.81 699 ARG A O 1
ATOM 5340 N N . LEU A 1 700 ? 5.357 5.330 41.589 1.00 93.12 700 LEU A N 1
ATOM 5341 C CA . LEU A 1 700 ? 4.609 4.247 40.942 1.00 93.12 700 LEU A CA 1
ATOM 5342 C C . LEU A 1 700 ? 3.951 3.310 41.961 1.00 93.12 700 LEU A C 1
ATOM 5344 O O . LEU A 1 700 ? 2.777 2.999 41.812 1.00 93.12 700 LEU A O 1
ATOM 5348 N N . VAL A 1 701 ? 4.676 2.907 43.011 1.00 93.56 701 VAL A N 1
ATOM 5349 C CA . VAL A 1 701 ? 4.143 2.018 44.062 1.00 93.56 701 VAL A CA 1
ATOM 5350 C C . VAL A 1 701 ? 3.004 2.688 44.837 1.00 93.56 701 VAL A C 1
ATOM 5352 O O . VAL A 1 701 ? 1.977 2.065 45.091 1.00 93.56 701 VAL A O 1
ATOM 5355 N N . ILE A 1 702 ? 3.158 3.969 45.190 1.00 94.25 702 ILE A N 1
ATOM 5356 C CA . ILE A 1 702 ? 2.107 4.730 45.883 1.00 94.25 702 ILE A CA 1
ATOM 5357 C C . ILE A 1 702 ? 0.857 4.848 45.003 1.00 94.25 702 ILE A C 1
ATOM 5359 O O . ILE A 1 702 ? -0.253 4.626 45.485 1.00 94.25 702 ILE A O 1
ATOM 5363 N N . GLY A 1 703 ? 1.032 5.173 43.720 1.00 92.62 703 GLY A N 1
ATOM 5364 C CA . GLY A 1 703 ? -0.084 5.286 42.785 1.00 92.62 703 GLY A CA 1
ATOM 5365 C C . GLY A 1 703 ? -0.790 3.951 42.531 1.00 92.62 703 GLY A C 1
ATOM 5366 O O . GLY A 1 703 ? -2.015 3.922 42.492 1.00 92.62 703 GLY A O 1
ATOM 5367 N N . GLU A 1 704 ? -0.048 2.842 42.443 1.00 94.81 704 GLU A N 1
ATOM 5368 C CA . GLU A 1 704 ? -0.614 1.487 42.338 1.00 94.81 704 GLU A CA 1
ATOM 5369 C C . GLU A 1 704 ? -1.564 1.186 43.504 1.00 94.81 704 GLU A C 1
ATOM 5371 O O . GLU A 1 704 ? -2.717 0.803 43.304 1.00 94.81 704 GLU A O 1
ATOM 5376 N N . GLN A 1 705 ? -1.098 1.427 44.734 1.00 94.12 705 GLN A N 1
ATOM 5377 C CA . GLN A 1 705 ? -1.875 1.198 45.951 1.00 94.12 705 GLN A CA 1
ATOM 5378 C C . GLN A 1 705 ? -3.144 2.068 45.986 1.00 94.12 705 GLN A C 1
ATOM 5380 O O . GLN A 1 705 ? -4.205 1.613 46.426 1.00 94.12 705 GLN A O 1
ATOM 5385 N N . ALA A 1 706 ? -3.046 3.315 45.516 1.00 93.81 706 ALA A N 1
ATOM 5386 C CA . ALA A 1 706 ? -4.172 4.237 45.461 1.00 93.81 706 ALA A CA 1
ATOM 5387 C C . ALA A 1 706 ? -5.235 3.790 44.444 1.00 93.81 706 ALA A C 1
ATOM 5389 O O . ALA A 1 706 ? -6.416 3.765 44.786 1.00 93.81 706 ALA A O 1
ATOM 5390 N N . LEU A 1 707 ? -4.830 3.338 43.251 1.00 94.19 707 LEU A N 1
ATOM 5391 C CA . LEU A 1 707 ? -5.749 2.789 42.245 1.00 94.19 707 LEU A CA 1
ATOM 5392 C C . LEU A 1 707 ? -6.527 1.580 42.781 1.00 94.19 707 LEU A C 1
ATOM 5394 O O . LEU A 1 707 ? -7.747 1.510 42.628 1.00 94.19 707 LEU A O 1
ATOM 5398 N N . VAL A 1 708 ? -5.841 0.657 43.463 1.00 94.00 708 VAL A N 1
ATOM 5399 C CA . VAL A 1 708 ? -6.489 -0.509 44.088 1.00 94.00 708 VAL A CA 1
ATOM 5400 C C . VAL A 1 708 ? -7.487 -0.078 45.167 1.00 94.00 708 VAL A C 1
ATOM 5402 O O . VAL A 1 708 ? -8.572 -0.646 45.270 1.00 94.00 708 VAL A O 1
ATOM 5405 N N . THR A 1 709 ? -7.157 0.958 45.943 1.00 93.06 709 THR A N 1
ATOM 5406 C CA . THR A 1 709 ? -8.051 1.509 46.978 1.00 93.06 709 THR A CA 1
ATOM 5407 C C . THR A 1 709 ? -9.305 2.151 46.373 1.00 93.06 709 THR A C 1
ATOM 5409 O O . THR A 1 709 ? -10.380 2.070 46.961 1.00 93.06 709 THR A O 1
ATOM 5412 N N . GLU A 1 710 ? -9.200 2.737 45.179 1.00 87.81 710 GLU A N 1
ATOM 5413 C CA . GLU A 1 710 ? -10.331 3.301 44.434 1.00 87.81 710 GLU A CA 1
ATOM 5414 C C . GLU A 1 710 ? -11.206 2.254 43.713 1.00 87.81 710 GLU A C 1
ATOM 5416 O O . GLU A 1 710 ? -12.186 2.621 43.054 1.00 87.81 710 GLU A O 1
ATOM 5421 N N . GLY A 1 711 ? -10.880 0.963 43.837 1.00 87.94 711 GLY A N 1
ATOM 5422 C CA . GLY A 1 711 ? -11.658 -0.140 43.270 1.00 87.94 711 GLY A CA 1
ATOM 5423 C C . GLY A 1 711 ? -11.170 -0.654 41.913 1.00 87.94 711 GLY A C 1
ATOM 5424 O O . GLY A 1 711 ? -11.874 -1.451 41.297 1.00 87.94 711 GLY A O 1
ATOM 5425 N N . VAL A 1 712 ? -9.985 -0.245 41.441 1.00 91.81 712 VAL A N 1
ATOM 5426 C CA . VAL A 1 712 ? -9.372 -0.836 40.238 1.00 91.81 712 VAL A CA 1
ATOM 5427 C C . VAL A 1 712 ? -8.903 -2.266 40.549 1.00 91.81 712 VAL A C 1
ATOM 5429 O O . VAL A 1 712 ? -8.241 -2.474 41.574 1.00 91.81 712 VAL A O 1
ATOM 5432 N N . PRO A 1 713 ? -9.175 -3.265 39.683 1.00 92.88 713 PRO A N 1
ATOM 5433 C CA . PRO A 1 713 ? -8.646 -4.612 39.857 1.00 92.88 713 PRO A CA 1
ATOM 5434 C C . PRO A 1 713 ? -7.121 -4.603 39.997 1.00 92.88 713 PRO A C 1
ATOM 5436 O O . PRO A 1 713 ? -6.410 -4.021 39.178 1.00 92.88 713 PRO A O 1
ATOM 5439 N N . ARG A 1 714 ? -6.601 -5.289 41.020 1.00 92.88 714 ARG A N 1
ATOM 5440 C CA . ARG A 1 714 ? -5.161 -5.312 41.320 1.00 92.88 714 ARG A CA 1
ATOM 5441 C C . ARG A 1 714 ? -4.307 -5.737 40.124 1.00 92.88 714 ARG A C 1
ATOM 5443 O O . ARG A 1 714 ? -3.292 -5.108 39.854 1.00 92.88 714 ARG A O 1
ATOM 5450 N N . SER A 1 715 ? -4.749 -6.750 39.380 1.00 91.81 715 SER A N 1
ATOM 5451 C CA . SER A 1 715 ? -4.084 -7.210 38.156 1.00 91.81 715 SER A CA 1
ATOM 5452 C C . SER A 1 715 ? -3.956 -6.104 37.103 1.00 91.81 715 SER A C 1
ATOM 5454 O O . SER A 1 715 ? -2.918 -5.990 36.453 1.00 91.81 715 SER A O 1
ATOM 5456 N N . LEU A 1 716 ? -4.983 -5.267 36.946 1.00 91.75 716 LEU A N 1
ATOM 5457 C CA . LEU A 1 716 ? -5.011 -4.188 35.963 1.00 91.75 716 LEU A CA 1
ATOM 5458 C C . LEU A 1 716 ? -4.134 -3.006 36.401 1.00 91.75 716 LEU A C 1
ATOM 5460 O O . LEU A 1 716 ? -3.356 -2.493 35.596 1.00 91.75 716 LEU A O 1
ATOM 5464 N N . ALA A 1 717 ? -4.175 -2.644 37.688 1.00 93.50 717 ALA A N 1
ATOM 5465 C CA . ALA A 1 717 ? -3.287 -1.635 38.271 1.00 93.50 717 ALA A CA 1
ATOM 5466 C C . ALA A 1 717 ? -1.804 -2.041 38.151 1.00 93.50 717 ALA A C 1
ATOM 5468 O O . ALA A 1 717 ? -0.983 -1.252 37.679 1.00 93.50 717 ALA A O 1
ATOM 5469 N N . GLU A 1 718 ? -1.473 -3.292 38.489 1.00 92.12 718 GLU A N 1
ATOM 5470 C CA . GLU A 1 718 ? -0.128 -3.860 38.328 1.00 92.12 718 GLU A CA 1
ATOM 5471 C C . GLU A 1 718 ? 0.318 -3.850 36.858 1.00 92.12 718 GLU A C 1
ATOM 5473 O O . GLU A 1 718 ? 1.478 -3.554 36.559 1.00 92.12 718 GLU A O 1
ATOM 5478 N N . THR A 1 719 ? -0.597 -4.138 35.927 1.00 91.06 719 THR A N 1
ATOM 5479 C CA . THR A 1 719 ? -0.311 -4.127 34.485 1.00 91.06 719 THR A CA 1
ATOM 5480 C C . THR A 1 719 ? -0.001 -2.714 33.986 1.00 91.06 719 THR A C 1
ATOM 5482 O O . THR A 1 719 ? 1.021 -2.519 33.325 1.00 91.06 719 THR A O 1
ATOM 5485 N N . LEU A 1 720 ? -0.809 -1.707 34.345 1.00 91.62 720 LEU A N 1
ATOM 5486 C CA . LEU A 1 720 ? -0.564 -0.314 33.953 1.00 91.62 720 LEU A CA 1
ATOM 5487 C C . LEU A 1 720 ? 0.736 0.234 34.564 1.00 91.62 720 LEU A C 1
ATOM 5489 O O . LEU A 1 720 ? 1.514 0.900 33.883 1.00 91.62 720 LEU A O 1
ATOM 5493 N N . VAL A 1 721 ? 1.016 -0.069 35.833 1.00 92.88 721 VAL A N 1
ATOM 5494 C CA . VAL A 1 721 ? 2.246 0.373 36.510 1.00 92.88 721 VAL A CA 1
ATOM 5495 C C . VAL A 1 721 ? 3.487 -0.301 35.929 1.00 92.88 721 VAL A C 1
ATOM 5497 O O . VAL A 1 721 ? 4.521 0.354 35.769 1.00 92.88 721 VAL A O 1
ATOM 5500 N N . ARG A 1 722 ? 3.396 -1.585 35.562 1.00 90.44 722 ARG A N 1
ATOM 5501 C CA . ARG A 1 722 ? 4.457 -2.284 34.824 1.00 90.44 722 ARG A CA 1
ATOM 5502 C C . ARG A 1 722 ? 4.696 -1.636 33.466 1.00 90.44 722 ARG A C 1
ATOM 5504 O O . ARG A 1 722 ? 5.844 -1.350 33.139 1.00 90.44 722 ARG A O 1
ATOM 5511 N N . PHE A 1 723 ? 3.630 -1.322 32.731 1.00 89.75 723 PHE A N 1
ATOM 5512 C CA . PHE A 1 723 ? 3.724 -0.597 31.467 1.00 89.75 723 PHE A CA 1
ATOM 5513 C C . PHE A 1 723 ? 4.431 0.756 31.647 1.00 89.75 723 PHE A C 1
ATOM 5515 O O . PHE A 1 723 ? 5.443 1.001 31.002 1.00 89.75 723 PHE A O 1
ATOM 5522 N N . LEU A 1 724 ? 4.015 1.596 32.601 1.00 91.31 724 LEU A N 1
ATOM 5523 C CA . LEU A 1 724 ? 4.673 2.887 32.863 1.00 91.31 724 LEU A CA 1
ATOM 5524 C C . LEU A 1 724 ? 6.152 2.757 33.260 1.00 91.31 724 LEU A C 1
ATOM 5526 O O . LEU A 1 724 ? 6.950 3.666 33.008 1.00 91.31 724 LEU A O 1
ATOM 5530 N N . ARG A 1 725 ? 6.516 1.635 33.888 1.00 89.00 725 ARG A N 1
ATOM 5531 C CA . ARG A 1 725 ? 7.880 1.338 34.324 1.00 89.00 725 ARG A CA 1
ATOM 5532 C C . ARG A 1 725 ? 8.789 0.893 33.187 1.00 89.00 725 ARG A C 1
ATOM 5534 O O . ARG A 1 725 ? 9.940 1.320 33.144 1.00 89.00 725 ARG A O 1
ATOM 5541 N N . GLU A 1 726 ? 8.298 0.002 32.336 1.00 85.88 726 GLU A N 1
ATOM 5542 C CA . GLU A 1 726 ? 9.125 -0.770 31.405 1.00 85.88 726 GLU A CA 1
ATOM 5543 C C . GLU A 1 726 ? 8.967 -0.323 29.951 1.00 85.88 726 GLU A C 1
ATOM 5545 O O . GLU A 1 726 ? 9.895 -0.506 29.160 1.00 85.88 726 GLU A O 1
ATOM 5550 N N . ALA A 1 727 ? 7.828 0.283 29.603 1.00 82.44 727 ALA A N 1
ATOM 5551 C CA . ALA A 1 727 ? 7.535 0.671 28.235 1.00 82.44 727 ALA A CA 1
ATOM 5552 C C . ALA A 1 727 ? 8.449 1.811 27.747 1.00 82.44 727 ALA A C 1
ATOM 5554 O O . ALA A 1 727 ? 8.900 2.654 28.544 1.00 82.44 727 ALA A O 1
ATOM 5555 N N . PRO A 1 728 ? 8.707 1.870 26.427 1.00 78.12 728 PRO A N 1
ATOM 5556 C CA . PRO A 1 728 ? 9.501 2.925 25.814 1.00 78.12 728 PRO A CA 1
ATOM 5557 C C . PRO A 1 728 ? 8.958 4.312 26.145 1.00 78.12 728 PRO A C 1
ATOM 5559 O O . PRO A 1 728 ? 7.748 4.513 26.244 1.00 78.12 728 PRO A O 1
ATOM 5562 N N . ASP A 1 729 ? 9.855 5.294 26.236 1.00 79.31 729 ASP A N 1
ATOM 5563 C CA . ASP A 1 729 ? 9.501 6.690 26.518 1.00 79.31 729 ASP A CA 1
ATOM 5564 C C . ASP A 1 729 ? 8.373 7.205 25.608 1.00 79.31 729 ASP A C 1
ATOM 5566 O O . ASP A 1 729 ? 7.466 7.884 26.072 1.00 79.31 729 ASP A O 1
ATOM 5570 N N . GLN A 1 730 ? 8.383 6.846 24.324 1.00 74.62 730 GLN A N 1
ATOM 5571 C CA . GLN A 1 730 ? 7.363 7.284 23.367 1.00 74.62 730 GLN A CA 1
ATOM 5572 C C . GLN A 1 730 ? 5.981 6.668 23.613 1.00 74.62 730 GLN A C 1
ATOM 5574 O O . GLN A 1 730 ? 4.979 7.354 23.426 1.00 74.62 730 GLN A O 1
ATOM 5579 N N . GLU A 1 731 ? 5.917 5.407 24.051 1.00 79.44 731 GLU A N 1
ATOM 5580 C CA . GLU A 1 731 ? 4.641 4.749 24.359 1.00 79.44 731 GLU A CA 1
ATOM 5581 C C . GLU A 1 731 ? 3.995 5.369 25.596 1.00 79.44 731 GLU A C 1
ATOM 5583 O O . GLU A 1 731 ? 2.784 5.566 25.630 1.00 79.44 731 GLU A O 1
ATOM 5588 N N . VAL A 1 732 ? 4.806 5.765 26.581 1.00 87.69 732 VAL A N 1
ATOM 5589 C CA . VAL A 1 732 ? 4.312 6.465 27.773 1.00 87.69 732 VAL A CA 1
ATOM 5590 C C . VAL A 1 732 ? 4.133 7.973 27.547 1.00 87.69 732 VAL A C 1
ATOM 5592 O O . VAL A 1 732 ? 3.382 8.608 28.279 1.00 87.69 732 VAL A O 1
ATOM 5595 N N . ALA A 1 733 ? 4.766 8.561 26.526 1.00 83.75 733 ALA A N 1
ATOM 5596 C CA . ALA A 1 733 ? 4.533 9.946 26.110 1.00 83.75 733 ALA A CA 1
ATOM 5597 C C . ALA A 1 733 ? 3.236 10.132 25.324 1.00 83.75 733 ALA A C 1
ATOM 5599 O O . ALA A 1 733 ? 2.771 11.265 25.218 1.00 83.75 733 ALA A O 1
ATOM 5600 N N . LYS A 1 734 ? 2.690 9.059 24.743 1.00 86.69 734 LYS A N 1
ATOM 5601 C CA . LYS A 1 734 ? 1.436 9.085 23.990 1.00 86.69 734 LYS A CA 1
ATOM 5602 C C . LYS A 1 734 ? 0.686 7.758 24.139 1.00 86.69 734 LYS A C 1
ATOM 5604 O O . LYS A 1 734 ? 0.757 6.874 23.287 1.00 86.69 734 LYS A O 1
ATOM 5609 N N . ILE A 1 735 ? -0.068 7.646 25.223 1.00 90.00 735 ILE A N 1
ATOM 5610 C CA . ILE A 1 735 ? -0.858 6.472 25.587 1.00 90.00 735 ILE A CA 1
ATOM 5611 C C . ILE A 1 735 ? -2.253 6.598 24.972 1.00 90.00 735 ILE A C 1
ATOM 5613 O O . ILE A 1 735 ? -3.064 7.422 25.395 1.00 90.00 735 ILE A O 1
ATOM 5617 N N . ARG A 1 736 ? -2.543 5.754 23.979 1.00 89.12 736 ARG A N 1
ATOM 5618 C CA . ARG A 1 736 ? -3.876 5.626 23.372 1.00 89.12 736 ARG A CA 1
ATOM 5619 C C . ARG A 1 736 ? -4.611 4.469 24.061 1.00 89.12 736 ARG A C 1
ATOM 5621 O O . ARG A 1 736 ? -4.182 3.328 23.885 1.00 89.12 736 ARG A O 1
ATOM 5628 N N . PRO A 1 737 ? -5.673 4.722 24.846 1.00 89.19 737 PRO A N 1
ATOM 5629 C CA . PRO A 1 737 ? -6.236 3.733 25.772 1.00 89.19 737 PRO A CA 1
ATOM 5630 C C . PRO A 1 737 ? -6.776 2.481 25.067 1.00 89.19 737 PRO A C 1
ATOM 5632 O O . PRO A 1 737 ? -6.457 1.371 25.477 1.00 89.19 737 PRO A O 1
ATOM 5635 N N . VAL A 1 738 ? -7.506 2.644 23.958 1.00 84.69 738 VAL A N 1
ATOM 5636 C CA . VAL A 1 738 ? -8.072 1.526 23.177 1.00 84.69 738 VAL A CA 1
ATOM 5637 C C . VAL A 1 738 ? -6.965 0.635 22.605 1.00 84.69 738 VAL A C 1
ATOM 5639 O O . VAL A 1 738 ? -6.972 -0.583 22.781 1.00 84.69 738 VAL A O 1
ATOM 5642 N N . ARG A 1 739 ? -5.947 1.244 21.985 1.00 83.94 739 ARG A N 1
ATOM 5643 C CA . ARG A 1 739 ? -4.783 0.519 21.461 1.00 83.94 739 ARG A CA 1
ATOM 5644 C C . ARG A 1 739 ? -4.009 -0.197 22.568 1.00 83.94 739 ARG A C 1
ATOM 5646 O O . ARG A 1 739 ? -3.619 -1.347 22.381 1.00 83.94 739 ARG A O 1
ATOM 5653 N N . LEU A 1 740 ? -3.782 0.472 23.699 1.00 86.44 740 LEU A N 1
ATOM 5654 C CA . LEU A 1 740 ? -3.056 -0.113 24.822 1.00 86.44 740 LEU A CA 1
ATOM 5655 C C . LEU A 1 740 ? -3.822 -1.305 25.415 1.00 86.44 740 LEU A C 1
ATOM 5657 O O . LEU A 1 740 ? -3.207 -2.322 25.716 1.00 86.44 740 LEU A O 1
ATOM 5661 N N . ALA A 1 741 ? -5.151 -1.224 25.516 1.00 85.75 741 ALA A N 1
ATOM 5662 C CA . ALA A 1 741 ? -5.978 -2.321 26.014 1.00 85.75 741 ALA A CA 1
ATOM 5663 C C . ALA A 1 741 ? -5.831 -3.574 25.151 1.00 85.75 741 ALA A C 1
ATOM 5665 O O . ALA A 1 741 ? -5.535 -4.651 25.667 1.00 85.75 741 ALA A O 1
ATOM 5666 N N . ARG A 1 742 ? -5.923 -3.408 23.827 1.00 82.12 742 ARG A N 1
ATOM 5667 C CA . ARG A 1 742 ? -5.710 -4.491 22.858 1.00 82.12 742 ARG A CA 1
ATOM 5668 C C . ARG A 1 742 ? -4.297 -5.068 22.945 1.00 82.12 742 ARG A C 1
ATOM 5670 O O . ARG A 1 742 ? -4.142 -6.284 22.959 1.00 82.12 742 ARG A O 1
ATOM 5677 N N . GLN A 1 743 ? -3.277 -4.213 23.055 1.00 79.00 743 GLN A N 1
ATOM 5678 C CA . GLN A 1 743 ? -1.875 -4.634 23.188 1.00 79.00 743 GLN A CA 1
ATOM 5679 C C . GLN A 1 743 ? -1.625 -5.438 24.472 1.00 79.00 743 GLN A C 1
ATOM 5681 O O . GLN A 1 743 ? -0.837 -6.380 24.464 1.00 79.00 743 GLN A O 1
ATOM 5686 N N . LEU A 1 744 ? -2.287 -5.073 25.570 1.00 81.69 744 LEU A N 1
ATOM 5687 C CA . LEU A 1 744 ? -2.175 -5.755 26.859 1.00 81.69 744 LEU A CA 1
ATOM 5688 C C . LEU A 1 744 ? -3.139 -6.946 27.003 1.00 81.69 744 LEU A C 1
ATOM 5690 O O . LEU A 1 744 ? -3.034 -7.684 27.979 1.00 81.69 744 LEU A O 1
ATOM 5694 N N . GLY A 1 745 ? -4.070 -7.138 26.062 1.00 82.06 745 GLY A N 1
ATOM 5695 C CA . GLY A 1 745 ? -5.100 -8.177 26.130 1.00 82.06 745 GLY A CA 1
ATOM 5696 C C . GLY A 1 745 ? -6.125 -7.961 27.251 1.00 82.06 745 GLY A C 1
ATOM 5697 O O . GLY A 1 745 ? -6.630 -8.935 27.805 1.00 82.06 745 GLY A O 1
ATOM 5698 N N . VAL A 1 746 ? -6.407 -6.706 27.612 1.00 86.50 746 VAL A N 1
ATOM 5699 C CA . VAL A 1 746 ? -7.367 -6.324 28.667 1.00 86.50 746 VAL A CA 1
ATOM 5700 C C . VAL A 1 746 ? -8.609 -5.656 28.070 1.00 86.50 746 VAL A C 1
ATOM 5702 O O . VAL A 1 746 ? -8.601 -5.232 26.915 1.00 86.50 746 VAL A O 1
ATOM 5705 N N . ASN A 1 747 ? -9.690 -5.554 28.849 1.00 86.25 747 ASN A N 1
ATOM 5706 C CA . ASN A 1 747 ? -10.913 -4.885 28.408 1.00 86.25 747 ASN A CA 1
ATOM 5707 C C . ASN A 1 747 ? -10.670 -3.375 28.177 1.00 86.25 747 ASN A C 1
ATOM 5709 O O . ASN A 1 747 ? -10.036 -2.708 28.998 1.00 86.25 747 ASN A O 1
ATOM 5713 N N . GLU A 1 748 ? -11.165 -2.845 27.052 1.00 85.00 748 GLU A N 1
ATOM 5714 C CA . GLU A 1 748 ? -10.955 -1.447 26.640 1.00 85.00 748 GLU A CA 1
ATOM 5715 C C . GLU A 1 748 ? -11.544 -0.439 27.633 1.00 85.00 748 GLU A C 1
ATOM 5717 O O . GLU A 1 748 ? -10.881 0.541 27.980 1.00 85.00 748 GLU A O 1
ATOM 5722 N N . ASP A 1 749 ? -12.760 -0.693 28.117 1.00 81.81 749 ASP A N 1
ATOM 5723 C CA . ASP A 1 749 ? -13.468 0.216 29.017 1.00 81.81 749 ASP A CA 1
ATOM 5724 C C . ASP A 1 749 ? -12.875 0.160 30.436 1.00 81.81 749 ASP A C 1
ATOM 5726 O O . ASP A 1 749 ? -12.722 1.197 31.085 1.00 81.81 749 ASP A O 1
ATOM 5730 N N . GLU A 1 750 ? -12.450 -1.023 30.902 1.00 87.62 750 GLU A N 1
ATOM 5731 C CA . GLU A 1 750 ? -11.760 -1.172 32.194 1.00 87.62 750 GLU A CA 1
ATOM 5732 C C . GLU A 1 750 ? -10.400 -0.460 32.209 1.00 87.62 750 GLU A C 1
ATOM 5734 O O . GLU A 1 750 ? -10.056 0.226 33.182 1.00 87.62 750 GLU A O 1
ATOM 5739 N N . LEU A 1 751 ? -9.608 -0.598 31.136 1.00 90.81 751 LEU A N 1
ATOM 5740 C CA . LEU A 1 751 ? -8.329 0.103 31.043 1.00 90.81 751 LEU A CA 1
ATOM 5741 C C . LEU A 1 751 ? -8.540 1.614 30.946 1.00 90.81 751 LEU A C 1
ATOM 5743 O O . LEU A 1 751 ? -7.803 2.364 31.583 1.00 90.81 751 LEU A O 1
ATOM 5747 N N . LEU A 1 752 ? -9.543 2.070 30.195 1.00 89.00 752 LEU A N 1
ATOM 5748 C CA . LEU A 1 752 ? -9.874 3.487 30.124 1.00 89.00 752 LEU A CA 1
ATOM 5749 C C . LEU A 1 752 ? -10.244 4.054 31.500 1.00 89.00 752 LEU A C 1
ATOM 5751 O O . LEU A 1 752 ? -9.683 5.078 31.887 1.00 89.00 752 LEU A O 1
ATOM 5755 N N . ASP A 1 753 ? -11.143 3.402 32.246 1.00 87.81 753 ASP A N 1
ATOM 5756 C CA . ASP A 1 753 ? -11.504 3.826 33.608 1.00 87.81 753 ASP A CA 1
ATOM 5757 C C . ASP A 1 753 ? -10.259 3.896 34.506 1.00 87.81 753 ASP A C 1
ATOM 5759 O O . ASP A 1 753 ? -10.045 4.869 35.235 1.00 87.81 753 ASP A O 1
ATOM 5763 N N . THR A 1 754 ? -9.365 2.913 34.368 1.00 92.81 754 THR A N 1
ATOM 5764 C CA . THR A 1 754 ? -8.080 2.889 35.074 1.00 92.81 754 THR A CA 1
ATOM 5765 C C . THR A 1 754 ? -7.181 4.064 34.678 1.00 92.81 754 THR A C 1
ATOM 5767 O O . THR A 1 754 ? -6.582 4.698 35.550 1.00 92.81 754 THR A O 1
ATOM 5770 N N . CYS A 1 755 ? -7.089 4.405 33.390 1.00 93.62 755 CYS A N 1
ATOM 5771 C CA . CYS A 1 755 ? -6.339 5.568 32.913 1.00 93.62 755 CYS A CA 1
ATOM 5772 C C . CYS A 1 755 ? -6.930 6.883 33.443 1.00 93.62 755 CYS A C 1
ATOM 5774 O O . CYS A 1 755 ? -6.173 7.735 33.906 1.00 93.62 755 CYS A O 1
ATOM 5776 N N . LEU A 1 756 ? -8.259 7.034 33.455 1.00 91.56 756 LEU A N 1
ATOM 5777 C CA . LEU A 1 756 ? -8.936 8.226 33.983 1.00 91.56 756 LEU A CA 1
ATOM 5778 C C . LEU A 1 756 ? -8.653 8.426 35.479 1.00 91.56 756 LEU A C 1
ATOM 5780 O O . LEU A 1 756 ? -8.283 9.523 35.896 1.00 91.56 756 LEU A O 1
ATOM 5784 N N . ARG A 1 757 ? -8.728 7.359 36.281 1.00 91.88 757 ARG A N 1
ATOM 5785 C CA . ARG A 1 757 ? -8.347 7.383 37.708 1.00 91.88 757 ARG A CA 1
ATOM 5786 C C . ARG A 1 757 ? -6.851 7.612 37.913 1.00 91.88 757 ARG A C 1
ATOM 5788 O O . ARG A 1 757 ? -6.422 8.263 38.856 1.00 91.88 757 ARG A O 1
ATOM 5795 N N . SER A 1 758 ? -6.017 7.135 36.997 1.00 94.06 758 SER A N 1
ATOM 5796 C CA . SER A 1 758 ? -4.571 7.373 37.065 1.00 94.06 758 SER A CA 1
ATOM 5797 C C . SER A 1 758 ? -4.205 8.848 36.889 1.00 94.06 758 SER A C 1
ATOM 5799 O O . SER A 1 758 ? -3.159 9.276 37.382 1.00 94.06 758 SER A O 1
ATOM 5801 N N . VAL A 1 759 ? -5.056 9.641 36.229 1.00 93.06 759 VAL A N 1
ATOM 5802 C CA . VAL A 1 759 ? -4.874 11.095 36.137 1.00 93.06 759 VAL A CA 1
ATOM 5803 C C . VAL A 1 759 ? -5.117 11.770 37.490 1.00 93.06 759 VAL A C 1
ATOM 5805 O O . VAL A 1 759 ? -4.282 12.567 37.912 1.00 93.06 759 VAL A O 1
ATOM 5808 N N . SER A 1 760 ? -6.179 11.412 38.226 1.00 86.44 760 SER A N 1
ATOM 5809 C CA . SER A 1 760 ? -6.421 11.969 39.573 1.00 86.44 760 SER A CA 1
ATOM 5810 C C . SER A 1 760 ? -5.327 11.573 40.571 1.00 86.44 760 SER A C 1
ATOM 5812 O O . SER A 1 760 ? -4.963 12.364 41.440 1.00 86.44 760 SER A O 1
ATOM 5814 N N . GLN A 1 761 ? -4.729 10.390 40.398 1.00 90.25 761 GLN A N 1
ATOM 5815 C CA . GLN A 1 761 ? -3.587 9.925 41.192 1.00 90.25 761 GLN A CA 1
ATOM 5816 C C . GLN A 1 761 ? -2.238 10.537 40.771 1.00 90.25 761 GLN A C 1
ATOM 5818 O O . GLN A 1 761 ? -1.206 10.279 41.400 1.00 90.25 761 GLN A O 1
ATOM 5823 N N . GLY A 1 762 ? -2.211 11.368 39.723 1.00 89.81 762 GLY A N 1
ATOM 5824 C CA . GLY A 1 762 ? -0.997 12.006 39.211 1.00 89.81 762 GLY A CA 1
ATOM 5825 C C . GLY A 1 762 ? 0.028 11.005 38.673 1.00 89.81 762 GLY A C 1
ATOM 5826 O O . GLY A 1 762 ? 1.235 11.241 38.780 1.00 89.81 762 GLY A O 1
ATOM 5827 N N . LEU A 1 763 ? -0.446 9.865 38.161 1.00 93.88 763 LEU A N 1
ATOM 5828 C CA . LEU A 1 763 ? 0.354 8.921 37.383 1.00 93.88 763 LEU A CA 1
ATOM 5829 C C . LEU A 1 763 ? 0.346 9.283 35.896 1.00 93.88 763 LEU A C 1
ATOM 5831 O O . LEU A 1 763 ? 1.367 9.140 35.220 1.00 93.88 763 LEU A O 1
ATOM 5835 N N . LEU A 1 764 ? -0.793 9.778 35.408 1.00 95.19 764 LEU A N 1
ATOM 5836 C CA . LEU A 1 764 ? -1.006 10.204 34.030 1.00 95.19 764 LEU A CA 1
ATOM 5837 C C . LEU A 1 764 ? -1.441 11.675 33.961 1.00 95.19 764 LEU A C 1
ATOM 5839 O O . LEU A 1 764 ? -1.913 12.245 34.940 1.00 95.19 764 LEU A O 1
ATOM 5843 N N . THR A 1 765 ? -1.323 12.273 32.783 1.00 93.12 765 THR A N 1
ATOM 5844 C CA . THR A 1 765 ? -1.990 13.517 32.393 1.00 93.12 765 THR A CA 1
ATOM 5845 C C . THR A 1 765 ? -2.855 13.264 31.167 1.00 93.12 765 THR A C 1
ATOM 5847 O O . THR A 1 765 ? -2.525 12.420 30.334 1.00 93.12 765 THR A O 1
ATOM 5850 N N . LEU A 1 766 ? -3.963 13.990 31.061 1.00 92.25 766 LEU A N 1
ATOM 5851 C CA . LEU A 1 766 ? -4.887 13.931 29.931 1.00 92.25 766 LEU A CA 1
ATOM 5852 C C . LEU A 1 766 ? -4.484 14.950 28.853 1.00 92.25 766 LEU A C 1
ATOM 5854 O O . LEU A 1 766 ? -3.969 16.018 29.184 1.00 92.25 766 LEU A O 1
ATOM 5858 N N . GLN A 1 767 ? -4.700 14.614 27.580 1.00 90.94 767 GLN A N 1
ATOM 5859 C CA . GLN A 1 767 ? -4.495 15.488 26.424 1.00 90.94 767 GLN A CA 1
ATOM 5860 C C . GLN A 1 767 ? -5.502 15.159 25.310 1.00 90.94 767 GLN A C 1
ATOM 5862 O O . GLN A 1 767 ? -5.964 14.022 25.191 1.00 90.94 767 GLN A O 1
ATOM 5867 N N . TRP A 1 768 ? -5.786 16.144 24.461 1.00 89.00 768 TRP A N 1
ATOM 5868 C CA . TRP A 1 768 ? -6.596 16.013 23.257 1.00 89.00 768 TRP A CA 1
ATOM 5869 C C . TRP A 1 768 ? -5.754 16.152 21.998 1.00 89.00 768 TRP A C 1
ATOM 5871 O O . TRP A 1 768 ? -5.122 17.184 21.782 1.00 89.00 768 TRP A O 1
ATOM 5881 N N . ASP A 1 769 ? -5.787 15.136 21.145 1.00 86.88 769 ASP A N 1
ATOM 5882 C CA . ASP A 1 769 ? -5.114 15.147 19.852 1.00 86.88 769 ASP A CA 1
ATOM 5883 C C . ASP A 1 769 ? -6.116 15.429 18.731 1.00 86.88 769 ASP A C 1
ATOM 5885 O O . ASP A 1 769 ? -7.119 14.733 18.586 1.00 86.88 769 ASP A O 1
ATOM 5889 N N . LEU A 1 770 ? -5.822 16.427 17.901 1.00 82.31 770 LEU A N 1
ATOM 5890 C CA . LEU A 1 770 ? -6.600 16.743 16.708 1.00 82.31 770 LEU A CA 1
ATOM 5891 C C . LEU A 1 770 ? -6.132 15.894 15.533 1.00 82.31 770 LEU A C 1
ATOM 5893 O O . LEU A 1 770 ? -5.082 16.151 14.950 1.00 82.31 770 LEU A O 1
ATOM 5897 N N . LEU A 1 771 ? -6.906 14.888 15.163 1.00 76.00 771 LEU A N 1
ATOM 5898 C CA . LEU A 1 771 ? -6.657 14.033 14.018 1.00 76.00 771 LEU A CA 1
ATOM 5899 C C . LEU A 1 771 ? -7.000 14.757 12.714 1.00 76.00 771 LEU A C 1
ATOM 5901 O O . LEU A 1 771 ? -8.096 15.278 12.529 1.00 76.00 771 LEU A O 1
ATOM 5905 N N . CYS A 1 772 ? -6.075 14.727 11.762 1.00 70.81 772 CYS A N 1
ATOM 5906 C CA . CYS A 1 772 ? -6.365 15.136 10.392 1.00 70.81 772 CYS A CA 1
ATOM 5907 C C . CYS A 1 772 ? -7.396 14.181 9.748 1.00 70.81 772 CYS A C 1
ATOM 5909 O O . CYS A 1 772 ? -7.218 12.966 9.852 1.00 70.81 772 CYS A O 1
ATOM 5911 N N . PRO A 1 773 ? -8.412 14.671 9.013 1.00 60.81 773 PRO A N 1
ATOM 5912 C CA . PRO A 1 773 ? -9.425 13.819 8.371 1.00 60.81 773 PRO A CA 1
ATOM 5913 C C . PRO A 1 773 ? -8.842 12.921 7.269 1.00 60.81 773 PRO A C 1
ATOM 5915 O O . PRO A 1 773 ? -9.391 11.876 6.940 1.00 60.81 773 PRO A O 1
ATOM 5918 N N . THR A 1 774 ? -7.697 13.328 6.726 1.00 58.62 774 THR A N 1
ATOM 5919 C CA . THR A 1 774 ? -6.976 12.656 5.647 1.00 58.62 774 THR A CA 1
ATOM 5920 C C . THR A 1 774 ? -6.040 11.586 6.204 1.00 58.62 774 THR A C 1
ATOM 5922 O O . THR A 1 774 ? -6.249 10.407 5.936 1.00 58.62 774 THR A O 1
ATOM 5925 N N . CYS A 1 775 ? -5.057 11.961 7.035 1.00 57.00 775 CYS A N 1
ATOM 5926 C CA . CYS A 1 775 ? -4.072 10.997 7.543 1.00 57.00 775 CYS A CA 1
ATOM 5927 C C . CYS A 1 775 ? -4.408 10.326 8.873 1.00 57.00 775 CYS A C 1
ATOM 5929 O O . CYS A 1 775 ? -3.723 9.380 9.275 1.00 57.00 775 CYS A O 1
ATOM 5931 N N . ARG A 1 776 ? -5.392 10.858 9.605 1.00 65.38 776 ARG A N 1
ATOM 5932 C CA . ARG A 1 776 ? -5.737 10.474 10.984 1.00 65.38 776 ARG A CA 1
ATOM 5933 C C . ARG A 1 776 ? -4.547 10.473 11.952 1.00 65.38 776 ARG A C 1
ATOM 5935 O O . ARG A 1 776 ? -4.535 9.748 12.945 1.00 65.38 776 ARG A O 1
ATOM 5942 N N . VAL A 1 777 ? -3.529 11.283 11.660 1.00 70.69 777 VAL A N 1
ATOM 5943 C CA . VAL A 1 777 ? -2.410 11.588 12.560 1.00 70.69 777 VAL A CA 1
ATOM 5944 C C . VAL A 1 777 ? -2.749 12.877 13.297 1.00 70.69 777 VAL A C 1
ATOM 5946 O O . VAL A 1 777 ? -3.429 13.742 12.740 1.00 70.69 777 VAL A O 1
ATOM 5949 N N . ALA A 1 778 ? -2.285 12.991 14.542 1.00 74.44 778 ALA A N 1
ATOM 5950 C CA . ALA A 1 778 ? -2.432 14.207 15.330 1.00 74.44 778 ALA A CA 1
ATOM 5951 C C . ALA A 1 778 ? -1.730 15.374 14.612 1.00 74.44 778 ALA A C 1
ATOM 5953 O O . ALA A 1 778 ? -0.503 15.408 14.532 1.00 74.44 778 ALA A O 1
ATOM 5954 N N . ALA A 1 779 ? -2.523 16.275 14.041 1.00 74.50 779 ALA A N 1
ATOM 5955 C CA . ALA A 1 779 ? -2.099 17.536 13.450 1.00 74.50 779 ALA A CA 1
ATOM 5956 C C . ALA A 1 779 ? -1.769 18.574 14.529 1.00 74.50 779 ALA A C 1
ATOM 5958 O O . ALA A 1 779 ? -0.899 19.411 14.325 1.00 74.50 779 ALA A O 1
ATOM 5959 N N . ASP A 1 780 ? -2.457 18.502 15.666 1.00 77.88 780 ASP A N 1
ATOM 5960 C CA . ASP A 1 780 ? -2.237 19.366 16.820 1.00 77.88 780 ASP A CA 1
ATOM 5961 C C . ASP A 1 780 ? -2.584 18.610 18.114 1.00 77.88 780 ASP A C 1
ATOM 5963 O O . ASP A 1 780 ? -3.243 17.567 18.074 1.00 77.88 780 ASP A O 1
ATOM 5967 N N . ALA A 1 781 ? -2.125 19.120 19.251 1.00 84.50 781 ALA A N 1
ATOM 5968 C CA . ALA A 1 781 ? -2.328 18.539 20.570 1.00 84.50 781 ALA A CA 1
ATOM 5969 C C . ALA A 1 781 ? -2.572 19.642 21.606 1.00 84.50 781 ALA A C 1
ATOM 5971 O O . ALA A 1 781 ? -1.740 20.533 21.766 1.00 84.50 781 ALA A O 1
ATOM 5972 N N . GLN A 1 782 ? -3.681 19.559 22.337 1.00 84.44 782 GLN A N 1
ATOM 5973 C CA . GLN A 1 782 ? -4.101 20.561 23.319 1.00 84.44 782 GLN A CA 1
ATOM 5974 C C . GLN A 1 782 ? -4.350 19.926 24.689 1.00 84.44 782 GLN A C 1
ATOM 5976 O O . GLN A 1 782 ? -4.775 18.773 24.789 1.00 84.44 782 GLN A O 1
ATOM 5981 N N . SER A 1 783 ? -4.087 20.673 25.761 1.00 84.00 783 SER A N 1
ATOM 5982 C CA . SER A 1 783 ? -4.342 20.214 27.134 1.00 84.00 783 SER A CA 1
ATOM 5983 C C . SER A 1 783 ? -5.822 20.231 27.501 1.00 84.00 783 SER A C 1
ATOM 5985 O O . SER A 1 783 ? -6.235 19.452 28.357 1.00 84.00 783 SER A O 1
ATOM 5987 N N . SER A 1 784 ? -6.606 21.097 26.855 1.00 83.12 784 SER A N 1
ATOM 5988 C CA . SER A 1 784 ? -8.037 21.254 27.112 1.00 83.12 784 SER A CA 1
ATOM 5989 C C . SER A 1 784 ? -8.850 21.353 25.823 1.00 83.12 784 SER A C 1
ATOM 5991 O O . SER A 1 784 ? -8.405 21.962 24.847 1.00 83.12 784 SER A O 1
ATOM 5993 N N . LEU A 1 785 ? -10.088 20.842 25.833 1.00 77.56 785 LEU A N 1
ATOM 5994 C CA . LEU A 1 785 ? -11.033 21.016 24.719 1.00 77.56 785 LEU A CA 1
ATOM 5995 C C . LEU A 1 785 ? -11.306 22.493 24.395 1.00 77.56 785 LEU A C 1
ATOM 5997 O O . LEU A 1 785 ? -11.629 22.822 23.255 1.00 77.56 785 LEU A O 1
ATOM 6001 N N . ARG A 1 786 ? -11.169 23.396 25.376 1.00 75.69 786 ARG A N 1
ATOM 6002 C CA . ARG A 1 786 ? -11.408 24.840 25.196 1.00 75.69 786 ARG A CA 1
ATOM 6003 C C . ARG A 1 786 ? -10.318 25.541 24.386 1.00 75.69 786 ARG A C 1
ATOM 6005 O O . ARG A 1 786 ? -10.557 26.621 23.855 1.00 75.69 786 ARG A O 1
ATOM 6012 N N . GLU A 1 787 ? -9.131 24.946 24.304 1.00 76.50 787 GLU A N 1
ATOM 6013 C CA . GLU A 1 787 ? -7.967 25.500 23.598 1.00 76.50 787 GLU A CA 1
ATOM 6014 C C . GLU A 1 787 ? -7.968 25.135 22.103 1.00 76.50 787 GLU A C 1
ATOM 6016 O O . GLU A 1 787 ? -7.191 25.681 21.317 1.00 76.50 787 GLU A O 1
ATOM 6021 N N . ILE A 1 788 ? -8.868 24.237 21.690 1.00 77.25 788 ILE A N 1
ATOM 6022 C CA . ILE A 1 788 ? -8.984 23.765 20.312 1.00 77.25 788 ILE A CA 1
ATOM 6023 C C . ILE A 1 788 ? -9.547 24.881 19.420 1.00 77.25 788 ILE A C 1
ATOM 6025 O O . ILE A 1 788 ? -10.689 25.323 19.564 1.00 77.25 788 ILE A O 1
ATOM 6029 N N . LYS A 1 789 ? -8.729 25.322 18.458 1.00 73.00 789 LYS A N 1
ATOM 6030 C CA . LYS A 1 789 ? -9.097 26.315 17.435 1.00 73.00 789 LYS A CA 1
ATOM 6031 C C . LYS A 1 789 ? -10.158 25.757 16.485 1.00 73.00 789 LYS A C 1
ATOM 6033 O O . LYS A 1 789 ? -10.290 24.551 16.354 1.00 73.00 789 LYS A O 1
ATOM 6038 N N . SER A 1 790 ? -10.881 26.627 15.774 1.00 67.75 790 SER A N 1
ATOM 6039 C CA . SER A 1 790 ? -11.895 26.215 14.784 1.00 67.75 790 SER A CA 1
ATOM 6040 C C . SER A 1 790 ? -11.308 25.625 13.498 1.00 67.75 790 SER A C 1
ATOM 6042 O O . SER A 1 790 ? -11.985 24.857 12.817 1.00 67.75 790 SER A O 1
ATOM 6044 N N . HIS A 1 791 ? -10.067 25.982 13.172 1.00 74.81 791 HIS A N 1
ATOM 6045 C CA . HIS A 1 791 ? -9.341 25.492 12.007 1.00 74.81 791 HIS A CA 1
ATOM 6046 C C . HIS A 1 791 ? -7.940 25.069 12.430 1.00 74.81 791 HIS A C 1
ATOM 6048 O O . HIS A 1 791 ? -7.283 25.774 13.207 1.00 74.81 791 HIS A O 1
ATOM 6054 N N . THR A 1 792 ? -7.492 23.945 11.883 1.00 75.00 792 THR A N 1
ATOM 6055 C CA . THR A 1 792 ? -6.165 23.384 12.119 1.00 75.00 792 THR A CA 1
ATOM 6056 C C . THR A 1 792 ? -5.543 22.989 10.788 1.00 75.00 792 THR A C 1
ATOM 6058 O O . THR A 1 792 ? -6.209 22.450 9.905 1.00 75.00 792 THR A O 1
ATOM 6061 N N . HIS A 1 793 ? -4.247 23.256 10.666 1.00 76.12 793 HIS A N 1
ATOM 6062 C CA . HIS A 1 793 ? -3.442 22.844 9.529 1.00 76.12 793 HIS A CA 1
ATOM 6063 C C . HIS A 1 793 ? -2.724 21.538 9.868 1.00 76.12 793 HIS A C 1
ATOM 6065 O O . HIS A 1 793 ? -2.001 21.462 10.862 1.00 76.12 793 HIS A O 1
ATOM 6071 N N . CYS A 1 794 ? -2.897 20.498 9.055 1.00 69.50 794 CYS A N 1
ATOM 6072 C CA . CYS A 1 794 ? -2.100 19.286 9.184 1.00 69.50 794 CYS A CA 1
ATOM 6073 C C . CYS A 1 794 ? -0.784 19.443 8.428 1.00 69.50 794 CYS A C 1
ATOM 6075 O O . CYS A 1 794 ? -0.765 19.306 7.208 1.00 69.50 794 CYS A O 1
ATOM 6077 N N . GLU A 1 795 ? 0.330 19.610 9.146 1.00 66.44 795 GLU A N 1
ATOM 6078 C CA . GLU A 1 795 ? 1.648 19.718 8.506 1.00 66.44 795 GLU A CA 1
ATOM 6079 C C . GLU A 1 795 ? 1.999 18.478 7.679 1.00 66.44 795 GLU A C 1
ATOM 6081 O O . GLU A 1 795 ? 2.652 18.591 6.644 1.00 66.44 795 GLU A O 1
ATOM 6086 N N . ALA A 1 796 ? 1.588 17.284 8.122 1.00 58.72 796 ALA A N 1
ATOM 6087 C CA . ALA A 1 796 ? 1.855 16.042 7.405 1.00 58.72 796 ALA A CA 1
ATOM 6088 C C . ALA A 1 796 ? 1.127 15.993 6.056 1.00 58.72 796 ALA A C 1
ATOM 6090 O O . ALA A 1 796 ? 1.684 15.465 5.095 1.00 58.72 796 ALA A O 1
ATOM 6091 N N . CYS A 1 797 ? -0.087 16.538 5.976 1.00 56.22 797 CYS A N 1
ATOM 6092 C CA . CYS A 1 797 ? -0.949 16.476 4.794 1.00 56.22 797 CYS A CA 1
ATOM 6093 C C . CYS A 1 797 ? -0.957 17.734 3.944 1.00 56.22 797 CYS A C 1
ATOM 6095 O O . CYS A 1 797 ? -1.456 17.658 2.829 1.00 56.22 797 CYS A O 1
ATOM 6097 N N . ASP A 1 798 ? -0.407 18.836 4.457 1.00 63.56 798 ASP A N 1
ATOM 6098 C CA . ASP A 1 798 ? -0.559 20.162 3.861 1.00 63.56 798 ASP A CA 1
ATOM 6099 C C . ASP A 1 798 ? -2.047 20.471 3.602 1.00 63.56 798 ASP A C 1
ATOM 6101 O O . ASP A 1 798 ? -2.470 20.789 2.495 1.00 63.56 798 ASP A O 1
ATOM 6105 N N . LEU A 1 799 ? -2.875 20.243 4.630 1.00 65.75 799 LEU A N 1
ATOM 6106 C CA . LEU A 1 799 ? -4.331 20.351 4.547 1.00 65.75 799 LEU A CA 1
ATOM 6107 C C . LEU A 1 799 ? -4.867 21.182 5.707 1.00 65.75 799 LEU A C 1
ATOM 6109 O O . LEU A 1 799 ? -4.705 20.796 6.868 1.00 65.75 799 LEU A O 1
ATOM 6113 N N . ASP A 1 800 ? -5.575 22.258 5.379 1.00 68.31 800 ASP A N 1
ATOM 6114 C CA . ASP A 1 800 ? -6.416 22.985 6.324 1.00 68.31 800 ASP A CA 1
ATOM 6115 C C . ASP A 1 800 ? -7.778 22.305 6.445 1.00 68.31 800 ASP A C 1
ATOM 6117 O O . ASP A 1 800 ? -8.446 22.015 5.451 1.00 68.31 800 ASP A O 1
ATOM 6121 N N . PHE A 1 801 ? -8.204 22.049 7.677 1.00 63.94 801 PHE A N 1
ATOM 6122 C CA . PHE A 1 801 ? -9.496 21.434 7.949 1.00 63.94 801 PHE A CA 1
ATOM 6123 C C . PHE A 1 801 ? -10.166 22.070 9.164 1.00 63.94 801 PHE A C 1
ATOM 6125 O O . PHE A 1 801 ? -9.520 22.680 10.022 1.00 63.94 801 PHE A O 1
ATOM 6132 N N . LYS A 1 802 ? -11.494 21.938 9.223 1.00 63.84 802 LYS A N 1
ATOM 6133 C CA . LYS A 1 802 ? -12.270 22.362 10.386 1.00 63.84 802 LYS A CA 1
ATOM 6134 C C . LYS A 1 802 ? -12.073 21.373 11.525 1.00 63.84 802 LYS A C 1
ATOM 6136 O O . LYS A 1 802 ? -12.206 20.165 11.353 1.00 63.84 802 LYS A O 1
ATOM 6141 N N . SER A 1 803 ? -11.788 21.912 12.695 1.00 63.44 803 SER A N 1
ATOM 6142 C CA . SER A 1 803 ? -11.443 21.166 13.905 1.00 63.44 803 SER A CA 1
ATOM 6143 C C . SER A 1 803 ? -12.664 20.738 14.730 1.00 63.44 803 SER A C 1
ATOM 6145 O O . SER A 1 803 ? -12.521 20.279 15.858 1.00 63.44 803 SER A O 1
ATOM 6147 N N . ASP A 1 804 ? -13.874 20.927 14.198 1.00 56.28 804 ASP A N 1
ATOM 6148 C CA . ASP A 1 804 ? -15.163 20.690 14.860 1.00 56.28 804 ASP A CA 1
ATOM 6149 C C . ASP A 1 804 ? -15.794 19.321 14.537 1.00 56.28 804 ASP A C 1
ATOM 6151 O O . ASP A 1 804 ? -16.933 19.054 14.924 1.00 56.28 804 ASP A O 1
ATOM 6155 N N . VAL A 1 805 ? -15.069 18.432 13.855 1.00 53.62 805 VAL A N 1
ATOM 6156 C CA . VAL A 1 805 ? -15.567 17.110 13.450 1.00 53.62 805 VAL A CA 1
ATOM 6157 C C . VAL A 1 805 ? -15.403 16.110 14.605 1.00 53.62 805 VAL A C 1
ATOM 6159 O O . VAL A 1 805 ? -14.305 15.918 15.118 1.00 53.62 805 VAL A O 1
ATOM 6162 N N . SER A 1 806 ? -16.482 15.429 15.017 1.00 51.72 806 SER A N 1
ATOM 6163 C CA . SER A 1 806 ? -16.534 14.537 16.202 1.00 51.72 806 SER A CA 1
ATOM 6164 C C . SER A 1 806 ? -15.528 13.381 16.144 1.00 51.72 806 SER A C 1
ATOM 6166 O O . SER A 1 806 ? -15.075 12.881 17.172 1.00 51.72 806 SER A O 1
ATOM 6168 N N . GLY A 1 807 ? -15.158 12.970 14.927 1.00 56.72 807 GLY A N 1
ATOM 6169 C CA . GLY A 1 807 ? -14.156 11.934 14.660 1.00 56.72 807 GLY A CA 1
ATOM 6170 C C . GLY A 1 807 ? -12.707 12.431 14.649 1.00 56.72 807 GLY A C 1
ATOM 6171 O O . GLY A 1 807 ? -11.793 11.615 14.555 1.00 56.72 807 GLY A O 1
ATOM 6172 N N . ALA A 1 808 ? -12.488 13.745 14.746 1.00 64.25 808 ALA A N 1
ATOM 6173 C CA . ALA A 1 808 ? -11.182 14.377 14.607 1.00 64.25 808 ALA A CA 1
ATOM 6174 C C . ALA A 1 808 ? -10.529 14.751 15.946 1.00 64.25 808 ALA A C 1
ATOM 6176 O O . ALA A 1 808 ? -9.438 15.296 15.931 1.00 64.25 808 ALA A O 1
ATOM 6177 N N . ILE A 1 809 ? -11.149 14.489 17.100 1.00 80.25 809 ILE A N 1
ATOM 6178 C CA . ILE A 1 809 ? -10.559 14.810 18.412 1.00 80.25 809 ILE A CA 1
ATOM 6179 C C . ILE A 1 809 ? -10.441 13.526 19.230 1.00 80.25 809 ILE A C 1
ATOM 6181 O O . ILE A 1 809 ? -11.453 12.945 19.622 1.00 80.25 809 ILE A O 1
ATOM 6185 N N . GLU A 1 810 ? -9.212 13.084 19.478 1.00 86.38 810 GLU A N 1
ATOM 6186 C CA . GLU A 1 810 ? -8.870 11.856 20.195 1.00 86.38 810 GLU A CA 1
ATOM 6187 C C . GLU A 1 810 ? -8.419 12.152 21.632 1.00 86.38 810 GLU A C 1
ATOM 6189 O O . GLU A 1 810 ? -7.583 13.023 21.866 1.00 86.38 810 GLU A O 1
ATOM 6194 N N . LEU A 1 811 ? -8.939 11.384 22.591 1.00 88.62 811 LEU A N 1
ATOM 6195 C CA . LEU A 1 811 ? -8.464 11.355 23.970 1.00 88.62 811 LEU A CA 1
ATOM 6196 C C . LEU A 1 811 ? -7.168 10.543 24.067 1.00 88.62 811 LEU A C 1
ATOM 6198 O O . LEU A 1 811 ? -7.131 9.354 23.736 1.00 88.62 811 LEU A O 1
ATOM 6202 N N . VAL A 1 812 ? -6.122 11.170 24.594 1.00 91.62 812 VAL A N 1
ATOM 6203 C CA . VAL A 1 812 ? -4.798 10.572 24.767 1.00 91.62 812 VAL A CA 1
ATOM 6204 C C . VAL A 1 812 ? -4.290 10.849 26.181 1.00 91.62 812 VAL A C 1
ATOM 6206 O O . VAL A 1 812 ? -4.550 11.903 26.756 1.00 91.62 812 VAL A O 1
ATOM 6209 N N . PHE A 1 813 ? -3.536 9.914 26.754 1.00 93.50 813 PHE A N 1
ATOM 6210 C CA . PHE A 1 813 ? -2.862 10.108 28.037 1.00 93.50 813 PHE A CA 1
ATOM 6211 C C . PHE A 1 813 ? -1.349 10.233 27.855 1.00 93.50 813 PHE A C 1
ATOM 6213 O O . PHE A 1 813 ? -0.770 9.706 26.906 1.00 93.50 813 PHE A O 1
ATOM 6220 N N . ARG A 1 814 ? -0.678 10.892 28.795 1.00 92.31 814 ARG A N 1
ATOM 6221 C CA . ARG A 1 814 ? 0.784 10.867 28.923 1.00 92.31 814 ARG A CA 1
ATOM 6222 C C . ARG A 1 814 ? 1.170 10.482 30.338 1.00 92.31 814 ARG A C 1
ATOM 6224 O O . ARG A 1 814 ? 0.431 10.767 31.273 1.00 92.31 814 ARG A O 1
ATOM 6231 N N . ALA A 1 815 ? 2.330 9.869 30.523 1.00 92.44 815 ALA A N 1
ATOM 6232 C CA . ALA A 1 815 ? 2.895 9.698 31.851 1.00 92.44 815 ALA A CA 1
ATOM 6233 C C . ALA A 1 815 ? 3.198 11.065 32.471 1.00 92.44 815 ALA A C 1
ATOM 6235 O O . ALA A 1 815 ? 3.778 11.941 31.828 1.00 92.44 815 ALA A O 1
ATOM 6236 N N . HIS A 1 816 ? 2.826 11.231 33.737 1.00 92.69 816 HIS A N 1
ATOM 6237 C CA . HIS A 1 816 ? 3.159 12.437 34.479 1.00 92.69 816 HIS A CA 1
ATOM 6238 C C . HIS A 1 816 ? 4.687 12.560 34.626 1.00 92.69 816 HIS A C 1
ATOM 6240 O O . HIS A 1 816 ? 5.376 11.560 34.849 1.00 92.69 816 HIS A O 1
ATOM 6246 N N . SER A 1 817 ? 5.233 13.779 34.555 1.00 87.88 817 SER A N 1
ATOM 6247 C CA . SER A 1 817 ? 6.689 14.025 34.556 1.00 87.88 817 SER A CA 1
ATOM 6248 C C . SER A 1 817 ? 7.403 13.512 35.816 1.00 87.88 817 SER A C 1
ATOM 6250 O O . SER A 1 817 ? 8.556 13.080 35.768 1.00 87.88 817 SER A O 1
ATOM 6252 N N . GLU A 1 818 ? 6.701 13.481 36.955 1.00 88.38 818 GLU A N 1
ATOM 6253 C CA . GLU A 1 818 ? 7.203 12.880 38.201 1.00 88.38 818 GLU A CA 1
ATOM 6254 C C . GLU A 1 818 ? 7.318 11.349 38.159 1.00 88.38 818 GLU A C 1
ATOM 6256 O O . GLU A 1 818 ? 8.037 10.771 38.975 1.00 88.38 818 GLU A O 1
ATOM 6261 N N . VAL A 1 819 ? 6.626 10.695 37.224 1.00 90.12 819 VAL A N 1
ATOM 6262 C CA . VAL A 1 819 ? 6.681 9.247 36.987 1.00 90.12 819 VAL A CA 1
ATOM 6263 C C . VAL A 1 819 ? 7.693 8.937 35.888 1.00 90.12 819 VAL A C 1
ATOM 6265 O O . VAL A 1 819 ? 8.599 8.125 36.089 1.00 90.12 819 VAL A O 1
ATOM 6268 N N . ARG A 1 820 ? 7.590 9.623 34.745 1.00 87.44 820 ARG A N 1
ATOM 6269 C CA . ARG A 1 820 ? 8.506 9.502 33.604 1.00 87.44 820 ARG A CA 1
ATOM 6270 C C . ARG A 1 820 ? 8.788 10.889 33.041 1.00 87.44 820 ARG A C 1
ATOM 6272 O O . ARG A 1 820 ? 7.883 11.564 32.572 1.00 87.44 820 ARG A O 1
ATOM 6279 N N . ASP A 1 821 ? 10.055 11.283 33.056 1.00 80.56 821 ASP A N 1
ATOM 6280 C CA . ASP A 1 821 ? 10.506 12.486 32.360 1.00 80.56 821 ASP A CA 1
ATOM 6281 C C . ASP A 1 821 ? 10.769 12.116 30.901 1.00 80.56 821 ASP A C 1
ATOM 6283 O O . ASP A 1 821 ? 11.784 11.485 30.595 1.00 80.56 821 ASP A O 1
ATOM 6287 N N . VAL A 1 822 ? 9.808 12.416 30.028 1.00 73.25 822 VAL A N 1
ATOM 6288 C CA . VAL A 1 822 ? 9.925 12.134 28.601 1.00 73.25 822 VAL A CA 1
ATOM 6289 C C . VAL A 1 822 ? 10.123 13.437 27.846 1.00 73.25 822 VAL A C 1
ATOM 6291 O O . VAL A 1 822 ? 9.182 14.205 27.650 1.00 73.25 822 VAL A O 1
ATOM 6294 N N . SER A 1 823 ? 11.352 13.684 27.391 1.00 60.03 823 SER A N 1
ATOM 6295 C CA . SER A 1 823 ? 11.619 14.788 26.476 1.00 60.03 823 SER A CA 1
ATOM 6296 C C . SER A 1 823 ? 11.054 14.464 25.088 1.00 60.03 823 SER A C 1
ATOM 6298 O O . SER A 1 823 ? 11.395 13.459 24.466 1.00 60.03 823 SER A O 1
ATOM 6300 N N . VAL A 1 824 ? 10.176 15.335 24.588 1.00 62.50 824 VAL A N 1
ATOM 6301 C CA . VAL A 1 824 ? 9.500 15.209 23.281 1.00 62.50 824 VAL A CA 1
ATOM 6302 C C . VAL A 1 824 ? 10.334 15.866 22.172 1.00 62.50 824 VAL A C 1
ATOM 6304 O O . VAL A 1 824 ? 9.809 16.551 21.301 1.00 62.50 824 VAL A O 1
ATOM 6307 N N . GLY A 1 825 ? 11.662 15.750 22.244 1.00 69.25 825 GLY A N 1
ATOM 6308 C CA . GLY A 1 825 ? 12.519 16.299 21.196 1.00 69.25 825 GLY A CA 1
ATOM 6309 C C . GLY A 1 825 ? 12.183 15.638 19.858 1.00 69.25 825 GLY A C 1
ATOM 6310 O O . GLY A 1 825 ? 12.143 14.416 19.804 1.00 69.25 825 GLY A O 1
ATOM 6311 N N . LEU A 1 826 ? 11.934 16.433 18.815 1.00 77.38 826 LEU A N 1
ATOM 6312 C CA . LEU A 1 826 ? 11.677 15.932 17.462 1.00 77.38 826 LEU A CA 1
ATOM 6313 C C . LEU A 1 826 ? 13.004 15.523 16.817 1.00 77.38 826 LEU A C 1
ATOM 6315 O O . LEU A 1 826 ? 13.915 16.341 16.721 1.00 77.38 826 LEU A O 1
ATOM 6319 N N . TYR A 1 827 ? 13.135 14.286 16.351 1.00 84.25 827 TYR A N 1
ATOM 6320 C CA . TYR A 1 827 ? 14.326 13.797 15.636 1.00 84.25 827 TYR A CA 1
ATOM 6321 C C . TYR A 1 827 ? 14.101 13.690 14.115 1.00 84.25 827 TYR A C 1
ATOM 6323 O O . TYR A 1 827 ? 15.054 13.549 13.338 1.00 84.25 827 TYR A O 1
ATOM 6331 N N . CYS A 1 828 ? 12.840 13.734 13.690 1.00 82.69 828 CYS A N 1
ATOM 6332 C CA . CYS A 1 828 ? 12.331 13.638 12.337 1.00 82.69 828 CYS A CA 1
ATOM 6333 C C . CYS A 1 828 ? 10.881 14.167 12.280 1.00 82.69 828 CYS A C 1
ATOM 6335 O O . CYS A 1 828 ? 10.123 14.045 13.235 1.00 82.69 828 CYS A O 1
ATOM 6337 N N . ILE A 1 829 ? 10.484 14.746 11.142 1.00 73.62 829 ILE A N 1
ATOM 6338 C CA . ILE A 1 829 ? 9.132 15.306 10.927 1.00 73.62 829 ILE A CA 1
ATOM 6339 C C . ILE A 1 829 ? 8.398 14.691 9.719 1.00 73.62 829 ILE A C 1
ATOM 6341 O O . ILE A 1 829 ? 7.217 14.945 9.503 1.00 73.62 829 ILE A O 1
ATOM 6345 N N . GLY A 1 830 ? 9.096 13.914 8.880 1.00 74.25 830 GLY A N 1
ATOM 6346 C CA . GLY A 1 830 ? 8.616 13.544 7.539 1.00 74.25 830 GLY A CA 1
ATOM 6347 C C . GLY A 1 830 ? 8.623 12.056 7.196 1.00 74.25 830 GLY A C 1
ATOM 6348 O O . GLY A 1 830 ? 8.235 11.713 6.084 1.00 74.25 830 GLY A O 1
ATOM 6349 N N . GLY A 1 831 ? 9.073 11.184 8.103 1.00 81.06 831 GLY A N 1
ATOM 6350 C CA . GLY A 1 831 ? 9.171 9.744 7.838 1.00 81.06 831 GLY A CA 1
ATOM 6351 C C . GLY A 1 831 ? 7.812 9.033 7.712 1.00 81.06 831 GLY A C 1
ATOM 6352 O O . GLY A 1 831 ? 6.823 9.525 8.260 1.00 81.06 831 GLY A O 1
ATOM 6353 N N . PRO A 1 832 ? 7.757 7.836 7.090 1.00 82.94 832 PRO A N 1
ATOM 6354 C CA . PRO A 1 832 ? 6.541 7.025 6.936 1.00 82.94 832 PRO A CA 1
ATOM 6355 C C . PRO A 1 832 ? 5.821 6.744 8.259 1.00 82.94 832 PRO A C 1
ATOM 6357 O O . PRO A 1 832 ? 4.603 6.614 8.296 1.00 82.94 832 PRO A O 1
ATOM 6360 N N . TRP A 1 833 ? 6.555 6.706 9.375 1.00 77.12 833 TRP A N 1
ATOM 6361 C CA . TRP A 1 833 ? 5.975 6.575 10.714 1.00 77.12 833 TRP A CA 1
ATOM 6362 C C . TRP A 1 833 ? 4.973 7.684 11.072 1.00 77.12 833 TRP A C 1
ATOM 6364 O O . TRP A 1 833 ? 3.996 7.431 11.777 1.00 77.12 833 TRP A O 1
ATOM 6374 N N . HIS A 1 834 ? 5.175 8.903 10.567 1.00 74.56 834 HIS A N 1
ATOM 6375 C CA . HIS A 1 834 ? 4.247 10.016 10.773 1.00 74.56 834 HIS A CA 1
ATOM 6376 C C . HIS A 1 834 ? 3.023 9.936 9.851 1.00 74.56 834 HIS A C 1
ATOM 6378 O O . HIS A 1 834 ? 2.110 10.739 10.003 1.00 74.56 834 HIS A O 1
ATOM 6384 N N . ALA A 1 835 ? 2.986 8.989 8.908 1.00 74.38 835 ALA A N 1
ATOM 6385 C CA . ALA A 1 835 ? 1.902 8.804 7.950 1.00 74.38 835 ALA A CA 1
ATOM 6386 C C . ALA A 1 835 ? 1.733 7.312 7.563 1.00 74.38 835 ALA A C 1
ATOM 6388 O O . ALA A 1 835 ? 1.848 6.969 6.391 1.00 74.38 835 ALA A O 1
ATOM 6389 N N . PRO A 1 836 ? 1.424 6.404 8.513 1.00 74.50 836 PRO A N 1
ATOM 6390 C CA . PRO A 1 836 ? 1.461 4.948 8.285 1.00 74.50 836 PRO A CA 1
ATOM 6391 C C . PRO A 1 836 ? 0.377 4.422 7.325 1.00 74.50 836 PRO A C 1
ATOM 6393 O O . PRO A 1 836 ? 0.426 3.282 6.880 1.00 74.50 836 PRO A O 1
ATOM 6396 N N . HIS A 1 837 ? -0.629 5.241 7.020 1.00 75.06 837 HIS A N 1
ATOM 6397 C CA . HIS A 1 837 ? -1.645 4.953 6.006 1.00 75.06 837 HIS A CA 1
ATOM 6398 C C . HIS A 1 837 ? -1.126 5.245 4.585 1.00 75.06 837 HIS A C 1
ATOM 6400 O O . HIS A 1 837 ? -1.691 4.724 3.631 1.00 75.06 837 HIS A O 1
ATOM 6406 N N . VAL A 1 838 ? -0.055 6.031 4.423 1.00 85.81 838 VAL A N 1
ATOM 6407 C CA . VAL A 1 838 ? 0.565 6.325 3.124 1.00 85.81 838 VAL A CA 1
ATOM 6408 C C . VAL A 1 838 ? 1.534 5.197 2.769 1.00 85.81 838 VAL A C 1
ATOM 6410 O O . VAL A 1 838 ? 2.647 5.114 3.295 1.00 85.81 838 VAL A O 1
ATOM 6413 N N . VAL A 1 839 ? 1.128 4.336 1.841 1.00 90.31 839 VAL A N 1
ATOM 6414 C CA . VAL A 1 839 ? 1.952 3.215 1.353 1.00 90.31 839 VAL A CA 1
ATOM 6415 C C . VAL A 1 839 ? 3.059 3.663 0.413 1.00 90.31 839 VAL A C 1
ATOM 6417 O O . VAL A 1 839 ? 4.065 2.977 0.248 1.00 90.31 839 VAL A O 1
ATOM 6420 N N . MET A 1 840 ? 2.884 4.812 -0.228 1.00 92.75 840 MET A N 1
ATOM 6421 C CA . MET A 1 840 ? 3.834 5.319 -1.202 1.00 92.75 840 MET A CA 1
ATOM 6422 C C . MET A 1 840 ? 3.753 6.836 -1.251 1.00 92.75 840 MET A C 1
ATOM 6424 O O . MET A 1 840 ? 2.658 7.393 -1.325 1.00 92.75 840 MET A O 1
ATOM 6428 N N . GLN A 1 841 ? 4.913 7.487 -1.261 1.00 91.69 841 GLN A N 1
ATOM 6429 C CA . GLN A 1 841 ? 5.040 8.913 -1.528 1.00 91.69 841 GLN A CA 1
ATOM 6430 C C . GLN A 1 841 ? 6.189 9.152 -2.507 1.00 91.69 841 GLN A C 1
ATOM 6432 O O . GLN A 1 841 ? 7.317 8.739 -2.238 1.00 91.69 841 GLN A O 1
ATOM 6437 N N . LEU A 1 842 ? 5.911 9.836 -3.618 1.00 89.25 842 LEU A N 1
ATOM 6438 C CA . LEU A 1 842 ? 6.879 10.120 -4.680 1.00 89.25 842 LEU A CA 1
ATOM 6439 C C . LEU A 1 842 ? 6.808 11.586 -5.108 1.00 89.25 842 LEU A C 1
ATOM 6441 O O . LEU A 1 842 ? 5.726 12.172 -5.147 1.00 89.25 842 LEU A O 1
ATOM 6445 N N . ARG A 1 843 ? 7.958 12.165 -5.467 1.00 88.12 843 ARG A N 1
ATOM 6446 C CA . ARG A 1 843 ? 8.026 13.459 -6.157 1.00 88.12 843 ARG A CA 1
ATOM 6447 C C . ARG A 1 843 ? 8.245 13.234 -7.643 1.00 88.12 843 ARG A C 1
ATOM 6449 O O . ARG A 1 843 ? 9.091 12.420 -8.018 1.00 88.12 843 ARG A O 1
ATOM 6456 N N . LEU A 1 844 ? 7.480 13.962 -8.448 1.00 86.69 844 LEU A N 1
ATOM 6457 C CA . LEU A 1 844 ? 7.490 13.889 -9.902 1.00 86.69 844 LEU A CA 1
ATOM 6458 C C . LEU A 1 844 ? 7.732 15.284 -10.480 1.00 86.69 844 LEU A C 1
ATOM 6460 O O . LEU A 1 844 ? 6.945 16.196 -10.228 1.00 86.69 844 LEU A O 1
ATOM 6464 N N . GLU A 1 845 ? 8.803 15.460 -11.246 1.00 86.25 845 GLU A N 1
ATOM 6465 C CA . GLU A 1 845 ? 9.077 16.693 -11.995 1.00 86.25 845 GLU A CA 1
ATOM 6466 C C . GLU A 1 845 ? 8.113 16.858 -13.186 1.00 86.25 845 GLU A C 1
ATOM 6468 O O . GLU A 1 845 ? 7.501 15.880 -13.619 1.00 86.25 845 GLU A O 1
ATOM 6473 N N . PRO A 1 846 ? 7.920 18.073 -13.732 1.00 85.69 846 PRO A N 1
ATOM 6474 C CA . PRO A 1 846 ? 7.138 18.264 -14.956 1.00 85.69 846 PRO A CA 1
ATOM 6475 C C . PRO A 1 846 ? 7.687 17.434 -16.128 1.00 85.69 846 PRO A C 1
ATOM 6477 O O . PRO A 1 846 ? 8.889 17.450 -16.396 1.00 85.69 846 PRO A O 1
ATOM 6480 N N . GLY A 1 847 ? 6.807 16.718 -16.830 1.00 81.94 847 GLY A N 1
ATOM 6481 C CA . GLY A 1 847 ? 7.151 15.811 -17.933 1.00 81.94 847 GLY A CA 1
ATOM 6482 C C . GLY A 1 847 ? 7.785 14.490 -17.489 1.00 81.94 847 GLY A C 1
ATOM 6483 O O . GLY A 1 847 ? 8.187 13.682 -18.326 1.00 81.94 847 GLY A O 1
ATOM 6484 N N . GLU A 1 848 ? 7.906 14.256 -16.184 1.00 83.69 848 GLU A N 1
ATOM 6485 C CA . GLU A 1 848 ? 8.531 13.053 -15.664 1.00 83.69 848 GLU A CA 1
ATOM 6486 C C . GLU A 1 848 ? 7.563 11.870 -15.640 1.00 83.69 848 GLU A C 1
ATOM 6488 O O . GLU A 1 848 ? 6.435 11.973 -15.151 1.00 83.69 848 GLU A O 1
ATOM 6493 N N . ARG A 1 849 ? 8.045 10.712 -16.099 1.00 83.12 849 ARG A N 1
ATOM 6494 C CA . ARG A 1 849 ? 7.353 9.430 -15.974 1.00 83.12 849 ARG A CA 1
ATOM 6495 C C . ARG A 1 849 ? 8.122 8.503 -15.047 1.00 83.12 849 ARG A C 1
ATOM 6497 O O . ARG A 1 849 ? 9.330 8.319 -15.189 1.00 83.12 849 ARG A O 1
ATOM 6504 N N . VAL A 1 850 ? 7.413 7.914 -14.094 1.00 81.56 850 VAL A N 1
ATOM 6505 C CA . VAL A 1 850 ? 7.971 7.020 -13.078 1.00 81.56 850 VAL A CA 1
ATOM 6506 C C . VAL A 1 850 ? 7.157 5.758 -13.025 1.00 81.56 850 VAL A C 1
ATOM 6508 O O . VAL A 1 850 ? 5.935 5.801 -13.071 1.00 81.56 850 VAL A O 1
ATOM 6511 N N . GLU A 1 851 ? 7.835 4.632 -12.883 1.00 79.94 851 GLU A N 1
ATOM 6512 C CA . GLU A 1 851 ? 7.203 3.396 -12.463 1.00 79.94 851 GLU A CA 1
ATOM 6513 C C . GLU A 1 851 ? 7.720 3.010 -11.087 1.00 79.94 851 GLU A C 1
ATOM 6515 O O . GLU A 1 851 ? 8.896 3.196 -10.759 1.00 79.94 851 GLU A O 1
ATOM 6520 N N . THR A 1 852 ? 6.822 2.480 -10.274 1.00 81.75 852 THR A N 1
ATOM 6521 C CA . THR A 1 852 ? 7.158 1.946 -8.974 1.00 81.75 852 THR A CA 1
ATOM 6522 C C . THR A 1 852 ? 6.427 0.638 -8.751 1.00 81.75 852 THR A C 1
ATOM 6524 O O . THR A 1 852 ? 5.235 0.500 -9.031 1.00 81.75 852 THR A O 1
ATOM 6527 N N . GLU A 1 853 ? 7.161 -0.334 -8.236 1.00 82.25 853 GLU A N 1
ATOM 6528 C CA . GLU A 1 853 ? 6.571 -1.580 -7.796 1.00 82.25 853 GLU A CA 1
ATOM 6529 C C . GLU A 1 853 ? 6.243 -1.455 -6.315 1.00 82.25 853 GLU A C 1
ATOM 6531 O O . GLU A 1 853 ? 7.111 -1.113 -5.507 1.00 82.25 853 GLU A O 1
ATOM 6536 N N . LEU A 1 854 ? 5.053 -1.881 -5.913 1.00 86.50 854 LEU A N 1
ATOM 6537 C CA . LEU A 1 854 ? 4.645 -1.975 -4.510 1.00 86.50 854 LEU A CA 1
ATOM 6538 C C . LEU A 1 854 ? 3.836 -3.245 -4.263 1.00 86.50 854 LEU A C 1
ATOM 6540 O O . LEU A 1 854 ? 3.532 -3.975 -5.204 1.00 86.50 854 LEU A O 1
ATOM 6544 N N . ALA A 1 855 ? 3.558 -3.533 -2.993 1.00 84.62 855 ALA A N 1
ATOM 6545 C CA . ALA A 1 855 ? 2.720 -4.652 -2.602 1.00 84.62 855 ALA A CA 1
ATOM 6546 C C . ALA A 1 855 ? 1.488 -4.163 -1.829 1.00 84.62 855 ALA A C 1
ATOM 6548 O O . ALA A 1 855 ? 1.575 -3.830 -0.648 1.00 84.62 855 ALA A O 1
ATOM 6549 N N . LEU A 1 856 ? 0.341 -4.084 -2.502 1.00 87.06 856 LEU A N 1
ATOM 6550 C CA . LEU A 1 856 ? -0.930 -3.675 -1.907 1.00 87.06 856 LEU A CA 1
ATOM 6551 C C . LEU A 1 856 ? -1.736 -4.892 -1.452 1.00 87.06 856 LEU A C 1
ATOM 6553 O O . LEU A 1 856 ? -1.906 -5.877 -2.178 1.00 87.06 856 LEU A O 1
ATOM 6557 N N . THR A 1 857 ? -2.263 -4.787 -0.239 1.00 85.31 857 THR A N 1
ATOM 6558 C CA . THR A 1 857 ? -3.232 -5.719 0.340 1.00 85.31 857 THR A CA 1
ATOM 6559 C C . THR A 1 857 ? -4.645 -5.389 -0.148 1.00 85.31 857 THR A C 1
ATOM 6561 O O . THR A 1 857 ? -4.886 -4.249 -0.540 1.00 85.31 857 THR A O 1
ATOM 6564 N N . PRO A 1 858 ? -5.606 -6.329 -0.102 1.00 82.31 858 PRO A N 1
ATOM 6565 C CA . PRO A 1 858 ? -6.998 -6.018 -0.413 1.00 82.31 858 PRO A CA 1
ATOM 6566 C C . PRO A 1 858 ? -7.539 -4.859 0.438 1.00 82.31 858 PRO A C 1
ATOM 6568 O O . PRO A 1 858 ? -7.271 -4.799 1.639 1.00 82.31 858 PRO A O 1
ATOM 6571 N N . GLY A 1 859 ? -8.292 -3.949 -0.179 1.00 82.50 859 GLY A N 1
ATOM 6572 C CA . GLY A 1 859 ? -8.851 -2.771 0.489 1.00 82.50 859 GLY A CA 1
ATOM 6573 C C . GLY A 1 859 ? -9.046 -1.578 -0.444 1.00 82.50 859 GLY A C 1
ATOM 6574 O O . GLY A 1 859 ? -8.707 -1.637 -1.626 1.00 82.50 859 GLY A O 1
ATOM 6575 N N . ASP A 1 860 ? -9.585 -0.490 0.101 1.00 81.12 860 ASP A N 1
ATOM 6576 C CA . ASP A 1 860 ? -9.775 0.763 -0.627 1.00 81.12 860 ASP A CA 1
ATOM 6577 C C . ASP A 1 860 ? -8.613 1.730 -0.354 1.00 81.12 860 ASP A C 1
ATOM 6579 O O . ASP A 1 860 ? -8.176 1.939 0.782 1.00 81.12 860 ASP A O 1
ATOM 6583 N N . TYR A 1 861 ? -8.126 2.347 -1.420 1.00 86.00 861 TYR A N 1
ATOM 6584 C CA . TYR A 1 861 ? -6.994 3.257 -1.451 1.00 86.00 861 TYR A CA 1
ATOM 6585 C C . TYR A 1 861 ? -7.365 4.523 -2.217 1.00 86.00 861 TYR A C 1
ATOM 6587 O O . TYR A 1 861 ? -8.241 4.514 -3.080 1.00 86.00 861 TYR A O 1
ATOM 6595 N N . VAL A 1 862 ? -6.666 5.614 -1.931 1.00 84.62 862 VAL A N 1
ATOM 6596 C CA . VAL A 1 862 ? -6.802 6.878 -2.653 1.00 84.62 862 VAL A CA 1
ATOM 6597 C C . VAL A 1 862 ? -5.421 7.368 -3.056 1.00 84.62 862 VAL A C 1
ATOM 6599 O O . VAL A 1 862 ? -4.527 7.498 -2.220 1.00 84.62 862 VAL A O 1
ATOM 6602 N N . LEU A 1 863 ? -5.246 7.647 -4.346 1.00 86.94 863 LEU A N 1
ATOM 6603 C CA . LEU A 1 863 ? -4.092 8.369 -4.864 1.00 86.94 863 LEU A CA 1
ATOM 6604 C C . LEU A 1 863 ? -4.415 9.862 -4.887 1.00 86.94 863 LEU A C 1
ATOM 6606 O O . LEU A 1 863 ? -5.370 10.278 -5.542 1.00 86.94 863 LEU A O 1
ATOM 6610 N N . ARG A 1 864 ? -3.623 10.678 -4.198 1.00 83.44 864 ARG A N 1
ATOM 6611 C CA . ARG A 1 864 ? -3.799 12.134 -4.157 1.00 83.44 864 ARG A CA 1
ATOM 6612 C C . ARG A 1 864 ? -2.482 12.859 -3.930 1.00 83.44 864 ARG A C 1
ATOM 6614 O O . ARG A 1 864 ? -1.453 12.249 -3.666 1.00 83.44 864 ARG A O 1
ATOM 6621 N N . GLY A 1 865 ? -2.514 14.177 -4.025 1.00 78.62 865 GLY A N 1
ATOM 6622 C CA . GLY A 1 865 ? -1.378 15.046 -3.750 1.00 78.62 865 GLY A CA 1
ATOM 6623 C C . GLY A 1 865 ? -1.880 16.436 -3.381 1.00 78.62 865 GLY A C 1
ATOM 6624 O O . GLY A 1 865 ? -2.971 16.800 -3.812 1.00 78.62 865 GLY A O 1
ATOM 6625 N N . PRO A 1 866 ? -1.118 17.231 -2.616 1.00 69.62 866 PRO A N 1
ATOM 6626 C CA . PRO A 1 866 ? -1.572 18.541 -2.139 1.00 69.62 866 PRO A CA 1
ATOM 6627 C C . PRO A 1 866 ? -1.903 19.522 -3.275 1.00 69.62 866 PRO A C 1
ATOM 6629 O O . PRO A 1 866 ? -2.687 20.443 -3.082 1.00 69.62 866 PRO A O 1
ATOM 6632 N N . ARG A 1 867 ? -1.330 19.318 -4.470 1.00 70.38 867 ARG A N 1
ATOM 6633 C CA . ARG A 1 867 ? -1.604 20.122 -5.674 1.00 70.38 867 ARG A CA 1
ATOM 6634 C C . ARG A 1 867 ? -2.329 19.378 -6.785 1.00 70.38 867 ARG A C 1
ATOM 6636 O O . ARG A 1 867 ? -2.581 19.962 -7.835 1.00 70.38 867 ARG A O 1
ATOM 6643 N N . LEU A 1 868 ? -2.658 18.107 -6.575 1.00 72.12 868 LEU A N 1
ATOM 6644 C CA . LEU A 1 868 ? -3.474 17.384 -7.535 1.00 72.12 868 LEU A CA 1
ATOM 6645 C C . LEU A 1 868 ? -4.922 17.818 -7.329 1.00 72.12 868 LEU A C 1
ATOM 6647 O O . LEU A 1 868 ? -5.493 17.624 -6.261 1.00 72.12 868 LEU A O 1
ATOM 6651 N N . THR A 1 869 ? -5.517 18.399 -8.365 1.00 65.31 869 THR A N 1
ATOM 6652 C CA . THR A 1 869 ? -6.939 18.777 -8.368 1.00 65.31 869 THR A CA 1
ATOM 6653 C C . THR A 1 869 ? -7.869 17.561 -8.406 1.00 65.31 869 THR A C 1
ATOM 6655 O O . THR A 1 869 ? -9.053 17.683 -8.108 1.00 65.31 869 THR A O 1
ATOM 6658 N N . GLN A 1 870 ? -7.325 16.386 -8.732 1.00 72.12 870 GLN A N 1
ATOM 6659 C CA . GLN A 1 870 ? -8.014 15.104 -8.829 1.00 72.12 870 GLN A CA 1
ATOM 6660 C C . GLN A 1 870 ? -7.465 14.105 -7.803 1.00 72.12 870 GLN A C 1
ATOM 6662 O O . GLN A 1 870 ? -6.252 13.999 -7.602 1.00 72.12 870 GLN A O 1
ATOM 6667 N N . ALA A 1 871 ? -8.368 13.354 -7.176 1.00 76.19 871 ALA A N 1
ATOM 6668 C CA . ALA A 1 871 ? -8.044 12.178 -6.378 1.00 76.19 871 ALA A CA 1
ATOM 6669 C C . ALA A 1 871 ? -8.518 10.930 -7.130 1.00 76.19 871 ALA A C 1
ATOM 6671 O O . ALA A 1 871 ? -9.613 10.928 -7.686 1.00 76.19 871 ALA A O 1
ATOM 6672 N N . TYR 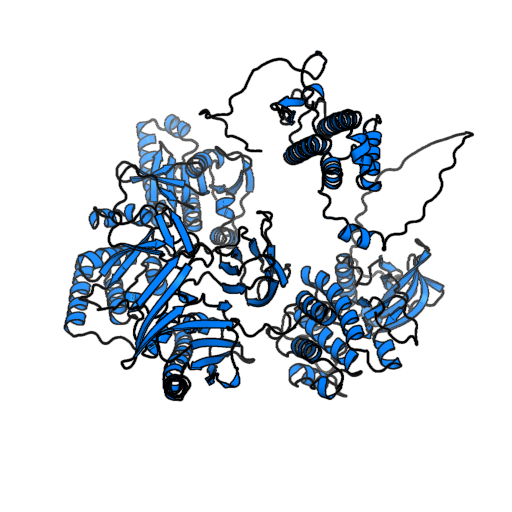A 1 872 ? -7.711 9.871 -7.139 1.00 82.44 872 TYR A N 1
ATOM 6673 C CA . TYR A 1 872 ? -8.055 8.622 -7.816 1.00 82.44 872 TYR A CA 1
ATOM 6674 C C . TYR A 1 872 ? -8.402 7.558 -6.780 1.00 82.44 872 TYR A C 1
ATOM 6676 O O . TYR A 1 872 ? -7.548 7.149 -5.989 1.00 82.44 872 TYR A O 1
ATOM 6684 N N . SER A 1 873 ? -9.650 7.100 -6.800 1.00 83.00 873 SER A N 1
ATOM 6685 C CA . SER A 1 873 ? -10.112 5.988 -5.969 1.00 83.00 873 SER A CA 1
ATOM 6686 C C . SER A 1 873 ? -9.601 4.669 -6.537 1.00 83.00 873 SER A C 1
ATOM 6688 O O . SER A 1 873 ? -9.785 4.383 -7.718 1.00 83.00 873 SER A O 1
ATOM 6690 N N . ILE A 1 874 ? -8.955 3.853 -5.711 1.00 87.62 874 ILE A N 1
ATOM 6691 C CA . ILE A 1 874 ? -8.361 2.573 -6.103 1.00 87.62 874 ILE A CA 1
ATOM 6692 C C . ILE A 1 874 ? -8.899 1.484 -5.178 1.00 87.62 874 ILE A C 1
ATOM 6694 O O . ILE A 1 874 ? -8.688 1.527 -3.972 1.00 87.62 874 ILE A O 1
ATOM 6698 N N . ARG A 1 875 ? -9.550 0.468 -5.736 1.00 85.50 875 ARG A N 1
ATOM 6699 C CA . ARG A 1 875 ? -9.980 -0.731 -5.020 1.00 85.50 875 ARG A CA 1
ATOM 6700 C C . ARG A 1 875 ? -9.042 -1.885 -5.332 1.00 85.50 875 ARG A C 1
ATOM 6702 O O . ARG A 1 875 ? -8.928 -2.305 -6.481 1.00 85.50 875 ARG A O 1
ATOM 6709 N N . VAL A 1 876 ? -8.395 -2.429 -4.312 1.00 84.19 876 VAL A N 1
ATOM 6710 C CA . VAL A 1 876 ? -7.533 -3.604 -4.443 1.00 84.19 876 VAL A CA 1
ATOM 6711 C C . VAL A 1 876 ? -8.351 -4.851 -4.114 1.00 84.19 876 VAL A C 1
ATOM 6713 O O . VAL A 1 876 ? -8.762 -5.055 -2.972 1.00 84.19 876 VAL A O 1
ATOM 6716 N N . ALA A 1 877 ? -8.614 -5.675 -5.126 1.00 77.06 877 ALA A N 1
ATOM 6717 C CA . ALA A 1 877 ? -9.350 -6.931 -5.028 1.00 77.06 877 ALA A CA 1
ATOM 6718 C C . ALA A 1 877 ? -8.400 -8.119 -4.810 1.00 77.06 877 ALA A C 1
ATOM 6720 O O . ALA A 1 877 ? -7.250 -8.103 -5.247 1.00 77.06 877 ALA A O 1
ATOM 6721 N N . SER A 1 878 ? -8.879 -9.182 -4.163 1.00 69.19 878 SER A N 1
ATOM 6722 C CA . SER A 1 878 ? -8.092 -10.401 -3.934 1.00 69.19 878 SER A CA 1
ATOM 6723 C C . SER A 1 878 ? -7.687 -11.101 -5.239 1.00 69.19 878 SER A C 1
ATOM 6725 O O . SER A 1 878 ? -6.567 -11.605 -5.330 1.00 69.19 878 SER A O 1
ATOM 6727 N N . THR A 1 879 ? -8.548 -11.107 -6.262 1.00 65.50 879 THR A N 1
ATOM 6728 C CA . THR A 1 879 ? -8.283 -11.735 -7.568 1.00 65.50 879 THR A CA 1
ATOM 6729 C C . THR A 1 879 ? -9.002 -11.016 -8.732 1.00 65.50 879 THR A C 1
ATOM 6731 O O . THR A 1 879 ? -9.728 -10.049 -8.508 1.00 65.50 879 THR A O 1
ATOM 6734 N N . GLY A 1 880 ? -8.751 -11.432 -9.985 1.00 63.50 880 GLY A N 1
ATOM 6735 C CA . GLY A 1 880 ? -9.515 -10.996 -11.172 1.00 63.50 880 GLY A CA 1
ATOM 6736 C C . GLY A 1 880 ? -9.267 -9.575 -11.711 1.00 63.50 880 GLY A C 1
ATOM 6737 O O . GLY A 1 880 ? -10.013 -9.109 -12.568 1.00 63.50 880 GLY A O 1
ATOM 6738 N N . ALA A 1 881 ? -8.239 -8.869 -11.232 1.00 76.31 881 ALA A N 1
ATOM 6739 C CA . ALA A 1 881 ? -7.948 -7.476 -11.595 1.00 76.31 881 ALA A CA 1
ATOM 6740 C C . ALA A 1 881 ? -6.538 -7.309 -12.209 1.00 76.31 881 ALA A C 1
ATOM 6742 O O . ALA A 1 881 ? -5.695 -8.194 -12.039 1.00 76.31 881 ALA A O 1
ATOM 6743 N N . PRO A 1 882 ? -6.249 -6.214 -12.942 1.00 79.31 882 PRO A N 1
ATOM 6744 C CA . PRO A 1 882 ? -4.901 -5.942 -13.444 1.00 79.31 882 PRO A CA 1
ATOM 6745 C C . PRO A 1 882 ? -3.909 -5.707 -12.294 1.00 79.31 882 PRO A C 1
ATOM 6747 O O . PRO A 1 882 ? -4.237 -5.080 -11.285 1.00 79.31 882 PRO A O 1
ATOM 6750 N N . SER A 1 883 ? -2.674 -6.187 -12.453 1.00 80.31 883 SER A N 1
ATOM 6751 C CA . SER A 1 883 ? -1.563 -5.895 -11.530 1.00 80.31 883 SER A CA 1
ATOM 6752 C C . SER A 1 883 ? -0.856 -4.579 -11.854 1.00 80.31 883 SER A C 1
ATOM 6754 O O . SER A 1 883 ? -0.035 -4.109 -11.071 1.00 80.31 883 SER A O 1
ATOM 6756 N N . CYS A 1 884 ? -1.153 -3.973 -13.005 1.00 82.38 884 CYS A N 1
ATOM 6757 C CA . CYS A 1 884 ? -0.440 -2.803 -13.486 1.00 82.38 884 CYS A CA 1
ATOM 6758 C C . CYS A 1 884 ? -1.397 -1.675 -13.866 1.00 82.38 884 CYS A C 1
ATOM 6760 O O . CYS A 1 884 ? -2.294 -1.877 -14.682 1.00 82.38 884 CYS A O 1
ATOM 6762 N N . GLN A 1 885 ? -1.133 -0.455 -13.403 1.00 86.69 885 GLN A N 1
ATOM 6763 C CA . GLN A 1 885 ? -1.974 0.708 -13.699 1.00 86.69 885 GLN A CA 1
ATOM 6764 C C . GLN A 1 885 ? -1.142 1.957 -13.952 1.00 86.69 885 GLN A C 1
ATOM 6766 O O . GLN A 1 885 ? -0.141 2.197 -13.286 1.00 86.69 885 GLN A O 1
ATOM 6771 N N . GLU A 1 886 ? -1.569 2.738 -14.938 1.00 86.25 886 GLU A N 1
ATOM 6772 C CA . GLU A 1 886 ? -0.957 4.013 -15.293 1.00 86.25 886 GLU A CA 1
ATOM 6773 C C . GLU A 1 886 ? -1.862 5.172 -14.875 1.00 86.25 886 GLU A C 1
ATOM 6775 O O . GLU A 1 886 ? -3.078 5.130 -15.081 1.00 86.25 886 GLU A O 1
ATOM 6780 N N . PHE A 1 887 ? -1.258 6.192 -14.274 1.00 87.69 887 PHE A N 1
ATOM 6781 C CA . PHE A 1 887 ? -1.903 7.412 -13.818 1.00 87.69 887 PHE A CA 1
ATOM 6782 C C . PHE A 1 887 ? -1.247 8.606 -14.504 1.00 87.69 887 PHE A C 1
ATOM 6784 O O . PHE A 1 887 ? -0.081 8.914 -14.261 1.00 87.69 887 PHE A O 1
ATOM 6791 N N . VAL A 1 888 ? -2.016 9.295 -15.344 1.00 86.75 888 VAL A N 1
ATOM 6792 C CA . VAL A 1 888 ? -1.593 10.545 -15.980 1.00 86.75 888 VAL A CA 1
ATOM 6793 C C . VAL A 1 888 ? -2.089 11.707 -15.128 1.00 86.75 888 VAL A C 1
ATOM 6795 O O . VAL A 1 888 ? -3.293 11.955 -15.025 1.00 86.75 888 VAL A O 1
ATOM 6798 N N . LEU A 1 889 ? -1.150 12.403 -14.498 1.00 85.44 889 LEU A N 1
ATOM 6799 C CA . LEU A 1 889 ? -1.400 13.535 -13.618 1.00 85.44 889 LEU A CA 1
ATOM 6800 C C . LEU A 1 889 ? -1.452 14.799 -14.477 1.00 85.44 889 LEU A C 1
ATOM 6802 O O . LEU A 1 889 ? -0.422 15.299 -14.936 1.00 85.44 889 LEU A O 1
ATOM 6806 N N . LYS A 1 890 ? -2.666 15.282 -14.731 1.00 79.88 890 LYS A N 1
ATOM 6807 C CA . LYS A 1 890 ? -2.953 16.460 -15.562 1.00 79.88 890 LYS A CA 1
ATOM 6808 C C . LYS A 1 890 ? -3.796 17.491 -14.815 1.00 79.88 890 LYS A C 1
ATOM 6810 O O . LYS A 1 890 ? -4.369 17.190 -13.767 1.00 79.88 890 LYS A O 1
ATOM 6815 N N . GLU A 1 891 ? -3.869 18.696 -15.367 1.00 69.94 891 GLU A N 1
ATOM 6816 C CA . GLU A 1 891 ? -4.726 19.778 -14.881 1.00 69.94 891 GLU A CA 1
ATOM 6817 C C . GLU A 1 891 ? -6.162 19.579 -15.404 1.00 69.94 891 GLU A C 1
ATOM 6819 O O . GLU A 1 891 ? -6.378 19.539 -16.612 1.00 69.94 891 GLU A O 1
ATOM 6824 N N . GLY A 1 892 ? -7.134 19.404 -14.500 1.00 60.94 892 GLY A N 1
ATOM 6825 C CA . GLY A 1 892 ? -8.539 19.146 -14.851 1.00 60.94 892 GLY A CA 1
ATOM 6826 C C . GLY A 1 892 ? -8.811 17.702 -15.314 1.00 60.94 892 GLY A C 1
ATOM 6827 O O . GLY A 1 892 ? -8.217 17.198 -16.269 1.00 60.94 892 GLY A O 1
ATOM 6828 N N . GLY A 1 893 ? -9.731 17.012 -14.633 1.00 50.12 893 GLY A N 1
ATOM 6829 C CA . GLY A 1 893 ? -10.088 15.614 -14.906 1.00 50.12 893 GLY A CA 1
ATOM 6830 C C . GLY A 1 893 ? -11.409 15.205 -14.248 1.00 50.12 893 GLY A C 1
ATOM 6831 O O . GLY A 1 893 ? -11.872 15.869 -13.322 1.00 50.12 893 GLY A O 1
ATOM 6832 N N . GLU A 1 894 ? -12.030 14.137 -14.756 1.00 49.78 894 GLU A N 1
ATOM 6833 C CA . GLU A 1 894 ? -13.274 13.568 -14.218 1.00 49.78 894 GLU A CA 1
ATOM 6834 C C . GLU A 1 894 ? -13.074 13.008 -12.800 1.00 49.78 894 GLU A C 1
ATOM 6836 O O . GLU A 1 894 ? -12.082 12.338 -12.516 1.00 49.78 894 GLU A O 1
ATOM 6841 N N . LEU A 1 895 ? -14.042 13.270 -11.917 1.00 50.62 895 LEU A N 1
ATOM 6842 C CA . LEU A 1 895 ? -13.958 13.019 -10.473 1.00 50.62 895 LEU A CA 1
ATOM 6843 C C . LEU A 1 895 ? -14.417 11.622 -10.019 1.00 50.62 895 LEU A C 1
ATOM 6845 O O . LEU A 1 895 ? -14.415 11.379 -8.817 1.00 50.62 895 LEU A O 1
ATOM 6849 N N . ASP A 1 896 ? -14.799 10.707 -10.919 1.00 53.16 896 ASP A N 1
ATOM 6850 C CA . ASP A 1 896 ? -15.652 9.578 -10.498 1.00 53.16 896 ASP A CA 1
ATOM 6851 C C . ASP A 1 896 ? -15.264 8.184 -11.019 1.00 53.16 896 ASP A C 1
ATOM 6853 O O . ASP A 1 896 ? -16.071 7.252 -11.034 1.00 53.16 896 ASP A O 1
ATOM 6857 N N . ARG A 1 897 ? -14.003 7.983 -11.428 1.00 65.88 897 ARG A N 1
ATOM 6858 C CA . ARG A 1 897 ? -13.526 6.651 -11.837 1.00 65.88 897 ARG A CA 1
ATOM 6859 C C . ARG A 1 897 ? -12.817 5.926 -10.695 1.00 65.88 897 ARG A C 1
ATOM 6861 O O . ARG A 1 897 ? -11.747 6.336 -10.252 1.00 65.88 897 ARG A O 1
ATOM 6868 N N . THR A 1 898 ? -13.375 4.787 -10.280 1.00 80.00 898 THR A N 1
ATOM 6869 C CA . THR A 1 898 ? -12.688 3.837 -9.390 1.00 80.00 898 THR A CA 1
ATOM 6870 C C . THR A 1 898 ? -11.845 2.860 -10.210 1.00 80.00 898 THR A C 1
ATOM 6872 O O . THR A 1 898 ? -12.355 2.170 -11.094 1.00 80.00 898 THR A O 1
ATOM 6875 N N . TYR A 1 899 ? -10.551 2.784 -9.913 1.00 84.00 899 TYR A N 1
ATOM 6876 C CA . TYR A 1 899 ? -9.611 1.838 -10.513 1.00 84.00 899 TYR A CA 1
ATOM 6877 C C . TYR A 1 899 ? -9.602 0.544 -9.705 1.00 84.00 899 TYR A C 1
ATOM 6879 O O . TYR A 1 899 ? -9.511 0.594 -8.484 1.00 84.00 899 TYR A O 1
ATOM 6887 N N . VAL A 1 900 ? -9.670 -0.615 -10.357 1.00 84.19 900 VAL A N 1
ATOM 6888 C CA . VAL A 1 900 ? -9.621 -1.915 -9.669 1.00 84.19 900 VAL A CA 1
ATOM 6889 C C . VAL A 1 900 ? -8.279 -2.581 -9.951 1.00 84.19 900 VAL A C 1
ATOM 6891 O O . VAL A 1 900 ? -7.933 -2.773 -11.113 1.00 84.19 900 VAL A O 1
ATOM 6894 N N . LEU A 1 901 ? -7.532 -2.930 -8.902 1.00 85.31 901 LEU A N 1
ATOM 6895 C CA . LEU A 1 901 ? -6.222 -3.585 -8.986 1.00 85.31 901 LEU A CA 1
ATOM 6896 C C . LEU A 1 901 ? -6.223 -4.921 -8.260 1.00 85.31 901 LEU A C 1
ATOM 6898 O O . LEU A 1 901 ? -6.979 -5.127 -7.315 1.00 85.31 901 LEU A O 1
ATOM 6902 N N . ARG A 1 902 ? -5.345 -5.832 -8.671 1.00 83.25 902 ARG A N 1
ATOM 6903 C CA . ARG A 1 902 ? -5.126 -7.091 -7.953 1.00 83.25 902 ARG A CA 1
ATOM 6904 C C . ARG A 1 902 ? -4.280 -6.862 -6.713 1.00 83.25 902 ARG A C 1
ATOM 6906 O O . ARG A 1 902 ? -3.328 -6.097 -6.786 1.00 83.25 902 ARG A O 1
ATOM 6913 N N . ALA A 1 903 ? -4.556 -7.568 -5.622 1.00 81.31 903 ALA A N 1
ATOM 6914 C CA . ALA A 1 903 ? -3.678 -7.665 -4.458 1.00 81.31 903 ALA A CA 1
ATOM 6915 C C . ALA A 1 903 ? -2.354 -8.388 -4.782 1.00 81.31 903 ALA A C 1
ATOM 6917 O O . ALA A 1 903 ? -2.268 -9.150 -5.745 1.00 81.31 903 ALA A O 1
ATOM 6918 N N . GLY A 1 904 ? -1.326 -8.180 -3.956 1.00 81.12 904 GLY A N 1
ATOM 6919 C CA . GLY A 1 904 ? 0.014 -8.745 -4.164 1.00 81.12 904 GLY A CA 1
ATOM 6920 C C . GLY A 1 904 ? 0.985 -7.716 -4.732 1.00 81.12 904 GLY A C 1
ATOM 6921 O O . GLY A 1 904 ? 0.918 -6.567 -4.329 1.00 81.12 904 GLY A O 1
ATOM 6922 N N . GLY A 1 905 ? 1.902 -8.109 -5.620 1.00 79.44 905 GLY A N 1
ATOM 6923 C CA . GLY A 1 905 ? 2.829 -7.175 -6.270 1.00 79.44 905 GLY A CA 1
ATOM 6924 C C . GLY A 1 905 ? 2.165 -6.437 -7.433 1.00 79.44 905 GLY A C 1
ATOM 6925 O O . GLY A 1 905 ? 1.769 -7.078 -8.405 1.00 79.44 905 GLY A O 1
ATOM 6926 N N . GLN A 1 906 ? 2.063 -5.110 -7.347 1.00 83.06 906 GLN A N 1
ATOM 6927 C CA . GLN A 1 906 ? 1.583 -4.247 -8.428 1.00 83.06 906 GLN A CA 1
ATOM 6928 C C . GLN A 1 906 ? 2.706 -3.387 -8.995 1.00 83.06 906 GLN A C 1
ATOM 6930 O O . GLN A 1 906 ? 3.634 -3.006 -8.276 1.00 83.06 906 GLN A O 1
ATOM 6935 N N . SER A 1 907 ? 2.564 -3.020 -10.267 1.00 83.88 907 SER A N 1
ATOM 6936 C CA . SER A 1 907 ? 3.381 -1.992 -10.909 1.00 83.88 907 SER A CA 1
ATOM 6937 C C . SER A 1 907 ? 2.536 -0.765 -11.237 1.00 83.88 907 SER A C 1
ATOM 6939 O O . SER A 1 907 ? 1.624 -0.822 -12.068 1.00 83.88 907 SER A O 1
ATOM 6941 N N . LEU A 1 908 ? 2.811 0.357 -10.576 1.00 88.12 908 LEU A N 1
ATOM 6942 C CA . LEU A 1 908 ? 2.114 1.615 -10.824 1.00 88.12 908 LEU A CA 1
ATOM 6943 C C . LEU A 1 908 ? 3.018 2.573 -11.586 1.00 88.12 908 LEU A C 1
ATOM 6945 O O . LEU A 1 908 ? 4.147 2.833 -11.169 1.00 88.12 908 LEU A O 1
ATOM 6949 N N . SER A 1 909 ? 2.507 3.119 -12.686 1.00 85.19 909 SER A N 1
ATOM 6950 C CA . SER A 1 909 ? 3.177 4.167 -13.448 1.00 85.19 909 SER A CA 1
ATOM 6951 C C . SER A 1 909 ? 2.479 5.504 -13.245 1.00 85.19 909 SER A C 1
ATOM 6953 O O . SER A 1 909 ? 1.254 5.578 -13.266 1.00 85.19 909 SER A O 1
ATOM 6955 N N . PHE A 1 910 ? 3.266 6.553 -13.051 1.00 87.94 910 PHE A N 1
ATOM 6956 C CA . PHE A 1 910 ? 2.818 7.926 -12.899 1.00 87.94 910 PHE A CA 1
ATOM 6957 C C . PHE A 1 910 ? 3.498 8.777 -13.960 1.00 87.94 910 PHE A C 1
ATOM 6959 O O . PHE A 1 910 ? 4.725 8.782 -14.044 1.00 87.94 910 PHE A O 1
ATOM 6966 N N . GLU A 1 911 ? 2.715 9.506 -14.742 1.00 87.38 911 GLU A N 1
ATOM 6967 C CA . GLU A 1 911 ? 3.209 10.499 -15.690 1.00 87.38 911 GLU A CA 1
ATOM 6968 C C . GLU A 1 911 ? 2.749 11.879 -15.239 1.00 87.38 911 GLU A C 1
ATOM 6970 O O . GLU A 1 911 ? 1.550 12.148 -15.152 1.00 87.38 911 GLU A O 1
ATOM 6975 N N . ASN A 1 912 ? 3.697 12.760 -14.930 1.00 88.69 912 ASN A N 1
ATOM 6976 C CA . ASN A 1 912 ? 3.386 14.123 -14.544 1.00 88.69 912 ASN A CA 1
ATOM 6977 C C . ASN A 1 912 ? 3.339 15.044 -15.766 1.00 88.69 912 ASN A C 1
ATOM 6979 O O . ASN A 1 912 ? 4.320 15.696 -16.110 1.00 88.69 912 ASN A O 1
ATOM 6983 N N . THR A 1 913 ? 2.171 15.131 -16.395 1.00 86.56 913 THR A N 1
ATOM 6984 C CA . THR A 1 913 ? 1.904 16.104 -17.471 1.00 86.56 913 THR A CA 1
ATOM 6985 C C . THR A 1 913 ? 1.566 17.504 -16.944 1.00 86.56 913 THR A C 1
ATOM 6987 O O . THR A 1 913 ? 1.400 18.436 -17.727 1.00 86.56 913 THR A O 1
ATOM 6990 N N . HIS A 1 914 ? 1.466 17.676 -15.621 1.00 84.06 914 HIS A N 1
ATOM 6991 C CA . HIS A 1 914 ? 1.225 18.972 -14.998 1.00 84.06 914 HIS A CA 1
ATOM 6992 C C . HIS A 1 914 ? 2.446 19.898 -15.172 1.00 84.06 914 HIS A C 1
ATOM 6994 O O . HIS A 1 914 ? 3.586 19.442 -15.035 1.00 84.06 914 HIS A O 1
ATOM 7000 N N . PRO A 1 915 ? 2.259 21.219 -15.370 1.00 81.94 915 PRO A N 1
ATOM 7001 C CA . PRO A 1 915 ? 3.365 22.174 -15.535 1.00 81.94 915 PRO A CA 1
ATOM 7002 C C . PRO A 1 915 ? 4.237 22.386 -14.283 1.00 81.94 915 PRO A C 1
ATOM 7004 O O . PRO A 1 915 ? 5.190 23.161 -14.317 1.00 81.94 915 PRO A O 1
ATOM 7007 N N . SER A 1 916 ? 3.927 21.736 -13.160 1.00 80.81 916 SER A N 1
ATOM 7008 C CA . SER A 1 916 ? 4.634 21.910 -11.887 1.00 80.81 916 SER A CA 1
ATOM 7009 C C . SER A 1 916 ? 4.923 20.567 -11.222 1.00 80.81 916 SER A C 1
ATOM 7011 O O . SER A 1 916 ? 4.229 19.578 -11.472 1.00 80.81 916 SER A O 1
ATOM 7013 N N . GLN A 1 917 ? 5.961 20.539 -10.380 1.00 84.88 917 GLN A N 1
ATOM 7014 C CA . GLN A 1 917 ? 6.345 19.353 -9.617 1.00 84.88 917 GLN A CA 1
ATOM 7015 C C . GLN A 1 917 ? 5.174 18.877 -8.745 1.00 84.88 917 GLN A C 1
ATOM 7017 O O . GLN A 1 917 ? 4.567 19.674 -8.022 1.00 84.88 917 GLN A O 1
ATOM 7022 N N . GLN A 1 918 ? 4.888 17.576 -8.788 1.00 85.25 918 GLN A N 1
ATOM 7023 C CA . GLN A 1 918 ? 3.828 16.942 -8.009 1.00 85.25 918 GLN A CA 1
ATOM 7024 C C . GLN A 1 918 ? 4.405 16.072 -6.895 1.00 85.25 918 GLN A C 1
ATOM 7026 O O . GLN A 1 918 ? 5.353 15.315 -7.103 1.00 85.25 918 GLN A O 1
ATOM 7031 N N . LEU A 1 919 ? 3.795 16.151 -5.711 1.00 86.69 919 LEU A N 1
ATOM 7032 C CA . LEU A 1 919 ? 3.991 15.187 -4.632 1.00 86.69 919 LEU A CA 1
ATOM 7033 C C . LEU A 1 919 ? 2.794 14.239 -4.624 1.00 86.69 919 LEU A C 1
ATOM 7035 O O . LEU A 1 919 ? 1.691 14.640 -4.263 1.00 86.69 919 LEU A O 1
ATOM 7039 N N . VAL A 1 920 ? 3.012 12.991 -5.016 1.00 88.56 920 VAL A N 1
ATOM 7040 C CA . VAL A 1 920 ? 1.963 11.976 -5.124 1.00 88.56 920 VAL A CA 1
ATOM 7041 C C . VAL A 1 920 ? 2.009 11.061 -3.916 1.00 88.56 920 VAL A C 1
ATOM 7043 O O . VAL A 1 920 ? 3.083 10.608 -3.520 1.00 88.56 920 VAL A O 1
ATOM 7046 N N . ARG A 1 921 ? 0.841 10.768 -3.353 1.00 89.50 921 ARG A N 1
ATOM 7047 C CA . ARG A 1 921 ? 0.637 9.873 -2.219 1.00 89.50 921 ARG A CA 1
ATOM 7048 C C . ARG A 1 921 ? -0.412 8.842 -2.556 1.00 89.50 921 ARG A C 1
ATOM 7050 O O . ARG A 1 921 ? -1.512 9.197 -2.966 1.00 89.50 921 ARG A O 1
ATOM 7057 N N . LEU A 1 922 ? -0.077 7.579 -2.340 1.00 90.88 922 LEU A N 1
ATOM 7058 C CA . LEU A 1 922 ? -1.057 6.507 -2.313 1.00 90.88 922 LEU A CA 1
ATOM 7059 C C . LEU A 1 922 ? -1.357 6.167 -0.859 1.00 90.88 922 LEU A C 1
ATOM 7061 O O . LEU A 1 922 ? -0.454 5.846 -0.083 1.00 90.88 922 LEU A O 1
ATOM 7065 N N . GLU A 1 923 ? -2.627 6.252 -0.499 1.00 85.25 923 GLU A N 1
ATOM 7066 C CA . GLU A 1 923 ? -3.094 6.203 0.876 1.00 85.25 923 GLU A CA 1
ATOM 7067 C C . GLU A 1 923 ? -4.114 5.092 1.053 1.00 85.25 923 GLU A C 1
ATOM 7069 O O . GLU A 1 923 ? -5.018 4.941 0.241 1.00 85.25 923 GLU A O 1
ATOM 7074 N N . ARG A 1 924 ? -3.995 4.322 2.131 1.00 81.56 924 ARG A N 1
ATOM 7075 C CA . ARG A 1 924 ? -5.046 3.415 2.582 1.00 81.56 924 ARG A CA 1
ATOM 7076 C C . ARG A 1 924 ? -6.207 4.227 3.136 1.00 81.56 924 ARG A C 1
ATOM 7078 O O . ARG A 1 924 ? -6.012 5.061 4.024 1.00 81.56 924 ARG A O 1
ATOM 7085 N N . THR A 1 925 ? -7.416 3.902 2.706 1.00 71.56 925 THR A N 1
ATOM 7086 C CA . THR A 1 925 ? -8.646 4.398 3.324 1.00 71.56 925 THR A CA 1
ATOM 7087 C C . THR A 1 925 ? -8.912 3.553 4.566 1.00 71.56 925 THR A C 1
ATOM 7089 O O . THR A 1 925 ? -9.663 2.587 4.528 1.00 71.56 925 THR A O 1
ATOM 7092 N N . ILE A 1 926 ? -8.202 3.839 5.660 1.00 56.06 926 ILE A N 1
ATOM 7093 C CA . ILE A 1 926 ? -8.314 3.071 6.908 1.00 56.06 926 ILE A CA 1
ATOM 7094 C C . ILE A 1 926 ? -9.443 3.665 7.762 1.00 56.06 926 ILE A C 1
ATOM 7096 O O . ILE A 1 926 ? -9.295 4.794 8.246 1.00 56.06 926 ILE A O 1
ATOM 7100 N N . PRO A 1 927 ? -10.519 2.919 8.069 1.00 52.00 927 PRO A N 1
ATOM 7101 C CA . PRO A 1 927 ? -11.331 3.224 9.234 1.00 52.00 927 PRO A CA 1
ATOM 7102 C C . PRO A 1 927 ? -10.466 2.939 10.468 1.00 52.00 927 PRO A C 1
ATOM 7104 O O . PRO A 1 927 ? -10.174 1.788 10.778 1.00 52.00 927 PRO A O 1
ATOM 7107 N N . ARG A 1 928 ? -9.984 3.977 11.161 1.00 54.56 928 ARG A N 1
ATOM 7108 C CA . ARG A 1 928 ? -9.394 3.776 12.494 1.00 54.56 928 ARG A CA 1
ATOM 7109 C C . ARG A 1 928 ? -10.510 3.498 13.491 1.00 54.56 928 ARG A C 1
ATOM 7111 O O . ARG A 1 928 ? -11.248 4.412 13.843 1.00 54.56 928 ARG A O 1
ATOM 7118 N N . ASP A 1 929 ? -10.594 2.255 13.937 1.00 56.34 929 ASP A N 1
ATOM 7119 C CA . ASP A 1 929 ? -11.483 1.783 14.997 1.00 56.34 929 ASP A CA 1
ATOM 7120 C C . ASP A 1 929 ? -10.838 1.888 16.399 1.00 56.34 929 ASP A C 1
ATOM 7122 O O . ASP A 1 929 ? -11.503 1.679 17.409 1.00 56.34 929 ASP A O 1
ATOM 7126 N N . ASP A 1 930 ? -9.547 2.244 16.473 1.00 64.31 930 ASP A N 1
ATOM 7127 C CA . ASP A 1 930 ? -8.747 2.327 17.704 1.00 64.31 930 ASP A CA 1
ATOM 7128 C C . ASP A 1 930 ? -8.701 3.731 18.347 1.00 64.31 930 ASP A C 1
ATOM 7130 O O . ASP A 1 930 ? -7.844 4.004 19.193 1.00 64.31 930 ASP A O 1
ATOM 7134 N N . VAL A 1 931 ? -9.593 4.636 17.929 1.00 73.06 931 VAL A N 1
ATOM 7135 C CA . VAL A 1 931 ? -9.663 6.032 18.390 1.00 73.06 931 VAL A CA 1
ATOM 7136 C C . VAL A 1 931 ? -10.745 6.181 19.456 1.00 73.06 931 VAL A C 1
ATOM 7138 O O . VAL A 1 931 ? -11.901 5.814 19.247 1.00 73.06 931 VAL A O 1
ATOM 7141 N N . TYR A 1 932 ? -10.390 6.786 20.591 1.00 78.25 932 TYR A N 1
ATOM 7142 C CA . TYR A 1 932 ? -11.359 7.164 21.619 1.00 78.25 932 TYR A CA 1
ATOM 7143 C C . TYR A 1 932 ? -11.693 8.652 21.493 1.00 78.25 932 TYR A C 1
ATOM 7145 O O . TYR A 1 932 ? -10.892 9.500 21.874 1.00 78.25 932 TYR A O 1
ATOM 7153 N N . THR A 1 933 ? -12.841 8.988 20.905 1.00 77.25 933 THR A N 1
ATOM 7154 C CA . THR A 1 933 ? -13.163 10.380 20.549 1.00 77.25 933 THR A CA 1
ATOM 7155 C C . THR A 1 933 ? -13.609 11.228 21.743 1.00 77.25 933 THR A C 1
ATOM 7157 O O . THR A 1 933 ? -14.102 10.706 22.746 1.00 77.25 933 THR A O 1
ATOM 7160 N N . ALA A 1 934 ? -13.520 12.556 21.614 1.00 75.44 934 ALA A N 1
ATOM 7161 C CA . ALA A 1 934 ? -14.047 13.504 22.603 1.00 75.44 934 ALA A CA 1
ATOM 7162 C C . ALA A 1 934 ? -15.549 13.329 22.874 1.00 75.44 934 ALA A C 1
ATOM 7164 O O . ALA A 1 934 ? -15.994 13.470 24.016 1.00 75.44 934 ALA A O 1
ATOM 7165 N N . ALA A 1 935 ? -16.328 12.958 21.854 1.00 66.00 935 ALA A N 1
ATOM 7166 C CA . ALA A 1 935 ? -17.740 12.633 22.023 1.00 66.00 935 ALA A CA 1
ATOM 7167 C C . ALA A 1 935 ? -17.941 11.365 22.870 1.00 66.00 935 ALA A C 1
ATOM 7169 O O . ALA A 1 935 ? -18.729 11.389 23.815 1.00 66.00 935 ALA A O 1
ATOM 7170 N N . ARG A 1 936 ? -17.180 10.290 22.603 1.00 71.44 936 ARG A N 1
ATOM 7171 C CA . ARG A 1 936 ? -17.242 9.042 23.388 1.00 71.44 936 ARG A CA 1
ATOM 7172 C C . ARG A 1 936 ? -16.794 9.263 24.839 1.00 71.44 936 ARG A C 1
ATOM 7174 O O . ARG A 1 936 ? -17.411 8.748 25.770 1.00 71.44 936 ARG A O 1
ATOM 7181 N N . ALA A 1 937 ? -15.767 10.086 25.050 1.00 76.25 937 ALA A N 1
ATOM 7182 C CA . ALA A 1 937 ? -15.334 10.501 26.383 1.00 76.25 937 ALA A CA 1
ATOM 7183 C C . ALA A 1 937 ? -16.414 11.295 27.126 1.00 76.25 937 ALA A C 1
ATOM 7185 O O . ALA A 1 937 ? -16.770 10.927 28.242 1.00 76.25 937 ALA A O 1
ATOM 7186 N N . SER A 1 938 ? -17.011 12.305 26.485 1.00 71.25 938 SER A N 1
ATOM 7187 C CA . SER A 1 938 ? -18.067 13.139 27.082 1.00 71.25 938 SER A CA 1
ATOM 7188 C C . SER A 1 938 ? -19.321 12.345 27.470 1.00 71.25 938 SER A C 1
ATOM 7190 O O . SER A 1 938 ? -20.008 12.703 28.426 1.00 71.25 938 SER A O 1
ATOM 7192 N N . ALA A 1 939 ? -19.612 11.248 26.767 1.00 63.78 939 ALA A N 1
ATOM 7193 C CA . ALA A 1 939 ? -20.727 10.356 27.083 1.00 63.78 939 ALA A CA 1
ATOM 7194 C C . ALA A 1 939 ? -20.514 9.569 28.390 1.00 63.78 939 ALA A C 1
ATOM 7196 O O . ALA A 1 939 ? -21.459 9.271 29.125 1.00 63.78 939 ALA A O 1
ATOM 7197 N N . THR A 1 940 ? -19.255 9.289 28.736 1.00 69.00 940 THR A N 1
ATOM 7198 C CA . THR A 1 940 ? -18.899 8.419 29.860 1.00 69.00 940 THR A CA 1
ATOM 7199 C C . THR A 1 940 ? -19.217 9.109 31.201 1.00 69.00 940 THR A C 1
ATOM 7201 O O . THR A 1 940 ? -18.652 10.169 31.486 1.00 69.00 940 THR A O 1
ATOM 7204 N N . PRO A 1 941 ? -20.068 8.536 32.083 1.00 68.44 941 PRO A N 1
ATOM 7205 C CA . PRO A 1 941 ? -20.425 9.163 33.363 1.00 68.44 941 PRO A CA 1
ATOM 7206 C C . PRO A 1 941 ? -19.210 9.494 34.239 1.00 68.44 941 PRO A C 1
ATOM 7208 O O . PRO A 1 941 ? -19.117 10.587 34.791 1.00 68.44 941 PRO A O 1
ATOM 7211 N N . ARG A 1 942 ? -18.237 8.577 34.297 1.00 75.38 942 ARG A N 1
ATOM 7212 C CA . ARG A 1 942 ? -16.999 8.754 35.067 1.00 75.38 942 ARG A CA 1
ATOM 7213 C C . ARG A 1 942 ? -16.142 9.908 34.558 1.00 75.38 942 ARG A C 1
ATOM 7215 O O . ARG A 1 942 ? -15.562 10.648 35.346 1.00 75.38 942 ARG A O 1
ATOM 7222 N N . PHE A 1 943 ? -16.064 10.065 33.240 1.00 80.56 943 PHE A N 1
ATOM 7223 C CA . PHE A 1 943 ? -15.308 11.147 32.625 1.00 80.56 943 PHE A CA 1
ATOM 7224 C C . PHE A 1 943 ? -15.885 12.507 33.028 1.00 80.56 943 PHE A C 1
ATOM 7226 O O . PHE A 1 943 ? -15.140 13.396 33.422 1.00 80.56 943 PHE A O 1
ATOM 7233 N N . ARG A 1 944 ? -17.216 12.640 33.016 1.00 75.81 944 ARG A N 1
ATOM 7234 C CA . ARG A 1 944 ? -17.911 13.863 33.443 1.00 75.81 944 ARG A CA 1
ATOM 7235 C C . ARG A 1 944 ? -17.735 14.166 34.929 1.00 75.81 944 ARG A C 1
ATOM 7237 O O . ARG A 1 944 ? -17.616 15.329 35.295 1.00 75.81 944 ARG A O 1
ATOM 7244 N N . GLU A 1 945 ? -17.702 13.132 35.768 1.00 77.06 945 GLU A N 1
ATOM 7245 C CA . GLU A 1 945 ? -17.446 13.266 37.207 1.00 77.06 945 GLU A CA 1
ATOM 7246 C C . GLU A 1 945 ? -16.030 13.797 37.483 1.00 77.06 945 GLU A C 1
ATOM 7248 O O . GLU A 1 945 ? -15.858 14.719 38.278 1.00 77.06 945 GLU A O 1
ATOM 7253 N N . LEU A 1 946 ? -15.018 13.234 36.816 1.00 81.12 946 LEU A N 1
ATOM 7254 C CA . LEU A 1 946 ? -13.609 13.558 37.064 1.00 81.12 946 LEU A CA 1
ATOM 7255 C C . LEU A 1 946 ? -13.125 14.809 36.310 1.00 81.12 946 LEU A C 1
ATOM 7257 O O . LEU A 1 946 ? -12.257 15.522 36.812 1.00 81.12 946 LEU A O 1
ATOM 7261 N N . PHE A 1 947 ? -13.678 15.092 35.126 1.00 84.62 947 PHE A N 1
ATOM 7262 C CA . PHE A 1 947 ? -13.225 16.154 34.218 1.00 84.62 947 PHE A CA 1
ATOM 7263 C C . PHE A 1 947 ? -14.388 17.014 33.686 1.00 84.62 947 PHE A C 1
ATOM 7265 O O . PHE A 1 947 ? -14.558 17.150 32.473 1.00 84.62 947 PHE A O 1
ATOM 7272 N N . PRO A 1 948 ? -15.187 17.663 34.554 1.00 76.44 948 PRO A N 1
ATOM 7273 C CA . PRO A 1 948 ? -16.366 18.426 34.128 1.00 76.44 948 PRO A CA 1
ATOM 7274 C C . PRO A 1 948 ? -16.036 19.618 33.213 1.00 76.44 948 PRO A C 1
ATOM 7276 O O . PRO A 1 948 ? -16.882 20.060 32.441 1.00 76.44 948 PRO A O 1
ATOM 7279 N N . ALA A 1 949 ? -14.809 20.148 33.276 1.00 74.81 949 ALA A N 1
ATOM 7280 C CA . ALA A 1 949 ? -14.352 21.237 32.410 1.00 74.81 949 ALA A CA 1
ATOM 7281 C C . ALA A 1 949 ? -14.001 20.788 30.977 1.00 74.81 949 ALA A C 1
ATOM 7283 O O . ALA A 1 949 ? -13.917 21.637 30.090 1.00 74.81 949 ALA A O 1
ATOM 7284 N N . GLU A 1 950 ? -13.831 19.479 30.765 1.00 76.06 950 GLU A N 1
ATOM 7285 C CA . GLU A 1 950 ? -13.412 18.840 29.510 1.00 76.06 950 GLU A CA 1
ATOM 7286 C C . GLU A 1 950 ? -14.592 18.177 28.776 1.00 76.06 950 GLU A C 1
ATOM 7288 O O . GLU A 1 950 ? -14.411 17.245 27.996 1.00 76.06 950 GLU A O 1
ATOM 7293 N N . VAL A 1 951 ? -15.818 18.637 29.038 1.00 68.56 951 VAL A N 1
ATOM 7294 C CA . VAL A 1 951 ? -17.048 18.171 28.381 1.00 68.56 951 VAL A CA 1
ATOM 7295 C C . VAL A 1 951 ? -17.440 19.161 27.282 1.00 68.56 951 VAL A C 1
ATOM 7297 O O . VAL A 1 951 ? -17.326 20.374 27.465 1.00 68.56 951 VAL A O 1
ATOM 7300 N N . LEU A 1 952 ? -17.909 18.653 26.139 1.00 66.19 952 LEU A N 1
ATOM 7301 C CA . LEU A 1 952 ? -18.431 19.487 25.049 1.00 66.19 952 LEU A CA 1
ATOM 7302 C C . LEU A 1 952 ? -19.606 20.360 25.535 1.00 66.19 952 LEU A C 1
ATOM 7304 O O . LEU A 1 952 ? -20.529 19.861 26.178 1.00 66.19 952 LEU A O 1
ATOM 7308 N N . GLU A 1 953 ? -19.580 21.658 25.212 1.00 62.09 953 GLU A N 1
ATOM 7309 C CA . GLU A 1 953 ? -20.627 22.613 25.605 1.00 62.09 953 GLU A CA 1
ATOM 7310 C C . GLU A 1 953 ? -22.013 22.212 25.061 1.00 62.09 953 GLU A C 1
ATOM 7312 O O . GLU A 1 953 ? -22.162 21.882 23.880 1.00 62.09 953 GLU A O 1
ATOM 7317 N N . SER A 1 954 ? -23.040 22.279 25.918 1.00 53.88 954 SER A N 1
ATOM 7318 C CA . SER A 1 954 ? -24.432 21.975 25.561 1.00 53.88 954 SER A CA 1
ATOM 7319 C C . SER A 1 954 ? -24.921 22.834 24.389 1.00 53.88 954 SER A C 1
ATOM 7321 O O . SER A 1 954 ? -24.775 24.056 24.400 1.00 53.88 954 SER A O 1
ATOM 7323 N N . GLY A 1 955 ? -25.536 22.198 23.386 1.00 50.75 955 GLY A N 1
ATOM 7324 C CA . GLY A 1 955 ? -26.062 22.862 22.184 1.00 50.75 955 GLY A CA 1
ATOM 7325 C C . GLY A 1 955 ? -25.080 22.983 21.011 1.00 50.75 955 GLY A C 1
ATOM 7326 O O . GLY A 1 955 ? -25.491 23.375 19.918 1.00 50.75 955 GLY A O 1
ATOM 7327 N N . ARG A 1 956 ? -23.806 22.600 21.175 1.00 56.41 956 ARG A N 1
ATOM 7328 C CA . ARG A 1 956 ? -22.873 22.479 20.047 1.00 56.41 956 ARG A CA 1
ATOM 7329 C C . ARG A 1 956 ? -23.167 21.179 19.287 1.00 56.41 956 ARG A C 1
ATOM 7331 O O . ARG A 1 956 ? -23.038 20.088 19.838 1.00 56.41 956 ARG A O 1
ATOM 7338 N N . LEU A 1 957 ? -23.612 21.296 18.034 1.00 51.31 957 LEU A N 1
ATOM 7339 C CA . LEU A 1 957 ? -23.794 20.156 17.128 1.00 51.31 957 LEU A CA 1
ATOM 7340 C C . LEU A 1 957 ? -22.427 19.686 16.633 1.00 51.31 957 LEU A C 1
ATOM 7342 O O . LEU A 1 957 ? -21.635 20.494 16.150 1.00 51.31 957 LEU A O 1
ATOM 7346 N N . VAL A 1 958 ? -22.162 18.387 16.728 1.00 55.91 958 VAL A N 1
ATOM 7347 C CA . VAL A 1 958 ? -20.917 17.778 16.257 1.00 55.91 958 VAL A CA 1
ATOM 7348 C C . VAL A 1 958 ? -21.254 16.678 15.255 1.00 55.91 958 VAL A C 1
ATOM 7350 O O . VAL A 1 958 ? -22.048 15.786 15.549 1.00 55.91 958 VAL A O 1
ATOM 7353 N N . ALA A 1 959 ? -20.675 16.730 14.056 1.00 46.91 959 ALA A N 1
ATOM 7354 C CA . ALA A 1 959 ? -20.896 15.704 13.039 1.00 46.91 959 ALA A CA 1
ATOM 7355 C C . ALA A 1 959 ? -20.128 14.419 13.384 1.00 46.91 959 ALA A C 1
ATOM 7357 O O . ALA A 1 959 ? -18.905 14.452 13.535 1.00 46.91 959 ALA A O 1
ATOM 7358 N N . ALA A 1 960 ? -20.834 13.295 13.496 1.00 52.16 960 ALA A N 1
ATOM 7359 C CA . ALA A 1 960 ? -20.262 11.958 13.586 1.00 52.16 960 ALA A CA 1
ATOM 7360 C C . ALA A 1 960 ? -20.236 11.309 12.193 1.00 52.16 960 ALA A C 1
ATOM 7362 O O . ALA A 1 960 ? -21.272 11.206 11.533 1.00 52.16 960 ALA A O 1
ATOM 7363 N N . GLU A 1 961 ? -19.047 10.874 11.753 1.00 51.84 961 GLU A N 1
ATOM 7364 C CA . GLU A 1 961 ? -18.830 10.317 10.406 1.00 51.84 961 GLU A CA 1
ATOM 7365 C C . GLU A 1 961 ? -19.677 9.068 10.138 1.00 51.84 961 GLU A C 1
ATOM 7367 O O . GLU A 1 961 ? -20.265 8.955 9.068 1.00 51.84 961 GLU A O 1
ATOM 7372 N N . GLN A 1 962 ? -19.744 8.136 11.092 1.00 66.06 962 GLN A N 1
ATOM 7373 C CA . GLN A 1 962 ? -20.537 6.907 11.011 1.00 66.06 962 GLN A CA 1
ATOM 7374 C C . GLN A 1 962 ? -20.959 6.481 12.421 1.00 66.06 962 GLN A C 1
ATOM 7376 O O . GLN A 1 962 ? -20.111 6.283 13.288 1.00 66.06 962 GLN A O 1
ATOM 7381 N N . VAL A 1 963 ? -22.260 6.316 12.651 1.00 72.69 963 VAL A N 1
ATOM 7382 C CA . VAL A 1 963 ? -22.844 5.817 13.904 1.00 72.69 963 VAL A CA 1
ATOM 7383 C C . VAL A 1 963 ? -23.712 4.614 13.573 1.00 72.69 963 VAL A C 1
ATOM 7385 O O . VAL A 1 963 ? -24.495 4.668 12.625 1.00 72.69 963 VAL A O 1
ATOM 7388 N N . THR A 1 964 ? -23.593 3.539 14.355 1.00 84.25 964 THR A N 1
ATOM 7389 C CA . THR A 1 964 ? -24.548 2.429 14.279 1.00 84.25 964 THR A CA 1
ATOM 7390 C C . THR A 1 964 ? -25.641 2.661 15.309 1.00 84.25 964 THR A C 1
ATOM 7392 O O . THR A 1 964 ? -25.353 2.843 16.489 1.00 84.25 964 THR A O 1
ATOM 7395 N N . MET A 1 965 ? -26.894 2.670 14.876 1.00 90.75 965 MET A N 1
ATOM 7396 C CA . MET A 1 965 ? -28.053 2.835 15.743 1.00 90.75 965 MET A CA 1
ATOM 7397 C C . MET A 1 965 ? -28.880 1.557 15.745 1.00 90.75 965 MET A C 1
ATOM 7399 O O . MET A 1 965 ? -29.215 1.027 14.685 1.00 90.75 965 MET A O 1
ATOM 7403 N N . LEU A 1 966 ? -29.208 1.093 16.946 1.00 93.88 966 LEU A N 1
ATOM 7404 C CA . LEU A 1 966 ? -30.148 0.011 17.194 1.00 93.88 966 LEU A CA 1
ATOM 7405 C C . LEU A 1 966 ? -31.435 0.613 17.736 1.00 93.88 966 LEU A C 1
ATOM 7407 O O . LEU A 1 966 ? -31.415 1.419 18.668 1.00 93.88 966 LEU A O 1
ATOM 7411 N N . THR A 1 967 ? -32.555 0.194 17.175 1.00 93.94 967 THR A N 1
ATOM 7412 C CA . THR A 1 967 ? -33.883 0.553 17.654 1.00 93.94 967 THR A CA 1
ATOM 7413 C C . THR A 1 967 ? -34.663 -0.718 17.922 1.00 93.94 967 THR A C 1
ATOM 7415 O O . THR A 1 967 ? -34.652 -1.631 17.103 1.00 93.94 967 THR A O 1
ATOM 7418 N N . ALA A 1 968 ? -35.309 -0.812 19.079 1.00 91.56 968 ALA A N 1
ATOM 7419 C CA . ALA A 1 968 ? -36.197 -1.930 19.376 1.00 91.56 968 ALA A CA 1
ATOM 7420 C C . ALA A 1 968 ? -37.544 -1.404 19.863 1.00 91.56 968 ALA A C 1
ATOM 7422 O O . ALA A 1 968 ? -37.588 -0.481 20.674 1.00 91.56 968 ALA A O 1
ATOM 7423 N N . SER A 1 969 ? -38.626 -1.964 19.335 1.00 90.25 969 SER A N 1
ATOM 7424 C CA . SER A 1 969 ? -40.000 -1.544 19.612 1.00 90.25 969 SER A CA 1
ATOM 7425 C C . SER A 1 969 ? -40.898 -2.760 19.825 1.00 90.25 969 SER A C 1
ATOM 7427 O O . SER A 1 969 ? -40.562 -3.864 19.392 1.00 90.25 969 SER A O 1
ATOM 7429 N N . ILE A 1 970 ? -42.035 -2.558 20.487 1.00 86.62 970 ILE A N 1
ATOM 7430 C CA . ILE A 1 970 ? -43.046 -3.588 20.739 1.00 86.62 970 ILE A CA 1
ATOM 7431 C C . ILE A 1 970 ? -44.167 -3.413 19.694 1.00 86.62 970 ILE A C 1
ATOM 7433 O O . ILE A 1 970 ? -44.954 -2.476 19.819 1.00 86.62 970 ILE A O 1
ATOM 7437 N N . PRO A 1 971 ? -44.265 -4.275 18.661 1.00 74.25 971 PRO A N 1
ATOM 7438 C CA . PRO A 1 971 ? -45.139 -4.037 17.507 1.00 74.25 971 PRO A CA 1
ATOM 7439 C C . PRO A 1 971 ? -46.649 -4.114 17.808 1.00 74.25 971 PRO A C 1
ATOM 7441 O O . PRO A 1 971 ? -47.417 -3.408 17.162 1.00 74.25 971 PRO A O 1
ATOM 7444 N N . SER A 1 972 ? -47.083 -4.908 18.796 1.00 73.56 972 SER A N 1
ATOM 7445 C CA . SER A 1 972 ? -48.508 -5.100 19.151 1.00 73.56 972 SER A CA 1
ATOM 7446 C C . SER A 1 972 ? -48.872 -4.477 20.503 1.00 73.56 972 SER A C 1
ATOM 7448 O O . SER A 1 972 ? -49.534 -5.096 21.339 1.00 73.56 972 SER A O 1
ATOM 7450 N N . ILE A 1 973 ? -48.406 -3.252 20.752 1.00 77.50 973 ILE A N 1
ATOM 7451 C CA . ILE A 1 973 ? -48.603 -2.573 22.039 1.00 77.50 973 ILE A CA 1
ATOM 7452 C C . ILE A 1 973 ? -50.096 -2.371 22.362 1.00 77.50 973 ILE A C 1
ATOM 7454 O O . ILE A 1 973 ? -50.522 -2.655 23.479 1.00 77.50 973 ILE A O 1
ATOM 7458 N N . ASP A 1 974 ? -50.922 -2.008 21.378 1.00 79.69 974 ASP A N 1
ATOM 7459 C CA . ASP A 1 974 ? -52.356 -1.762 21.581 1.00 79.69 974 ASP A CA 1
ATOM 7460 C C . ASP A 1 974 ? -53.112 -3.021 22.042 1.00 79.69 974 ASP A C 1
ATOM 7462 O O . ASP A 1 974 ? -54.004 -2.949 22.888 1.00 79.69 974 ASP A O 1
ATOM 7466 N N . GLU A 1 975 ? -52.739 -4.202 21.544 1.00 77.50 975 GLU A N 1
ATOM 7467 C CA . GLU A 1 975 ? -53.330 -5.478 21.973 1.00 77.50 975 GLU A CA 1
ATOM 7468 C C . GLU A 1 975 ? -52.971 -5.811 23.428 1.00 77.50 975 GLU A C 1
ATOM 7470 O O . GLU A 1 975 ? -53.791 -6.359 24.174 1.00 77.50 975 GLU A O 1
ATOM 7475 N N . LEU A 1 976 ? -51.768 -5.432 23.867 1.00 79.31 976 LEU A N 1
ATOM 7476 C CA . LEU A 1 976 ? -51.329 -5.600 25.249 1.00 79.31 976 LEU A CA 1
ATOM 7477 C C . LEU A 1 976 ? -52.135 -4.707 26.202 1.00 79.31 976 LEU A C 1
ATOM 7479 O O . LEU A 1 976 ? -52.638 -5.189 27.220 1.00 79.31 976 LEU A O 1
ATOM 7483 N N . TYR A 1 977 ? -52.303 -3.430 25.854 1.00 81.56 977 TYR A N 1
ATOM 7484 C CA . TYR A 1 977 ? -53.098 -2.486 26.644 1.00 81.56 977 TYR A CA 1
ATOM 7485 C C . TYR A 1 977 ? -54.576 -2.897 26.698 1.00 81.56 977 TYR A C 1
ATOM 7487 O O . TYR A 1 977 ? -55.170 -2.921 27.777 1.00 81.56 977 TYR A O 1
ATOM 7495 N N . ASN A 1 978 ? -55.146 -3.336 25.571 1.00 82.69 978 ASN A N 1
ATOM 7496 C CA . ASN A 1 978 ? -56.537 -3.793 25.501 1.00 82.69 978 ASN A CA 1
ATOM 7497 C C . ASN A 1 978 ? -56.800 -5.090 26.286 1.00 82.69 978 ASN A C 1
ATOM 7499 O O . ASN A 1 978 ? -57.901 -5.281 26.801 1.00 82.69 978 ASN A O 1
ATOM 7503 N N . SER A 1 979 ? -55.819 -5.994 26.377 1.00 80.38 979 SER A N 1
ATOM 7504 C CA . SER A 1 979 ? -55.992 -7.293 27.045 1.00 80.38 979 SER A CA 1
ATOM 7505 C C . SER A 1 979 ? -55.722 -7.266 28.552 1.00 80.38 979 SER A C 1
ATOM 7507 O O . SER A 1 979 ? -56.335 -8.047 29.281 1.00 80.38 979 SER A O 1
ATOM 7509 N N . ARG A 1 980 ? -54.826 -6.391 29.030 1.00 80.25 980 ARG A N 1
ATOM 7510 C CA . ARG A 1 980 ? -54.368 -6.365 30.435 1.00 80.25 980 ARG A CA 1
ATOM 7511 C C . ARG A 1 980 ? -54.726 -5.095 31.209 1.00 80.25 980 ARG A C 1
ATOM 7513 O O . ARG A 1 980 ? -54.626 -5.080 32.433 1.00 80.25 980 ARG A O 1
ATOM 7520 N N . GLY A 1 981 ? -55.168 -4.044 30.521 1.00 80.81 981 GLY A N 1
ATOM 7521 C CA . GLY A 1 981 ? -55.425 -2.734 31.113 1.00 80.81 981 GLY A CA 1
ATOM 7522 C C . GLY A 1 981 ? -54.148 -1.923 31.364 1.00 80.81 981 GLY A C 1
ATOM 7523 O O . GLY A 1 981 ? -53.056 -2.463 31.555 1.00 80.81 981 GLY A O 1
ATOM 7524 N N . ASP A 1 982 ? -54.300 -0.599 31.386 1.00 79.50 982 ASP A N 1
ATOM 7525 C CA . ASP A 1 982 ? -53.187 0.354 31.273 1.00 79.50 982 ASP A CA 1
ATOM 7526 C C . ASP A 1 982 ? -52.094 0.202 32.339 1.00 79.50 982 ASP A C 1
ATOM 7528 O O . ASP A 1 982 ? -50.906 0.304 32.033 1.00 79.50 982 ASP A O 1
ATOM 7532 N N . ALA A 1 983 ? -52.468 -0.063 33.594 1.00 78.94 983 ALA A N 1
ATOM 7533 C CA . ALA A 1 983 ? -51.517 -0.128 34.706 1.00 78.94 983 ALA A CA 1
ATOM 7534 C C . ALA A 1 983 ? -50.641 -1.396 34.682 1.00 78.94 983 ALA A C 1
ATOM 7536 O O . ALA A 1 983 ? -49.441 -1.332 34.973 1.00 78.94 983 ALA A O 1
ATOM 7537 N N . GLU A 1 984 ? -51.228 -2.546 34.333 1.00 81.44 984 GLU A N 1
ATOM 7538 C CA . GLU A 1 984 ? -50.501 -3.817 34.238 1.00 81.44 984 GLU A CA 1
ATOM 7539 C C . GLU A 1 984 ? -49.629 -3.844 32.975 1.00 81.44 984 GLU A C 1
ATOM 7541 O O . GLU A 1 984 ? -48.457 -4.219 33.049 1.00 81.44 984 GLU A O 1
ATOM 7546 N N . ALA A 1 985 ? -50.160 -3.353 31.847 1.00 81.44 985 ALA A N 1
ATOM 7547 C CA . ALA A 1 985 ? -49.419 -3.222 30.594 1.00 81.44 985 ALA A CA 1
ATOM 7548 C C . ALA A 1 985 ? -48.205 -2.289 30.743 1.00 81.44 985 ALA A C 1
ATOM 7550 O O . ALA A 1 985 ? -47.091 -2.681 30.399 1.00 81.44 985 ALA A O 1
ATOM 7551 N N . TYR A 1 986 ? -48.379 -1.105 31.342 1.00 83.69 986 TYR A N 1
ATOM 7552 C CA . TYR A 1 986 ? -47.277 -0.162 31.561 1.00 83.69 986 TYR A CA 1
ATOM 7553 C C . TYR A 1 986 ? -46.160 -0.756 32.434 1.00 83.69 986 TYR A C 1
ATOM 7555 O O . TYR A 1 986 ? -44.984 -0.658 32.091 1.00 83.69 986 TYR A O 1
ATOM 7563 N N . SER A 1 987 ? -46.518 -1.435 33.531 1.00 83.06 987 SER A N 1
ATOM 7564 C CA . SER A 1 987 ? -45.539 -2.058 34.438 1.00 83.06 987 SER A CA 1
ATOM 7565 C C . SER A 1 987 ? -44.731 -3.170 33.757 1.00 83.06 987 SER A C 1
ATOM 7567 O O . SER A 1 987 ? -43.552 -3.371 34.064 1.00 83.06 987 SER A O 1
ATOM 7569 N N . LEU A 1 988 ? -45.357 -3.909 32.834 1.00 83.12 988 LEU A N 1
ATOM 7570 C CA . LEU A 1 988 ? -44.689 -4.935 32.036 1.00 83.12 988 LEU A CA 1
ATOM 7571 C C . LEU A 1 988 ? -43.740 -4.313 31.002 1.00 83.12 988 LEU A C 1
ATOM 7573 O O . LEU A 1 988 ? -42.597 -4.757 30.881 1.00 83.12 988 LEU A O 1
ATOM 7577 N N . VAL A 1 989 ? -44.188 -3.265 30.305 1.00 84.88 989 VAL A N 1
ATOM 7578 C CA . VAL A 1 989 ? -43.391 -2.524 29.313 1.00 84.88 989 VAL A CA 1
ATOM 7579 C C . VAL A 1 989 ? -42.164 -1.887 29.965 1.00 84.88 989 VAL A C 1
ATOM 7581 O O . VAL A 1 989 ? -41.052 -2.062 29.474 1.00 84.88 989 VAL A O 1
ATOM 7584 N N . GLU A 1 990 ? -42.325 -1.217 31.107 1.00 83.50 990 GLU A N 1
ATOM 7585 C CA . GLU A 1 990 ? -41.219 -0.569 31.823 1.00 83.50 990 GLU A CA 1
ATOM 7586 C C . GLU A 1 990 ? -40.146 -1.582 32.259 1.00 83.50 990 GLU A C 1
ATOM 7588 O O . GLU A 1 990 ? -38.947 -1.367 32.043 1.00 83.50 990 GLU A O 1
ATOM 7593 N N . ARG A 1 991 ? -40.567 -2.729 32.813 1.00 83.69 991 ARG A N 1
ATOM 7594 C CA . ARG A 1 991 ? -39.657 -3.826 33.176 1.00 83.69 991 ARG A CA 1
ATOM 7595 C C . ARG A 1 991 ? -38.900 -4.340 31.954 1.00 83.69 991 ARG A C 1
ATOM 7597 O O . ARG A 1 991 ? -37.679 -4.483 32.004 1.00 83.69 991 ARG A O 1
ATOM 7604 N N . HIS A 1 992 ? -39.612 -4.572 30.855 1.00 84.38 992 HIS A N 1
ATOM 7605 C CA . HIS A 1 992 ? -39.034 -5.102 29.626 1.00 84.38 992 HIS A CA 1
ATOM 7606 C C . HIS A 1 992 ? -38.026 -4.132 28.988 1.00 84.38 992 HIS A C 1
ATOM 7608 O O . HIS A 1 992 ? -36.925 -4.540 28.618 1.00 84.38 992 HIS A O 1
ATOM 7614 N N . LEU A 1 993 ? -38.339 -2.835 28.933 1.00 84.38 993 LEU A N 1
ATOM 7615 C CA . LEU A 1 993 ? -37.423 -1.805 28.429 1.00 84.38 993 LEU A CA 1
ATOM 7616 C C . LEU A 1 993 ? -36.165 -1.671 29.299 1.00 84.38 993 LEU A C 1
ATOM 7618 O O . LEU A 1 993 ? -35.066 -1.480 28.771 1.00 84.38 993 LEU A O 1
ATOM 7622 N N . SER A 1 994 ? -36.296 -1.817 30.622 1.00 83.12 994 SER A N 1
ATOM 7623 C CA . SER A 1 994 ? -35.153 -1.829 31.545 1.00 83.12 994 SER A CA 1
ATOM 7624 C C . SER A 1 994 ? -34.209 -3.012 31.278 1.00 83.12 994 SER A C 1
ATOM 7626 O O . SER A 1 994 ? -32.989 -2.830 31.187 1.00 83.12 994 SER A O 1
ATOM 7628 N N . GLU A 1 995 ? -34.767 -4.209 31.066 1.00 84.31 995 GLU A N 1
ATOM 7629 C CA . GLU A 1 995 ? -34.016 -5.419 30.700 1.00 84.31 995 GLU A CA 1
ATOM 7630 C C . GLU A 1 995 ? -33.330 -5.281 29.333 1.00 84.31 995 GLU A C 1
ATOM 7632 O O . GLU A 1 995 ? -32.139 -5.582 29.205 1.00 84.31 995 GLU A O 1
ATOM 7637 N N . CYS A 1 996 ? -34.034 -4.746 28.331 1.00 86.69 996 CYS A N 1
ATOM 7638 C CA . CYS A 1 996 ? -33.460 -4.450 27.016 1.00 86.69 996 CYS A CA 1
ATOM 7639 C C . CYS A 1 996 ? -32.283 -3.476 27.131 1.00 86.69 996 CYS A C 1
ATOM 7641 O O . CYS A 1 996 ? -31.218 -3.701 26.557 1.00 86.69 996 CYS A O 1
ATOM 7643 N N . GLY A 1 997 ? -32.435 -2.422 27.936 1.00 83.81 997 GLY A N 1
ATOM 7644 C CA . GLY A 1 997 ? -31.361 -1.474 28.204 1.00 83.81 997 GLY A CA 1
ATOM 7645 C C . GLY A 1 997 ? -30.138 -2.123 28.859 1.00 83.81 997 GLY A C 1
ATOM 7646 O O . GLY A 1 997 ? -29.009 -1.761 28.531 1.00 83.81 997 GLY A O 1
ATOM 7647 N N . ALA A 1 998 ? -30.330 -3.089 29.764 1.00 80.94 998 ALA A N 1
ATOM 7648 C CA . ALA A 1 998 ? -29.227 -3.833 30.373 1.00 80.94 998 ALA A CA 1
ATOM 7649 C C . ALA A 1 998 ? -28.494 -4.720 29.351 1.00 80.94 998 ALA A C 1
ATOM 7651 O O . ALA A 1 998 ? -27.265 -4.723 29.323 1.00 80.94 998 ALA A O 1
ATOM 7652 N N . SER A 1 999 ? -29.242 -5.390 28.473 1.00 84.31 999 SER A N 1
ATOM 7653 C CA . SER A 1 999 ? -28.706 -6.197 27.370 1.00 84.31 999 SER A CA 1
ATOM 7654 C C . SER A 1 999 ? -27.894 -5.384 26.363 1.00 84.31 999 SER A C 1
ATOM 7656 O O . SER A 1 999 ? -26.832 -5.802 25.908 1.00 84.31 999 SER A O 1
ATOM 7658 N N . ILE A 1 1000 ? -28.386 -4.199 26.003 1.00 85.12 1000 ILE A N 1
ATOM 7659 C CA . ILE A 1 1000 ? -27.685 -3.279 25.102 1.00 85.12 1000 ILE A CA 1
ATOM 7660 C C . ILE A 1 1000 ? -26.342 -2.878 25.719 1.00 85.12 1000 ILE A C 1
ATOM 7662 O O . ILE A 1 1000 ? -25.308 -2.950 25.054 1.00 85.12 1000 ILE A O 1
ATOM 7666 N N . ARG A 1 1001 ? -26.335 -2.543 27.016 1.00 80.19 1001 ARG A N 1
ATOM 7667 C CA . ARG A 1 1001 ? -25.108 -2.190 27.744 1.00 80.19 1001 ARG A CA 1
ATOM 7668 C C . ARG A 1 1001 ? -24.124 -3.352 27.857 1.00 80.19 1001 ARG A C 1
ATOM 7670 O O . ARG A 1 1001 ? -22.927 -3.122 27.718 1.00 80.19 1001 ARG A O 1
ATOM 7677 N N . SER A 1 1002 ? -24.587 -4.590 28.050 1.00 79.06 1002 SER A N 1
ATOM 7678 C CA . SER A 1 1002 ? -23.689 -5.755 28.120 1.00 79.06 1002 SER A CA 1
ATOM 7679 C C . SER A 1 1002 ? -22.982 -6.055 26.794 1.00 79.06 1002 SER A C 1
ATOM 7681 O O . SER A 1 1002 ? -21.931 -6.689 26.799 1.00 79.06 1002 SER A O 1
ATOM 7683 N N . HIS A 1 1003 ? -23.526 -5.577 25.672 1.00 80.75 1003 HIS A N 1
ATOM 7684 C CA . HIS A 1 1003 ? -22.909 -5.659 24.346 1.00 80.75 1003 HIS A CA 1
ATOM 7685 C C . HIS A 1 1003 ? -22.112 -4.396 23.969 1.00 80.75 1003 HIS A C 1
ATOM 7687 O O . HIS A 1 1003 ? -21.676 -4.264 22.827 1.00 80.75 1003 HIS A O 1
ATOM 7693 N N . GLY A 1 1004 ? -21.905 -3.463 24.906 1.00 66.88 1004 GLY A N 1
ATOM 7694 C CA . GLY A 1 1004 ? -21.147 -2.228 24.672 1.00 66.88 1004 GLY A CA 1
ATOM 7695 C C . GLY A 1 1004 ? -21.926 -1.130 23.938 1.00 66.88 1004 GLY A C 1
ATOM 7696 O O . GLY A 1 1004 ? -21.315 -0.234 23.356 1.00 66.88 1004 GLY A O 1
ATOM 7697 N N . GLY A 1 1005 ? -23.260 -1.203 23.930 1.00 72.38 1005 GLY A N 1
ATOM 7698 C CA . GLY A 1 1005 ? -24.138 -0.152 23.417 1.00 72.38 1005 GLY A CA 1
ATOM 7699 C C . GLY A 1 1005 ? -24.583 0.830 24.501 1.00 72.38 1005 GLY A C 1
ATOM 7700 O O . GLY A 1 1005 ? -24.675 0.491 25.682 1.00 72.38 1005 GLY A O 1
ATOM 7701 N N . GLU A 1 1006 ? -24.923 2.050 24.093 1.00 75.12 1006 GLU A N 1
ATOM 7702 C CA . GLU A 1 1006 ? -25.463 3.086 24.976 1.00 75.12 1006 GLU A CA 1
ATOM 7703 C C . GLU A 1 1006 ? -26.920 3.384 24.624 1.00 75.12 1006 GLU A C 1
ATOM 7705 O O . GLU A 1 1006 ? -27.257 3.604 23.461 1.00 75.12 1006 GLU A O 1
ATOM 7710 N N . VAL A 1 1007 ? -27.797 3.405 25.631 1.00 82.44 1007 VAL A N 1
ATOM 7711 C CA . VAL A 1 1007 ? -29.199 3.799 25.446 1.00 82.44 1007 VAL A CA 1
ATOM 7712 C C . VAL A 1 1007 ? -29.267 5.321 25.362 1.00 82.44 1007 VAL A C 1
ATOM 7714 O O . VAL A 1 1007 ? -29.035 6.005 26.356 1.00 82.44 1007 VAL A O 1
ATOM 7717 N N . VAL A 1 1008 ? -29.613 5.829 24.182 1.00 79.56 1008 VAL A N 1
ATOM 7718 C CA . VAL A 1 1008 ? -29.719 7.262 23.878 1.00 79.56 1008 VAL A CA 1
ATOM 7719 C C . VAL A 1 1008 ? -30.984 7.826 24.517 1.00 79.56 1008 VAL A C 1
ATOM 7721 O O . VAL A 1 1008 ? -30.942 8.727 25.354 1.00 79.56 1008 VAL A O 1
ATOM 7724 N N . LYS A 1 1009 ? -32.133 7.263 24.133 1.00 82.38 1009 LYS A N 1
ATOM 7725 C CA . LYS A 1 1009 ? -33.453 7.677 24.608 1.00 82.38 1009 LYS A CA 1
ATOM 7726 C C . LYS A 1 1009 ? -34.471 6.558 24.459 1.00 82.38 1009 LYS A C 1
ATOM 7728 O O . LYS A 1 1009 ? -34.281 5.617 23.692 1.00 82.38 1009 LYS A O 1
ATOM 7733 N N . VAL A 1 1010 ? -35.563 6.703 25.196 1.00 83.88 1010 VAL A N 1
ATOM 7734 C CA . VAL A 1 1010 ? -36.763 5.878 25.075 1.00 83.88 1010 VAL A CA 1
ATOM 7735 C C . VAL A 1 1010 ? -37.883 6.799 24.599 1.00 83.88 1010 VAL A C 1
ATOM 7737 O O . VAL A 1 1010 ? -38.095 7.858 25.192 1.00 83.88 1010 VAL A O 1
ATOM 7740 N N . ILE A 1 1011 ? -38.542 6.437 23.501 1.00 81.19 1011 ILE A N 1
ATOM 7741 C CA . ILE A 1 1011 ? -39.664 7.175 22.913 1.00 81.19 1011 ILE A CA 1
ATOM 7742 C C . ILE A 1 1011 ? -40.877 6.250 22.971 1.00 81.19 1011 ILE A C 1
ATOM 7744 O O . ILE A 1 1011 ? -40.964 5.313 22.180 1.00 81.19 1011 ILE A O 1
ATOM 7748 N N . GLY A 1 1012 ? -41.775 6.488 23.931 1.00 80.25 1012 GLY A N 1
ATOM 7749 C CA . GLY A 1 1012 ? -42.876 5.565 24.218 1.00 80.25 1012 GLY A CA 1
ATOM 7750 C C . GLY A 1 1012 ? -42.339 4.183 24.599 1.00 80.25 1012 GLY A C 1
ATOM 7751 O O . GLY A 1 1012 ? -41.583 4.043 25.556 1.00 80.25 1012 GLY A O 1
ATOM 7752 N N . GLU A 1 1013 ? -42.692 3.187 23.802 1.00 83.00 1013 GLU A N 1
ATOM 7753 C CA . GLU A 1 1013 ? -42.296 1.780 23.886 1.00 83.00 1013 GLU A CA 1
ATOM 7754 C C . GLU A 1 1013 ? -41.070 1.425 23.024 1.00 83.00 1013 GLU A C 1
ATOM 7756 O O . GLU A 1 1013 ? -40.689 0.259 22.931 1.00 83.00 1013 GLU A O 1
ATOM 7761 N N . THR A 1 1014 ? -40.437 2.422 22.396 1.00 87.00 1014 THR A N 1
ATOM 7762 C CA . THR A 1 1014 ? -39.269 2.229 21.529 1.00 87.00 1014 THR A CA 1
ATOM 7763 C C . THR A 1 1014 ? -37.983 2.658 22.227 1.00 87.00 1014 THR A C 1
ATOM 7765 O O . THR A 1 1014 ? -37.826 3.815 22.627 1.00 87.00 1014 THR A O 1
ATOM 7768 N N . ILE A 1 1015 ? -37.015 1.748 22.325 1.00 90.75 1015 ILE A N 1
ATOM 7769 C CA . ILE A 1 1015 ? -35.658 2.049 22.784 1.00 90.75 1015 ILE A CA 1
ATOM 7770 C C . ILE A 1 1015 ? -34.781 2.424 21.591 1.00 90.75 1015 ILE A C 1
ATOM 7772 O O . ILE A 1 1015 ? -34.773 1.739 20.570 1.00 90.75 1015 ILE A O 1
ATOM 7776 N N . VAL A 1 1016 ? -34.027 3.513 21.726 1.00 90.25 1016 VAL A N 1
ATOM 7777 C CA . VAL A 1 1016 ? -33.030 3.951 20.748 1.00 90.25 1016 VAL A CA 1
ATOM 7778 C C . VAL A 1 1016 ? -31.663 3.878 21.407 1.00 90.25 1016 VAL A C 1
ATOM 7780 O O . VAL A 1 1016 ? -31.426 4.507 22.441 1.00 90.25 1016 VAL A O 1
ATOM 7783 N N . ALA A 1 1017 ? -30.757 3.120 20.805 1.00 88.50 1017 ALA A N 1
ATOM 7784 C CA . ALA A 1 1017 ? -29.404 2.915 21.288 1.00 88.50 1017 ALA A CA 1
ATOM 7785 C C . ALA A 1 1017 ? -28.369 3.168 20.191 1.00 88.50 1017 ALA A C 1
ATOM 7787 O O . ALA A 1 1017 ? -28.632 2.969 19.006 1.00 88.50 1017 ALA A O 1
ATOM 7788 N N . SER A 1 1018 ? -27.178 3.594 20.596 1.00 85.50 1018 SER A N 1
ATOM 7789 C CA . SER A 1 1018 ? -26.032 3.793 19.713 1.00 85.50 1018 SER A CA 1
ATOM 7790 C C . SER A 1 1018 ? -24.919 2.805 20.037 1.00 85.50 1018 SER A C 1
ATOM 7792 O O . SER A 1 1018 ? -24.660 2.502 21.202 1.00 85.50 1018 SER A O 1
ATOM 7794 N N . PHE A 1 1019 ? -24.235 2.346 18.996 1.00 83.31 1019 PHE A N 1
ATOM 7795 C CA . PHE A 1 1019 ? -23.102 1.435 19.053 1.00 83.31 1019 PHE A CA 1
ATOM 7796 C C . PHE A 1 1019 ? -21.952 1.975 18.201 1.00 83.31 1019 PHE A C 1
ATOM 7798 O O . PHE A 1 1019 ? -22.151 2.480 17.093 1.00 83.31 1019 PHE A O 1
ATOM 7805 N N . ASN A 1 1020 ? -20.732 1.791 18.704 1.00 64.56 1020 ASN A N 1
ATOM 7806 C CA . ASN A 1 1020 ? -19.506 2.138 17.980 1.00 64.56 1020 ASN A CA 1
ATOM 7807 C C . ASN A 1 1020 ? -19.038 1.017 17.039 1.00 64.56 1020 ASN A C 1
ATOM 7809 O O . ASN A 1 1020 ? -18.272 1.272 16.116 1.00 64.56 1020 ASN A O 1
ATOM 7813 N N . ASN A 1 1021 ? -19.499 -0.217 17.258 1.00 74.25 1021 ASN A N 1
ATOM 7814 C CA . ASN A 1 1021 ? -19.180 -1.376 16.432 1.00 74.25 1021 ASN A CA 1
ATOM 7815 C C . ASN A 1 1021 ? -20.483 -1.990 15.891 1.00 74.25 1021 ASN A C 1
ATOM 7817 O O . ASN A 1 1021 ? -21.395 -2.312 16.659 1.00 74.25 1021 ASN A O 1
ATOM 7821 N N . ALA A 1 1022 ? -20.561 -2.144 14.567 1.00 81.94 1022 ALA A N 1
ATOM 7822 C CA . ALA A 1 1022 ? -21.758 -2.639 13.895 1.00 81.94 1022 ALA A CA 1
ATOM 7823 C C . ALA A 1 1022 ? -22.067 -4.098 14.254 1.00 81.94 1022 ALA A C 1
ATOM 7825 O O . ALA A 1 1022 ? -23.222 -4.439 14.504 1.00 81.94 1022 ALA A O 1
ATOM 7826 N N . ARG A 1 1023 ? -21.039 -4.946 14.373 1.00 86.75 1023 ARG A N 1
ATOM 7827 C CA . ARG A 1 1023 ? -21.188 -6.339 14.803 1.00 86.75 1023 ARG A CA 1
ATOM 7828 C C . ARG A 1 1023 ? -21.779 -6.434 16.208 1.00 86.75 1023 ARG A C 1
ATOM 7830 O O . ARG A 1 1023 ? -22.708 -7.206 16.401 1.00 86.75 1023 ARG A O 1
ATOM 7837 N N . ARG A 1 1024 ? -21.317 -5.629 17.168 1.00 84.88 1024 ARG A N 1
ATOM 7838 C CA . ARG A 1 1024 ? -21.883 -5.600 18.532 1.00 84.88 1024 ARG A CA 1
ATOM 7839 C C . ARG A 1 1024 ? -23.350 -5.175 18.556 1.00 84.88 1024 ARG A C 1
ATOM 7841 O O . ARG A 1 1024 ? -24.129 -5.745 19.315 1.00 84.88 1024 ARG A O 1
ATOM 7848 N N . ALA A 1 1025 ? -23.733 -4.221 17.707 1.00 90.25 1025 ALA A N 1
ATOM 7849 C CA . ALA A 1 1025 ? -25.134 -3.836 17.544 1.00 90.25 1025 ALA A CA 1
ATOM 7850 C C . ALA A 1 1025 ? -25.977 -5.002 17.009 1.00 90.25 1025 ALA A C 1
ATOM 7852 O O . ALA A 1 1025 ? -27.070 -5.255 17.504 1.00 90.25 1025 ALA A O 1
ATOM 7853 N N . VAL A 1 1026 ? -25.455 -5.739 16.025 1.00 92.38 1026 VAL A N 1
ATOM 7854 C CA . VAL A 1 1026 ? -26.127 -6.911 15.450 1.00 92.38 1026 VAL A CA 1
ATOM 7855 C C . VAL A 1 1026 ? -26.218 -8.058 16.465 1.00 92.38 1026 VAL A C 1
ATOM 7857 O O . VAL A 1 1026 ? -27.292 -8.629 16.624 1.00 92.38 1026 VAL A O 1
ATOM 7860 N N . GLU A 1 1027 ? -25.150 -8.353 17.213 1.00 90.50 1027 GLU A N 1
ATOM 7861 C CA . GLU A 1 1027 ? -25.161 -9.329 18.317 1.00 90.50 1027 GLU A CA 1
ATOM 7862 C C . GLU A 1 1027 ? -26.241 -8.972 19.353 1.00 90.50 1027 GLU A C 1
ATOM 7864 O O . GLU A 1 1027 ? -27.075 -9.813 19.690 1.00 90.50 1027 GLU A O 1
ATOM 7869 N N . ALA A 1 1028 ? -26.290 -7.705 19.782 1.00 90.56 1028 ALA A N 1
ATOM 7870 C CA . ALA A 1 1028 ? -27.317 -7.216 20.696 1.00 90.56 1028 ALA A CA 1
ATOM 7871 C C . ALA A 1 1028 ? -28.729 -7.347 20.104 1.00 90.56 1028 ALA A C 1
ATOM 7873 O O . ALA A 1 1028 ? -29.650 -7.734 20.816 1.00 90.56 1028 ALA A O 1
ATOM 7874 N N . ALA A 1 1029 ? -28.914 -7.064 18.810 1.00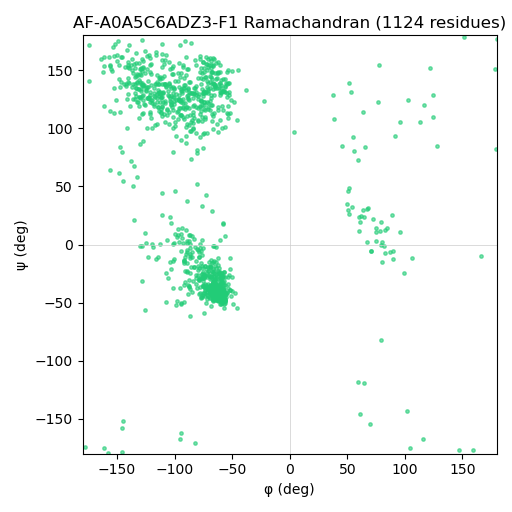 92.19 1029 ALA A N 1
ATOM 7875 C CA . ALA A 1 1029 ? -30.205 -7.213 18.143 1.00 92.19 1029 ALA A CA 1
ATOM 7876 C C . ALA A 1 1029 ? -30.702 -8.668 18.161 1.00 92.19 1029 ALA A C 1
ATOM 7878 O O . ALA A 1 1029 ? -31.871 -8.917 18.454 1.00 92.19 1029 ALA A O 1
ATOM 7879 N N . PHE A 1 1030 ? -29.811 -9.633 17.918 1.00 89.44 1030 PHE A N 1
ATOM 7880 C CA . PHE A 1 1030 ? -30.145 -11.054 18.000 1.00 89.44 1030 PHE A CA 1
ATOM 7881 C C . PHE A 1 1030 ? -30.383 -11.533 19.436 1.00 89.44 1030 PHE A C 1
ATOM 7883 O O . PHE A 1 1030 ? -31.296 -12.328 19.653 1.00 89.44 1030 PHE A O 1
ATOM 7890 N N . ASP A 1 1031 ? -29.640 -11.034 20.425 1.00 87.06 1031 ASP A N 1
ATOM 7891 C CA . ASP A 1 1031 ? -29.877 -11.350 21.842 1.00 87.06 1031 ASP A CA 1
ATOM 7892 C C . ASP A 1 1031 ? -31.221 -10.780 22.333 1.00 87.06 1031 ASP A C 1
ATOM 7894 O O . ASP A 1 1031 ? -31.962 -11.440 23.061 1.00 87.06 1031 ASP A O 1
ATOM 7898 N N . LEU A 1 1032 ? -31.601 -9.586 21.867 1.00 86.62 1032 LEU A N 1
ATOM 7899 C CA . LEU A 1 1032 ? -32.920 -9.007 22.135 1.00 86.62 1032 LEU A CA 1
ATOM 7900 C C . LEU A 1 1032 ? -34.049 -9.826 21.487 1.00 86.62 1032 LEU A C 1
ATOM 7902 O O . LEU A 1 1032 ? -35.083 -10.028 22.119 1.00 86.62 1032 LEU A O 1
ATOM 7906 N N . ALA A 1 1033 ? -33.846 -10.342 20.271 1.00 78.56 1033 ALA A N 1
ATOM 7907 C CA . ALA A 1 1033 ? -34.868 -11.094 19.537 1.00 78.56 1033 ALA A CA 1
ATOM 7908 C C . ALA A 1 1033 ? -35.034 -12.568 19.966 1.00 78.56 1033 ALA A C 1
ATOM 7910 O O . ALA A 1 1033 ? -36.076 -13.163 19.710 1.00 78.56 1033 ALA A O 1
ATOM 7911 N N . THR A 1 1034 ? -34.027 -13.186 20.594 1.00 70.00 1034 THR A N 1
ATOM 7912 C CA . THR A 1 1034 ? -34.026 -14.632 20.929 1.00 70.00 1034 THR A CA 1
ATOM 7913 C C . THR A 1 1034 ? -34.511 -14.954 22.351 1.00 70.00 1034 THR A C 1
ATOM 7915 O O . THR A 1 1034 ? -34.677 -16.123 22.705 1.00 70.00 1034 THR A O 1
ATOM 7918 N N . ARG A 1 1035 ? -34.784 -13.950 23.192 1.00 62.44 1035 ARG A N 1
ATOM 7919 C CA . ARG A 1 1035 ? -35.196 -14.148 24.594 1.00 62.44 1035 ARG A CA 1
ATOM 7920 C C . ARG A 1 1035 ? -36.682 -14.497 24.753 1.00 62.44 1035 ARG A C 1
ATOM 7922 O O . ARG A 1 1035 ? -37.486 -13.652 25.136 1.00 62.44 1035 ARG A O 1
ATOM 7929 N N . ARG A 1 1036 ? -37.034 -15.773 24.557 1.00 53.47 1036 ARG A N 1
ATOM 7930 C CA . ARG A 1 1036 ? -38.364 -16.332 24.872 1.00 53.47 1036 ARG A CA 1
ATOM 7931 C C . ARG A 1 1036 ? -38.387 -16.975 26.267 1.00 53.47 1036 ARG A C 1
ATOM 7933 O O . ARG A 1 1036 ? -38.130 -18.164 26.398 1.00 53.47 1036 ARG A O 1
ATOM 7940 N N . ASP A 1 1037 ? -38.723 -16.204 27.297 1.00 49.78 1037 ASP A N 1
ATOM 7941 C CA . ASP A 1 1037 ? -39.231 -16.760 28.563 1.00 49.78 1037 ASP A CA 1
ATOM 7942 C C . ASP A 1 1037 ? -40.670 -16.266 28.743 1.00 49.78 1037 ASP A C 1
ATOM 7944 O O . ASP A 1 1037 ? -40.950 -15.111 28.426 1.00 49.78 1037 ASP A O 1
ATOM 7948 N N . GLY A 1 1038 ? -41.574 -17.144 29.191 1.00 51.28 1038 GLY A N 1
ATOM 7949 C CA . GLY A 1 1038 ? -43.036 -17.133 28.957 1.00 51.28 1038 GLY A CA 1
ATOM 7950 C C . GLY A 1 1038 ? -43.882 -15.904 29.345 1.00 51.28 1038 GLY A C 1
ATOM 7951 O O . GLY A 1 1038 ? -45.102 -15.973 29.230 1.00 51.28 1038 GLY A O 1
ATOM 7952 N N . GLU A 1 1039 ? -43.277 -14.791 29.762 1.00 56.47 1039 GLU A N 1
ATOM 7953 C CA . GLU A 1 1039 ? -43.935 -13.498 30.019 1.00 56.47 1039 GLU A CA 1
ATOM 7954 C C . GLU A 1 1039 ? -43.326 -12.312 29.231 1.00 56.47 1039 GLU A C 1
ATOM 7956 O O . GLU A 1 1039 ? -43.770 -11.176 29.399 1.00 56.47 1039 GLU A O 1
ATOM 7961 N N . ARG A 1 1040 ? -42.309 -12.529 28.381 1.00 63.75 1040 ARG A N 1
ATOM 7962 C CA . ARG A 1 1040 ? -41.621 -11.455 27.637 1.00 63.75 1040 ARG A CA 1
ATOM 7963 C C . ARG A 1 1040 ? -42.304 -11.115 26.309 1.00 63.75 1040 ARG A C 1
ATOM 7965 O O . ARG A 1 1040 ? -42.744 -11.998 25.580 1.00 63.75 1040 ARG A O 1
ATOM 7972 N N . LEU A 1 1041 ? -42.360 -9.816 26.012 1.00 74.31 1041 LEU A N 1
ATOM 7973 C CA . LEU A 1 1041 ? -42.951 -9.246 24.800 1.00 74.31 1041 LEU A CA 1
ATOM 7974 C C . LEU A 1 1041 ? -42.052 -9.500 23.583 1.00 74.31 1041 LEU A C 1
ATOM 7976 O O . LEU A 1 1041 ? -40.827 -9.457 23.694 1.00 74.31 1041 LEU A O 1
ATOM 7980 N N . THR A 1 1042 ? -42.666 -9.745 22.426 1.00 78.50 1042 THR A N 1
ATOM 7981 C CA . THR A 1 1042 ? -41.957 -9.858 21.146 1.00 78.50 1042 THR A CA 1
ATOM 7982 C C . THR A 1 1042 ? -41.445 -8.482 20.717 1.00 78.50 1042 THR A C 1
ATOM 7984 O O . THR A 1 1042 ? -42.158 -7.486 20.857 1.00 78.50 1042 THR A O 1
ATOM 7987 N N . LEU A 1 1043 ? -40.222 -8.422 20.184 1.00 85.31 1043 LEU A N 1
ATOM 7988 C CA . LEU A 1 1043 ? -39.579 -7.178 19.763 1.00 85.31 1043 LEU A CA 1
ATOM 7989 C C . LEU A 1 1043 ? -39.362 -7.137 18.255 1.00 85.31 1043 LEU A C 1
ATOM 7991 O O . LEU A 1 1043 ? -38.891 -8.098 17.650 1.00 85.31 1043 LEU A O 1
ATOM 7995 N N . ALA A 1 1044 ? -39.634 -5.967 17.691 1.00 89.38 1044 ALA A N 1
ATOM 7996 C CA . ALA A 1 1044 ? -39.198 -5.560 16.371 1.00 89.38 1044 ALA A CA 1
ATOM 7997 C C . ALA A 1 1044 ? -37.874 -4.808 16.508 1.00 89.38 1044 ALA A C 1
ATOM 7999 O O . ALA A 1 1044 ? -37.838 -3.758 17.157 1.00 89.38 1044 ALA A O 1
ATOM 8000 N N . VAL A 1 1045 ? -36.787 -5.319 15.925 1.00 92.69 1045 VAL A N 1
ATOM 8001 C CA . VAL A 1 1045 ? -35.451 -4.719 16.077 1.00 92.69 1045 VAL A CA 1
ATOM 8002 C C . VAL A 1 1045 ? -34.908 -4.243 14.734 1.00 92.69 1045 VAL A C 1
ATOM 8004 O O . VAL A 1 1045 ? -34.828 -4.996 13.771 1.00 92.69 1045 VAL A O 1
ATOM 8007 N N . GLY A 1 1046 ? -34.501 -2.982 14.665 1.00 93.25 1046 GLY A N 1
ATOM 8008 C CA . GLY A 1 1046 ? -33.855 -2.377 13.510 1.00 93.25 1046 GLY A CA 1
ATOM 8009 C C . GLY A 1 1046 ? -32.411 -2.009 13.810 1.00 93.25 1046 GLY A C 1
ATOM 8010 O O . GLY A 1 1046 ? -32.118 -1.461 14.871 1.00 93.25 1046 GLY A O 1
ATOM 8011 N N . VAL A 1 1047 ? -31.505 -2.259 12.864 1.00 94.38 1047 VAL A N 1
ATOM 8012 C CA . VAL A 1 1047 ? -30.129 -1.753 12.938 1.00 94.38 1047 VAL A CA 1
ATOM 8013 C C . VAL A 1 1047 ? -29.782 -1.014 11.653 1.00 94.38 1047 VAL A C 1
ATOM 8015 O O . VAL A 1 1047 ? -29.869 -1.557 10.546 1.00 94.38 1047 VAL A O 1
ATOM 8018 N N . HIS A 1 1048 ? -29.358 0.235 11.814 1.00 92.50 1048 HIS A N 1
ATOM 8019 C CA . HIS A 1 1048 ? -28.909 1.092 10.725 1.00 92.50 1048 HIS A CA 1
ATOM 8020 C C . HIS A 1 1048 ? -27.548 1.702 11.038 1.00 92.50 1048 HIS A C 1
ATOM 8022 O O . HIS A 1 1048 ? -27.216 1.939 12.198 1.00 92.50 1048 HIS A O 1
ATOM 8028 N N . ARG A 1 1049 ? -26.779 2.007 9.994 1.00 85.25 1049 ARG A N 1
ATOM 8029 C CA . ARG A 1 1049 ? -25.498 2.696 10.105 1.00 85.25 1049 ARG A CA 1
ATOM 8030 C C . ARG A 1 1049 ? -25.408 3.824 9.089 1.00 85.25 1049 ARG A C 1
ATOM 8032 O O . ARG A 1 1049 ? -25.726 3.626 7.919 1.00 85.25 1049 ARG A O 1
ATOM 8039 N N . GLY A 1 1050 ? -24.938 4.981 9.544 1.00 74.44 1050 GLY A N 1
ATOM 8040 C CA . GLY A 1 1050 ? -24.727 6.142 8.689 1.00 74.44 1050 GLY A CA 1
ATOM 8041 C C . GLY A 1 1050 ? -24.185 7.360 9.443 1.00 74.44 1050 GLY A C 1
ATOM 8042 O O . GLY A 1 1050 ? -24.031 7.316 10.667 1.00 74.44 1050 GLY A O 1
ATOM 8043 N N . PRO A 1 1051 ? -23.900 8.466 8.737 1.00 66.25 1051 PRO A N 1
ATOM 8044 C CA . PRO A 1 1051 ? -23.474 9.720 9.356 1.00 66.25 1051 PRO A CA 1
ATOM 8045 C C . PRO A 1 1051 ? -24.607 10.339 10.184 1.00 66.25 1051 PRO A C 1
ATOM 8047 O O . PRO A 1 1051 ? -25.763 10.359 9.753 1.00 66.25 1051 PRO A O 1
ATOM 8050 N N . ALA A 1 1052 ? -24.304 10.877 11.363 1.00 67.31 1052 ALA A N 1
ATOM 8051 C CA . ALA A 1 1052 ? -25.303 11.495 12.238 1.00 67.31 1052 ALA A CA 1
ATOM 8052 C C . ALA A 1 1052 ? -24.764 12.776 12.881 1.00 67.31 1052 ALA A C 1
ATOM 8054 O O . ALA A 1 1052 ? -23.565 12.916 13.102 1.00 67.31 1052 ALA A O 1
ATOM 8055 N N . LEU A 1 1053 ? -25.648 13.718 13.204 1.00 61.62 1053 LEU A N 1
ATOM 8056 C CA . LEU A 1 1053 ? -25.302 14.861 14.046 1.00 61.62 1053 LEU A CA 1
ATOM 8057 C C . LEU A 1 1053 ? -25.526 14.481 15.505 1.00 61.62 1053 LEU A C 1
ATOM 8059 O O . LEU A 1 1053 ? -26.566 13.921 15.839 1.00 61.62 1053 LEU A O 1
ATOM 8063 N N . VAL A 1 1054 ? -24.570 14.804 16.366 1.00 65.38 1054 VAL A N 1
ATOM 8064 C CA . VAL A 1 1054 ? -24.617 14.505 17.797 1.00 65.38 1054 VAL A CA 1
ATOM 8065 C C . VAL A 1 1054 ? -24.666 15.806 18.576 1.00 65.38 1054 VAL A C 1
ATOM 8067 O O . VAL A 1 1054 ? -23.966 16.765 18.251 1.00 65.38 1054 VAL A O 1
ATOM 8070 N N . THR A 1 1055 ? -25.475 15.841 19.625 1.00 64.19 1055 THR A N 1
ATOM 8071 C CA . THR A 1 1055 ? -25.437 16.910 20.621 1.00 64.19 1055 THR A CA 1
ATOM 8072 C C . THR A 1 1055 ? -25.656 16.339 22.015 1.00 64.19 1055 THR A C 1
ATOM 8074 O O . THR A 1 1055 ? -26.060 15.188 22.175 1.00 64.19 1055 THR A O 1
ATOM 8077 N N . THR A 1 1056 ? -25.384 17.148 23.029 1.00 57.94 1056 THR A N 1
ATOM 8078 C CA . THR A 1 1056 ? -25.730 16.859 24.416 1.00 57.94 1056 THR A CA 1
ATOM 8079 C C . THR A 1 1056 ? -26.964 17.676 24.795 1.00 57.94 1056 THR A C 1
ATOM 8081 O O . THR A 1 1056 ? -26.952 18.908 24.757 1.00 57.94 1056 THR A O 1
ATOM 8084 N N . ALA A 1 1057 ? -28.050 16.989 25.150 1.00 58.34 1057 ALA A N 1
ATOM 8085 C CA . ALA A 1 1057 ? -29.282 17.592 25.652 1.00 58.34 1057 ALA A CA 1
ATOM 8086 C C . ALA A 1 1057 ? -29.615 16.972 27.016 1.00 58.34 1057 ALA A C 1
ATOM 8088 O O . ALA A 1 1057 ? -29.684 15.752 27.143 1.00 58.34 1057 ALA A O 1
ATOM 8089 N N . ASN A 1 1058 ? -29.801 17.805 28.047 1.00 57.91 1058 ASN A N 1
ATOM 8090 C CA . ASN A 1 1058 ? -30.045 17.366 29.433 1.00 57.91 1058 ASN A CA 1
ATOM 8091 C C . ASN A 1 1058 ? -29.016 16.335 29.941 1.00 57.91 1058 ASN A C 1
ATOM 8093 O O . ASN A 1 1058 ? -29.384 15.299 30.496 1.00 57.91 1058 ASN A O 1
ATOM 8097 N N . ASP A 1 1059 ? -27.728 16.590 29.701 1.00 52.12 1059 ASP A N 1
ATOM 8098 C CA . ASP A 1 1059 ? -26.620 15.720 30.120 1.00 52.12 1059 ASP A CA 1
ATOM 8099 C C . ASP A 1 1059 ? -26.668 14.285 29.545 1.00 52.12 1059 ASP A C 1
ATOM 8101 O O . ASP A 1 1059 ? -26.079 13.356 30.115 1.00 52.12 1059 ASP A O 1
ATOM 8105 N N . ARG A 1 1060 ? -27.347 14.087 28.406 1.00 55.06 1060 ARG A N 1
ATOM 8106 C CA . ARG A 1 1060 ? -27.369 12.836 27.629 1.00 55.06 1060 ARG A CA 1
ATOM 8107 C C . ARG A 1 1060 ? -27.075 13.099 26.153 1.00 55.06 1060 ARG A C 1
ATOM 8109 O O . ARG A 1 1060 ? -27.364 14.182 25.646 1.00 55.06 1060 ARG A O 1
ATOM 8116 N N . LEU A 1 1061 ? -26.482 12.111 25.479 1.00 62.66 1061 LEU A N 1
ATOM 8117 C CA . LEU A 1 1061 ? -26.294 12.150 24.030 1.00 62.66 1061 LEU A CA 1
ATOM 8118 C C . LEU A 1 1061 ? -27.656 12.132 23.333 1.00 62.66 1061 LEU A C 1
ATOM 8120 O O . LEU A 1 1061 ? -28.521 11.334 23.688 1.00 62.66 1061 LEU A O 1
ATOM 8124 N N . ASP A 1 1062 ? -27.820 12.966 22.313 1.00 70.00 1062 ASP A N 1
ATOM 8125 C CA . ASP A 1 1062 ? -28.926 12.873 21.369 1.00 70.00 1062 ASP A CA 1
ATOM 8126 C C . ASP A 1 1062 ? -28.402 12.956 19.930 1.00 70.00 1062 ASP A C 1
ATOM 8128 O O . ASP A 1 1062 ? -27.411 13.636 19.643 1.00 70.00 1062 ASP A O 1
ATOM 8132 N N . TYR A 1 1063 ? -29.064 12.228 19.033 1.00 76.56 1063 TYR A N 1
ATOM 8133 C CA . TYR A 1 1063 ? -28.662 12.066 17.639 1.00 76.56 1063 TYR A CA 1
ATOM 8134 C C . TYR A 1 1063 ? -29.737 12.621 16.702 1.00 76.56 1063 TYR A C 1
ATOM 8136 O O . TYR A 1 1063 ? -30.928 12.333 16.845 1.00 76.56 1063 TYR A O 1
ATOM 8144 N N . PHE A 1 1064 ? -29.298 13.377 15.696 1.00 73.56 1064 PHE A N 1
ATOM 8145 C CA . PHE A 1 1064 ? -30.131 14.044 14.700 1.00 73.56 1064 PHE A CA 1
ATOM 8146 C C . PHE A 1 1064 ? -29.666 13.715 13.275 1.00 73.56 1064 PHE A C 1
ATOM 8148 O O . PHE A 1 1064 ? -28.519 13.334 13.035 1.00 73.56 1064 PHE A O 1
ATOM 8155 N N . GLY A 1 1065 ? -30.563 13.901 12.306 1.00 72.56 1065 GLY A N 1
ATOM 8156 C CA . GLY A 1 1065 ? -30.282 13.707 10.881 1.00 72.56 1065 GLY A CA 1
ATOM 8157 C C . GLY A 1 1065 ? -30.872 12.422 10.297 1.00 72.56 1065 GLY A C 1
ATOM 8158 O O . GLY A 1 1065 ? -31.633 11.707 10.952 1.00 72.56 1065 GLY A O 1
ATOM 8159 N N . ALA A 1 1066 ? -30.546 12.153 9.029 1.00 75.06 1066 ALA A N 1
ATOM 8160 C CA . ALA A 1 1066 ? -31.149 11.071 8.248 1.00 75.06 1066 ALA A CA 1
ATOM 8161 C C . ALA A 1 1066 ? -30.986 9.697 8.919 1.00 75.06 1066 ALA A C 1
ATOM 8163 O O . ALA A 1 1066 ? -31.972 8.977 9.045 1.00 75.06 1066 ALA A O 1
ATOM 8164 N N . THR A 1 1067 ? -29.794 9.388 9.437 1.00 80.00 1067 THR A N 1
ATOM 8165 C CA . THR A 1 1067 ? -29.485 8.114 10.109 1.00 80.00 1067 THR A CA 1
ATOM 8166 C C . THR A 1 1067 ? -30.398 7.849 11.305 1.00 80.00 1067 THR A C 1
ATOM 8168 O O . THR A 1 1067 ? -30.975 6.770 11.400 1.00 80.00 1067 THR A O 1
ATOM 8171 N N . ALA A 1 1068 ? -30.615 8.840 12.177 1.00 82.56 1068 ALA A N 1
ATOM 8172 C CA . ALA A 1 1068 ? -31.502 8.685 13.332 1.00 82.56 1068 ALA A CA 1
ATOM 8173 C C . ALA A 1 1068 ? -32.961 8.446 12.908 1.00 82.56 1068 ALA A C 1
ATOM 8175 O O . ALA A 1 1068 ? -33.640 7.583 13.469 1.00 82.56 1068 ALA A O 1
ATOM 8176 N N . ARG A 1 1069 ? -33.443 9.153 11.874 1.00 82.38 1069 ARG A N 1
ATOM 8177 C CA . ARG A 1 1069 ? -34.805 8.949 11.345 1.00 82.38 1069 ARG A CA 1
ATOM 8178 C C . ARG A 1 1069 ? -34.974 7.581 10.684 1.00 82.38 1069 ARG A C 1
ATOM 8180 O O . ARG A 1 1069 ? -35.996 6.938 10.894 1.00 82.38 1069 ARG A O 1
ATOM 8187 N N . GLN A 1 1070 ? -33.991 7.147 9.896 1.00 85.12 1070 GLN A N 1
ATOM 8188 C CA . GLN A 1 1070 ? -34.008 5.848 9.223 1.00 85.12 1070 GLN A CA 1
ATOM 8189 C C . GLN A 1 1070 ? -33.960 4.713 10.246 1.00 85.12 1070 GLN A C 1
ATOM 8191 O O . GLN A 1 1070 ? -34.802 3.824 10.190 1.00 85.12 1070 GLN A O 1
ATOM 8196 N N . ALA A 1 1071 ? -33.072 4.799 11.242 1.00 88.06 1071 ALA A N 1
ATOM 8197 C CA . ALA A 1 1071 ? -33.001 3.831 12.333 1.00 88.06 1071 ALA A CA 1
ATOM 8198 C C . ALA A 1 1071 ? -34.330 3.717 13.096 1.00 88.06 1071 ALA A C 1
ATOM 8200 O O . ALA A 1 1071 ? -34.794 2.614 13.360 1.00 88.06 1071 ALA A O 1
ATOM 8201 N N . THR A 1 1072 ? -34.982 4.839 13.410 1.00 89.19 1072 THR A N 1
ATOM 8202 C CA . THR A 1 1072 ? -36.255 4.840 14.161 1.00 89.19 1072 THR A CA 1
ATOM 8203 C C . THR A 1 1072 ? -37.429 4.288 13.346 1.00 89.19 1072 THR A C 1
ATOM 8205 O O . THR A 1 1072 ? -38.388 3.793 13.926 1.00 89.19 1072 THR A O 1
ATOM 8208 N N . ALA A 1 1073 ? -37.355 4.309 12.012 1.00 87.31 1073 ALA A N 1
ATOM 8209 C CA . ALA A 1 1073 ? -38.391 3.738 11.153 1.00 87.31 1073 ALA A CA 1
ATOM 8210 C C . ALA A 1 1073 ? -38.291 2.208 11.011 1.00 87.31 1073 ALA A C 1
ATOM 8212 O O . ALA A 1 1073 ? -39.304 1.549 10.781 1.00 87.31 1073 ALA A O 1
ATOM 8213 N N . LEU A 1 1074 ? -37.097 1.628 11.166 1.00 88.38 1074 LEU A N 1
ATOM 8214 C CA . LEU A 1 1074 ? -36.854 0.207 10.896 1.00 88.38 1074 LEU A CA 1
ATOM 8215 C C . LEU A 1 1074 ? -37.715 -0.785 11.695 1.00 88.38 1074 LEU A C 1
ATOM 8217 O O . LEU A 1 1074 ? -38.138 -1.761 11.080 1.00 88.38 1074 LEU A O 1
ATOM 8221 N N . PRO A 1 1075 ? -38.024 -0.590 12.993 1.00 87.00 1075 PRO A N 1
ATOM 8222 C CA . PRO A 1 1075 ? -38.852 -1.539 13.737 1.00 87.00 1075 PRO A CA 1
ATOM 8223 C C . PRO A 1 1075 ? -40.237 -1.741 13.110 1.00 87.00 1075 PRO A C 1
ATOM 8225 O O . PRO A 1 1075 ? -40.704 -2.869 12.998 1.00 87.00 1075 PRO A O 1
ATOM 8228 N N . SER A 1 1076 ? -40.856 -0.673 12.591 1.00 81.69 1076 SER A N 1
ATOM 8229 C CA . SER A 1 1076 ? -42.155 -0.769 11.900 1.00 81.69 1076 SER A CA 1
ATOM 8230 C C . SER A 1 1076 ? -42.103 -1.627 10.630 1.00 81.69 1076 SER A C 1
ATOM 8232 O O . SER A 1 1076 ? -43.103 -2.206 10.217 1.00 81.69 1076 SER A O 1
ATOM 8234 N N . VAL A 1 1077 ? -40.917 -1.734 10.032 1.00 79.44 1077 VAL A N 1
ATOM 8235 C CA . VAL A 1 1077 ? -40.657 -2.511 8.822 1.00 79.44 1077 VAL A CA 1
ATOM 8236 C C . VAL A 1 1077 ? -40.224 -3.943 9.164 1.00 79.44 1077 VAL A C 1
ATOM 8238 O O . VAL A 1 1077 ? -40.530 -4.873 8.421 1.00 79.44 1077 VAL A O 1
ATOM 8241 N N . ALA A 1 1078 ? -39.521 -4.126 10.287 1.00 75.56 1078 ALA A N 1
ATOM 8242 C CA . ALA A 1 1078 ? -38.989 -5.404 10.759 1.00 75.56 1078 ALA A CA 1
ATOM 8243 C C . ALA A 1 1078 ? -40.077 -6.425 11.127 1.00 75.56 1078 ALA A C 1
ATOM 8245 O O . ALA A 1 1078 ? -39.842 -7.627 10.997 1.00 75.56 1078 ALA A O 1
ATOM 8246 N N . GLY A 1 1079 ? -41.254 -5.967 11.571 1.00 75.50 1079 GLY A N 1
ATOM 8247 C CA . GLY A 1 1079 ? -42.269 -6.847 12.160 1.00 75.50 1079 GLY A CA 1
ATOM 8248 C C . GLY A 1 1079 ? -41.732 -7.542 13.419 1.00 75.50 1079 GLY A C 1
ATOM 8249 O O . GLY A 1 1079 ? -40.911 -6.976 14.125 1.00 75.50 1079 GLY A O 1
ATOM 8250 N N . GLU A 1 1080 ? -42.131 -8.786 13.693 1.00 74.50 1080 GLU A N 1
ATOM 8251 C CA . GLU A 1 1080 ? -41.666 -9.577 14.858 1.00 74.50 1080 GLU A CA 1
ATOM 8252 C C . GLU A 1 1080 ? -40.237 -10.164 14.710 1.00 74.50 1080 GLU A C 1
ATOM 8254 O O . GLU A 1 1080 ? -39.940 -11.272 15.170 1.00 74.50 1080 GLU A O 1
ATOM 8259 N N . GLY A 1 1081 ? -39.344 -9.448 14.023 1.00 84.25 1081 GLY A N 1
ATOM 8260 C CA . GLY A 1 1081 ? -38.002 -9.914 13.679 1.00 84.25 1081 GLY A CA 1
ATOM 8261 C C . GLY A 1 1081 ? -36.955 -8.804 13.670 1.00 84.25 1081 GLY A C 1
ATOM 8262 O O . GLY A 1 1081 ? -37.109 -7.759 14.304 1.00 84.25 1081 GLY A O 1
ATOM 8263 N N . ILE A 1 1082 ? -35.859 -9.048 12.949 1.00 90.88 1082 ILE A N 1
ATOM 8264 C CA . ILE A 1 1082 ? -34.719 -8.128 12.866 1.00 90.88 1082 ILE A CA 1
ATOM 8265 C C . ILE A 1 1082 ? -34.577 -7.607 11.438 1.00 90.88 1082 ILE A C 1
ATOM 8267 O O . ILE A 1 1082 ? -34.507 -8.398 10.498 1.00 90.88 1082 ILE A O 1
ATOM 8271 N N . ALA A 1 1083 ? -34.467 -6.290 11.279 1.00 91.31 1083 ALA A N 1
ATOM 8272 C CA . ALA A 1 1083 ? -34.177 -5.623 10.013 1.00 91.31 1083 ALA A CA 1
ATOM 8273 C C . ALA A 1 1083 ? -32.775 -4.999 10.030 1.00 91.31 1083 ALA A C 1
ATOM 8275 O O . ALA A 1 1083 ? -32.493 -4.097 10.824 1.00 91.31 1083 ALA A O 1
ATOM 8276 N N . LEU A 1 1084 ? -31.907 -5.449 9.120 1.00 92.06 1084 LEU A N 1
ATOM 8277 C CA . LEU A 1 1084 ? -30.565 -4.899 8.917 1.00 92.06 1084 LEU A CA 1
ATOM 8278 C C . LEU A 1 1084 ? -30.491 -4.195 7.559 1.00 92.06 1084 LEU A C 1
ATOM 8280 O O . LEU A 1 1084 ? -30.797 -4.793 6.529 1.00 92.06 1084 LEU A O 1
ATOM 8284 N N . THR A 1 1085 ? -30.072 -2.930 7.540 1.00 87.75 1085 THR A N 1
ATOM 8285 C CA . THR A 1 1085 ? -29.863 -2.192 6.276 1.00 87.75 1085 THR A CA 1
ATOM 8286 C C . THR A 1 1085 ? -28.583 -2.625 5.558 1.00 87.75 1085 THR A C 1
ATOM 8288 O O . THR A 1 1085 ? -27.635 -3.069 6.205 1.00 87.75 1085 THR A O 1
ATOM 8291 N N . GLU A 1 1086 ? -28.503 -2.410 4.244 1.00 82.25 1086 GLU A N 1
ATOM 8292 C CA . GLU A 1 1086 ? -27.300 -2.647 3.426 1.00 82.25 1086 GLU A CA 1
ATOM 8293 C C . GLU A 1 1086 ? -26.021 -2.054 4.034 1.00 82.25 1086 GLU A C 1
ATOM 8295 O O . GLU A 1 1086 ? -24.992 -2.719 4.087 1.00 82.25 1086 GLU A O 1
ATOM 8300 N N . ALA A 1 1087 ? -26.101 -0.837 4.581 1.00 76.00 1087 ALA A N 1
ATOM 8301 C CA . ALA A 1 1087 ? -24.967 -0.161 5.214 1.00 76.00 1087 ALA A CA 1
ATOM 8302 C C . ALA A 1 1087 ? -24.404 -0.906 6.441 1.00 76.00 1087 ALA A C 1
ATOM 8304 O O . ALA A 1 1087 ? -23.251 -0.699 6.811 1.00 76.00 1087 ALA A O 1
ATOM 8305 N N . VAL A 1 1088 ? -25.211 -1.756 7.084 1.00 84.50 1088 VAL A N 1
ATOM 8306 C CA . VAL A 1 1088 ? -24.783 -2.633 8.184 1.00 84.50 1088 VAL A CA 1
ATOM 8307 C C . VAL A 1 1088 ? -24.216 -3.944 7.635 1.00 84.50 1088 VAL A C 1
ATOM 8309 O O . VAL A 1 1088 ? -23.230 -4.447 8.159 1.00 84.50 1088 VAL A O 1
ATOM 8312 N N . LEU A 1 1089 ? -24.810 -4.484 6.568 1.00 79.06 1089 LEU A N 1
ATOM 8313 C CA . LEU A 1 1089 ? -24.385 -5.739 5.932 1.00 79.06 1089 LEU A CA 1
ATOM 8314 C C . LEU A 1 1089 ? -23.067 -5.607 5.161 1.00 79.06 1089 LEU A C 1
ATOM 8316 O O . LEU A 1 1089 ? -22.328 -6.580 5.047 1.00 79.06 1089 LEU A O 1
ATOM 8320 N N . ALA A 1 1090 ? -22.763 -4.410 4.657 1.00 71.44 1090 ALA A N 1
ATOM 8321 C CA . ALA A 1 1090 ? -21.512 -4.102 3.970 1.00 71.44 1090 ALA A CA 1
ATOM 8322 C C . ALA A 1 1090 ? -20.280 -4.174 4.894 1.00 71.44 1090 ALA A C 1
ATOM 8324 O O . ALA A 1 1090 ? -19.153 -4.214 4.403 1.00 71.44 1090 ALA A O 1
ATOM 8325 N N . GLU A 1 1091 ? -20.471 -4.204 6.218 1.00 72.25 1091 GLU A N 1
ATOM 8326 C CA . GLU A 1 1091 ? -19.377 -4.327 7.179 1.00 72.25 1091 GLU A CA 1
ATOM 8327 C C . GLU A 1 1091 ? -18.819 -5.764 7.197 1.00 72.25 1091 GLU A C 1
ATOM 8329 O O . GLU A 1 1091 ? -19.546 -6.701 7.551 1.00 72.25 1091 GLU A O 1
ATOM 8334 N N . PRO A 1 1092 ? -17.521 -5.974 6.889 1.00 65.25 1092 PRO A N 1
ATOM 8335 C CA . PRO A 1 1092 ? -16.934 -7.313 6.794 1.00 65.25 1092 PRO A CA 1
ATOM 8336 C C . PRO A 1 1092 ? -17.066 -8.143 8.077 1.00 65.25 1092 PRO A C 1
ATOM 8338 O O . PRO A 1 1092 ? -17.273 -9.354 8.010 1.00 65.25 1092 PRO A O 1
ATOM 8341 N N . GLU A 1 1093 ? -16.986 -7.504 9.250 1.00 73.00 1093 GLU A N 1
ATOM 8342 C CA . GLU A 1 1093 ? -17.162 -8.176 10.546 1.00 73.00 1093 GLU A CA 1
ATOM 8343 C C . GLU A 1 1093 ? -18.583 -8.714 10.737 1.00 73.00 1093 GLU A C 1
ATOM 8345 O O . GLU A 1 1093 ? -18.763 -9.783 11.321 1.00 73.00 1093 GLU A O 1
ATOM 8350 N N . VAL A 1 1094 ? -19.587 -7.982 10.244 1.00 79.56 1094 VAL A N 1
ATOM 8351 C CA . VAL A 1 1094 ? -20.998 -8.376 10.306 1.00 79.56 1094 VAL A CA 1
ATOM 8352 C C . VAL A 1 1094 ? -21.253 -9.507 9.317 1.00 79.56 1094 VAL A C 1
ATOM 8354 O O . VAL A 1 1094 ? -21.781 -10.545 9.711 1.00 79.56 1094 VAL A O 1
ATOM 8357 N N . ALA A 1 1095 ? -20.823 -9.347 8.062 1.00 72.25 1095 ALA A N 1
ATOM 8358 C CA . ALA A 1 1095 ? -20.977 -10.365 7.025 1.00 72.25 1095 ALA A CA 1
ATOM 8359 C C . ALA A 1 1095 ? -20.287 -11.686 7.410 1.00 72.25 1095 ALA A C 1
ATOM 8361 O O . ALA A 1 1095 ? -20.887 -12.757 7.307 1.00 72.25 1095 ALA A O 1
ATOM 8362 N N . GLY A 1 1096 ? -19.052 -11.612 7.919 1.00 69.12 1096 GLY A N 1
ATOM 8363 C CA . GLY A 1 1096 ? -18.299 -12.777 8.382 1.00 69.12 1096 GLY A CA 1
ATOM 8364 C C . GLY A 1 1096 ? -18.941 -13.466 9.588 1.00 69.12 1096 GLY A C 1
ATOM 8365 O O . GLY A 1 1096 ? -19.002 -14.694 9.626 1.00 69.12 1096 GLY A O 1
ATOM 8366 N N . TRP A 1 1097 ? -19.464 -12.699 10.551 1.00 83.94 1097 TRP A N 1
ATOM 8367 C CA . TRP A 1 1097 ? -20.156 -13.262 11.713 1.00 83.94 1097 TRP A CA 1
ATOM 8368 C C . TRP A 1 1097 ? -21.479 -13.937 11.330 1.00 83.94 1097 TRP A C 1
ATOM 8370 O O . TRP A 1 1097 ? -21.710 -15.079 11.718 1.00 83.94 1097 TRP A O 1
ATOM 8380 N N . LEU A 1 1098 ? -22.312 -13.284 10.512 1.00 81.56 1098 LEU A N 1
ATOM 8381 C CA . LEU A 1 1098 ? -23.579 -13.850 10.029 1.00 81.56 1098 LEU A CA 1
ATOM 8382 C C . LEU A 1 1098 ? -23.364 -15.154 9.249 1.00 81.56 1098 LEU A C 1
ATOM 8384 O O . LEU A 1 1098 ? -24.098 -16.122 9.459 1.00 81.56 1098 LEU A O 1
ATOM 8388 N N . ALA A 1 1099 ? -22.336 -15.195 8.392 1.00 73.44 1099 ALA A N 1
ATOM 8389 C CA . ALA A 1 1099 ? -21.957 -16.393 7.650 1.00 73.44 1099 ALA A CA 1
ATOM 8390 C C . ALA A 1 1099 ? -21.453 -17.514 8.575 1.00 73.44 1099 ALA A C 1
ATOM 8392 O O . ALA A 1 1099 ? -21.838 -18.669 8.397 1.00 73.44 1099 ALA A O 1
ATOM 8393 N N . GLY A 1 1100 ? -20.635 -17.181 9.581 1.00 74.69 1100 GLY A N 1
ATOM 8394 C CA . GLY A 1 1100 ? -20.133 -18.140 10.572 1.00 74.69 1100 GLY A CA 1
ATOM 8395 C C . GLY A 1 1100 ? -21.233 -18.752 11.445 1.00 74.69 1100 GLY A C 1
ATOM 8396 O O . GLY A 1 1100 ? -21.173 -19.934 11.768 1.00 74.69 1100 GLY A O 1
ATOM 8397 N N . GLU A 1 1101 ? -22.266 -17.972 11.765 1.00 78.31 1101 GLU A N 1
ATOM 8398 C CA . GLU A 1 1101 ? -23.452 -18.414 12.511 1.00 78.31 1101 GLU A CA 1
ATOM 8399 C C . GLU A 1 1101 ? -24.505 -19.110 11.622 1.00 78.31 1101 GLU A C 1
ATOM 8401 O O . GLU A 1 1101 ? -25.547 -19.539 12.116 1.00 78.31 1101 GLU A O 1
ATOM 8406 N N . GLY A 1 1102 ? -24.275 -19.206 10.305 1.00 76.25 1102 GLY A N 1
ATOM 8407 C CA . GLY A 1 1102 ? -25.203 -19.833 9.357 1.00 76.25 1102 GLY A CA 1
ATOM 8408 C C . GLY A 1 1102 ? -26.548 -19.109 9.214 1.00 76.25 1102 GLY A C 1
ATOM 8409 O O . GLY A 1 1102 ? -27.544 -19.731 8.840 1.00 76.25 1102 GLY A O 1
ATOM 8410 N N . ARG A 1 1103 ? -26.613 -17.808 9.524 1.00 78.56 1103 ARG A N 1
ATOM 8411 C CA . ARG A 1 1103 ? -27.863 -17.033 9.499 1.00 78.56 1103 ARG A CA 1
ATOM 8412 C C . ARG A 1 1103 ? -28.169 -16.562 8.080 1.00 78.56 1103 ARG A C 1
ATOM 8414 O O . ARG A 1 1103 ? -27.409 -15.795 7.498 1.00 78.56 1103 ARG A O 1
ATOM 8421 N N . VAL A 1 1104 ? -29.318 -16.969 7.542 1.00 76.12 1104 VAL A N 1
ATOM 8422 C CA . VAL A 1 1104 ? -29.782 -16.567 6.205 1.00 76.12 1104 VAL A CA 1
ATOM 8423 C C . VAL A 1 1104 ? -31.008 -15.672 6.344 1.00 76.12 1104 VAL A C 1
ATOM 8425 O O . VAL A 1 1104 ? -32.056 -16.121 6.801 1.00 76.12 1104 VAL A O 1
ATOM 8428 N N . GLY A 1 1105 ? -30.882 -14.403 5.955 1.00 78.88 1105 GLY A N 1
ATOM 8429 C CA . GLY A 1 1105 ? -31.993 -13.450 5.973 1.00 78.88 1105 GLY A CA 1
ATOM 8430 C C . GLY A 1 1105 ? -32.616 -13.219 4.593 1.00 78.88 1105 GLY A C 1
ATOM 8431 O O . GLY A 1 1105 ? -31.945 -13.353 3.567 1.00 78.88 1105 GLY A O 1
ATOM 8432 N N . LYS A 1 1106 ? -33.896 -12.836 4.559 1.00 83.62 1106 LYS A N 1
ATOM 8433 C CA . LYS A 1 1106 ? -34.653 -12.509 3.335 1.00 83.62 1106 LYS A CA 1
ATOM 8434 C C . LYS A 1 1106 ? -34.408 -11.054 2.937 1.00 83.62 1106 LYS A C 1
ATOM 8436 O O . LYS A 1 1106 ? -34.568 -10.169 3.768 1.00 83.62 1106 LYS A O 1
ATOM 8441 N N . VAL A 1 1107 ? -34.065 -10.789 1.680 1.00 79.44 1107 VAL A N 1
ATOM 8442 C CA . VAL A 1 1107 ? -33.791 -9.426 1.190 1.00 79.44 1107 VAL A CA 1
ATOM 8443 C C . VAL A 1 1107 ? -35.063 -8.788 0.626 1.00 79.44 1107 VAL A C 1
ATOM 8445 O O . VAL A 1 1107 ? -35.790 -9.431 -0.131 1.00 79.44 1107 VAL A O 1
ATOM 8448 N N . ARG A 1 1108 ? -35.339 -7.527 0.980 1.00 76.31 1108 ARG A N 1
ATOM 8449 C CA . ARG A 1 1108 ? -36.389 -6.695 0.367 1.00 76.31 1108 ARG A CA 1
ATOM 8450 C C . ARG A 1 1108 ? -35.885 -5.272 0.143 1.00 76.31 1108 ARG A C 1
ATOM 8452 O O . ARG A 1 1108 ? -34.997 -4.810 0.852 1.00 76.31 1108 ARG A O 1
ATOM 8459 N N . ILE A 1 1109 ? -36.482 -4.588 -0.826 1.00 74.75 1109 ILE A N 1
ATOM 8460 C CA . ILE A 1 1109 ? -36.210 -3.181 -1.133 1.00 74.75 1109 ILE A CA 1
ATOM 8461 C C . ILE A 1 1109 ? -37.359 -2.348 -0.569 1.00 74.75 1109 ILE A C 1
ATOM 8463 O O . ILE A 1 1109 ? -38.516 -2.631 -0.878 1.00 74.75 1109 ILE A O 1
ATOM 8467 N N . ILE A 1 1110 ? -37.054 -1.382 0.298 1.00 74.94 1110 ILE A N 1
ATOM 8468 C CA . ILE A 1 1110 ? -38.055 -0.608 1.043 1.00 74.94 1110 ILE A CA 1
ATOM 8469 C C . ILE A 1 1110 ? -37.629 0.856 1.122 1.00 74.94 1110 ILE A C 1
ATOM 8471 O O . ILE A 1 1110 ? -36.448 1.171 1.273 1.00 74.94 1110 ILE A O 1
ATOM 8475 N N . ASP A 1 1111 ? -38.601 1.757 1.050 1.00 75.12 1111 ASP A N 1
ATOM 8476 C CA . ASP A 1 1111 ? -38.367 3.184 1.223 1.00 75.12 1111 ASP A CA 1
ATOM 8477 C C . ASP A 1 1111 ? -38.261 3.538 2.710 1.00 75.12 1111 ASP A C 1
ATOM 8479 O O . ASP A 1 1111 ? -39.160 3.262 3.505 1.00 75.12 1111 ASP A O 1
ATOM 8483 N N . LEU A 1 1112 ? -37.156 4.182 3.090 1.00 77.44 1112 LEU A N 1
ATOM 8484 C CA . LEU A 1 1112 ? -36.967 4.742 4.427 1.00 77.44 1112 LEU A CA 1
ATOM 8485 C C . LEU A 1 1112 ? -37.028 6.277 4.373 1.00 77.44 1112 LEU A C 1
ATOM 8487 O O . LEU A 1 1112 ? -36.790 6.881 3.324 1.00 77.44 1112 LEU A O 1
ATOM 8491 N N . PRO A 1 1113 ? -37.300 6.964 5.500 1.00 73.56 1113 PRO A N 1
ATOM 8492 C CA . PRO A 1 1113 ? -37.411 8.420 5.519 1.00 73.56 1113 PRO A CA 1
ATOM 8493 C C . PRO A 1 1113 ? -36.186 9.140 4.928 1.00 73.56 1113 PRO A C 1
ATOM 8495 O O . PRO A 1 1113 ? -35.130 9.235 5.560 1.00 73.56 1113 PRO A O 1
ATOM 8498 N N . GLY A 1 1114 ? -36.349 9.740 3.746 1.00 62.94 1114 GLY A N 1
ATOM 8499 C CA . GLY A 1 1114 ? -35.297 10.481 3.037 1.00 62.94 1114 GLY A CA 1
ATOM 8500 C C . GLY A 1 1114 ? -34.328 9.626 2.212 1.00 62.94 1114 GLY A C 1
ATOM 8501 O O . GLY A 1 1114 ? -33.287 10.142 1.821 1.00 62.94 1114 GLY A O 1
ATOM 8502 N N . LYS A 1 1115 ? -34.620 8.339 1.972 1.00 62.59 1115 LYS A N 1
ATOM 8503 C CA . LYS A 1 1115 ? -33.885 7.493 1.017 1.00 62.59 1115 LYS A CA 1
ATOM 8504 C C . LYS A 1 1115 ? -34.803 6.395 0.467 1.00 62.59 1115 LYS A C 1
ATOM 8506 O O . LYS A 1 1115 ? -35.215 5.516 1.224 1.00 62.59 1115 LYS A O 1
ATOM 8511 N N . SER A 1 1116 ? -35.113 6.454 -0.827 1.00 57.38 1116 SER A N 1
ATOM 8512 C CA . SER A 1 1116 ? -35.896 5.427 -1.519 1.00 57.38 1116 SER A CA 1
ATOM 8513 C C . SER A 1 1116 ? -35.030 4.231 -1.920 1.00 57.38 1116 SER A C 1
ATOM 8515 O O . SER A 1 1116 ? -33.814 4.354 -2.078 1.00 57.38 1116 SER A O 1
ATOM 8517 N N . GLY A 1 1117 ? -35.656 3.063 -2.053 1.00 60.22 1117 GLY A N 1
ATOM 8518 C CA . GLY A 1 1117 ? -35.011 1.864 -2.580 1.00 60.22 1117 GLY A CA 1
ATOM 8519 C C . GLY A 1 1117 ? -33.914 1.261 -1.693 1.00 60.22 1117 GLY A C 1
ATOM 8520 O O . GLY A 1 1117 ? -32.960 0.690 -2.219 1.00 60.22 1117 GLY A O 1
ATOM 8521 N N . GLN A 1 1118 ? -34.002 1.372 -0.362 1.00 60.25 1118 GLN A N 1
ATOM 8522 C CA . GLN A 1 1118 ? -33.005 0.750 0.514 1.00 60.25 1118 GLN A CA 1
ATOM 8523 C C . GLN A 1 1118 ? -33.131 -0.777 0.523 1.00 60.25 1118 GLN A C 1
ATOM 8525 O O . GLN A 1 1118 ? -34.206 -1.318 0.783 1.00 60.25 1118 GLN A O 1
ATOM 8530 N N . VAL A 1 1119 ? -32.007 -1.470 0.324 1.00 67.00 1119 VAL A N 1
ATOM 8531 C CA . VAL A 1 1119 ? -31.907 -2.920 0.507 1.00 67.00 1119 VAL A CA 1
ATOM 8532 C C . VAL A 1 1119 ? -31.849 -3.234 2.004 1.00 67.00 1119 VAL A C 1
ATOM 8534 O O . VAL A 1 1119 ? -30.952 -2.784 2.722 1.00 67.00 1119 VAL A O 1
ATOM 8537 N N . ILE A 1 1120 ? -32.817 -4.012 2.483 1.00 75.19 1120 ILE A N 1
ATOM 8538 C CA . ILE A 1 1120 ? -32.938 -4.440 3.878 1.00 75.19 1120 ILE A CA 1
ATOM 8539 C C . ILE A 1 1120 ? -33.004 -5.964 3.919 1.00 75.19 1120 ILE A C 1
ATOM 8541 O O . ILE A 1 1120 ? -33.767 -6.585 3.175 1.00 75.19 1120 ILE A O 1
ATOM 8545 N N . GLN A 1 1121 ? -32.219 -6.571 4.806 1.00 79.44 1121 GLN A N 1
ATOM 8546 C CA . GLN A 1 1121 ? -32.264 -8.003 5.065 1.00 79.44 1121 GLN A CA 1
ATOM 8547 C C . GLN A 1 1121 ? -32.980 -8.290 6.387 1.00 79.44 1121 GLN A C 1
ATOM 8549 O O . GLN A 1 1121 ? -32.623 -7.754 7.438 1.00 79.44 1121 GLN A O 1
ATOM 8554 N N . PHE A 1 1122 ? -33.993 -9.148 6.308 1.00 80.50 1122 PHE A N 1
ATOM 8555 C CA . PHE A 1 1122 ? -34.866 -9.545 7.405 1.00 80.50 1122 PHE A CA 1
ATOM 8556 C C . PHE A 1 1122 ? -34.458 -10.900 7.955 1.00 80.50 1122 PHE A C 1
ATOM 8558 O O . PHE A 1 1122 ? -34.289 -11.855 7.193 1.00 80.50 1122 PHE A O 1
ATOM 8565 N N . TYR A 1 1123 ? -34.380 -10.998 9.274 1.00 79.81 1123 TYR A N 1
ATOM 8566 C CA . TYR A 1 1123 ? -34.140 -12.242 9.989 1.00 79.81 1123 TYR A CA 1
ATOM 8567 C C . TYR A 1 1123 ? -35.348 -12.534 10.876 1.00 79.81 1123 TYR A C 1
ATOM 8569 O O . TYR A 1 1123 ? -35.817 -11.655 11.601 1.00 79.81 1123 TYR A O 1
ATOM 8577 N N . GLU A 1 1124 ? -35.868 -13.757 10.788 1.00 68.38 1124 GLU A N 1
ATOM 8578 C CA . GLU A 1 1124 ? -36.956 -14.215 11.655 1.00 68.38 1124 GLU A CA 1
ATOM 8579 C C . GLU A 1 1124 ? -36.436 -14.379 13.092 1.00 68.38 1124 GLU A C 1
ATOM 8581 O O . GLU A 1 1124 ? -35.274 -14.745 13.305 1.00 68.38 1124 GLU A O 1
ATOM 8586 N N . SER A 1 1125 ? -37.285 -14.086 14.081 1.00 56.66 1125 SER A N 1
ATOM 8587 C CA . SER A 1 1125 ? -37.022 -14.501 15.458 1.00 56.66 1125 SER A CA 1
ATOM 8588 C C . SER A 1 1125 ? -37.116 -16.027 15.507 1.00 56.66 1125 SER A C 1
ATOM 8590 O O . SER A 1 1125 ? -38.134 -16.603 15.122 1.00 56.66 1125 SER A O 1
ATOM 8592 N N . ALA A 1 1126 ? -36.020 -16.684 15.895 1.00 47.72 1126 ALA A N 1
ATOM 8593 C CA . ALA A 1 1126 ? -35.945 -18.144 15.960 1.00 47.72 1126 ALA A CA 1
ATOM 8594 C C . ALA A 1 1126 ? -37.051 -18.758 16.839 1.00 47.72 1126 ALA A C 1
ATOM 8596 O O . ALA A 1 1126 ? -37.498 -18.104 17.823 1.00 47.72 1126 ALA A O 1
#

Foldseek 3Di:
DDDDDPDDDDDDDDDPPDDDDFPDDDDDDDDLDAALLLLLVQLLVVLVVQLVCVVVQWFFLDQALRQFDADPSGTDGDRDDIDHPPDPPVVVADSVRRQLSRLLSSLVNVVVSCPDPNNVVLLCVQDVVLSVVNVVLSVVSVDDDDDRDGSVVNSVSSCSSSDDPPCPVVVVVVVVPDDDDDDDDDDDDDDDDDDDDDDDDDDDDPPDDDPPDDDDDDPFDLDDDDQQDDDPQWHFHAWPAADDQFTWTWTARNVPRAIKIKTKGHPVQVVVVCSVVQVVVQLVLLQVDDAPQAWHWDDWDADSNITMTITHDAPFAFQVLLLVQPLADDPLQLLQLLLSVLRRFVRCQLVQHAQQADARRQKTFHPYDRNDHADVVGGRIHGYHRPSSPVVCLVVPPPPDDDLDDPGDLLQFALCSLVSDDDDHQLRVLLSSLQRSLCNHLSDGQDDDPHSNVSSVCNQDNQGPQSCVRVVPDDPLSSVLSNQSSDNDSQSHQVHSVSSSVSSVCVSVVHDNDFPPPPDDPDDDPVQKDKDKDKDWFLAALQLCQLPVLPLQLLCVLLPHFFKDKDWDQDPFPGIWIKIWDADPNDIWIWIWDFWFDFGSFKIKTKTATPDDFFRIKMWMWGWAGDDPHITMIMIMIMTRTPDPVSVVVSCVCNDDSVVVSNVVLSVLLRVVSVCVVVVDDADSRDHFDDDDPQLVVLLVVLLVVLVVVPQPNVLSVLVSVCLRGPDLVCQQWPQQLVVCVVSVHDSVSSVLSLLSSCVSLQKAKKKFFADPAQGFRQDIGSAPVPDDQWGARSQASDIDGSQAQSGIFIIMHGHCSNPPRDPRGRDDRGCNRRVQWSTKGKAFAQGKGKDKHADDAAWKWKDFPPQPEIEIEGEDQRSFALEEEAEREDDDDHDDYHYHYGTIHMYMYGDNYNGMTIMTIGGPDPPLSGCTLVNLLQDPSSCVSPVRRHDDFPRKHKDFKKKKKKKAQQPLVVLCVPPNDPVSVVQLVVQVVVLQVLCVVLVWHFQDDDPSMTMIIDSDLQSSVVSQLVSLQDDDPSHGQMQMEIFMGMWIWGADPSGIDTDDDRSQQNNCRSVVQDSWYKYWPRSCVDPSNVVVCVVVVFDWDWDFQDTVPDHGIIITHGHRD

Nearest PDB structures (foldseek):
  6b2q-assembly2_C  TM=9.388E-01  e=2.329E-19  Mycobacterium tuberculosis
  4o0s-assembly1_A  TM=8.692E-01  e=1.741E-14  Homo sapiens
  6c83-assembly1_B  TM=8.740E-01  e=3.398E-14  Homo sapiens
  5izj-assembly1_A  TM=7.832E-01  e=3.088E-14  Homo sapiens
  2owb-assembly1_A  TM=7.743E-01  e=1.423E-13  Homo sapiens

Organism: NCBI:txid2528001

Mean predicted aligned error: 20.71 Å

Sequence (1126 aa):
MRLFDARGAEPALVLDHGGDQTFADRAGGEKCVATPTEILGLLLEVADAVAEAHHFGLTHGALRSDTIGVVDGAPRLEFTGFAVATEAADAELGTHESKAADACAFAELIAWALERAGVEEFCRDASHREAARLRQLIARQLAPTGDQPPIALYAECLRSIVAPEGVTEARQAAENTAEIPRVPVDVLDSDTTSEMPPSLASSDGTHEVDLSRPASLIVGRNREPVVGDRLGRFQIERKLGEGGMGAVFKAIDLGSGEPVAVKVLSQSAMLRGNAVRRFAKEARLLASLNNPHITNLIEVSEEEGLHFIALEYVDGIDVGQVLRNQGRLKERAALSIAADVALALVDAHRREIVHRDIKPENILLVGCKGGDKIGDPPPRAKLADFGIARHIDQSESLAVTQAGALLGTPKYMSPEQCRGRGDVAPQSDVYSLGVTLFELLAGEAPFVADDPMALAGKHCFDAPPALRKLVSDLSEPTAELVAKCLAKRPEDRFADADAVLKAIDRLLRGEPTHAAQRPLLPSHDASRVIGSTMTWRMESSADSLWPYVSNTERLNRAIGLPPVEYRTVNDPQLGVRRFATIRIAGFAMSWEEHPFEWVEGRRMSVFREFSGGPFQWFISTVELVPDAESGCELRHTINILPRNAIGRLIARVETGSKCRRSLDKVYRRIDETLAAQKCGVLSDAFEATPRLKRRQQERLVIGEQALVTEGVPRSLAETLVRFLREAPDQEVAKIRPVRLARQLGVNEDELLDTCLRSVSQGLLTLQWDLLCPTCRVAADAQSSLREIKSHTHCEACDLDFKSDVSGAIELVFRAHSEVRDVSVGLYCIGGPWHAPHVVMQLRLEPGERVETELALTPGDYVLRGPRLTQAYSIRVASTGAPSCQEFVLKEGGELDRTYVLRAGGQSLSFENTHPSQQLVRLERTIPRDDVYTAARASATPRFRELFPAEVLESGRLVAAEQVTMLTASIPSIDELYNSRGDAEAYSLVERHLSECGASIRSHGGEVVKVIGETIVASFNNARRAVEAAFDLATRRDGERLTLAVGVHRGPALVTTANDRLDYFGATARQATALPSVAGEGIALTEAVLAEPEVAGWLAGEGRVGKVRIIDLPGKSGQVIQFYESA

Solvent-accessible surface area (backbone atoms only — not comparable to full-atom values): 63631 Å² total; per-residue (Å²): 137,89,87,81,81,96,76,89,77,89,85,86,84,82,80,82,90,76,75,96,61,62,94,73,84,81,92,84,81,82,86,72,77,62,51,48,61,59,58,48,50,51,51,28,56,53,23,49,53,52,37,54,34,47,73,76,59,29,40,62,64,70,58,61,69,78,43,52,35,71,57,97,63,40,76,42,69,71,86,79,72,74,44,68,89,73,57,84,86,54,76,87,57,52,80,68,53,40,50,42,43,34,33,45,30,46,40,52,42,50,52,58,50,45,73,38,94,57,28,51,57,49,43,58,75,32,62,69,67,51,44,50,48,49,53,51,54,44,62,58,54,81,47,99,78,82,85,71,73,58,42,54,61,54,25,55,42,40,50,70,63,63,57,71,90,82,57,61,74,66,48,63,68,58,65,79,75,66,93,75,89,84,80,87,90,84,88,84,89,87,83,89,81,89,82,89,90,88,89,83,80,91,74,93,71,85,81,76,81,80,85,82,75,79,88,73,94,67,99,48,74,91,61,84,86,50,71,73,39,71,59,88,61,30,36,30,65,42,80,74,50,77,55,96,60,26,40,32,26,38,21,34,31,70,86,79,71,45,65,26,29,36,39,33,54,32,71,81,34,59,73,41,83,60,44,60,61,27,53,55,50,36,50,56,54,44,64,72,59,88,52,94,19,38,63,48,65,73,48,77,52,73,55,68,89,40,46,35,38,33,27,56,50,73,63,45,38,34,46,43,61,50,35,76,76,63,40,47,46,56,68,71,39,40,43,54,42,51,34,30,45,20,59,34,41,34,62,34,42,42,71,73,44,60,46,79,54,53,43,42,73,34,30,34,27,48,78,41,57,94,85,65,76,85,50,86,80,49,62,60,33,28,38,45,74,66,40,56,57,59,56,64,59,59,72,73,43,81,67,88,70,97,70,90,75,75,90,68,71,55,80,36,52,27,34,53,68,62,64,77,57,77,86,86,47,45,31,42,42,32,22,8,47,19,39,36,51,43,19,33,54,64,43,49,57,71,64,84,59,96,43,67,67,59,32,31,47,39,47,53,71,52,80,70,68,64,56,53,82,77,32,76,88,55,59,67,68,61,47,49,55,35,51,33,23,58,38,69,50,58,87,65,25,47,64,28,29,58,50,48,28,56,57,42,56,30,59,79,69,70,48,85,85,66,72,69,78,72,73,82,72,79,94,73,69,72,89,62,48,52,68,36,75,47,77,47,84,37,79,46,35,28,70,76,44,30,77,57,75,40,24,43,42,58,50,37,48,61,56,65,54,71,56,46,52,75,48,79,45,81,37,98,86,76,40,80,42,38,35,38,39,40,72,56,98,89,42,64,36,29,28,39,52,53,84,44,34,37,34,58,51,37,36,42,31,46,46,36,45,36,83,38,55,49,40,42,35,42,37,42,36,41,35,39,44,72,44,97,87,60,21,14,38,40,38,44,35,38,39,32,36,46,65,47,74,68,15,49,54,51,48,53,48,62,57,25,72,63,43,53,51,38,48,50,57,38,54,50,40,34,39,54,37,58,62,40,40,80,73,71,53,93,66,67,41,65,55,77,72,60,84,74,53,71,69,22,52,53,49,47,54,54,38,38,55,49,42,40,73,75,68,44,56,61,70,57,38,52,49,53,50,47,44,70,54,51,48,55,60,67,54,39,58,54,32,43,46,48,50,50,13,61,75,70,72,48,58,45,66,63,47,38,54,49,51,58,52,28,34,80,61,59,49,28,39,70,33,37,29,34,29,32,95,84,72,64,38,69,45,47,75,34,78,44,72,84,71,62,55,70,61,47,59,20,78,89,63,66,41,79,42,70,58,64,39,38,79,28,33,31,52,32,32,23,47,20,62,74,57,42,79,62,84,84,65,42,53,56,88,61,44,51,65,73,35,76,46,46,48,28,30,44,77,34,50,55,75,32,71,48,63,46,75,44,70,46,67,64,47,50,31,38,38,37,31,81,83,49,91,58,62,42,41,33,39,26,33,82,63,69,37,51,44,57,52,78,44,78,45,57,81,81,76,86,83,79,65,74,44,64,28,23,33,44,63,26,42,43,32,41,32,25,70,26,96,53,71,42,55,42,33,36,27,52,68,71,84,77,83,60,66,50,26,51,59,63,46,47,67,35,69,67,46,43,73,78,39,63,87,64,45,83,63,75,74,53,76,24,48,35,76,68,42,25,30,40,21,38,27,51,82,64,50,68,61,44,36,74,74,59,36,65,71,58,34,50,56,50,51,55,53,51,53,53,52,51,50,50,50,34,42,76,46,67,29,45,78,53,50,69,60,90,74,29,43,35,27,42,22,94,44,62,46,41,45,50,53,32,47,50,57,64,45,60,63,84,52,103,84,62,80,68,38,5,25,8,39,29,47,34,47,32,36,35,34,45,56,94,93,35,59,42,70,38,58,57,38,47,51,33,19,67,49,28,23,82,73,26,45,75,12,35,25,36,30,50,67,42,54,71,35,65,68,33,43,53,47,38,59,73,70,68,62,83,55,54,76,47,71,43,73,44,69,94,45,74,70,39,51,32,35,36,35,77,48,122

InterPro domains:
  IPR000719 Protein kinase domain [PF00069] (234-495)
  IPR000719 Protein kinase domain [PS50011] (234-508)
  IPR000719 Protein kinase domain [SM00220] (234-508)
  IPR001054 Adenylyl cyclase class-3/4/guanylyl cyclase [PS50125] (964-1075)
  IPR001054 Adenylyl cyclase class-3/4/guanylyl cyclase [cd07302] (962-1119)
  IPR008271 Serine/threonine-protein kinase, active site [PS00108] (353-365)
  IPR011009 Protein kinase-like domain superfamily [SSF56112] (230-531)
  IPR017441 Protein kinase, ATP binding site [PS00107] (240-263)
  IPR023393 START-like domain superfamily [G3DSA:3.30.530.20] (534-676)
  IPR029787 Nucleotide cyclase [G3DSA:3.30.70.1230] (956-1124)
  IPR029787 Nucleotide cyclase [SSF55073] (961-1114)
  IPR045983 Guanylate cyclase domain-containing protein, N-terminal [PF19363] (714-822)

Secondary structure (DSSP, 8-state):
--PPPSS---------------S----SS------HHHHHHHHHHHHHHHHHHHHTTEE-----GGGEEEETTEEEE-----EETT-TTSTTS-HHHHHHHHHHHHHHHHHHHHTSTTHHHHHHHS-HHHHHHHHHHHHHHTSSSS-PPPHHHHHHHHHHHHS-S--HHHHHHHHTT---PPPPP-------------------------------------S---TT-EETTEEEEEEEEEETTEEEEEEEETTT--EEEEEEE-HHHHTSTTHHHHHHHHHHHHHH---TTBPPEEEEEEETTEEEEEEE---EEEHHHHHHHHSS--HHHHHHHHHHHHHHHHHHHHTT-------GGGEEEET--TT----SSPPPEEE----GGGHHHHHH-----S-----S-GGG--HHHHHT-S---HHHHHHHHHHHHHHHHHSS-S---SSHHHHHHHHHHSPPP-HHHH-TTS-HHHHHHHHHHT-SSGGGS-SSHHHHHHHHHHHHHT---S---SSPPPS--GGG-EEEEEEEEESS-HHHHHHHHT-HHHHHHHTTPPP-EEEEEEETTTEEEEEEEEEETTEEEEEEEPPPEEETTTEEEEEEEEEESSEEEEEEEEEEEE-SSS-EEEEEEEEEEESSHHHHHHHHHHTSHHHHHHHHHHHHHHHHHHHHHTTT----SSSPPP---HHHHHHHHHHHHHHHHTT--HHHHHHHHHHHHHS-HHHHHSB-HHHHHHHHT--HHHHHHHHHHHHHTTSEEEEEEEE-TTT-SEEEEESSGGG--SEEEETTTTEEEETT-TTSEEEEEEE-TTT-------S-SSSGGG-TTEEEEEEE-TT-EEEEEEEEPSEEEEEE-TT-S--EEEEEESSSS-SEEEEEE-SS--S-PEEEEESEEEEEEEEE-SSS-EEEEEEE-----S--BHHHHHH-HHHHHH-GGGSPPTT--EEEEEEEEEEEE-TTHHHHHHHH-HHHHHHHHHHHHHHHHHHHHHTT-EEEEEETTEEEEEESSHHHHHHHHHHHHH---TTPPP-EEEEEEEEEEEEEETTEEEEESHHHHHHHHHHHHH-SEEEEEHHHHTSHHHHHHHHHTT--PEEEEEEETTEEEEEEEEEE--

Radius of gyration: 37.31 Å; Cα contacts (8 Å, |Δi|>4): 1953; chains: 1; bounding box: 94×100×109 Å